Protein AF-A0A2U3DZC8-F1 (afdb_monomer_lite)

InterPro domains:
  IPR001719 AP endonuclease 2 [MF_00152] (712-1001)
  IPR001719 AP endonuclease 2 [PS51432] (711-1002)
  IPR001719 AP endonuclease 2 [PTHR21445] (667-1005)
  IPR001719 AP endonuclease 2 [SM00518] (713-1001)
  IPR001719 AP endonuclease 2 [TIGR00587] (713-998)
  IPR001719 AP endonuclease 2 [cd00019] (714-1000)
  IPR007130 Diacylglycerol acyltransferase [PF03982] (283-578)
  IPR013022 Xylose isomerase-like, TIM barrel domain [PF01261] (730-999)
  IPR018246 AP endonuclease 2, zinc binding site [PS00730] (885-892)
  IPR018246 AP endonuclease 2, zinc binding site [PS00731] (925-941)
  IPR036237 Xylose isomerase-like superfamily [SSF51658] (712-1009)

Radius of gyration: 44.64 Å; chains: 1; bounding box: 153×131×125 Å

Organism: Purpureocillium lilacinum (NCBI:txid33203)

Secondary structure (DSSP, 8-state):
------------------------------------------------------------------------------------------------------------------------------------------------------------------------------------PPPPP---PPPPGGGG------HHHHHHHHHHHHHS----PPPPPPPP-------TT--EETTEEBPPTT--HHHHHHHHHHHHHHHHHHHHHHHHHHHHH-GGGHHHHHHHHHHHHH--TTTSS--TT--HHHHT-HHHHHHHTTTT-EEEE-S---TTSEEEEEEE---SS-HHHIIIIISSTT-HHHHSTT-EEEEEE-GGGGGSTTHHHHHHHTT-EE-SHHHHHHHHHH-STTSSSTTEEEEEESS-TTGGGT--TTEEEETTTT-TTTHHHHHHHT-EEEEEEEETGGGGSEE--TTT-HHHHHHHHHHHHHHS-----EEBB-SSBSSSBSBPP----EEEE---B---S---SS--HHHHHHHHHHHHHHHHHHHHHHHHHHSTT-PPEEEE--TT----------------------PPPPP-----------------------------------------------------------------------PPPPTTTTSSTT-PPPSSPPPPGGGSSS--EEEEE---TT-GGGHHHHHHTTT-SEEE--SS-TT-S--PPPPHHHHHHHHHHHHHTT--TTTSB-PBPPTT--TT--SHHHHHHHHHHHHHHHHHHHHTT--EEEE--EE-TTS-HHHHHHHHHHHHHHHHHT-SS-EEEEEP----TTEESSSHHHHHHHHHH-S-SSSEEEEEEHHHHHHHT---SSHHHHHHHHHHHHHHT-GGGEEEEE--EESSPTT-----EE-TTTSSS-HHHHHHHHH-GGGTT-EEEE----EEEPTTS-EEE-THHHHHHHHHHHHTTT--SSSHHHHHHHHHHHHHHHHHHHHHHHHHHHHHHHHHHHHHHHHHHTT--------------------

Foldseek 3Di:
DDDDDDDDDDDDDDDDDDDDDDDDDDDDDDDDDDDDDDDDDDDDDDDDDDDDDDDDDDDDDDDDDDDDDDDDDDDDDDDDDDDDDDDDDDDDDDDDDDDDDDDDDDDYDDDDDDDDDDDDDYDDDDDDDDDDDDDDDDDDDDDDDDDDDDDDDDDDDDDDDDDDDDDDDDDDDDDDDDDDDDDDDDDDDDDDPPPPPPDDQDPVNVVVVVVVCVVDDPPDAFDDDDDDPDDPDPPPPFDDDPNFGWFPPPDDPLLLLLLVLLVCVVCVLVVQLVVVVVLVVDPVNCVVNVVVLVCLVVPPLQQQLELVLADLCLQEDVSLLSPCQLQVEEEAERDADDLQAAAEEEEFDCAQPNSNCCSQALHCNRPVCVRHPLANEEEEDDPVQCNRPPSVSVSSHSRHHHPDLRSLQQNLQQYGPVGGNGSYYYYDNAPPQLSNQVQAPQAREGQQPAGLPVLQSCLQRQHWYKYKYKACSSQFWHFDHCVPCVVVVVVQVVCCVPVVHGRTRTAAADSGTGGGDRGTHNHHIYMYIFDIHGNPHRCHPGRDPVSSVVVSVVNVVRNVSVLVSCQVPRNPPRRGHYHHAHPDDDDDDDDDDDDDDDDDDDDDDDDDDDDDDDDDDDDDDDDDDDDDDDDDDDDDDDDDDDDDDDDDDDDDDDDDDDDDDDDDDDDDDDDDDDDDDDDDDDDDDDPPVPPVPPLDAALDAADDLVPFPFNAFEFAAAEQVVALLVRLSRGRSLNGRAYEYARADLVDLDGDDHDPCRLVSNLVSCVVVVHDLAARYEYEARPQAALLDPPPVSNVSNLSSVLSVLVSCVSNVHAEYEYENHWNVPPDLLSSLLSSQVSQQVSCVVHPRHAYAYEAALDDDGGARLDLLSVLSSCVSHPDNLRYAYEYEPQSPQSSAQAQQALVSVCVSVVNNCVRRNLSRHAAYEDFAYLAHGNLSDDDGAQAQQHNSGPNSLLNQLAPNSCGSHHYYYPHDQQDADPSRGTDRHSNSRSVRSVSSSVSRPDDCVDPVNVVVSVVSNVVNVVSSVVNVVVSVVVVVVVVVVVVVVVVVVPDPDDDDDDDDDDDDDDDDDD

Sequence (1071 aa):
MGVPLSTSQATPSARKGTMQSSPGSPLTRTRTHPHPPVGTSSGQSQPQPQQQHSFDANPRPTSQQAHSGQLFPLHFSRPENSPVCTPLTHLPTEGPQPYFTSSLTYLAGCDSCAAEPLDKMASADVAQAEPLPLSVDEPDFNEKVTTIPNPVDSSTAALLQEESSDETLLTDSPAGDEPSEPPNPTSGEPKSYAAVVADGETAPQAAARAKKIETEGSDTPYPPLRTERSHGRHEREAWRAGGIRFAPLRVPLTRRMQTGAVLFHCMSIVVIVSMFWFTCANPLSWPILVPYLLHLTMSTASTDGKLSYRSEWLRSLPLWRLFAGYFPMALHKTYDLPPNRKYILGYHPHGIISHGAWCAFATNALGFGDKFPGITNSLLTLDSNFRLPFYRDWILAMGIRSVSKESIRNLLSRGGPNNDGQGRAVTIVIGGARESLEAQPGHLRLILKGRKGFIKMALRTGADLVPVIGFGENDLYDQLSPKTHPMVHKVQMILLKVFKFTIPALHGRGLLNYDVGLMPYRRQVNIVVGKPIEVNESHGMQPAQEEIDRYHALYVAEVERLFAAYKDQFSNGKVPELEIISGRTRTHARTHARTHSRTHALTSPRPPPRPKMARSSPRKKPTVNYNEDDAPKPLAKVVAKAKNLVAKTTHKRKAAAEADHADDDYDEVNGNGKDTPAPAAKKRKTAKAKKEEQGGMPLTERTAVASLKKAMYIGAHVSAAGGVQNSIPNAVHIGANAFALFLKSQRKWDNPPITTEARDLFLHNCKEHGYDVGSHALPHGSYLVNLAQADAAKANQAYASFVDDLRRCEQLGVRLYNFHPGSTLGDARPAAIARIAAQLNKAHRETRNVVTVLENMAGGGNVIGAAWEDLRDIIALVDDKDRVGVCIDTCHAFAAGHDLRTPEAFSETVGAFNDIVGAKYLKAFHLNDSKAPFNSNRDLHANIGTGFLGLRAFHSIMNHDAFRGLPMVLETPIDRKGPDGKSVEDKQVWADEIKLLESLIGMDPEGDEFTATAKRLQAEGAGERNKIQDQVDKKVAKDAKKAAGTMRGKGKGTVKGKRKTKAEASDDESD

Structure (mmCIF, N/CA/C/O backbone):
data_AF-A0A2U3DZC8-F1
#
_entry.id   AF-A0A2U3DZC8-F1
#
loop_
_atom_site.group_PDB
_atom_site.id
_atom_site.type_symbol
_atom_site.label_atom_id
_atom_site.label_alt_id
_atom_site.label_comp_id
_atom_site.label_asym_id
_atom_site.label_entity_id
_atom_site.label_seq_id
_atom_site.pdbx_PDB_ins_code
_atom_site.Cartn_x
_atom_site.Cartn_y
_atom_site.Cartn_z
_atom_site.occupancy
_atom_site.B_iso_or_equiv
_atom_site.auth_seq_id
_atom_site.auth_comp_id
_atom_site.auth_asym_id
_atom_site.auth_atom_id
_atom_site.pdbx_PDB_model_num
ATOM 1 N N . MET A 1 1 ? 55.295 29.000 -18.117 1.00 32.50 1 MET A N 1
ATOM 2 C CA . MET A 1 1 ? 55.452 30.469 -17.971 1.00 32.50 1 MET A CA 1
ATOM 3 C C . MET A 1 1 ? 54.390 30.956 -16.972 1.00 32.50 1 MET A C 1
ATOM 5 O O . MET A 1 1 ? 53.444 30.204 -16.764 1.00 32.50 1 MET A O 1
ATOM 9 N N . GLY A 1 2 ? 54.588 32.092 -16.284 1.00 29.23 2 GLY A N 1
ATOM 10 C CA . GLY A 1 2 ? 53.747 32.552 -15.147 1.00 29.23 2 GLY A CA 1
ATOM 11 C C . GLY A 1 2 ? 52.295 32.929 -15.517 1.00 29.23 2 GLY A C 1
ATOM 12 O O . GLY A 1 2 ? 51.990 32.992 -16.702 1.00 29.23 2 GLY A O 1
ATOM 13 N N . VAL A 1 3 ? 51.323 33.113 -14.600 1.00 33.28 3 VAL A N 1
ATOM 14 C CA . VAL A 1 3 ? 51.336 33.682 -13.217 1.00 33.28 3 VAL A CA 1
ATOM 15 C C . VAL A 1 3 ? 51.711 35.177 -13.211 1.00 33.28 3 VAL A C 1
ATOM 17 O O . VAL A 1 3 ? 52.720 35.483 -13.847 1.00 33.28 3 VAL A O 1
ATOM 20 N N . PRO A 1 4 ? 51.024 36.098 -12.478 1.00 55.94 4 PRO A N 1
ATOM 21 C CA . PRO A 1 4 ? 49.806 36.009 -11.631 1.00 55.94 4 PRO A CA 1
ATOM 22 C C . PRO A 1 4 ? 48.587 36.741 -12.291 1.00 55.94 4 PRO A C 1
ATOM 24 O O . PRO A 1 4 ? 48.679 37.089 -13.462 1.00 55.94 4 PRO A O 1
ATOM 27 N N . LEU A 1 5 ? 47.361 36.930 -11.760 1.00 48.59 5 LEU A N 1
ATOM 28 C CA . LEU A 1 5 ? 46.770 37.145 -10.415 1.00 48.59 5 LEU A CA 1
ATOM 29 C C . LEU A 1 5 ? 47.046 38.529 -9.764 1.00 48.59 5 LEU A C 1
ATOM 31 O O . LEU A 1 5 ? 48.192 38.919 -9.584 1.00 48.59 5 LEU A O 1
ATOM 35 N N . SER A 1 6 ? 45.992 39.269 -9.381 1.00 26.02 6 SER A N 1
ATOM 36 C CA . SER A 1 6 ? 46.076 40.523 -8.599 1.00 26.02 6 SER A CA 1
ATOM 37 C C . SER A 1 6 ? 44.746 40.851 -7.891 1.00 26.02 6 SER A C 1
ATOM 39 O O . SER A 1 6 ? 43.701 40.316 -8.266 1.00 26.02 6 SER A O 1
ATOM 41 N N . THR A 1 7 ? 44.786 41.698 -6.854 1.00 37.84 7 THR A N 1
ATOM 42 C CA . THR A 1 7 ? 43.697 41.933 -5.882 1.00 37.84 7 THR A CA 1
ATOM 43 C C . THR A 1 7 ? 43.650 43.369 -5.339 1.00 37.84 7 THR A C 1
ATOM 45 O O . THR A 1 7 ? 44.665 43.866 -4.857 1.00 37.84 7 THR A O 1
ATOM 48 N N . SER A 1 8 ? 42.456 43.966 -5.266 1.00 25.34 8 SER A N 1
ATOM 49 C CA . SER A 1 8 ? 42.060 45.066 -4.355 1.00 25.34 8 SER A CA 1
ATOM 50 C C . SER A 1 8 ? 40.513 45.143 -4.366 1.00 25.34 8 SER A C 1
ATOM 52 O O . SER A 1 8 ? 39.906 44.759 -5.362 1.00 25.34 8 SER A O 1
ATOM 54 N N . GLN A 1 9 ? 39.734 45.427 -3.313 1.00 32.69 9 GLN A N 1
ATOM 55 C CA . GLN A 1 9 ? 39.820 46.319 -2.140 1.00 32.69 9 GLN A CA 1
ATOM 56 C C . GLN A 1 9 ? 39.848 47.826 -2.444 1.00 32.69 9 GLN A C 1
ATOM 58 O O . GLN A 1 9 ? 40.892 48.380 -2.761 1.00 32.69 9 GLN A O 1
ATOM 63 N N . ALA A 1 10 ? 38.715 48.499 -2.206 1.00 24.34 10 ALA A N 1
ATOM 64 C CA . ALA A 1 10 ? 38.656 49.931 -1.912 1.00 24.34 10 ALA A CA 1
ATOM 65 C C . ALA A 1 10 ? 37.387 50.271 -1.100 1.00 24.34 10 ALA A C 1
ATOM 67 O O . ALA A 1 10 ? 36.271 50.015 -1.548 1.00 24.34 10 ALA A O 1
ATOM 68 N N . THR A 1 11 ? 37.561 50.868 0.080 1.00 35.03 11 THR A N 1
ATOM 69 C CA . THR A 1 11 ? 36.522 51.576 0.853 1.00 35.03 11 THR A CA 1
ATOM 70 C C . THR A 1 11 ? 36.928 53.046 1.011 1.00 35.03 11 THR A C 1
ATOM 72 O O . THR A 1 11 ? 38.114 53.371 0.937 1.00 35.03 11 THR A O 1
ATOM 75 N N . PRO A 1 12 ? 35.960 53.954 1.209 1.00 45.41 12 PRO A N 1
ATOM 76 C CA . PRO A 1 12 ? 36.065 54.942 2.304 1.00 45.41 12 PRO A CA 1
ATOM 77 C C . PRO A 1 12 ? 34.780 54.950 3.180 1.00 45.41 12 PRO A C 1
ATOM 79 O O . PRO A 1 12 ? 33.712 54.630 2.675 1.00 45.41 12 PRO A O 1
ATOM 82 N N . SER A 1 13 ? 34.798 55.135 4.514 1.00 30.14 13 SER A N 1
ATOM 83 C CA . SER A 1 13 ? 35.269 56.280 5.345 1.00 30.14 13 SER A CA 1
ATOM 84 C C . SER A 1 13 ? 34.235 57.435 5.377 1.00 30.14 13 SER A C 1
ATOM 86 O O . SER A 1 13 ? 33.721 57.777 4.321 1.00 30.14 13 SER A O 1
ATOM 88 N N . ALA A 1 14 ? 33.848 58.097 6.487 1.00 32.03 14 ALA A N 1
ATOM 89 C CA . ALA A 1 14 ? 34.286 58.122 7.906 1.00 32.03 14 ALA A CA 1
ATOM 90 C C . ALA A 1 14 ? 33.038 58.304 8.858 1.00 32.03 14 ALA A C 1
ATOM 92 O O . ALA A 1 14 ? 31.971 57.857 8.462 1.00 32.03 14 ALA A O 1
ATOM 93 N N . ARG A 1 15 ? 32.991 58.891 10.085 1.00 30.02 15 ARG A N 1
ATOM 94 C CA . ARG A 1 15 ? 33.950 59.624 10.960 1.00 30.02 15 ARG A CA 1
ATOM 95 C C . ARG A 1 15 ? 33.509 59.658 12.464 1.00 30.02 15 ARG A C 1
ATOM 97 O O . ARG A 1 15 ? 32.569 60.355 12.798 1.00 30.02 15 ARG A O 1
ATOM 104 N N . LYS A 1 16 ? 34.256 58.969 13.347 1.00 36.34 16 LYS A N 1
ATOM 105 C CA . LYS A 1 16 ? 34.573 59.222 14.794 1.00 36.34 16 LYS A CA 1
ATOM 106 C C . LYS A 1 16 ? 33.556 59.796 15.828 1.00 36.34 16 LYS A C 1
ATOM 108 O O . LYS A 1 16 ? 33.022 60.881 15.649 1.00 36.34 16 LYS A O 1
ATOM 113 N N . GLY A 1 17 ? 33.572 59.202 17.039 1.00 27.64 17 GLY A N 1
ATOM 114 C CA . GLY A 1 17 ? 33.152 59.809 18.323 1.00 27.64 17 GLY A CA 1
ATOM 115 C C . GLY A 1 17 ? 33.643 59.017 19.563 1.00 27.64 17 GLY A C 1
ATOM 116 O O . GLY A 1 17 ? 33.439 57.814 19.633 1.00 27.64 17 GLY A O 1
ATOM 117 N N . THR A 1 18 ? 34.343 59.688 20.484 1.00 34.97 18 THR A N 1
ATOM 118 C CA . THR A 1 18 ? 35.023 59.251 21.743 1.00 34.97 18 THR A CA 1
ATOM 119 C C . THR A 1 18 ? 34.075 58.742 22.868 1.00 34.97 18 THR A C 1
ATOM 121 O O . THR A 1 18 ? 32.868 58.840 22.699 1.00 34.97 18 THR A O 1
ATOM 124 N N . MET A 1 19 ? 34.491 58.196 24.036 1.00 29.83 19 MET A N 1
ATOM 125 C CA . MET A 1 19 ? 35.686 58.459 24.883 1.00 29.83 19 MET A CA 1
ATOM 126 C C . MET A 1 19 ? 36.015 57.325 25.906 1.00 29.83 19 MET A C 1
ATOM 128 O O . MET A 1 19 ? 35.273 56.355 26.013 1.00 29.83 19 MET A O 1
ATOM 132 N N . GLN A 1 20 ? 37.110 57.468 26.675 1.00 31.25 20 GLN A N 1
ATOM 133 C CA . GLN A 1 20 ? 37.538 56.621 27.814 1.00 31.25 20 GLN A CA 1
ATOM 134 C C . GLN A 1 20 ? 37.729 57.451 29.102 1.00 31.25 20 GLN A C 1
ATOM 136 O O . GLN A 1 20 ? 38.213 58.579 29.014 1.00 31.25 20 GLN A O 1
ATOM 141 N N . SER A 1 21 ? 37.521 56.840 30.278 1.00 31.80 21 SER A N 1
ATOM 142 C CA . SER A 1 21 ? 38.232 57.171 31.531 1.00 31.80 21 SER A CA 1
ATOM 143 C C . SER A 1 21 ? 38.166 56.025 32.569 1.00 31.80 21 SER A C 1
ATOM 145 O O . SER A 1 21 ? 37.262 55.194 32.543 1.00 31.80 21 SER A O 1
ATOM 147 N N . SER A 1 22 ? 39.166 55.981 33.457 1.00 35.91 22 SER A N 1
ATOM 148 C CA . SER A 1 22 ? 39.356 55.056 34.606 1.00 35.91 22 SER A CA 1
ATOM 149 C C . SER A 1 22 ? 39.046 55.815 35.934 1.00 35.91 22 SER A C 1
ATOM 151 O O . SER A 1 22 ? 38.721 56.999 35.803 1.00 35.91 22 SER A O 1
ATOM 153 N N . PRO A 1 23 ? 39.181 55.286 37.191 1.00 53.69 23 PRO A N 1
ATOM 154 C CA . PRO A 1 23 ? 39.867 54.054 37.653 1.00 53.69 23 PRO A CA 1
ATOM 155 C C . PRO A 1 23 ? 39.242 53.296 38.870 1.00 53.69 23 PRO A C 1
ATOM 157 O O . PRO A 1 23 ? 38.208 53.684 39.400 1.00 53.69 23 PRO A O 1
ATOM 160 N N . GLY A 1 24 ? 39.950 52.278 39.401 1.00 28.19 24 GLY A N 1
ATOM 161 C CA . GLY A 1 24 ? 39.944 51.966 40.850 1.00 28.19 24 GLY A CA 1
ATOM 162 C C . GLY A 1 24 ? 39.690 50.508 41.287 1.00 28.19 24 GLY A C 1
ATOM 163 O O . GLY A 1 24 ? 38.890 49.788 40.701 1.00 28.19 24 GLY A O 1
ATOM 164 N N . SER A 1 25 ? 40.361 50.067 42.361 1.00 35.84 25 SER A N 1
ATOM 165 C CA . SER A 1 25 ? 40.107 48.814 43.112 1.00 35.84 25 SER A CA 1
ATOM 166 C C . SER A 1 25 ? 40.648 48.943 44.547 1.00 35.84 25 SER A C 1
ATOM 168 O O . SER A 1 25 ? 41.657 49.628 44.723 1.00 35.84 25 SER A O 1
ATOM 170 N N . PRO A 1 26 ? 40.048 48.276 45.559 1.00 52.31 26 PRO A N 1
ATOM 171 C CA . PRO A 1 26 ? 40.882 47.640 46.597 1.00 52.31 26 PRO A CA 1
ATOM 172 C C . PRO A 1 26 ? 40.338 46.337 47.255 1.00 52.31 26 PRO A C 1
ATOM 174 O O . PRO A 1 26 ? 39.231 46.286 47.772 1.00 52.31 26 PRO A O 1
ATOM 177 N N . LEU A 1 27 ? 41.211 45.319 47.300 1.00 36.81 27 LEU A N 1
ATOM 178 C CA . LEU A 1 27 ? 41.580 44.420 48.425 1.00 36.81 27 LEU A CA 1
ATOM 179 C C . LEU A 1 27 ? 40.610 44.056 49.585 1.00 36.81 27 LEU A C 1
ATOM 181 O O . LEU A 1 27 ? 40.227 44.917 50.369 1.00 36.81 27 LEU A O 1
ATOM 185 N N . THR A 1 28 ? 40.517 42.746 49.900 1.00 31.77 28 THR A N 1
ATOM 186 C CA . THR A 1 28 ? 40.996 42.091 51.167 1.00 31.77 28 THR A CA 1
ATOM 187 C C . THR A 1 28 ? 40.886 40.539 51.064 1.00 31.77 28 THR A C 1
ATOM 189 O O . THR A 1 28 ? 39.934 40.051 50.473 1.00 31.77 28 THR A O 1
ATOM 192 N N . ARG A 1 29 ? 41.951 39.735 51.304 1.00 35.75 29 ARG A N 1
ATOM 193 C CA . ARG A 1 29 ? 42.418 39.044 52.557 1.00 35.75 29 ARG A CA 1
ATOM 194 C C . ARG A 1 29 ? 41.480 37.930 53.095 1.00 35.75 29 ARG A C 1
ATOM 196 O O . ARG A 1 29 ? 40.285 38.161 53.134 1.00 35.75 29 ARG A O 1
ATOM 203 N N . THR A 1 30 ? 41.904 36.748 53.599 1.00 34.31 30 THR A N 1
ATOM 204 C CA . THR A 1 30 ? 43.209 36.019 53.808 1.00 34.31 30 THR A CA 1
ATOM 205 C C . THR A 1 30 ? 42.900 34.503 54.041 1.00 34.31 30 THR A C 1
ATOM 207 O O . THR A 1 30 ? 41.723 34.181 54.138 1.00 34.31 30 THR A O 1
ATOM 210 N N . ARG A 1 31 ? 43.799 33.501 54.198 1.00 35.81 31 ARG A N 1
ATOM 211 C CA . ARG A 1 31 ? 45.284 33.401 54.325 1.00 35.81 31 ARG A CA 1
ATOM 212 C C . ARG A 1 31 ? 45.831 32.387 53.268 1.00 35.81 31 ARG A C 1
ATOM 214 O O . ARG A 1 31 ? 45.710 32.788 52.120 1.00 35.81 31 ARG A O 1
ATOM 221 N N . THR A 1 32 ? 46.356 31.147 53.386 1.00 32.59 32 THR A N 1
ATOM 222 C CA . THR A 1 32 ? 47.139 30.251 54.312 1.00 32.59 32 THR A CA 1
ATOM 223 C C . THR A 1 32 ? 47.516 28.994 53.472 1.00 32.59 32 THR A C 1
ATOM 225 O O . THR A 1 32 ? 46.712 28.641 52.618 1.00 32.59 32 THR A O 1
ATOM 228 N N . HIS A 1 33 ? 48.575 28.183 53.657 1.00 34.97 33 HIS A N 1
ATOM 229 C CA . HIS A 1 33 ? 49.973 28.327 54.138 1.00 34.97 33 HIS A CA 1
ATOM 230 C C . HIS A 1 33 ? 50.804 27.088 53.637 1.00 34.97 33 HIS A C 1
ATOM 232 O O . HIS A 1 33 ? 50.169 26.101 53.267 1.00 34.97 33 HIS A O 1
ATOM 238 N N . PRO A 1 34 ? 52.163 27.102 53.540 1.00 59.03 34 PRO A N 1
ATOM 239 C CA . PRO A 1 34 ? 52.886 26.300 52.515 1.00 59.03 34 PRO A CA 1
ATOM 240 C C . PRO A 1 34 ? 54.152 25.487 52.943 1.00 59.03 34 PRO A C 1
ATOM 242 O O . PRO A 1 34 ? 54.595 25.599 54.081 1.00 59.03 34 PRO A O 1
ATOM 245 N N . HIS A 1 35 ? 54.762 24.770 51.965 1.00 34.16 35 HIS A N 1
ATOM 246 C CA . HIS A 1 35 ? 56.211 24.463 51.710 1.00 34.16 35 HIS A CA 1
ATOM 247 C C . HIS A 1 35 ? 56.642 22.975 51.451 1.00 34.16 35 HIS A C 1
ATOM 249 O O . HIS A 1 35 ? 55.944 22.070 51.899 1.00 34.16 35 HIS A O 1
ATOM 255 N N . PRO A 1 36 ? 57.745 22.712 50.676 1.00 60.06 36 PRO A N 1
ATOM 256 C CA . PRO A 1 36 ? 58.268 21.379 50.274 1.00 60.06 36 PRO A CA 1
ATOM 257 C C . PRO A 1 36 ? 59.589 21.022 51.049 1.00 60.06 36 PRO A C 1
ATOM 259 O O . PRO A 1 36 ? 59.507 21.284 52.248 1.00 60.06 36 PRO A O 1
ATOM 262 N N . PRO A 1 37 ? 60.758 20.468 50.554 1.00 55.25 37 PRO A N 1
ATOM 263 C CA . PRO A 1 37 ? 61.463 20.653 49.247 1.00 55.25 37 PRO A CA 1
ATOM 264 C C . PRO A 1 37 ? 62.279 19.461 48.604 1.00 55.25 37 PRO A C 1
ATOM 266 O O . PRO A 1 37 ? 62.643 18.501 49.262 1.00 55.25 37 PRO A O 1
ATOM 269 N N . VAL A 1 38 ? 62.634 19.618 47.308 1.00 33.34 38 VAL A N 1
ATOM 270 C CA . VAL A 1 38 ? 63.929 19.326 46.590 1.00 33.34 38 VAL A CA 1
ATOM 271 C C . VAL A 1 38 ? 64.700 17.970 46.686 1.00 33.34 38 VAL A C 1
ATOM 273 O O . VAL A 1 38 ? 65.060 17.513 47.761 1.00 33.34 38 VAL A O 1
ATOM 276 N N . GLY A 1 39 ? 65.151 17.466 45.513 1.00 28.31 39 GLY A N 1
ATOM 277 C CA . GLY A 1 39 ? 66.338 16.590 45.280 1.00 28.31 39 GLY A CA 1
ATOM 278 C C . GLY A 1 39 ? 66.183 15.717 44.004 1.00 28.31 39 GLY A C 1
ATOM 279 O O . GLY A 1 39 ? 65.097 15.188 43.810 1.00 28.31 39 GLY A O 1
ATOM 280 N N . THR A 1 40 ? 67.052 15.595 42.975 1.00 29.53 40 THR A N 1
ATOM 281 C CA . THR A 1 40 ? 68.525 15.388 42.796 1.00 29.53 40 THR A CA 1
ATOM 282 C C . THR A 1 40 ? 69.048 14.031 43.302 1.00 29.53 40 THR A C 1
ATOM 284 O O . THR A 1 40 ? 68.800 13.721 44.457 1.00 29.53 40 THR A O 1
ATOM 287 N N . SER A 1 41 ? 69.811 13.209 42.554 1.00 29.27 41 SER A N 1
ATOM 288 C CA . SER A 1 41 ? 70.310 13.277 41.155 1.00 29.27 41 SER A CA 1
ATOM 289 C C . SER A 1 41 ? 70.881 11.918 40.662 1.00 29.27 41 SER A C 1
ATOM 291 O O . SER A 1 41 ? 71.064 11.011 41.459 1.00 29.27 41 SER A O 1
ATOM 293 N N . SER A 1 42 ? 71.258 11.841 39.369 1.00 29.81 42 SER A N 1
ATOM 294 C CA . SER A 1 42 ? 72.400 11.069 38.796 1.00 29.81 42 SER A CA 1
ATOM 295 C C . SER A 1 42 ? 72.575 9.552 39.058 1.00 29.81 42 SER A C 1
ATOM 297 O O . SER A 1 42 ? 72.825 9.134 40.181 1.00 29.81 42 SER A O 1
ATOM 299 N N . GLY A 1 43 ? 72.674 8.751 37.984 1.00 27.56 43 GLY A N 1
ATOM 300 C CA . GLY A 1 43 ? 73.182 7.366 38.032 1.00 27.56 43 GLY A CA 1
ATOM 301 C C . GLY A 1 43 ? 73.421 6.762 36.639 1.00 27.56 43 GLY A C 1
ATOM 302 O O . GLY A 1 43 ? 72.479 6.578 35.875 1.00 27.56 43 GLY A O 1
ATOM 303 N N . GLN A 1 44 ? 74.682 6.497 36.284 1.00 31.59 44 GLN A N 1
ATOM 304 C CA . GLN A 1 44 ? 75.102 5.951 34.982 1.00 31.59 44 GLN A CA 1
ATOM 305 C C . GLN A 1 44 ? 74.971 4.418 34.929 1.00 31.59 44 GLN A C 1
ATOM 307 O O . GLN A 1 44 ? 75.225 3.758 35.933 1.00 31.59 44 GLN A O 1
ATOM 312 N N . SER A 1 45 ? 74.735 3.836 33.744 1.00 28.17 45 SER A N 1
ATOM 313 C CA . SER A 1 45 ? 75.722 2.969 33.051 1.00 28.17 45 SER A CA 1
ATOM 314 C C . SER A 1 45 ? 75.131 2.172 31.869 1.00 28.17 45 SER A C 1
ATOM 316 O O . SER A 1 45 ? 73.950 1.844 31.817 1.00 28.17 45 SER A O 1
ATOM 318 N N . GLN A 1 46 ? 76.002 1.879 30.903 1.00 34.94 46 GLN A N 1
ATOM 319 C CA . GLN A 1 46 ? 75.886 0.837 29.869 1.00 34.94 46 GLN A CA 1
ATOM 320 C C . GLN A 1 46 ? 76.949 -0.248 30.214 1.00 34.94 46 GLN A C 1
ATOM 322 O O . GLN A 1 46 ? 77.817 0.076 31.033 1.00 34.94 46 GLN A O 1
ATOM 327 N N . PRO A 1 47 ? 76.960 -1.482 29.643 1.00 48.28 47 PRO A N 1
ATOM 328 C CA . PRO A 1 47 ? 77.006 -1.689 28.188 1.00 48.28 47 PRO A CA 1
ATOM 329 C C . PRO A 1 47 ? 76.367 -2.990 27.633 1.00 48.28 47 PRO A C 1
ATOM 331 O O . PRO A 1 47 ? 75.769 -3.799 28.335 1.00 48.28 47 PRO A O 1
ATOM 334 N N . GLN A 1 48 ? 76.529 -3.166 26.319 1.00 34.62 48 GLN A N 1
ATOM 335 C CA . GLN A 1 48 ? 76.438 -4.430 25.565 1.00 34.62 48 GLN A CA 1
ATOM 336 C C . GLN A 1 48 ? 77.791 -5.200 25.672 1.00 34.62 48 GLN A C 1
ATOM 338 O O . GLN A 1 48 ? 78.761 -4.568 26.100 1.00 34.62 48 GLN A O 1
ATOM 343 N N . PRO A 1 49 ? 77.933 -6.499 25.287 1.00 51.19 49 PRO A N 1
ATOM 344 C CA . PRO A 1 49 ? 77.974 -6.854 23.857 1.00 51.19 49 PRO A CA 1
ATOM 345 C C . PRO A 1 49 ? 77.544 -8.296 23.454 1.00 51.19 49 PRO A C 1
ATOM 347 O O . PRO A 1 49 ? 77.038 -9.095 24.232 1.00 51.19 49 PRO A O 1
ATOM 350 N N . GLN A 1 50 ? 77.755 -8.550 22.158 1.00 34.16 50 GLN A N 1
ATOM 351 C CA . GLN A 1 50 ? 77.689 -9.766 21.330 1.00 34.16 50 GLN A CA 1
ATOM 352 C C . GLN A 1 50 ? 78.146 -11.106 21.955 1.00 34.16 50 GLN A C 1
ATOM 354 O O . GLN A 1 50 ? 79.115 -11.125 22.706 1.00 34.16 50 GLN A O 1
ATOM 359 N N . GLN A 1 51 ? 77.628 -12.230 21.422 1.00 30.78 51 GLN A N 1
ATOM 360 C CA . GLN A 1 51 ? 78.452 -13.205 20.665 1.00 30.78 51 GLN A CA 1
ATOM 361 C C . GLN A 1 51 ? 77.621 -14.208 19.825 1.00 30.78 51 GLN A C 1
ATOM 363 O O . GLN A 1 51 ? 76.394 -14.227 19.892 1.00 30.78 51 GLN A O 1
ATOM 368 N N . GLN A 1 52 ? 78.308 -14.987 18.980 1.00 34.03 52 GLN A N 1
ATOM 369 C CA . GLN A 1 52 ? 77.789 -16.060 18.108 1.00 34.03 52 GLN A CA 1
ATOM 370 C C . GLN A 1 52 ? 78.239 -17.431 18.650 1.00 34.03 52 GLN A C 1
ATOM 372 O O . GLN A 1 52 ? 79.242 -17.460 19.351 1.00 34.03 52 GLN A O 1
ATOM 377 N N . HIS A 1 53 ? 77.602 -18.546 18.255 1.00 31.81 53 HIS A N 1
ATOM 378 C CA . HIS A 1 53 ? 78.281 -19.829 17.956 1.00 31.81 53 HIS A CA 1
ATOM 379 C C . HIS A 1 53 ? 77.339 -20.835 17.245 1.00 31.81 53 HIS A C 1
ATOM 381 O O . HIS A 1 53 ? 76.225 -20.463 16.872 1.00 31.81 53 HIS A O 1
ATOM 387 N N . SER A 1 54 ? 77.824 -22.053 16.951 1.00 29.08 54 SER A N 1
ATOM 388 C CA . SER A 1 54 ? 77.436 -22.833 15.757 1.00 29.08 54 SER A CA 1
ATOM 389 C C . SER A 1 54 ? 77.523 -24.366 15.933 1.00 29.08 54 SER A C 1
ATOM 391 O O . SER A 1 54 ? 78.271 -24.823 16.791 1.00 29.08 54 SER A O 1
ATOM 393 N N . PHE A 1 55 ? 76.903 -25.106 14.994 1.00 31.05 55 PHE A N 1
ATOM 394 C CA . PHE A 1 55 ? 77.054 -26.550 14.678 1.00 31.05 55 PHE A CA 1
ATOM 395 C C . PHE A 1 55 ? 76.468 -27.595 15.667 1.00 31.05 55 PHE A C 1
ATOM 397 O O . PHE A 1 55 ? 76.369 -27.329 16.860 1.00 31.05 55 PHE A O 1
ATOM 404 N N . ASP A 1 56 ? 76.054 -28.808 15.244 1.00 29.70 56 ASP A N 1
ATOM 405 C CA . ASP A 1 56 ? 75.879 -29.352 13.865 1.00 29.70 56 ASP A CA 1
ATOM 406 C C . ASP A 1 56 ? 74.401 -29.774 13.572 1.00 29.70 56 ASP A C 1
ATOM 408 O O . ASP A 1 56 ? 73.556 -28.885 13.643 1.00 29.70 56 ASP A O 1
ATOM 412 N N . ALA A 1 57 ? 73.924 -30.997 13.256 1.00 28.61 57 ALA A N 1
ATOM 413 C CA . ALA A 1 57 ? 74.491 -32.352 13.111 1.00 28.61 57 ALA A CA 1
ATOM 414 C C . ALA A 1 57 ? 73.717 -33.205 12.067 1.00 28.61 57 ALA A C 1
ATOM 416 O O . ALA A 1 57 ? 72.546 -32.950 11.783 1.00 28.61 57 ALA A O 1
ATOM 417 N N . ASN A 1 58 ? 74.359 -34.250 11.524 1.00 36.22 58 ASN A N 1
ATOM 418 C CA . ASN A 1 58 ? 73.812 -35.233 10.562 1.00 36.22 58 ASN A CA 1
ATOM 419 C C . ASN A 1 58 ? 74.290 -36.651 10.974 1.00 36.22 58 ASN A C 1
ATOM 421 O O . ASN A 1 58 ? 75.407 -36.755 11.487 1.00 36.22 58 ASN A O 1
ATOM 425 N N . PRO A 1 59 ? 73.514 -37.743 10.778 1.00 48.28 59 PRO A N 1
ATOM 426 C CA . PRO A 1 59 ? 73.732 -38.530 9.554 1.00 48.28 59 PRO A CA 1
ATOM 427 C C . PRO A 1 59 ? 72.501 -39.263 8.950 1.00 48.28 59 PRO A C 1
ATOM 429 O O . PRO A 1 59 ? 71.451 -39.453 9.557 1.00 48.28 59 PRO A O 1
ATOM 432 N N . ARG A 1 60 ? 72.721 -39.736 7.715 1.00 34.56 60 ARG A N 1
ATOM 433 C CA . ARG A 1 60 ? 71.987 -40.758 6.918 1.00 34.56 60 ARG A CA 1
ATOM 434 C C . ARG A 1 60 ? 72.216 -42.197 7.490 1.00 34.56 60 ARG A C 1
ATOM 436 O O . ARG A 1 60 ? 73.066 -42.272 8.378 1.00 34.56 60 ARG A O 1
ATOM 443 N N . PRO A 1 61 ? 71.604 -43.331 7.009 1.00 47.88 61 PRO A N 1
ATOM 444 C CA . PRO A 1 61 ? 71.332 -43.649 5.582 1.00 47.88 61 PRO A CA 1
ATOM 445 C C . PRO A 1 61 ? 70.203 -44.655 5.177 1.00 47.88 61 PRO A C 1
ATOM 447 O O . PRO A 1 61 ? 69.500 -45.203 6.011 1.00 47.88 61 PRO A O 1
ATOM 450 N N . THR A 1 62 ? 70.111 -44.900 3.846 1.00 27.70 62 THR A N 1
ATOM 451 C CA . THR A 1 62 ? 69.675 -46.144 3.121 1.00 27.70 62 THR A CA 1
ATOM 452 C C . THR A 1 62 ? 68.289 -46.760 3.413 1.00 27.70 62 THR A C 1
ATOM 454 O O . THR A 1 62 ? 68.023 -47.177 4.527 1.00 27.70 62 THR A O 1
ATOM 457 N N . SER A 1 63 ? 67.335 -46.766 2.461 1.00 29.03 63 SER A N 1
ATOM 458 C CA . SER A 1 63 ? 67.117 -47.746 1.349 1.00 29.03 63 SER A CA 1
ATOM 459 C C . SER A 1 63 ? 66.444 -49.067 1.804 1.00 29.03 63 SER A C 1
ATOM 461 O O . SER A 1 63 ? 66.497 -49.389 2.978 1.00 29.03 63 SER A O 1
ATOM 463 N N . GLN A 1 64 ? 65.758 -49.873 0.980 1.00 28.47 64 GLN A N 1
ATOM 464 C CA . GLN A 1 64 ? 65.801 -50.058 -0.483 1.00 28.47 64 GLN A CA 1
ATOM 465 C C . GLN A 1 64 ? 64.428 -50.527 -1.041 1.00 28.47 64 GLN A C 1
ATOM 467 O O . GLN A 1 64 ? 63.492 -50.754 -0.280 1.00 28.47 64 GLN A O 1
ATOM 472 N N . GLN A 1 65 ? 64.285 -50.645 -2.368 1.00 32.38 65 GLN A N 1
ATOM 473 C CA . GLN A 1 65 ? 63.054 -51.109 -3.038 1.00 32.38 65 GLN A CA 1
ATOM 474 C C . GLN A 1 65 ? 62.923 -52.645 -3.056 1.00 32.38 65 GLN A C 1
ATOM 476 O O . GLN A 1 65 ? 63.927 -53.350 -3.095 1.00 32.38 65 GLN A O 1
ATOM 481 N N . ALA A 1 66 ? 61.687 -53.139 -3.186 1.00 26.97 66 ALA A N 1
ATOM 482 C CA . ALA A 1 66 ? 61.367 -54.473 -3.707 1.00 26.97 66 ALA A CA 1
ATOM 483 C C . ALA A 1 66 ? 60.468 -54.336 -4.956 1.00 26.97 66 ALA A C 1
ATOM 485 O O . ALA A 1 66 ? 59.770 -53.332 -5.103 1.00 26.97 66 ALA A O 1
ATOM 486 N N . HIS A 1 67 ? 60.512 -55.306 -5.876 1.00 30.20 67 HIS A N 1
ATOM 487 C CA . HIS A 1 67 ? 59.973 -55.181 -7.241 1.00 30.20 67 HIS A CA 1
ATOM 488 C C . HIS A 1 67 ? 59.179 -56.422 -7.690 1.00 30.20 67 HIS A C 1
ATOM 490 O O . HIS A 1 67 ? 59.489 -57.536 -7.276 1.00 30.20 67 HIS A O 1
ATOM 496 N N . SER A 1 68 ? 58.298 -56.220 -8.683 1.00 27.66 68 SER A N 1
ATOM 497 C CA . SER A 1 68 ? 57.680 -57.236 -9.570 1.00 27.66 68 SER A CA 1
ATOM 498 C C . SER A 1 68 ? 56.618 -58.183 -8.975 1.00 27.66 68 SER A C 1
ATOM 500 O O . SER A 1 68 ? 56.494 -58.307 -7.763 1.00 27.66 68 SER A O 1
ATOM 502 N N . GLY A 1 69 ? 55.840 -58.836 -9.859 1.00 24.41 69 GLY A N 1
ATOM 503 C CA . GLY A 1 69 ? 54.916 -59.927 -9.500 1.00 24.41 69 GLY A CA 1
ATOM 504 C C . GLY A 1 69 ? 53.476 -59.822 -10.034 1.00 24.41 69 GLY A C 1
ATOM 505 O O . GLY A 1 69 ? 52.542 -59.777 -9.242 1.00 24.41 69 GLY A O 1
ATOM 506 N N . GLN A 1 70 ? 53.261 -59.821 -11.357 1.00 32.91 70 GLN A N 1
ATOM 507 C CA . GLN A 1 70 ? 51.949 -60.194 -11.923 1.00 32.91 70 GLN A CA 1
ATOM 508 C C . GLN A 1 70 ? 51.839 -61.721 -12.032 1.00 32.91 70 GLN A C 1
ATOM 510 O O . GLN A 1 70 ? 52.792 -6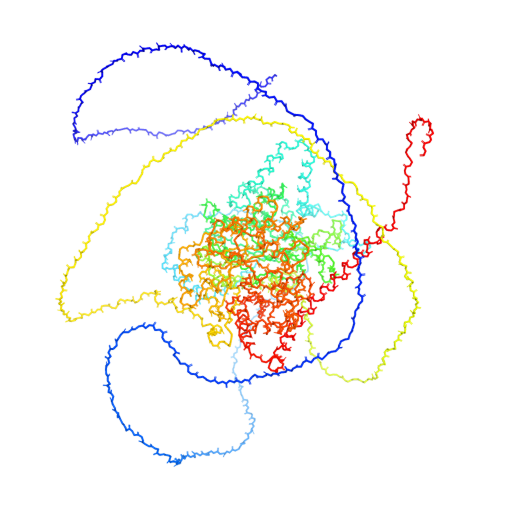2.342 -12.492 1.00 32.91 70 GLN A O 1
ATOM 515 N N . LEU A 1 71 ? 50.667 -62.296 -11.730 1.00 26.36 71 LEU A N 1
ATOM 516 C CA . LEU A 1 71 ? 50.192 -63.583 -12.269 1.00 26.36 71 LEU A CA 1
ATOM 517 C C . LEU A 1 71 ? 48.661 -63.718 -12.076 1.00 26.36 71 LEU A C 1
ATOM 519 O O . LEU A 1 71 ? 48.118 -63.228 -11.090 1.00 26.36 71 LEU A O 1
ATOM 523 N N . PHE A 1 72 ? 47.975 -64.354 -13.034 1.00 31.75 72 PHE A N 1
ATOM 524 C CA . PHE A 1 72 ? 46.521 -64.635 -13.055 1.00 31.75 72 PHE A CA 1
ATOM 525 C C . PHE A 1 72 ? 46.253 -66.128 -12.752 1.00 31.75 72 PHE A C 1
ATOM 527 O O . PHE A 1 72 ? 47.148 -66.945 -12.980 1.00 31.75 72 PHE A O 1
ATOM 534 N N . PRO A 1 73 ? 45.066 -66.502 -12.225 1.00 37.31 73 PRO A N 1
ATOM 535 C CA . PRO A 1 73 ? 43.907 -66.923 -13.056 1.00 37.31 73 PRO A CA 1
ATOM 536 C C . PRO A 1 73 ? 42.637 -66.080 -12.759 1.00 37.31 73 PRO A C 1
ATOM 538 O O . PRO A 1 73 ? 42.590 -65.402 -11.741 1.00 37.31 73 PRO A O 1
ATOM 541 N N . LEU A 1 74 ? 41.595 -65.931 -13.597 1.00 24.70 74 LEU A N 1
ATOM 542 C CA . LEU A 1 74 ? 40.851 -66.822 -14.521 1.00 24.70 74 LEU A CA 1
ATOM 543 C C . LEU A 1 74 ? 39.895 -67.834 -13.850 1.00 24.70 74 LEU A C 1
ATOM 545 O O . LEU A 1 74 ? 40.311 -68.936 -13.523 1.00 24.70 74 LEU A O 1
ATOM 549 N N . HIS A 1 75 ? 38.614 -67.458 -13.699 1.00 27.17 75 HIS A N 1
ATOM 550 C CA . HIS A 1 75 ? 37.385 -68.096 -14.248 1.00 27.17 75 HIS A CA 1
ATOM 551 C C . HIS A 1 75 ? 36.152 -67.322 -13.683 1.00 27.17 75 HIS A C 1
ATOM 553 O O . HIS A 1 75 ? 36.164 -66.974 -12.509 1.00 27.17 75 HIS A O 1
ATOM 559 N N . PHE A 1 76 ? 35.167 -66.789 -14.434 1.00 25.98 76 PHE A N 1
ATOM 560 C CA . PHE A 1 76 ? 34.210 -67.342 -15.427 1.00 25.98 76 PHE A CA 1
ATOM 561 C C . PHE A 1 76 ? 33.109 -68.242 -14.802 1.00 25.98 76 PHE A C 1
ATOM 563 O O . PHE A 1 76 ? 33.451 -69.162 -14.073 1.00 25.98 76 PHE A O 1
ATOM 570 N N . SER A 1 77 ? 31.799 -68.104 -15.106 1.00 27.17 77 SER A N 1
ATOM 571 C CA . SER A 1 77 ? 31.094 -67.072 -15.910 1.00 27.17 77 SER A CA 1
ATOM 572 C C . SER A 1 77 ? 29.551 -67.222 -15.930 1.00 27.17 77 SER A C 1
ATOM 574 O O . SER A 1 77 ? 29.064 -68.331 -15.752 1.00 27.17 77 SER A O 1
ATOM 576 N N . ARG A 1 78 ? 28.855 -66.160 -16.407 1.00 30.75 78 ARG A N 1
ATOM 577 C CA . ARG A 1 78 ? 27.552 -66.164 -17.147 1.00 30.75 78 ARG A CA 1
ATOM 578 C C . ARG A 1 78 ? 26.241 -66.486 -16.356 1.00 30.75 78 ARG A C 1
ATOM 580 O O . ARG A 1 78 ? 26.319 -67.107 -15.306 1.00 30.75 78 ARG A O 1
ATOM 587 N N . PRO A 1 79 ? 25.035 -66.140 -16.881 1.00 48.56 79 PRO A N 1
ATOM 588 C CA . PRO A 1 79 ? 24.643 -64.814 -17.412 1.00 48.56 79 PRO A CA 1
ATOM 589 C C . PRO A 1 79 ? 23.151 -64.425 -17.147 1.00 48.56 79 PRO A C 1
ATOM 591 O O . PRO A 1 79 ? 22.380 -65.263 -16.706 1.00 48.56 79 PRO A O 1
ATOM 594 N N . GLU A 1 80 ? 22.740 -63.213 -17.575 1.00 31.61 80 GLU A N 1
ATOM 595 C CA . GLU A 1 80 ? 21.386 -62.890 -18.122 1.00 31.61 80 GLU A CA 1
ATOM 596 C C . GLU A 1 80 ? 20.126 -63.088 -17.214 1.00 31.61 80 GLU A C 1
ATOM 598 O O . GLU A 1 80 ? 20.166 -63.737 -16.181 1.00 31.61 80 GLU A O 1
ATOM 603 N N . ASN A 1 81 ? 18.944 -62.505 -17.472 1.00 28.64 81 ASN A N 1
ATOM 604 C CA . ASN A 1 81 ? 18.521 -61.484 -18.444 1.00 28.64 81 ASN A CA 1
ATOM 605 C C . ASN A 1 81 ? 17.374 -60.623 -17.856 1.00 28.64 81 ASN A C 1
ATOM 607 O O . ASN A 1 81 ? 16.653 -61.068 -16.967 1.00 28.64 81 ASN A O 1
ATOM 611 N N . SER A 1 82 ? 17.147 -59.420 -18.395 1.00 36.56 82 SER A N 1
ATOM 612 C CA . SER A 1 82 ? 15.850 -58.712 -18.261 1.00 36.56 82 SER A CA 1
ATOM 613 C C . SER A 1 82 ? 14.861 -59.250 -19.318 1.00 36.56 82 SER A C 1
ATOM 615 O O . SER A 1 82 ? 15.332 -59.778 -20.328 1.00 36.56 82 SER A O 1
ATOM 617 N N . PRO A 1 83 ? 13.520 -59.121 -19.163 1.00 47.72 83 PRO A N 1
ATOM 618 C CA . PRO A 1 83 ? 12.878 -57.873 -19.607 1.00 47.72 83 PRO A CA 1
ATOM 619 C C . PRO A 1 83 ? 11.539 -57.479 -18.926 1.00 47.72 83 PRO A C 1
ATOM 621 O O . PRO A 1 83 ? 10.977 -58.162 -18.076 1.00 47.72 83 PRO A O 1
ATOM 624 N N . VAL A 1 84 ? 11.030 -56.332 -19.383 1.00 35.25 84 VAL A N 1
ATOM 625 C CA . VAL A 1 84 ? 9.714 -55.709 -19.144 1.00 35.25 84 VAL A CA 1
ATOM 626 C C . VAL A 1 84 ? 8.537 -56.543 -19.685 1.00 35.25 84 VAL A C 1
ATOM 628 O O . VAL A 1 84 ? 8.638 -57.005 -20.819 1.00 35.25 84 VAL A O 1
ATOM 631 N N . CYS A 1 85 ? 7.392 -56.598 -18.973 1.00 26.33 85 CYS A N 1
ATOM 632 C CA . CYS A 1 85 ? 6.037 -56.447 -19.562 1.00 26.33 85 CYS A CA 1
ATOM 633 C C . CYS A 1 85 ? 4.870 -56.370 -18.544 1.00 26.33 85 CYS A C 1
ATOM 635 O O . CYS A 1 85 ? 4.924 -56.922 -17.451 1.00 26.33 85 CYS A O 1
ATOM 637 N N . THR A 1 86 ? 3.796 -55.691 -18.962 1.00 34.47 86 THR A N 1
ATOM 638 C CA . THR A 1 86 ? 2.396 -55.779 -18.474 1.00 34.47 86 THR A CA 1
ATOM 639 C C . THR A 1 86 ? 1.625 -56.836 -19.311 1.00 34.47 86 THR A C 1
ATOM 641 O O . THR A 1 86 ? 2.246 -57.386 -20.225 1.00 34.47 86 THR A O 1
ATOM 644 N N . PRO A 1 87 ? 0.312 -57.140 -19.122 1.00 51.19 87 PRO A N 1
ATOM 645 C CA . PRO A 1 87 ? -0.701 -56.612 -18.186 1.00 51.19 87 PRO A CA 1
ATOM 646 C C . PRO A 1 87 ? -1.448 -57.709 -17.380 1.00 51.19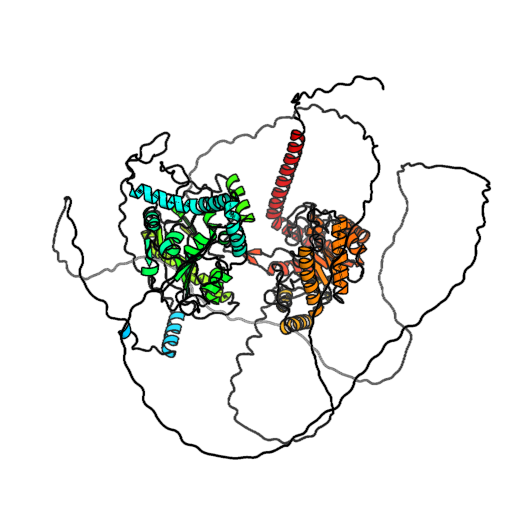 87 PRO A C 1
ATOM 648 O O . PRO A 1 87 ? -1.147 -58.889 -17.519 1.00 51.19 87 PRO A O 1
ATOM 651 N N . LEU A 1 88 ? -2.480 -57.339 -16.600 1.00 28.42 88 LEU A N 1
ATOM 652 C CA . LEU A 1 88 ? -3.552 -58.258 -16.161 1.00 28.42 88 LEU A CA 1
ATOM 653 C C . LEU A 1 88 ? -4.831 -57.507 -15.722 1.00 28.42 88 LEU A C 1
ATOM 655 O O . LEU A 1 88 ? -4.785 -56.309 -15.439 1.00 28.42 88 LEU A O 1
ATOM 659 N N . THR A 1 89 ? -5.971 -58.207 -15.689 1.00 30.81 89 THR A N 1
ATOM 660 C CA . THR A 1 89 ? -7.319 -57.692 -15.362 1.00 30.81 89 THR A CA 1
ATOM 661 C C . THR A 1 89 ? -8.143 -58.717 -14.552 1.00 30.81 89 THR A C 1
ATOM 663 O O . THR A 1 89 ? -7.819 -59.897 -14.559 1.00 30.81 89 THR A O 1
ATOM 666 N N . HIS A 1 90 ? -9.239 -58.249 -13.926 1.00 30.47 90 HIS A N 1
ATOM 667 C CA . HIS A 1 90 ? -10.317 -58.998 -13.231 1.00 30.47 90 HIS A CA 1
ATOM 668 C C . HIS A 1 90 ? -10.053 -59.636 -11.836 1.00 30.47 90 HIS A C 1
ATOM 670 O O . HIS A 1 90 ? -9.401 -60.662 -11.727 1.00 30.47 90 HIS A O 1
ATOM 676 N N . LEU A 1 91 ? -10.651 -59.014 -10.794 1.00 28.41 91 LEU A N 1
ATOM 677 C CA . LEU A 1 91 ? -11.768 -59.495 -9.921 1.00 28.41 91 LEU A CA 1
ATOM 678 C C . LEU A 1 91 ? -11.830 -60.973 -9.425 1.00 28.41 91 LEU A C 1
ATOM 680 O O . LEU A 1 91 ? -11.528 -61.862 -10.214 1.00 28.41 91 LEU A O 1
ATOM 684 N N . PRO A 1 92 ? -12.540 -61.283 -8.300 1.00 60.69 92 PRO A N 1
ATOM 685 C CA . PRO A 1 92 ? -12.807 -60.538 -7.042 1.00 60.69 92 PRO A CA 1
ATOM 686 C C . PRO A 1 92 ? -12.724 -61.474 -5.777 1.00 60.69 92 PRO A C 1
ATOM 688 O O . PRO A 1 92 ? -11.878 -62.358 -5.767 1.00 60.69 92 PRO A O 1
ATOM 691 N N . THR A 1 93 ? -13.630 -61.336 -4.773 1.00 29.06 93 THR A N 1
ATOM 692 C CA . THR A 1 93 ? -13.935 -62.248 -3.608 1.00 29.06 93 THR A CA 1
ATOM 693 C C . THR A 1 93 ? -12.908 -62.288 -2.443 1.00 29.06 93 THR A C 1
ATOM 695 O O . THR A 1 93 ? -11.719 -62.264 -2.725 1.00 29.06 93 THR A O 1
ATOM 698 N N . GLU A 1 94 ? -13.206 -62.327 -1.122 1.00 30.78 94 GLU A N 1
ATOM 699 C CA . GLU A 1 94 ? -14.368 -62.041 -0.210 1.00 30.78 94 GLU A CA 1
ATOM 700 C C . GLU A 1 94 ? -13.795 -61.252 1.025 1.00 30.78 94 GLU A C 1
ATOM 702 O O . GLU A 1 94 ? -12.577 -61.179 1.148 1.00 30.78 94 GLU A O 1
ATOM 707 N N . GLY A 1 95 ? -14.476 -60.506 1.919 1.00 27.72 95 GLY A N 1
ATOM 708 C CA . GLY A 1 95 ? -15.634 -60.790 2.799 1.00 27.72 95 GLY A CA 1
ATOM 709 C C . GLY A 1 95 ? -15.177 -61.238 4.221 1.00 27.72 95 GLY A C 1
ATOM 710 O O . GLY A 1 95 ? -14.246 -62.037 4.268 1.00 27.72 95 GLY A O 1
ATOM 711 N N . PRO A 1 96 ? -15.776 -60.829 5.379 1.00 51.34 96 PRO A N 1
ATOM 712 C CA . PRO A 1 96 ? -16.825 -59.826 5.647 1.00 51.34 96 PRO A CA 1
ATOM 713 C C . PRO A 1 96 ? -16.543 -58.838 6.841 1.00 51.34 96 PRO A C 1
ATOM 715 O O . PRO A 1 96 ? -15.454 -58.771 7.399 1.00 51.34 96 PRO A O 1
ATOM 718 N N . GLN A 1 97 ? -17.581 -58.068 7.212 1.00 34.84 97 GLN A N 1
ATOM 719 C CA . GLN A 1 97 ? -17.809 -57.205 8.410 1.00 34.84 97 GLN A CA 1
ATOM 720 C C . GLN A 1 97 ? -17.759 -57.986 9.767 1.00 34.84 97 GLN A C 1
ATOM 722 O O . GLN A 1 97 ? -17.894 -59.210 9.684 1.00 34.84 97 GLN A O 1
ATOM 727 N N . PRO A 1 98 ? -17.631 -57.376 10.995 1.00 50.44 98 PRO A N 1
ATOM 728 C CA . PRO A 1 98 ? -18.614 -56.403 11.537 1.00 50.44 98 PRO A CA 1
ATOM 729 C C . PRO A 1 98 ? -18.227 -55.337 12.612 1.00 50.44 98 PRO A C 1
ATOM 731 O O . PRO A 1 98 ? -17.324 -55.494 13.426 1.00 50.44 98 PRO A O 1
ATOM 734 N N . TYR A 1 99 ? -19.046 -54.271 12.632 1.00 29.48 99 TYR A N 1
ATOM 735 C CA . TYR A 1 99 ? -19.729 -53.588 13.764 1.00 29.48 99 TYR A CA 1
ATOM 736 C C . TYR A 1 99 ? -19.214 -53.760 15.220 1.00 29.48 99 TYR A C 1
ATOM 738 O O . TYR A 1 99 ? -19.098 -54.866 15.730 1.00 29.48 99 TYR A O 1
ATOM 746 N N . PHE A 1 100 ? -18.904 -52.670 15.943 1.00 31.08 100 PHE A N 1
ATOM 747 C CA . PHE A 1 100 ? -19.834 -51.813 16.731 1.00 31.08 100 PHE A CA 1
ATOM 748 C C . PHE A 1 100 ? -20.519 -52.506 17.933 1.00 31.08 100 PHE A C 1
ATOM 750 O O . PHE A 1 100 ? -21.452 -53.280 17.746 1.00 31.08 100 PHE A O 1
ATOM 757 N N . THR A 1 101 ? -20.181 -52.099 19.166 1.00 25.75 101 THR A N 1
ATOM 758 C CA . THR A 1 101 ? -21.118 -51.501 20.159 1.00 25.75 101 THR A CA 1
ATOM 759 C C . THR A 1 101 ? -20.389 -51.074 21.445 1.00 25.75 101 THR A C 1
ATOM 761 O O . THR A 1 101 ? -19.220 -51.386 21.650 1.00 25.75 101 THR A O 1
ATOM 764 N N . SER A 1 102 ? -21.064 -50.285 22.284 1.00 32.41 102 SER A N 1
ATOM 765 C CA . SER A 1 102 ? -20.553 -49.691 23.527 1.00 32.41 102 SER A CA 1
ATOM 766 C C . SER A 1 102 ? -20.938 -50.473 24.785 1.00 32.41 102 SER A C 1
ATOM 768 O O . SER A 1 102 ? -22.090 -50.901 24.875 1.00 32.41 102 SER A O 1
ATOM 770 N N . SER A 1 103 ? -20.079 -50.476 25.814 1.00 28.00 103 SER A N 1
ATOM 771 C CA . SER A 1 103 ? -20.478 -50.218 27.217 1.00 28.00 103 SER A CA 1
ATOM 772 C C . SER A 1 103 ? -19.282 -50.063 28.174 1.00 28.00 103 SER A C 1
ATOM 774 O O . SER A 1 103 ? -18.129 -50.206 27.776 1.00 28.00 103 SER A O 1
ATOM 776 N N . LEU A 1 104 ? -19.605 -49.715 29.426 1.00 28.91 104 LEU A N 1
ATOM 777 C CA . LEU A 1 104 ? -18.764 -49.628 30.629 1.00 28.91 104 LEU A CA 1
ATOM 778 C C . LEU A 1 104 ? -17.978 -50.957 30.868 1.00 28.91 104 LEU A C 1
ATOM 780 O O . LEU A 1 104 ? -18.321 -51.980 30.284 1.00 28.91 104 LEU A O 1
ATOM 784 N N . THR A 1 105 ? -16.986 -51.098 31.763 1.00 26.14 105 THR A N 1
ATOM 785 C CA . THR A 1 105 ? -17.010 -50.815 33.224 1.00 26.14 105 THR A CA 1
ATOM 786 C C . THR A 1 105 ? -15.639 -51.165 33.877 1.00 26.14 105 THR A C 1
ATOM 788 O O . THR A 1 105 ? -14.838 -51.830 33.232 1.00 26.14 105 THR A O 1
ATOM 791 N N . TYR A 1 106 ? -15.434 -50.827 35.169 1.00 27.38 106 TYR A N 1
ATOM 792 C CA . TYR A 1 106 ? -14.292 -51.163 36.074 1.00 27.38 106 TYR A CA 1
ATOM 793 C C . TYR A 1 106 ? -12.920 -50.533 35.704 1.00 27.38 106 TYR A C 1
ATOM 795 O O . TYR A 1 106 ? -12.622 -50.380 34.528 1.00 27.38 106 TYR A O 1
ATOM 803 N N . LEU A 1 107 ? -12.034 -50.021 36.584 1.00 26.08 107 LEU A N 1
ATOM 804 C CA . LEU A 1 107 ? -11.692 -50.095 38.034 1.00 26.08 107 LEU A CA 1
ATOM 805 C C . LEU A 1 107 ? -10.415 -50.911 38.351 1.00 26.08 107 LEU A C 1
ATOM 807 O O . LEU A 1 107 ? -10.431 -52.129 38.231 1.00 26.08 107 LEU A O 1
ATOM 811 N N . ALA A 1 108 ? -9.418 -50.208 38.923 1.00 30.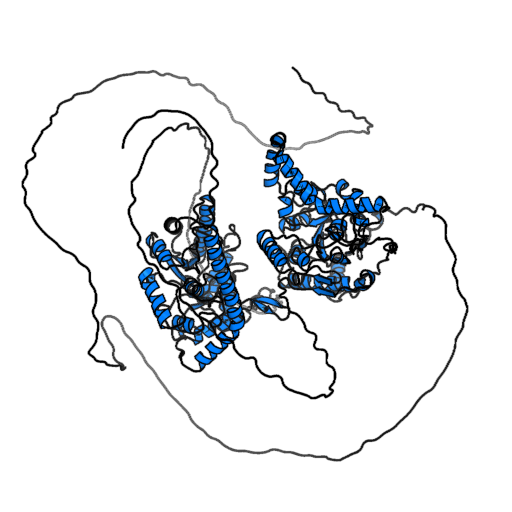36 108 ALA A N 1
ATOM 812 C CA . ALA A 1 108 ? -8.251 -50.690 39.696 1.00 30.36 108 ALA A CA 1
ATOM 813 C C . ALA A 1 108 ? -7.200 -51.588 38.976 1.00 30.36 108 ALA A C 1
ATOM 815 O O . ALA A 1 108 ? -7.503 -52.260 38.000 1.00 30.36 108 ALA A O 1
ATOM 816 N N . GLY A 1 109 ? -5.927 -51.622 39.407 1.00 26.88 109 GLY A N 1
ATOM 817 C CA . GLY A 1 109 ? -5.282 -50.869 40.501 1.00 26.88 109 GLY A CA 1
ATOM 818 C C . GLY A 1 109 ? -3.783 -51.193 40.693 1.00 26.88 109 GLY A C 1
ATOM 819 O O . GLY A 1 109 ? -3.178 -51.803 39.815 1.00 26.88 109 GLY A O 1
ATOM 820 N N . CYS A 1 110 ? -3.253 -50.813 41.870 1.00 27.34 110 CYS A N 1
ATOM 821 C CA . CYS A 1 110 ? -1.875 -50.974 42.391 1.00 27.34 110 CYS A CA 1
ATOM 822 C C . CYS A 1 110 ? -0.788 -50.033 41.816 1.00 27.34 110 CYS A C 1
ATOM 824 O O . CYS A 1 110 ? -0.733 -49.804 40.613 1.00 27.34 110 CYS A O 1
ATOM 826 N N . ASP A 1 111 ? 0.156 -49.484 42.596 1.00 34.06 111 ASP A N 1
ATOM 827 C CA . ASP A 1 111 ? 0.297 -49.311 44.065 1.00 34.06 111 ASP A CA 1
ATOM 828 C C . ASP A 1 111 ? 1.411 -48.266 44.320 1.00 34.06 111 ASP A C 1
ATOM 830 O O . ASP A 1 111 ? 2.291 -48.114 43.476 1.00 34.06 111 ASP A O 1
ATOM 834 N N . SER A 1 112 ? 1.519 -47.523 45.429 1.00 32.78 112 SER A N 1
ATOM 835 C CA . SER A 1 112 ? 0.703 -47.292 46.651 1.00 32.78 112 SER A CA 1
ATOM 836 C C . SER A 1 112 ? 1.124 -45.884 47.201 1.00 32.78 112 SER A C 1
ATOM 838 O O . SER A 1 112 ? 1.690 -45.118 46.423 1.00 32.78 112 SER A O 1
ATOM 840 N N . CYS A 1 113 ? 0.933 -45.373 48.431 1.00 27.92 113 CYS A N 1
ATOM 841 C CA . CYS A 1 113 ? 0.444 -45.857 49.733 1.00 27.92 113 CYS A CA 1
ATOM 842 C C . CYS A 1 113 ? 0.100 -44.650 50.661 1.00 27.92 113 CYS A C 1
ATOM 844 O O . CYS A 1 113 ? 0.476 -43.530 50.337 1.00 27.92 113 CYS A O 1
ATOM 846 N N . ALA A 1 114 ? -0.491 -44.926 51.837 1.00 34.69 114 ALA A N 1
ATOM 847 C CA . ALA A 1 114 ? -0.513 -44.143 53.099 1.00 34.69 114 ALA A CA 1
ATOM 848 C C . ALA A 1 114 ? -1.003 -42.658 53.123 1.00 34.69 114 ALA A C 1
ATOM 850 O O . ALA A 1 114 ? -0.507 -41.818 52.386 1.00 34.69 114 ALA A O 1
ATOM 851 N N . ALA A 1 115 ? -1.875 -42.218 54.052 1.00 29.97 115 ALA A N 1
ATOM 852 C CA . ALA A 1 115 ? -2.726 -42.930 55.028 1.00 29.97 115 ALA A CA 1
ATOM 853 C C . ALA A 1 115 ? -3.831 -42.002 55.626 1.00 29.97 115 ALA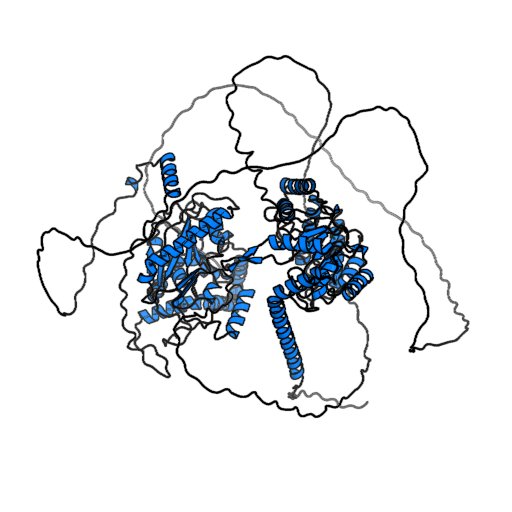 A C 1
ATOM 855 O O . ALA A 1 115 ? -3.533 -40.847 55.895 1.00 29.97 115 ALA A O 1
ATOM 856 N N . GLU A 1 116 ? -5.047 -42.548 55.843 1.00 35.69 116 GLU A N 1
ATOM 857 C CA . GLU A 1 116 ? -5.924 -42.498 57.060 1.00 35.69 116 GLU A CA 1
ATOM 858 C C . GLU A 1 116 ? -6.264 -41.148 57.808 1.00 35.69 116 GLU A C 1
ATOM 860 O O . GLU A 1 116 ? -5.441 -40.241 57.851 1.00 35.69 116 GLU A O 1
ATOM 865 N N . PRO A 1 117 ? -7.405 -41.014 58.551 1.00 62.06 117 PRO A N 1
ATOM 866 C CA . PRO A 1 117 ? -8.810 -40.973 58.069 1.00 62.06 117 PRO A CA 1
ATOM 867 C C . PRO A 1 117 ? -9.752 -39.987 58.873 1.00 62.06 117 PRO A C 1
ATOM 869 O O . PRO A 1 117 ? -9.269 -39.169 59.650 1.00 62.06 117 PRO A O 1
ATOM 872 N N . LEU A 1 118 ? -11.097 -40.157 58.762 1.00 32.94 118 LEU A N 1
ATOM 873 C CA . LEU A 1 118 ? -12.200 -39.717 59.687 1.00 32.94 118 LEU A CA 1
ATOM 874 C C . LEU A 1 118 ? -12.664 -38.221 59.662 1.00 32.94 118 LEU A C 1
ATOM 876 O O . LEU A 1 118 ? -11.863 -37.339 59.386 1.00 32.94 118 LEU A O 1
ATOM 880 N N . ASP A 1 119 ? -13.935 -37.828 59.929 1.00 32.59 119 ASP A N 1
ATOM 881 C CA . ASP A 1 119 ? -15.220 -38.557 60.152 1.00 32.59 119 ASP A CA 1
ATOM 882 C C . ASP A 1 119 ? -16.498 -37.762 59.678 1.00 32.59 119 ASP A C 1
ATOM 884 O O . ASP A 1 119 ? -16.384 -36.739 59.005 1.00 32.59 119 ASP A O 1
ATOM 888 N N . LYS A 1 120 ? -17.720 -38.252 59.990 1.00 36.22 120 LYS A N 1
ATOM 889 C CA . LYS A 1 120 ? -19.069 -37.869 59.466 1.00 36.22 120 LYS A CA 1
ATOM 890 C C . LYS A 1 120 ? -19.866 -36.832 60.305 1.00 36.22 120 LYS A C 1
ATOM 892 O O . LYS A 1 120 ? -19.599 -36.706 61.493 1.00 36.22 120 LYS A O 1
ATOM 897 N N . MET A 1 121 ? -20.960 -36.269 59.733 1.00 30.23 121 MET A N 1
ATOM 898 C CA . MET A 1 121 ? -22.392 -36.275 60.211 1.00 30.23 121 MET A CA 1
ATOM 899 C C . MET A 1 121 ? -23.272 -35.227 59.447 1.00 30.23 121 MET A C 1
ATOM 901 O O . MET A 1 121 ? -22.761 -34.167 59.116 1.00 30.23 121 MET A O 1
ATOM 905 N N . ALA A 1 122 ? -24.459 -35.563 58.886 1.00 32.31 122 ALA A N 1
ATOM 906 C CA . ALA A 1 122 ? -25.857 -35.504 59.427 1.00 32.31 122 ALA A CA 1
ATOM 907 C C . ALA A 1 122 ? -26.481 -34.069 59.519 1.00 32.31 122 ALA A C 1
ATOM 909 O O . ALA A 1 122 ? -25.734 -33.139 59.782 1.00 32.31 122 ALA A O 1
ATOM 910 N N . SER A 1 123 ? -27.794 -33.763 59.366 1.00 31.80 123 SER A N 1
ATOM 911 C CA . SER A 1 123 ? -29.035 -34.457 58.894 1.00 31.80 123 SER A CA 1
ATOM 912 C C . SER A 1 123 ? -30.264 -33.484 58.878 1.00 31.80 123 SER A C 1
ATOM 914 O O . SER A 1 123 ? -30.193 -32.486 59.587 1.00 31.80 123 SER A O 1
ATOM 916 N N . ALA A 1 124 ? -31.397 -33.848 58.223 1.00 33.53 124 ALA A N 1
ATOM 917 C CA . ALA A 1 124 ? -32.793 -33.317 58.395 1.00 33.53 124 ALA A CA 1
ATOM 918 C C . ALA A 1 124 ? -33.136 -31.869 57.900 1.00 33.53 124 ALA A C 1
ATOM 920 O O . ALA A 1 124 ? -32.229 -31.050 57.796 1.00 33.53 124 ALA A O 1
ATOM 921 N N . ASP A 1 125 ? -34.389 -31.421 57.622 1.00 35.06 125 ASP A N 1
ATOM 922 C CA . ASP A 1 125 ? -35.695 -32.024 57.186 1.00 35.06 125 ASP A CA 1
ATOM 923 C C . ASP A 1 125 ? -36.733 -30.904 56.784 1.00 35.06 125 ASP A C 1
ATOM 925 O O . ASP A 1 125 ? -36.442 -29.730 57.001 1.00 35.06 125 ASP A O 1
ATOM 929 N N . VAL A 1 126 ? -37.960 -31.266 56.311 1.00 32.44 126 VAL A N 1
ATOM 930 C CA . VAL A 1 126 ? -39.229 -30.441 56.203 1.00 32.44 126 VAL A CA 1
ATOM 931 C C . VAL A 1 126 ? -39.305 -29.382 55.054 1.00 32.44 126 VAL A C 1
ATOM 933 O O . VAL A 1 126 ? -38.339 -28.659 54.858 1.00 32.44 126 VAL A O 1
ATOM 936 N N . ALA A 1 127 ? -40.385 -29.104 54.275 1.00 30.19 127 ALA A N 1
ATOM 937 C CA . ALA A 1 127 ? -41.676 -29.725 53.833 1.00 30.19 127 ALA A CA 1
ATOM 938 C C . ALA A 1 127 ? -42.199 -28.953 52.557 1.00 30.19 127 ALA A C 1
ATOM 940 O O . ALA A 1 127 ? -41.780 -27.818 52.356 1.00 30.19 127 ALA A O 1
ATOM 941 N N . GLN A 1 128 ? -42.878 -29.532 51.539 1.00 33.09 128 GLN A N 1
ATOM 942 C CA . GLN A 1 128 ? -44.352 -29.694 51.287 1.00 33.09 128 GLN A CA 1
ATOM 943 C C . GLN A 1 128 ? -45.256 -28.439 51.522 1.00 33.09 128 GLN A C 1
ATOM 945 O O . GLN A 1 128 ? -45.021 -27.740 52.499 1.00 33.09 128 GLN A O 1
ATOM 950 N N . ALA A 1 129 ? -46.305 -28.076 50.736 1.00 30.73 129 ALA A N 1
ATOM 951 C CA . ALA A 1 129 ? -47.070 -28.707 49.618 1.00 30.73 129 ALA A CA 1
ATOM 952 C C . ALA A 1 129 ? -47.757 -27.675 48.637 1.00 30.73 129 ALA A C 1
ATOM 954 O O . ALA A 1 129 ? -47.523 -26.475 48.749 1.00 30.73 129 ALA A O 1
ATOM 955 N N . GLU A 1 130 ? -48.590 -28.149 47.682 1.00 39.78 130 GLU A N 1
ATOM 956 C CA . GLU A 1 130 ? -49.412 -27.415 46.658 1.00 39.78 130 GLU A CA 1
ATOM 957 C C . GLU A 1 130 ? -50.850 -27.022 47.171 1.00 39.78 130 GLU A C 1
ATOM 959 O O . GLU A 1 130 ? -51.043 -27.186 48.380 1.00 39.78 130 GLU A O 1
ATOM 964 N N . PRO A 1 131 ? -51.905 -26.593 46.388 1.00 51.78 131 PRO A N 1
ATOM 965 C CA . PRO A 1 131 ? -52.090 -26.306 44.934 1.00 51.78 131 PRO A CA 1
ATOM 966 C C . PRO A 1 131 ? -52.968 -25.042 44.564 1.00 51.78 131 PRO A C 1
ATOM 968 O O . PRO A 1 131 ? -53.109 -24.111 45.350 1.00 51.78 131 PRO A O 1
ATOM 971 N N . LEU A 1 132 ? -53.527 -25.009 43.331 1.00 36.09 132 LEU A N 1
ATOM 972 C CA . LEU A 1 132 ? -54.473 -24.042 42.676 1.00 36.09 132 LEU A CA 1
ATOM 973 C C . LEU A 1 132 ? -55.905 -24.005 43.325 1.00 36.09 132 LEU A C 1
ATOM 975 O O . LEU A 1 132 ? -56.105 -24.846 44.204 1.00 36.09 132 LEU A O 1
ATOM 979 N N . PRO A 1 133 ? -56.946 -23.196 42.908 1.00 54.59 133 PRO A N 1
ATOM 980 C CA . PRO A 1 133 ? -57.168 -22.365 41.681 1.00 54.59 133 PRO A CA 1
ATOM 981 C C . PRO A 1 133 ? -57.974 -21.013 41.859 1.00 54.59 133 PRO A C 1
ATOM 983 O O . PRO A 1 133 ? -58.130 -20.534 42.975 1.00 54.59 133 PRO A O 1
ATOM 986 N N . LEU A 1 134 ? -58.553 -20.484 40.747 1.00 29.52 134 LEU A N 1
ATOM 987 C CA . LEU A 1 134 ? -59.770 -19.620 40.566 1.00 29.52 134 LEU A CA 1
ATOM 988 C C . LEU A 1 134 ? -59.686 -18.113 40.171 1.00 29.52 134 LEU A C 1
ATOM 990 O O . LEU A 1 134 ? -58.722 -17.406 40.438 1.00 29.52 134 LEU A O 1
ATOM 994 N N . SER A 1 135 ? -60.755 -17.686 39.469 1.00 30.61 135 SER A N 1
ATOM 995 C CA . SER A 1 135 ? -61.188 -16.335 39.017 1.00 30.61 135 SER A CA 1
ATOM 996 C C . SER A 1 135 ? -61.945 -15.562 40.128 1.00 30.61 135 SER A C 1
ATOM 998 O O . SER A 1 135 ? -62.154 -16.142 41.189 1.00 30.61 135 SER A O 1
ATOM 1000 N N . VAL A 1 136 ? -62.434 -14.311 40.026 1.00 31.39 136 VAL A N 1
ATOM 1001 C CA . VAL A 1 136 ? -62.812 -13.357 38.933 1.00 31.39 136 VAL A CA 1
ATOM 1002 C C . VAL A 1 136 ? -62.389 -11.909 39.377 1.00 31.39 136 VAL A C 1
ATOM 1004 O O . VAL A 1 136 ? -61.647 -11.827 40.351 1.00 31.39 136 VAL A O 1
ATOM 1007 N N . ASP A 1 137 ? -62.645 -10.723 38.789 1.00 28.94 137 ASP A N 1
ATOM 1008 C CA . ASP A 1 137 ? -63.771 -10.064 38.071 1.00 28.94 137 ASP A CA 1
ATOM 1009 C C . ASP A 1 137 ? -63.265 -8.787 37.320 1.00 28.94 137 ASP A C 1
ATOM 1011 O O . ASP A 1 137 ? -62.148 -8.329 37.571 1.00 28.94 137 ASP A O 1
ATOM 1015 N N . GLU A 1 138 ? -64.094 -8.165 36.462 1.00 32.94 138 GLU A N 1
ATOM 1016 C CA . GLU A 1 138 ? -63.915 -6.778 35.949 1.00 32.94 138 GLU A CA 1
ATOM 1017 C C . GLU A 1 138 ? -64.705 -5.735 36.784 1.00 32.94 138 GLU A C 1
ATOM 1019 O O . GLU A 1 138 ? -65.440 -6.096 37.707 1.00 32.94 138 GLU A O 1
ATOM 1024 N N . PRO A 1 139 ? -64.594 -4.425 36.473 1.00 42.69 139 PRO A N 1
ATOM 1025 C CA . PRO A 1 139 ? -65.789 -3.780 35.903 1.00 42.69 139 PRO A CA 1
ATOM 1026 C C . PRO A 1 139 ? -65.549 -2.829 34.707 1.00 42.69 139 PRO A C 1
ATOM 1028 O O . PRO A 1 139 ? -64.522 -2.161 34.601 1.00 42.69 139 PRO A O 1
ATOM 1031 N N . ASP A 1 140 ? -66.578 -2.750 33.857 1.00 29.73 140 ASP A N 1
ATOM 1032 C CA . ASP A 1 140 ? -66.735 -1.918 32.645 1.00 29.73 140 ASP A CA 1
ATOM 1033 C C . ASP A 1 140 ? -67.476 -0.574 32.955 1.00 29.73 140 ASP A C 1
ATOM 1035 O O . ASP A 1 140 ? -67.581 -0.195 34.123 1.00 29.73 140 ASP A O 1
ATOM 1039 N N . PHE A 1 141 ? -68.057 0.086 31.934 1.00 30.02 141 PHE A N 1
ATOM 1040 C CA . PHE A 1 141 ? -68.948 1.275 31.897 1.00 30.02 141 PHE A CA 1
ATOM 1041 C C . PHE A 1 141 ? -68.263 2.666 31.725 1.00 30.02 141 PHE A C 1
ATOM 1043 O O . PHE A 1 141 ? -67.350 3.020 32.463 1.00 30.02 141 PHE A O 1
ATOM 1050 N N . ASN A 1 142 ? -68.710 3.568 30.821 1.00 29.11 142 ASN A N 1
ATOM 1051 C CA . ASN A 1 142 ? -69.713 3.411 29.747 1.00 29.11 142 ASN A CA 1
ATOM 1052 C C . ASN A 1 142 ? -69.653 4.476 28.610 1.00 29.11 142 ASN A C 1
ATOM 1054 O O . ASN A 1 142 ? -69.154 5.582 28.799 1.00 29.11 142 ASN A O 1
ATOM 1058 N N . GLU A 1 143 ? -70.269 4.128 27.471 1.00 31.73 143 GLU A N 1
ATOM 1059 C CA . GLU A 1 143 ? -70.925 4.937 26.412 1.00 31.73 143 GLU A CA 1
ATOM 1060 C C . GLU A 1 143 ? -70.839 6.488 26.374 1.00 31.73 143 GLU A C 1
ATOM 1062 O O . GLU A 1 143 ? -71.265 7.180 27.302 1.00 31.73 143 GLU A O 1
ATOM 1067 N N . LYS A 1 144 ? -70.669 7.033 25.148 1.00 27.55 144 LYS A N 1
ATOM 1068 C CA . LYS A 1 144 ? -71.843 7.492 24.352 1.00 27.55 144 LYS A CA 1
ATOM 1069 C C . LYS A 1 144 ? -71.608 7.692 22.847 1.00 27.55 144 LYS A C 1
ATOM 1071 O O . LYS A 1 144 ? -70.515 8.009 22.394 1.00 27.55 144 LYS A O 1
ATOM 1076 N N . VAL A 1 145 ? -72.694 7.521 22.087 1.00 26.58 145 VAL A N 1
ATOM 1077 C CA . VAL A 1 145 ? -72.795 7.616 20.617 1.00 26.58 145 VAL A CA 1
ATOM 1078 C C . VAL A 1 145 ? -73.661 8.816 20.224 1.00 26.58 145 VAL A C 1
ATOM 1080 O O . VAL A 1 145 ? -74.730 8.987 20.808 1.00 26.58 145 VAL A O 1
ATOM 1083 N N . THR A 1 146 ? -73.284 9.594 19.196 1.00 25.05 146 THR A N 1
ATOM 1084 C CA . THR A 1 146 ? -74.237 10.192 18.223 1.00 25.05 146 THR A CA 1
ATOM 1085 C C . THR A 1 146 ? -73.551 10.751 16.962 1.00 25.05 146 THR A C 1
ATOM 1087 O O . THR A 1 146 ? -72.329 10.759 16.846 1.00 25.05 146 THR A O 1
ATOM 1090 N N . THR A 1 147 ? -74.362 11.136 15.974 1.00 25.84 147 THR A N 1
ATOM 1091 C CA . THR A 1 147 ? -74.038 11.255 14.540 1.00 25.84 147 THR A CA 1
ATOM 1092 C C . THR A 1 147 ? -74.126 12.684 13.974 1.00 25.84 147 THR A C 1
ATOM 1094 O O . THR A 1 147 ? -75.131 13.326 14.255 1.00 25.84 147 THR A O 1
ATOM 1097 N N . ILE A 1 148 ? -73.252 13.030 12.997 1.00 26.44 148 ILE A N 1
ATOM 1098 C CA . ILE A 1 148 ? -73.552 13.874 11.790 1.00 26.44 148 ILE A CA 1
ATOM 1099 C C . ILE A 1 148 ? -73.860 15.391 12.068 1.00 26.44 148 ILE A C 1
ATOM 1101 O O . ILE A 1 148 ? -74.298 15.694 13.172 1.00 26.44 148 ILE A O 1
ATOM 1105 N N . PRO A 1 149 ? -73.682 16.389 11.148 1.00 38.19 149 PRO A N 1
ATOM 1106 C CA . PRO A 1 149 ? -73.106 16.436 9.785 1.00 38.19 149 PRO A CA 1
ATOM 1107 C C . PRO A 1 149 ? -71.940 17.471 9.599 1.00 38.19 149 PRO A C 1
ATOM 1109 O O . PRO A 1 149 ? -71.519 18.140 10.534 1.00 38.19 149 PRO A O 1
ATOM 1112 N N . ASN A 1 150 ? -71.491 17.670 8.347 1.00 33.16 150 ASN A N 1
ATOM 1113 C CA . ASN A 1 150 ? -70.953 18.950 7.810 1.00 33.16 150 ASN A CA 1
ATOM 1114 C C . ASN A 1 150 ? -72.143 19.895 7.478 1.00 33.16 150 ASN A C 1
ATOM 1116 O O . ASN A 1 150 ? -73.169 19.335 7.076 1.00 33.16 150 ASN A O 1
ATOM 1120 N N . PRO A 1 151 ? -72.065 21.257 7.494 1.00 44.59 151 PRO A N 1
ATOM 1121 C CA . PRO A 1 151 ? -71.373 21.976 6.395 1.00 44.59 151 PRO A CA 1
ATOM 1122 C C . PRO A 1 151 ? -70.971 23.482 6.610 1.00 44.59 151 PRO A C 1
ATOM 1124 O O . PRO A 1 151 ? -71.168 24.031 7.682 1.00 44.59 151 PRO A O 1
ATOM 1127 N N . VAL A 1 152 ? -70.421 24.093 5.535 1.00 28.16 152 VAL A N 1
ATOM 1128 C CA . VAL A 1 152 ? -70.236 25.526 5.113 1.00 28.16 152 VAL A CA 1
ATOM 1129 C C . VAL A 1 152 ? -70.088 26.743 6.073 1.00 28.16 152 VAL A C 1
ATOM 1131 O O . VAL A 1 152 ? -70.710 26.833 7.119 1.00 28.16 152 VAL A O 1
ATOM 1134 N N . ASP A 1 153 ? -69.389 27.759 5.519 1.00 25.94 153 ASP A N 1
ATOM 1135 C CA . ASP A 1 153 ? -69.590 29.226 5.661 1.00 25.94 153 ASP A CA 1
ATOM 1136 C C . ASP A 1 153 ? -69.226 29.963 6.979 1.00 25.94 153 ASP A C 1
ATOM 1138 O O . ASP A 1 153 ? -69.243 29.389 8.060 1.00 25.94 153 ASP A O 1
ATOM 1142 N N . SER A 1 154 ? -68.864 31.264 6.971 1.00 26.27 154 SER A N 1
ATOM 1143 C CA . SER A 1 154 ? -68.319 32.128 5.890 1.00 26.27 154 SER A CA 1
ATOM 1144 C C . SER A 1 154 ? -67.673 33.432 6.430 1.00 26.27 154 SER A C 1
ATOM 1146 O O . SER A 1 154 ? -67.901 33.842 7.560 1.00 26.27 154 SER A O 1
ATOM 1148 N N . SER A 1 155 ? -66.910 34.119 5.564 1.00 25.94 155 SER A N 1
ATOM 1149 C CA . SER A 1 155 ? -66.754 35.594 5.453 1.00 25.94 155 SER A CA 1
ATOM 1150 C C . SER A 1 155 ? -66.659 36.514 6.698 1.00 25.94 155 SER A C 1
ATOM 1152 O O . SER A 1 155 ? -67.671 36.856 7.304 1.00 25.94 155 SER A O 1
ATOM 1154 N N . THR A 1 156 ? -65.489 37.136 6.898 1.00 27.36 156 THR A N 1
ATOM 1155 C CA . THR A 1 156 ? -65.272 38.611 7.021 1.00 27.36 156 THR A CA 1
ATOM 1156 C C . THR A 1 156 ? -63.753 38.863 7.125 1.00 27.36 156 THR A C 1
ATOM 1158 O O . THR A 1 156 ? -63.076 38.137 7.840 1.00 27.36 156 THR A O 1
ATOM 1161 N N . ALA A 1 157 ? -63.057 39.724 6.373 1.00 25.72 157 ALA A N 1
ATOM 1162 C CA . ALA A 1 157 ? -63.344 40.978 5.661 1.00 25.72 157 ALA A CA 1
ATOM 1163 C C . ALA A 1 157 ? -63.338 42.260 6.529 1.00 25.72 157 ALA A C 1
ATOM 1165 O O . ALA A 1 157 ? -64.382 42.650 7.032 1.00 25.72 157 ALA A O 1
ATOM 1166 N N . ALA A 1 158 ? -62.160 42.918 6.538 1.00 28.41 158 ALA A N 1
ATOM 1167 C CA . ALA A 1 158 ? -61.923 44.369 6.342 1.00 28.41 158 ALA A CA 1
ATOM 1168 C C . ALA A 1 158 ? -62.437 45.371 7.416 1.00 28.41 158 ALA A C 1
ATOM 1170 O O . ALA A 1 158 ? -63.267 45.024 8.243 1.00 28.41 158 ALA A O 1
ATOM 1171 N N . LEU A 1 159 ? -61.998 46.642 7.503 1.00 27.70 159 LEU A N 1
ATOM 1172 C CA . LEU A 1 159 ? -61.106 47.502 6.674 1.00 27.70 159 LEU A CA 1
ATOM 1173 C C . LEU A 1 159 ? -59.768 47.782 7.438 1.00 27.70 159 LEU A C 1
ATOM 1175 O O . LEU A 1 159 ? -59.364 46.876 8.160 1.00 27.70 159 LEU A O 1
ATOM 1179 N N . LEU A 1 160 ? -58.940 48.848 7.357 1.00 27.34 160 LEU A N 1
ATOM 1180 C CA . LEU A 1 160 ? -58.861 50.228 6.788 1.00 27.34 160 LEU A CA 1
ATOM 1181 C C . LEU A 1 160 ? -57.415 50.426 6.215 1.00 27.34 160 LEU A C 1
ATOM 1183 O O . LEU A 1 160 ? -56.524 49.682 6.617 1.00 27.34 160 LEU A O 1
ATOM 1187 N N . GLN A 1 161 ? -57.144 51.170 5.127 1.00 26.08 161 GLN A N 1
ATOM 1188 C CA . GLN A 1 161 ? -56.881 52.632 4.972 1.00 26.08 161 GLN A CA 1
ATOM 1189 C C . GLN A 1 161 ? -55.704 53.184 5.835 1.00 26.08 161 GLN A C 1
ATOM 1191 O O . GLN A 1 161 ? -55.587 52.811 6.997 1.00 26.08 161 GLN A O 1
ATOM 1196 N N . GLU A 1 162 ? -54.790 54.044 5.343 1.00 29.19 162 GLU A N 1
ATOM 1197 C CA . GLU A 1 162 ? -54.771 54.837 4.087 1.00 29.19 162 GLU A CA 1
ATOM 1198 C C . GLU A 1 162 ? -53.357 55.333 3.665 1.00 29.19 162 GLU A C 1
ATOM 1200 O O . GLU A 1 162 ? -52.437 55.258 4.470 1.00 29.19 162 GLU A O 1
ATOM 1205 N N . GLU A 1 163 ? -53.251 55.892 2.441 1.00 27.27 163 GLU A N 1
ATOM 1206 C CA . GLU A 1 163 ? -52.225 56.854 1.939 1.00 27.27 163 GLU A CA 1
ATOM 1207 C C . GLU A 1 163 ? -50.710 56.488 1.949 1.00 27.27 163 GLU A C 1
ATOM 1209 O O . GLU A 1 163 ? -50.250 55.624 2.686 1.00 27.27 163 GLU A O 1
ATOM 1214 N N . SER A 1 164 ? -49.834 57.097 1.131 1.00 24.77 164 SER A N 1
ATOM 1215 C CA . SER A 1 164 ? -49.980 57.844 -0.142 1.00 24.77 164 SER A CA 1
ATOM 1216 C C . SER A 1 164 ? -48.652 57.783 -0.935 1.00 24.77 164 SER A C 1
ATOM 1218 O O . SER A 1 164 ? -47.643 57.264 -0.453 1.00 24.77 164 SER A O 1
ATOM 1220 N N . SER A 1 165 ? -48.655 58.250 -2.186 1.00 26.80 165 SER A N 1
ATOM 1221 C CA . SER A 1 165 ? -47.481 58.334 -3.070 1.00 26.80 165 SER A CA 1
ATOM 1222 C C . SER A 1 165 ? -46.863 59.731 -3.082 1.00 26.80 165 SER A C 1
ATOM 1224 O O . SER A 1 165 ? -47.605 60.703 -2.981 1.00 26.80 165 SER A O 1
ATOM 1226 N N . ASP A 1 166 ? -45.573 59.837 -3.413 1.00 26.14 166 ASP A N 1
ATOM 1227 C CA . ASP A 1 166 ? -45.094 61.006 -4.161 1.00 26.14 166 ASP A CA 1
ATOM 1228 C C . ASP A 1 166 ? -44.011 60.624 -5.190 1.00 26.14 166 ASP A C 1
ATOM 1230 O O . ASP A 1 166 ? -43.293 59.632 -5.022 1.00 26.14 166 ASP A O 1
ATOM 1234 N N . GLU A 1 167 ? -43.939 61.379 -6.285 1.00 29.78 167 GLU A N 1
ATOM 1235 C CA . GLU A 1 167 ? -43.057 61.150 -7.441 1.00 29.78 167 GLU A CA 1
ATOM 1236 C C . GLU A 1 167 ? -41.901 62.163 -7.508 1.00 29.78 167 GLU A C 1
ATOM 1238 O O . GLU A 1 167 ? -41.916 63.185 -6.831 1.00 29.78 167 GLU A O 1
ATOM 1243 N N . THR A 1 168 ? -40.904 61.888 -8.367 1.00 27.06 168 THR A N 1
ATOM 1244 C CA . THR A 1 168 ? -40.237 62.823 -9.320 1.00 27.06 168 THR A CA 1
ATOM 1245 C C . THR A 1 168 ? -38.815 62.338 -9.670 1.00 27.06 168 THR A C 1
ATOM 1247 O O . THR A 1 168 ? -38.070 61.907 -8.797 1.00 27.06 168 THR A O 1
ATOM 1250 N N . LEU A 1 169 ? -38.328 62.379 -10.918 1.00 26.27 169 LEU A N 1
ATOM 1251 C CA . LEU A 1 169 ? -38.989 62.490 -12.229 1.00 26.27 169 LEU A CA 1
ATOM 1252 C C . LEU A 1 169 ? -38.042 61.883 -13.313 1.00 26.27 169 LEU A C 1
ATOM 1254 O O . LEU A 1 169 ? -36.828 61.989 -13.169 1.00 26.27 169 LEU A O 1
ATOM 1258 N N . LEU A 1 170 ? -38.612 61.235 -14.345 1.00 27.41 170 LEU A N 1
ATOM 1259 C CA . LEU A 1 170 ? -38.281 61.183 -15.803 1.00 27.41 170 LEU A CA 1
ATOM 1260 C C . LEU A 1 170 ? -36.881 61.687 -16.324 1.00 27.41 170 LEU A C 1
ATOM 1262 O O . LEU A 1 170 ? -36.329 62.636 -15.787 1.00 27.41 170 LEU A O 1
ATOM 1266 N N . THR A 1 171 ? -36.249 61.219 -17.427 1.00 25.58 171 THR A N 1
ATOM 1267 C CA . THR A 1 171 ? -36.608 60.279 -18.531 1.00 25.58 171 THR A CA 1
ATOM 1268 C C . THR A 1 171 ? -35.412 59.933 -19.460 1.00 25.58 171 THR A C 1
ATOM 1270 O O . THR A 1 171 ? -34.481 60.720 -19.588 1.00 25.58 171 THR A O 1
ATOM 1273 N N . ASP A 1 172 ? -35.561 58.830 -20.213 1.00 25.38 172 ASP A N 1
ATOM 1274 C CA . ASP A 1 172 ? -35.112 58.586 -21.610 1.00 25.38 172 ASP A CA 1
ATOM 1275 C C . ASP A 1 172 ? -33.643 58.337 -22.059 1.00 25.38 172 ASP A C 1
ATOM 1277 O O . ASP A 1 172 ? -32.663 58.440 -21.328 1.00 25.38 172 ASP A O 1
ATOM 1281 N N . SER A 1 173 ? -33.571 57.863 -23.315 1.00 29.86 173 SER A N 1
ATOM 1282 C CA . SER A 1 173 ? -32.425 57.403 -24.141 1.00 29.86 173 SER A CA 1
ATOM 1283 C C . SER A 1 173 ? -31.851 58.555 -25.025 1.00 29.86 173 SER A C 1
ATOM 1285 O O . SER A 1 173 ? -32.427 59.640 -24.966 1.00 29.86 173 SER A O 1
ATOM 1287 N N . PRO A 1 174 ? -30.813 58.402 -25.906 1.00 42.62 174 PRO A N 1
ATOM 1288 C CA . PRO A 1 174 ? -30.162 57.186 -26.420 1.00 42.62 174 PRO A CA 1
ATOM 1289 C C . PRO A 1 174 ? -28.604 57.266 -26.510 1.00 42.62 174 PRO A C 1
ATOM 1291 O O . PRO A 1 174 ? -27.939 57.588 -25.534 1.00 42.62 174 PRO A O 1
ATOM 1294 N N . ALA A 1 175 ? -28.011 56.862 -27.645 1.00 28.02 175 ALA A N 1
ATOM 1295 C CA . ALA A 1 175 ? -26.579 56.600 -27.849 1.00 28.02 175 ALA A CA 1
ATOM 1296 C C . ALA A 1 175 ? -25.684 57.848 -28.053 1.00 28.02 175 ALA A C 1
ATOM 1298 O O . ALA A 1 175 ? -26.157 58.896 -28.485 1.00 28.02 175 ALA A O 1
ATOM 1299 N N . GLY A 1 176 ? -24.372 57.675 -27.830 1.00 23.59 176 GLY A N 1
ATOM 1300 C CA . GLY A 1 176 ? -23.294 58.640 -28.102 1.00 23.59 176 GLY A CA 1
ATOM 1301 C C . GLY A 1 176 ? -21.900 57.988 -27.996 1.00 23.59 176 GLY A C 1
ATOM 1302 O O . GLY A 1 176 ? -21.782 56.894 -27.439 1.00 23.59 176 GLY A O 1
ATOM 1303 N N . ASP A 1 1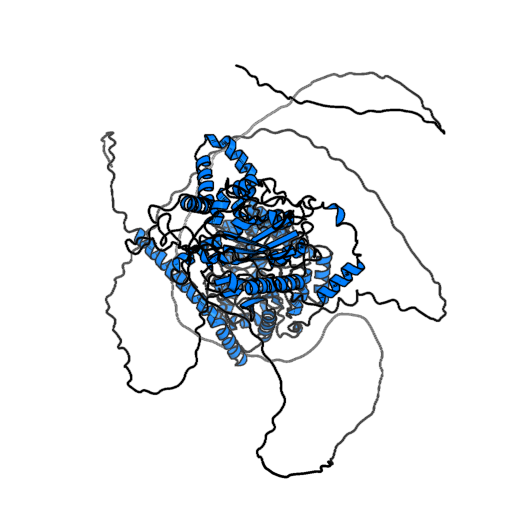77 ? -20.871 58.632 -28.558 1.00 25.83 177 ASP A N 1
ATOM 1304 C CA . ASP A 1 177 ? -19.547 58.045 -28.848 1.00 25.83 177 ASP A CA 1
ATOM 1305 C C . ASP A 1 177 ? -18.405 58.394 -27.848 1.00 25.83 177 ASP A C 1
ATOM 1307 O O . ASP A 1 177 ? -18.580 59.110 -26.864 1.00 25.83 177 ASP A O 1
ATOM 1311 N N . GLU A 1 178 ? -17.225 57.821 -28.123 1.00 25.84 178 GLU A N 1
ATOM 1312 C CA . GLU A 1 178 ? -15.874 58.064 -27.563 1.00 25.84 178 GLU A CA 1
ATOM 1313 C C . GLU A 1 178 ? -15.346 59.524 -27.717 1.00 25.84 178 GLU A C 1
ATOM 1315 O O . GLU A 1 178 ? -15.968 60.310 -28.433 1.00 25.84 178 GLU A O 1
ATOM 1320 N N . PRO A 1 179 ? -14.123 59.893 -27.237 1.00 54.38 179 PRO A N 1
ATOM 1321 C CA . PRO A 1 179 ? -13.269 59.364 -26.143 1.00 54.38 179 PRO A CA 1
ATOM 1322 C C . PRO A 1 179 ? -12.616 60.484 -25.266 1.00 54.38 179 PRO A C 1
ATOM 1324 O O . PRO A 1 179 ? -12.783 61.669 -25.541 1.00 54.38 179 PRO A O 1
ATOM 1327 N N . SER A 1 180 ? -11.789 60.145 -24.254 1.00 25.88 180 SER A N 1
ATOM 1328 C CA . SER A 1 180 ? -10.573 60.921 -23.846 1.00 25.88 180 SER A CA 1
ATOM 1329 C C . SER A 1 180 ? -9.752 60.259 -22.707 1.00 25.88 180 SER A C 1
ATOM 1331 O O . SER A 1 180 ? -10.151 59.237 -22.150 1.00 25.88 180 SER A O 1
ATOM 1333 N N . GLU A 1 181 ? -8.552 60.796 -22.432 1.00 26.20 181 GLU A N 1
ATOM 1334 C CA . GLU A 1 181 ? -7.456 60.199 -21.634 1.00 26.20 181 GLU A CA 1
ATOM 1335 C C . GLU A 1 181 ? -7.414 60.594 -20.128 1.00 26.20 181 GLU A C 1
ATOM 1337 O O . GLU A 1 181 ? -8.073 61.553 -19.722 1.00 26.20 181 GLU A O 1
ATOM 1342 N N . PRO A 1 182 ? -6.644 59.876 -19.271 1.00 37.84 182 PRO A N 1
ATOM 1343 C CA . PRO A 1 182 ? -6.639 60.065 -17.812 1.00 37.84 182 PRO A CA 1
ATOM 1344 C C . PRO A 1 182 ? -5.466 60.912 -17.254 1.00 37.84 182 PRO A C 1
ATOM 1346 O O . PRO A 1 182 ? -4.374 60.911 -17.825 1.00 37.84 182 PRO A O 1
ATOM 1349 N N . PRO A 1 183 ? -5.620 61.526 -16.061 1.00 28.38 183 PRO A N 1
ATOM 1350 C CA . PRO A 1 183 ? -4.514 62.049 -15.254 1.00 28.38 183 PRO A CA 1
ATOM 1351 C C . PRO A 1 183 ? -4.004 61.054 -14.183 1.00 28.38 183 PRO A C 1
ATOM 1353 O O . PRO A 1 183 ? -4.690 60.113 -13.783 1.00 28.38 183 PRO A O 1
ATOM 1356 N N . ASN A 1 184 ? -2.777 61.287 -13.705 1.00 26.77 184 ASN A N 1
ATOM 1357 C CA . ASN A 1 184 ? -2.037 60.458 -12.734 1.00 26.77 184 ASN A CA 1
ATOM 1358 C C . ASN A 1 184 ? -2.310 60.903 -11.264 1.00 26.77 184 ASN A C 1
ATOM 1360 O O . ASN A 1 184 ? -2.746 62.037 -11.064 1.00 26.77 184 ASN A O 1
ATOM 1364 N N . PRO A 1 185 ? -2.053 60.078 -10.222 1.00 37.25 185 PRO A N 1
ATOM 1365 C CA . PRO A 1 185 ? -2.445 60.377 -8.837 1.00 37.25 185 PRO A CA 1
ATOM 1366 C C . PRO A 1 185 ? -1.352 61.071 -8.000 1.00 37.25 185 PRO A C 1
ATOM 1368 O O . PRO A 1 185 ? -0.160 60.940 -8.281 1.00 37.25 185 PRO A O 1
ATOM 1371 N N . THR A 1 186 ? -1.751 61.704 -6.889 1.00 25.34 186 THR A N 1
ATOM 1372 C CA . THR A 1 186 ? -0.842 62.306 -5.894 1.00 25.34 186 THR A CA 1
ATOM 1373 C C . THR A 1 186 ? -1.190 61.951 -4.439 1.00 25.34 186 THR A C 1
ATOM 1375 O O . THR A 1 186 ? -2.298 62.174 -3.968 1.00 25.34 186 THR A O 1
ATOM 1378 N N . SER A 1 187 ? -0.172 61.433 -3.738 1.00 29.44 187 SER A N 1
ATOM 1379 C CA . SER A 1 187 ? 0.133 61.575 -2.298 1.00 29.44 187 SER A CA 1
ATOM 1380 C C . SER A 1 187 ? -0.971 61.472 -1.224 1.00 29.44 187 SER A C 1
ATOM 1382 O O . SER A 1 187 ? -1.729 62.409 -0.990 1.00 29.44 187 SER A O 1
ATOM 1384 N N . GLY A 1 188 ? -0.864 60.423 -0.400 1.00 25.03 188 GLY A N 1
ATOM 1385 C CA . GLY A 1 188 ? -1.294 60.403 1.004 1.00 25.03 188 GLY A CA 1
ATOM 1386 C C . GLY A 1 188 ? -0.489 59.347 1.774 1.00 25.03 188 GLY A C 1
ATOM 1387 O O . GLY A 1 188 ? -0.526 58.175 1.407 1.00 25.03 188 GLY A O 1
ATOM 1388 N N . GLU A 1 189 ? 0.292 59.744 2.784 1.00 26.31 189 GLU A N 1
ATOM 1389 C CA . GLU A 1 189 ? 1.232 58.839 3.473 1.00 26.31 189 GLU A CA 1
ATOM 1390 C C . GLU A 1 189 ? 0.576 57.994 4.590 1.00 26.31 189 GLU A C 1
ATOM 1392 O O . GLU A 1 189 ? -0.285 58.493 5.321 1.00 26.31 189 GLU A O 1
ATOM 1397 N N . PRO A 1 190 ? 0.997 56.727 4.787 1.00 30.02 190 PRO A N 1
ATOM 1398 C CA . PRO A 1 190 ? 0.528 55.890 5.888 1.00 30.02 190 PRO A CA 1
ATOM 1399 C C . PRO A 1 190 ? 1.296 56.154 7.197 1.00 30.02 190 PRO A C 1
ATOM 1401 O O . PRO A 1 190 ? 2.524 56.237 7.218 1.00 30.02 190 PRO A O 1
ATOM 1404 N N . LYS A 1 191 ? 0.576 56.202 8.327 1.00 24.38 191 LYS A N 1
ATOM 1405 C CA . LYS A 1 191 ? 1.177 56.265 9.675 1.00 24.38 191 LYS A CA 1
ATOM 1406 C C . LYS A 1 191 ? 1.906 54.959 10.029 1.00 24.38 191 LYS A C 1
ATOM 1408 O O . LYS A 1 191 ? 1.543 53.885 9.554 1.00 24.38 191 LYS A O 1
ATOM 1413 N N . SER A 1 192 ? 2.934 55.051 10.876 1.00 27.94 192 SER A N 1
ATOM 1414 C CA . SER A 1 192 ? 3.841 53.934 11.165 1.00 27.94 192 SER A CA 1
ATOM 1415 C C . SER A 1 192 ? 3.303 52.922 12.192 1.00 27.94 192 SER A C 1
ATOM 1417 O O . SER A 1 192 ? 2.438 53.206 13.019 1.00 27.94 192 SER A O 1
ATOM 1419 N N . TYR A 1 193 ? 3.878 51.717 12.146 1.00 27.06 193 TYR A N 1
ATOM 1420 C CA . TYR A 1 193 ? 3.451 50.502 12.856 1.00 27.06 193 TYR A CA 1
ATOM 1421 C C . TYR A 1 193 ? 3.516 50.568 14.400 1.00 27.06 193 TYR A C 1
ATOM 1423 O O . TYR A 1 193 ? 3.016 49.675 15.077 1.00 27.06 193 TYR A O 1
ATOM 1431 N N . ALA A 1 194 ? 4.119 51.611 14.980 1.00 25.09 194 ALA A N 1
ATOM 1432 C CA . ALA A 1 194 ? 4.336 51.716 16.427 1.00 25.09 194 ALA A CA 1
ATOM 1433 C C . ALA A 1 194 ? 3.061 52.023 17.240 1.00 25.09 194 ALA A C 1
ATOM 1435 O O . ALA A 1 194 ? 3.007 51.712 18.425 1.00 25.09 194 ALA A O 1
ATOM 1436 N N . ALA A 1 195 ? 2.032 52.615 16.623 1.00 27.38 195 ALA A N 1
ATOM 1437 C CA . ALA A 1 195 ? 0.847 53.120 17.328 1.00 27.38 195 ALA A CA 1
ATOM 1438 C C . ALA A 1 195 ? -0.272 52.081 17.567 1.00 27.38 195 ALA A C 1
ATOM 1440 O O . ALA A 1 195 ? -1.314 52.434 18.107 1.00 27.38 195 ALA A O 1
ATOM 1441 N N . VAL A 1 196 ? -0.086 50.822 17.148 1.00 32.38 196 VAL A N 1
ATOM 1442 C CA . VAL A 1 196 ? -1.118 49.760 17.225 1.00 32.38 196 VAL A CA 1
ATOM 1443 C C . VAL A 1 196 ? -0.828 48.743 18.344 1.00 32.38 196 VAL A C 1
ATOM 1445 O O . VAL A 1 196 ? -1.652 47.885 18.641 1.00 32.38 196 VAL A O 1
ATOM 1448 N N . VAL A 1 197 ? 0.330 48.836 19.008 1.00 31.86 197 VAL A N 1
ATOM 1449 C CA . VAL A 1 197 ? 0.757 47.901 20.069 1.00 31.86 197 VAL A CA 1
ATOM 1450 C C . VAL A 1 197 ? 0.558 48.538 21.449 1.00 31.86 197 VAL A C 1
ATOM 1452 O O . VAL A 1 197 ? 1.508 48.746 22.200 1.00 31.86 197 VAL A O 1
ATOM 1455 N N . ALA A 1 198 ? -0.691 48.901 21.753 1.00 29.84 198 ALA A N 1
ATOM 1456 C CA . ALA A 1 198 ? -1.064 49.583 22.994 1.00 29.84 198 ALA A CA 1
ATOM 1457 C C . ALA A 1 198 ? -2.473 49.204 23.499 1.00 29.84 198 ALA A C 1
ATOM 1459 O O . ALA A 1 198 ? -3.211 50.072 23.940 1.00 29.84 198 ALA A O 1
ATOM 1460 N N . ASP A 1 199 ? -2.830 47.917 23.442 1.00 31.14 199 ASP A N 1
ATOM 1461 C CA . ASP A 1 199 ? -3.862 47.310 24.300 1.00 31.14 199 ASP A CA 1
ATOM 1462 C C . ASP A 1 199 ? -3.650 45.786 24.360 1.00 31.14 199 ASP A C 1
ATOM 1464 O O . ASP A 1 199 ? -3.505 45.123 23.332 1.00 31.14 199 ASP A O 1
ATOM 1468 N N . GLY A 1 200 ? -3.566 45.223 25.569 1.00 32.03 200 GLY A N 1
ATOM 1469 C CA . GLY A 1 200 ? -3.207 43.816 25.789 1.00 32.03 200 GLY A CA 1
ATOM 1470 C C . GLY A 1 200 ? -4.402 42.938 26.160 1.00 32.03 200 GLY A C 1
ATOM 1471 O O . GLY A 1 200 ? -4.764 42.875 27.333 1.00 32.03 200 GLY A O 1
ATOM 1472 N N . GLU A 1 201 ? -4.979 42.213 25.194 1.00 39.78 201 GLU A N 1
ATOM 1473 C CA . GLU A 1 201 ? -6.025 41.209 25.465 1.00 39.78 201 GLU A CA 1
ATOM 1474 C C . GLU A 1 201 ? -5.452 40.078 26.345 1.00 39.78 201 GLU A C 1
ATOM 1476 O O . GLU A 1 201 ? -4.460 39.430 26.002 1.00 39.78 201 GLU A O 1
ATOM 1481 N N . THR A 1 202 ? -6.050 39.854 27.517 1.00 40.97 202 THR A N 1
ATOM 1482 C CA . THR A 1 202 ? -5.513 38.921 28.521 1.00 40.97 202 THR A CA 1
ATOM 1483 C C . THR A 1 202 ? -5.909 37.469 28.235 1.00 40.97 202 THR A C 1
ATOM 1485 O O . THR A 1 202 ? -6.947 37.191 27.633 1.00 40.97 202 THR A O 1
ATOM 1488 N N . ALA A 1 203 ? -5.114 36.505 28.714 1.00 36.69 203 ALA A N 1
ATOM 1489 C CA . ALA A 1 203 ? -5.364 35.077 28.477 1.00 36.69 203 ALA A CA 1
ATOM 1490 C C . ALA A 1 203 ? -6.791 34.589 28.853 1.00 36.69 203 ALA A C 1
ATOM 1492 O O . ALA A 1 203 ? -7.348 33.794 28.093 1.00 36.69 203 ALA A O 1
ATOM 1493 N N . PRO A 1 204 ? -7.444 35.067 29.939 1.00 35.50 204 PRO A N 1
ATOM 1494 C CA . PRO A 1 204 ? -8.845 34.738 30.217 1.00 35.50 204 PRO A CA 1
ATOM 1495 C C . PRO A 1 204 ? -9.836 35.279 29.174 1.00 35.50 204 PRO A C 1
ATOM 1497 O O . PRO A 1 204 ? -10.821 34.609 28.874 1.00 35.50 204 PRO A O 1
ATOM 1500 N N . GLN A 1 205 ? -9.579 36.458 28.595 1.00 35.38 205 GLN A N 1
ATOM 1501 C CA . GLN A 1 205 ? -10.417 37.051 27.543 1.00 35.38 205 GLN A CA 1
ATOM 1502 C C . GLN A 1 205 ? -10.266 36.274 26.230 1.00 35.38 205 GLN A C 1
ATOM 1504 O O . GLN A 1 205 ? -11.270 35.871 25.642 1.00 35.38 205 GLN A O 1
ATOM 1509 N N . ALA A 1 206 ? -9.031 35.931 25.847 1.00 39.31 206 ALA A N 1
ATOM 1510 C CA . ALA A 1 206 ? -8.763 35.050 24.712 1.00 39.31 206 ALA A CA 1
ATOM 1511 C C . ALA A 1 206 ? -9.442 33.671 24.874 1.00 39.31 206 ALA A C 1
ATOM 1513 O O . ALA A 1 206 ? -10.051 33.164 23.932 1.00 39.31 206 ALA A O 1
ATOM 1514 N N . ALA A 1 207 ? -9.421 33.089 26.080 1.00 37.44 207 ALA A N 1
ATOM 1515 C CA . ALA A 1 207 ? -10.104 31.826 26.378 1.00 37.44 207 ALA A CA 1
ATOM 1516 C C . ALA A 1 207 ? -11.644 31.942 26.358 1.00 37.44 207 ALA A C 1
ATOM 1518 O O . ALA A 1 207 ? -12.325 31.022 25.901 1.00 37.44 207 ALA A O 1
ATOM 1519 N N . ALA A 1 208 ? -12.211 33.065 26.811 1.00 35.09 208 ALA A N 1
ATOM 1520 C CA . ALA A 1 208 ? -13.649 33.333 26.719 1.00 35.09 208 ALA A CA 1
ATOM 1521 C C . ALA A 1 208 ? -14.103 33.506 25.258 1.00 35.09 208 ALA A C 1
ATOM 1523 O O . ALA A 1 208 ? -15.122 32.948 24.847 1.00 35.09 208 ALA A O 1
ATOM 1524 N N . ARG A 1 209 ? -13.303 34.211 24.450 1.00 42.56 209 ARG A N 1
ATOM 1525 C CA . ARG A 1 209 ? -13.504 34.385 23.006 1.00 42.56 209 ARG A CA 1
ATOM 1526 C C . ARG A 1 209 ? -13.408 33.057 22.253 1.00 42.56 209 ARG A C 1
ATOM 1528 O O . ARG A 1 209 ? -14.274 32.775 21.429 1.00 42.56 209 ARG A O 1
ATOM 1535 N N . ALA A 1 210 ? -12.430 32.212 22.587 1.00 39.06 210 ALA A N 1
ATOM 1536 C CA . ALA A 1 210 ? -12.315 30.857 22.047 1.00 39.06 210 ALA A CA 1
ATOM 1537 C C . ALA A 1 210 ? -13.550 30.001 22.377 1.00 39.06 210 ALA A C 1
ATOM 1539 O O . ALA A 1 210 ? -14.133 29.405 21.475 1.00 39.06 210 ALA A O 1
ATOM 1540 N N . LYS A 1 211 ? -14.024 30.016 23.633 1.00 34.03 211 LYS A N 1
ATOM 1541 C CA . LYS A 1 211 ? -15.257 29.310 24.021 1.00 34.03 211 LYS A CA 1
ATOM 1542 C C . LYS A 1 211 ? -16.491 29.781 23.256 1.00 34.03 211 LYS A C 1
ATOM 1544 O O . LYS A 1 211 ? -17.292 28.939 22.868 1.00 34.03 211 LYS A O 1
ATOM 1549 N N . LYS A 1 212 ? -16.636 31.087 23.000 1.00 28.81 212 LYS A N 1
ATOM 1550 C CA . LYS A 1 212 ? -17.755 31.600 22.193 1.00 28.81 212 LYS A CA 1
ATOM 1551 C C . LYS A 1 212 ? -17.713 31.069 20.750 1.00 28.81 212 LYS A C 1
ATOM 1553 O O . LYS A 1 212 ? -18.753 30.713 20.204 1.00 28.81 212 LYS A O 1
ATOM 1558 N N . ILE A 1 213 ? -16.516 30.943 20.171 1.00 43.34 213 ILE A N 1
ATOM 1559 C CA . ILE A 1 213 ? -16.294 30.391 18.821 1.00 43.34 213 ILE A CA 1
ATOM 1560 C C . ILE A 1 213 ? -16.549 28.870 18.760 1.00 43.34 213 ILE A C 1
ATOM 1562 O O . ILE A 1 213 ? -16.944 28.366 17.712 1.00 43.34 213 ILE A O 1
ATOM 1566 N N . GLU A 1 214 ? -16.382 28.127 19.860 1.00 38.88 214 GLU A N 1
ATOM 1567 C CA . GLU A 1 214 ? -16.739 26.697 19.911 1.00 38.88 214 GLU A CA 1
ATOM 1568 C C . GLU A 1 214 ? -18.250 26.431 20.062 1.00 38.88 214 GLU A C 1
ATOM 1570 O O . GLU A 1 214 ? -18.691 25.315 19.788 1.00 38.88 214 GLU A O 1
ATOM 1575 N N . THR A 1 215 ? -19.052 27.429 20.458 1.00 33.09 215 THR A N 1
ATOM 1576 C CA . THR A 1 215 ? -20.518 27.299 20.612 1.00 33.09 215 THR A CA 1
ATOM 1577 C C . THR A 1 215 ? -21.347 27.947 19.500 1.00 33.09 215 THR A C 1
ATOM 1579 O O . THR A 1 215 ? -22.494 27.551 19.310 1.00 33.09 215 THR A O 1
ATOM 1582 N N . GLU A 1 216 ? -20.803 28.913 18.755 1.00 34.12 216 GLU A N 1
ATOM 1583 C CA . GLU A 1 216 ? -21.491 29.580 17.639 1.00 34.12 216 GLU A CA 1
ATOM 1584 C C . GLU A 1 216 ? -20.772 29.297 16.310 1.00 34.12 216 GLU A C 1
ATOM 1586 O O . GLU A 1 216 ? -19.680 29.805 16.045 1.00 34.12 216 GLU A O 1
ATOM 1591 N N . GLY A 1 217 ? -21.403 28.509 15.432 1.00 40.97 217 GLY A N 1
ATOM 1592 C CA . GLY A 1 217 ? -20.942 28.354 14.052 1.00 40.97 217 GLY A CA 1
ATOM 1593 C C . GLY A 1 217 ? -21.043 29.691 13.316 1.00 40.97 217 GLY A C 1
ATOM 1594 O O . GLY A 1 217 ? -22.134 30.226 13.155 1.00 40.97 217 GLY A O 1
ATOM 1595 N N . SER A 1 218 ? -19.913 30.262 12.887 1.00 41.97 218 SER A N 1
ATOM 1596 C CA . SER A 1 218 ? -19.903 31.616 12.321 1.00 41.97 218 SER A CA 1
ATOM 1597 C C . SER A 1 218 ? -20.533 31.661 10.916 1.00 41.97 218 SER A C 1
ATOM 1599 O O . SER A 1 218 ? -19.826 31.482 9.919 1.00 41.97 218 SER A O 1
ATOM 1601 N N . ASP A 1 219 ? -21.826 31.976 10.831 1.00 49.84 219 ASP A N 1
ATOM 1602 C CA . ASP A 1 219 ? -22.599 32.121 9.580 1.00 49.84 219 ASP A CA 1
ATOM 1603 C C . ASP A 1 219 ? -22.175 33.309 8.686 1.00 49.84 219 ASP A C 1
ATOM 1605 O O . ASP A 1 219 ? -22.806 33.604 7.674 1.00 49.84 219 ASP A O 1
ATOM 1609 N N . THR A 1 220 ? -21.080 34.001 9.021 1.00 60.28 220 THR A N 1
ATOM 1610 C CA . THR A 1 220 ? -20.560 35.165 8.291 1.00 60.28 220 THR A CA 1
ATOM 1611 C C . THR A 1 220 ? -20.330 34.846 6.802 1.00 60.28 220 THR A C 1
ATOM 1613 O O . THR A 1 220 ? -19.432 34.048 6.490 1.00 60.28 220 THR A O 1
ATOM 1616 N N . PRO A 1 221 ? -21.076 35.471 5.867 1.00 71.75 221 PRO A N 1
ATOM 1617 C CA . PRO A 1 221 ? -20.929 35.210 4.439 1.00 71.75 221 PRO A CA 1
ATOM 1618 C C . PRO A 1 221 ? -19.537 35.559 3.901 1.00 71.75 221 PRO A C 1
ATOM 1620 O O . PRO A 1 221 ? -18.794 36.355 4.479 1.00 71.75 221 PRO A O 1
ATOM 1623 N N . TYR A 1 222 ? -19.192 34.971 2.757 1.00 84.56 222 TYR A N 1
ATOM 1624 C CA . TYR A 1 222 ? -18.005 35.357 1.995 1.00 84.56 222 TYR A CA 1
ATOM 1625 C C . TYR A 1 222 ? -18.163 36.786 1.434 1.00 84.56 222 TYR A C 1
ATOM 1627 O O . TYR A 1 222 ? -19.240 37.116 0.933 1.00 84.56 222 TYR A O 1
ATOM 1635 N N . PRO A 1 223 ? -17.121 37.641 1.474 1.00 84.38 223 PRO A N 1
ATOM 1636 C CA . PRO A 1 223 ? -17.217 39.005 0.962 1.00 84.38 223 PRO A CA 1
ATOM 1637 C C . PRO A 1 223 ? -17.383 39.032 -0.570 1.00 84.38 223 PRO A C 1
ATOM 1639 O O . PRO A 1 223 ? -16.766 38.220 -1.270 1.00 84.38 223 PRO A O 1
ATOM 1642 N N . PRO A 1 224 ? -18.160 39.978 -1.130 1.00 78.25 224 PRO A N 1
ATOM 1643 C CA . PRO A 1 224 ? -18.321 40.108 -2.574 1.00 78.25 224 PRO A CA 1
ATOM 1644 C C . PRO A 1 224 ? -17.002 40.538 -3.230 1.00 78.25 224 PRO A C 1
ATOM 1646 O O . PRO A 1 224 ? -16.413 41.562 -2.880 1.00 78.25 224 PRO A O 1
ATOM 1649 N N . LEU A 1 225 ? -16.538 39.766 -4.214 1.00 83.25 225 LEU A N 1
ATOM 1650 C CA . LEU A 1 225 ? -15.335 40.091 -4.982 1.00 83.25 225 LEU A CA 1
ATOM 1651 C C . LEU A 1 225 ? -15.687 41.039 -6.136 1.00 83.25 225 LEU A C 1
ATOM 1653 O O . LEU A 1 225 ? -16.696 40.851 -6.813 1.00 83.25 225 LEU A O 1
ATOM 1657 N N . ARG A 1 226 ? -14.845 42.042 -6.412 1.00 68.12 226 ARG A N 1
ATOM 1658 C CA . ARG A 1 226 ? -15.018 42.913 -7.589 1.00 68.12 226 ARG A CA 1
ATOM 1659 C C . ARG A 1 226 ? -14.578 42.180 -8.861 1.00 68.12 226 ARG A C 1
ATOM 1661 O O . ARG A 1 226 ? -13.459 41.678 -8.927 1.00 68.12 226 ARG A O 1
ATOM 1668 N N . THR A 1 227 ? -15.433 42.146 -9.884 1.00 57.25 227 THR A N 1
ATOM 1669 C CA . THR A 1 227 ? -15.058 41.666 -11.221 1.00 57.25 227 THR A CA 1
ATOM 1670 C C . THR A 1 227 ? -14.378 42.771 -12.029 1.00 57.25 227 THR A C 1
ATOM 1672 O O . THR A 1 227 ? -14.990 43.781 -12.371 1.00 57.25 227 THR A O 1
ATOM 1675 N N . GLU A 1 228 ? -13.128 42.554 -12.431 1.00 51.25 228 GLU A N 1
ATOM 1676 C CA . GLU A 1 228 ? -12.560 43.297 -13.557 1.00 51.25 228 GLU A CA 1
ATOM 1677 C C . GLU A 1 228 ? -13.205 42.787 -14.859 1.00 51.25 228 GLU A C 1
ATOM 1679 O O . GLU A 1 228 ? -13.101 41.605 -15.205 1.00 51.25 228 GLU A O 1
ATOM 1684 N N . ARG A 1 229 ? -13.912 43.666 -15.585 1.00 41.81 229 ARG A N 1
ATOM 1685 C CA . ARG A 1 229 ? -14.593 43.329 -16.851 1.00 41.81 229 ARG A CA 1
ATOM 1686 C C . ARG A 1 229 ? -13.581 43.102 -17.983 1.00 41.81 229 ARG A C 1
ATOM 1688 O O . ARG A 1 229 ? -13.324 43.993 -18.798 1.00 41.81 229 ARG A O 1
ATOM 1695 N N . SER A 1 230 ? -13.026 41.892 -18.071 1.00 40.75 230 SER A N 1
ATOM 1696 C CA . SER A 1 230 ? -12.164 41.521 -19.201 1.00 40.75 230 SER A CA 1
ATOM 1697 C C . SER A 1 230 ? -12.943 41.594 -20.528 1.00 40.75 230 SER A C 1
ATOM 1699 O O . SER A 1 230 ? -14.074 41.115 -20.639 1.00 40.75 230 SER A O 1
ATOM 1701 N N . HIS A 1 231 ? -12.370 42.260 -21.533 1.00 37.62 231 HIS A N 1
ATOM 1702 C CA . HIS A 1 231 ? -13.083 42.616 -22.762 1.00 37.62 231 HIS A CA 1
ATOM 1703 C C . HIS A 1 231 ? -13.201 41.434 -23.743 1.00 37.62 231 HIS A C 1
ATOM 1705 O O . HIS A 1 231 ? -12.344 41.205 -24.599 1.00 37.62 231 HIS A O 1
ATOM 1711 N N . GLY A 1 232 ? -14.307 40.694 -23.643 1.00 40.44 232 GLY A N 1
ATOM 1712 C CA . GLY A 1 232 ? -14.660 39.594 -24.544 1.00 40.44 232 GLY A CA 1
ATOM 1713 C C . GLY A 1 232 ? -15.141 40.048 -25.930 1.00 40.44 232 GLY A C 1
ATOM 1714 O O . GLY A 1 232 ? -16.340 40.035 -26.211 1.00 40.44 232 GLY A O 1
ATOM 1715 N N . ARG A 1 233 ? -14.220 40.405 -26.833 1.00 43.31 233 ARG A N 1
ATOM 1716 C CA . ARG A 1 233 ? -14.494 40.558 -28.280 1.00 43.31 233 ARG A CA 1
ATOM 1717 C C . ARG A 1 233 ? -13.286 40.105 -29.132 1.00 43.31 233 ARG A C 1
ATOM 1719 O O . ARG A 1 233 ? -12.198 39.882 -28.609 1.00 43.31 233 ARG A O 1
ATOM 1726 N N . HIS A 1 234 ? -13.501 39.929 -30.441 1.00 45.16 234 HIS A N 1
ATOM 1727 C CA . HIS A 1 234 ? -12.546 39.385 -31.436 1.00 45.16 234 HIS A CA 1
ATOM 1728 C C . HIS A 1 234 ? -12.173 37.882 -31.327 1.00 45.16 234 HIS A C 1
ATOM 1730 O O . HIS A 1 234 ? -10.998 37.521 -31.261 1.00 45.16 234 HIS A O 1
ATOM 1736 N N . GLU A 1 235 ? -13.178 36.999 -31.447 1.00 47.50 235 GLU A N 1
ATOM 1737 C CA . GLU A 1 235 ? -13.030 35.678 -32.115 1.00 47.50 235 GLU A CA 1
ATOM 1738 C C . GLU A 1 235 ? -13.626 35.662 -33.549 1.00 47.50 235 GLU A C 1
ATOM 1740 O O . GLU A 1 235 ? -13.653 34.625 -34.209 1.00 47.50 235 GLU A O 1
ATOM 1745 N N . ARG A 1 236 ? -14.112 36.804 -34.066 1.00 45.41 236 ARG A N 1
ATOM 1746 C CA . ARG A 1 236 ? -14.891 36.875 -35.324 1.00 45.41 236 ARG A CA 1
ATOM 1747 C C . ARG A 1 236 ? -14.058 36.761 -36.616 1.00 45.41 236 ARG A C 1
ATOM 1749 O O . ARG A 1 236 ? -14.634 36.640 -37.688 1.00 45.41 236 ARG A O 1
ATOM 1756 N N . GLU A 1 237 ? -12.728 36.778 -36.523 1.00 45.94 237 GLU A N 1
ATOM 1757 C CA . GLU A 1 237 ? -11.794 36.928 -37.660 1.00 45.94 237 GLU A CA 1
ATOM 1758 C C . GLU A 1 237 ? -10.944 35.665 -37.934 1.00 45.94 237 GLU A C 1
ATOM 1760 O O . GLU A 1 237 ? -9.846 35.733 -38.488 1.00 45.94 237 GLU A O 1
ATOM 1765 N N . ALA A 1 238 ? -11.419 34.485 -37.525 1.00 52.47 238 ALA A N 1
ATOM 1766 C CA . ALA A 1 238 ? -10.727 33.222 -37.778 1.00 52.47 238 ALA A CA 1
ATOM 1767 C C . ALA A 1 238 ? -11.183 32.587 -39.105 1.00 52.47 238 ALA A C 1
ATOM 1769 O O . ALA A 1 238 ? -12.267 32.001 -39.188 1.00 52.47 238 ALA A O 1
ATOM 1770 N N . TRP A 1 239 ? -10.346 32.682 -40.143 1.00 47.44 239 TRP A N 1
ATOM 1771 C CA . TRP A 1 239 ? -10.602 32.033 -41.433 1.00 47.44 239 TRP A CA 1
ATOM 1772 C C . TRP A 1 239 ? -10.553 30.500 -41.313 1.00 47.44 239 TRP A C 1
ATOM 1774 O O . TRP A 1 239 ? -9.829 29.944 -40.479 1.00 47.44 239 TRP A O 1
ATOM 1784 N N . ARG A 1 240 ? -11.359 29.810 -42.130 1.00 50.12 240 ARG A N 1
ATOM 1785 C CA . ARG A 1 240 ? -11.534 28.351 -42.083 1.00 50.12 240 ARG A CA 1
ATOM 1786 C C . ARG A 1 240 ? -10.921 27.685 -43.310 1.00 50.12 240 ARG A C 1
ATOM 1788 O O . ARG A 1 240 ? -11.241 28.066 -44.430 1.00 50.12 240 ARG A O 1
ATOM 1795 N N . ALA A 1 241 ? -10.135 26.634 -43.094 1.00 46.31 241 ALA A N 1
ATOM 1796 C CA . ALA A 1 241 ? -9.658 25.736 -44.146 1.00 46.31 241 ALA A CA 1
ATOM 1797 C C . ALA A 1 241 ? -9.775 24.282 -43.671 1.00 46.31 241 ALA A C 1
ATOM 1799 O O . ALA A 1 241 ? -9.377 23.963 -42.552 1.00 46.31 241 ALA A O 1
ATOM 1800 N N . GLY A 1 242 ? -10.371 23.403 -44.485 1.00 50.41 242 GLY A N 1
ATOM 1801 C CA . GLY A 1 242 ? -10.575 21.990 -44.123 1.00 50.41 242 GLY A CA 1
ATOM 1802 C C . GLY A 1 242 ? -11.383 21.765 -42.833 1.00 50.41 242 GLY A C 1
ATOM 1803 O O . GLY A 1 242 ? -11.186 20.763 -42.158 1.00 50.41 242 GLY A O 1
ATOM 1804 N N . GLY A 1 243 ? -12.240 22.720 -42.450 1.00 57.50 243 GLY A N 1
ATOM 1805 C CA . GLY A 1 243 ? -12.987 22.708 -41.185 1.00 57.50 243 GLY A CA 1
ATOM 1806 C C . GLY A 1 243 ? -12.242 23.284 -39.970 1.00 57.50 243 GLY A C 1
ATOM 1807 O O . GLY A 1 243 ? -12.881 23.538 -38.954 1.00 57.50 243 GLY A O 1
ATOM 1808 N N . ILE A 1 244 ? -10.937 23.559 -40.072 1.00 61.66 244 ILE A N 1
ATOM 1809 C CA . ILE A 1 244 ? -10.108 24.101 -38.983 1.00 61.66 244 ILE A CA 1
ATOM 1810 C C . ILE A 1 244 ? -10.081 25.635 -39.051 1.00 61.66 244 ILE A C 1
ATOM 1812 O O . ILE A 1 244 ? -9.814 26.209 -40.111 1.00 61.66 244 ILE A O 1
ATOM 1816 N N . ARG A 1 245 ? -10.306 26.311 -37.917 1.00 68.44 245 ARG A N 1
ATOM 1817 C CA . ARG A 1 245 ? -10.084 27.756 -37.736 1.00 68.44 245 ARG A CA 1
ATOM 1818 C C . ARG A 1 245 ? -8.597 28.039 -37.530 1.00 68.44 245 ARG A C 1
ATOM 1820 O O . ARG A 1 245 ? -8.003 27.631 -36.525 1.00 68.44 245 ARG A O 1
ATOM 1827 N N . PHE A 1 246 ? -7.992 28.780 -38.449 1.00 65.75 246 PHE A N 1
ATOM 1828 C CA . PHE A 1 246 ? -6.599 29.211 -38.336 1.00 65.75 246 PHE A CA 1
ATOM 1829 C C . PHE A 1 246 ? -6.476 30.562 -37.623 1.00 65.75 246 PHE A C 1
ATOM 1831 O O . PHE A 1 246 ? -7.405 31.372 -37.611 1.00 65.75 246 PHE A O 1
ATOM 1838 N N . ALA A 1 247 ? -5.315 30.812 -37.013 1.00 63.81 247 ALA A N 1
ATOM 1839 C CA . ALA A 1 247 ? -5.003 32.129 -36.473 1.00 63.81 247 ALA A CA 1
ATOM 1840 C C . ALA A 1 247 ? -4.859 33.142 -37.627 1.00 63.81 247 ALA A C 1
ATOM 1842 O O . ALA A 1 247 ? -4.196 32.826 -38.622 1.00 63.81 247 ALA A O 1
ATOM 1843 N N . PRO A 1 248 ? -5.441 34.353 -37.530 1.00 63.94 248 PRO A N 1
ATOM 1844 C CA . PRO A 1 248 ? -5.257 35.372 -38.556 1.00 63.94 248 PRO A CA 1
ATOM 1845 C C . PRO A 1 248 ? -3.781 35.787 -38.642 1.00 63.94 248 PRO A C 1
ATOM 1847 O O . PRO A 1 248 ? -3.081 35.888 -37.633 1.00 63.94 248 PRO A O 1
ATOM 1850 N N . LEU A 1 249 ? -3.294 36.073 -39.852 1.00 61.94 249 LEU A N 1
ATOM 1851 C CA . LEU A 1 249 ? -1.873 36.380 -40.094 1.00 61.94 249 LEU A CA 1
ATOM 1852 C C . LEU A 1 249 ? -1.372 37.595 -39.278 1.00 61.94 249 LEU A C 1
ATOM 1854 O O . LEU A 1 249 ? -0.195 37.666 -38.911 1.00 61.94 249 LEU A O 1
ATOM 1858 N N . ARG A 1 250 ? -2.280 38.517 -38.925 1.00 65.56 250 ARG A N 1
ATOM 1859 C CA . ARG A 1 250 ? -2.032 39.738 -38.140 1.00 65.56 250 ARG A CA 1
ATOM 1860 C C . ARG A 1 250 ? -2.347 39.603 -36.633 1.00 65.56 250 ARG A C 1
ATOM 1862 O O . ARG A 1 250 ? -2.813 40.552 -36.016 1.00 65.56 250 ARG A O 1
ATOM 1869 N N . VAL A 1 251 ? -2.062 38.462 -35.989 1.00 74.00 251 VAL A N 1
ATOM 1870 C CA . VAL A 1 251 ? -2.103 38.379 -34.505 1.00 74.00 251 VAL A CA 1
ATOM 1871 C C . VAL A 1 251 ? -1.044 39.314 -33.873 1.00 74.00 251 VAL A C 1
ATOM 1873 O O . VAL A 1 251 ? 0.135 39.164 -34.224 1.00 74.00 251 VAL A O 1
ATOM 1876 N N . PRO A 1 252 ? -1.407 40.202 -32.915 1.00 84.00 252 PRO A N 1
ATOM 1877 C CA . PRO A 1 252 ? -0.482 41.126 -32.243 1.00 84.00 252 PRO A CA 1
ATOM 1878 C C . PRO A 1 252 ? 0.687 40.450 -31.519 1.00 84.00 252 PRO A C 1
ATOM 1880 O O . PRO A 1 252 ? 0.536 39.355 -30.966 1.00 84.00 252 PRO A O 1
ATOM 1883 N N . LEU A 1 253 ? 1.836 41.136 -31.450 1.00 83.31 253 LEU A N 1
ATOM 1884 C CA . LEU A 1 253 ? 3.069 40.614 -30.845 1.00 83.31 253 LEU A CA 1
ATOM 1885 C C . LEU A 1 253 ? 2.855 40.129 -29.403 1.00 83.31 253 LEU A C 1
ATOM 1887 O O . LEU A 1 253 ? 3.254 39.013 -29.083 1.00 83.31 253 LEU A O 1
ATOM 1891 N N . THR A 1 254 ? 2.125 40.875 -28.572 1.00 84.62 254 THR A N 1
ATOM 1892 C CA . THR A 1 254 ? 1.791 40.476 -27.193 1.00 84.62 254 THR A CA 1
ATOM 1893 C C . THR A 1 254 ? 1.092 39.113 -27.140 1.00 84.62 254 THR A C 1
ATOM 1895 O O . THR A 1 254 ? 1.499 38.243 -26.373 1.00 84.62 254 THR A O 1
ATOM 1898 N N . ARG A 1 255 ? 0.109 38.849 -28.018 1.00 84.25 255 ARG A N 1
ATOM 1899 C CA . ARG A 1 255 ? -0.565 37.535 -28.104 1.00 84.25 255 ARG A CA 1
ATOM 1900 C C . ARG A 1 255 ? 0.375 36.427 -28.611 1.00 84.25 255 ARG A C 1
ATOM 1902 O O . ARG A 1 255 ? 0.207 35.268 -28.212 1.00 84.25 255 ARG A O 1
ATOM 1909 N N . ARG A 1 256 ? 1.387 36.744 -29.430 1.00 86.62 256 ARG A N 1
ATOM 1910 C CA . ARG A 1 256 ? 2.459 35.795 -29.806 1.00 86.62 256 ARG A CA 1
ATOM 1911 C C . ARG A 1 256 ? 3.361 35.487 -28.604 1.00 86.62 256 ARG A C 1
ATOM 1913 O O . ARG A 1 256 ? 3.536 34.317 -28.280 1.00 86.62 256 ARG A O 1
ATOM 1920 N N . MET A 1 257 ? 3.830 36.507 -27.884 1.00 89.12 257 MET A N 1
ATOM 1921 C CA . MET A 1 257 ? 4.694 36.373 -26.701 1.00 89.12 257 MET A CA 1
ATOM 1922 C C . MET A 1 257 ? 4.015 35.614 -25.551 1.00 89.12 257 MET A C 1
ATOM 1924 O O . MET A 1 257 ? 4.620 34.706 -24.992 1.00 89.12 257 MET A O 1
ATOM 1928 N N . GLN A 1 258 ? 2.737 35.887 -25.264 1.00 92.31 258 GLN A N 1
ATOM 1929 C CA . GLN A 1 258 ? 1.911 35.080 -24.348 1.00 92.31 258 GLN A CA 1
ATOM 1930 C C . GLN A 1 258 ? 1.892 33.594 -24.747 1.00 92.31 258 GLN A C 1
ATOM 1932 O O . GLN A 1 258 ? 2.028 32.709 -23.906 1.00 92.31 258 GLN A O 1
ATOM 1937 N N . THR A 1 259 ? 1.736 33.305 -26.046 1.00 89.44 259 THR A N 1
ATOM 1938 C CA . THR A 1 259 ? 1.738 31.923 -26.557 1.00 89.44 259 THR A CA 1
ATOM 1939 C C . THR A 1 259 ? 3.109 31.273 -26.363 1.00 89.44 259 THR A C 1
ATOM 1941 O O . THR A 1 259 ? 3.175 30.118 -25.950 1.00 89.44 259 THR A O 1
ATOM 1944 N N . GLY A 1 260 ? 4.193 32.019 -26.600 1.00 90.62 260 GLY A N 1
ATOM 1945 C CA . GLY A 1 260 ? 5.564 31.584 -26.330 1.00 90.62 260 GLY A CA 1
ATOM 1946 C C . GLY A 1 260 ? 5.829 31.310 -24.847 1.00 90.62 260 GLY A C 1
ATOM 1947 O O . GLY A 1 260 ? 6.453 30.305 -24.529 1.00 90.62 260 GLY A O 1
ATOM 1948 N N . ALA A 1 261 ? 5.299 32.134 -23.938 1.00 93.38 261 ALA A N 1
ATOM 1949 C CA . ALA A 1 261 ? 5.445 31.951 -22.492 1.00 93.38 261 ALA A CA 1
ATOM 1950 C C . ALA A 1 261 ? 4.783 30.655 -21.994 1.00 93.38 261 ALA A C 1
ATOM 1952 O O . ALA A 1 261 ? 5.398 29.878 -21.262 1.00 93.38 261 ALA A O 1
ATOM 1953 N N . VAL A 1 262 ? 3.553 30.378 -22.441 1.00 92.44 262 VAL A N 1
ATOM 1954 C CA . VAL A 1 262 ? 2.849 29.129 -22.105 1.00 92.44 262 VAL A CA 1
ATOM 1955 C C . VAL A 1 262 ? 3.502 27.917 -22.776 1.00 92.44 262 VAL A C 1
ATOM 1957 O O . VAL A 1 262 ? 3.634 26.875 -22.135 1.00 92.44 262 VAL A O 1
ATOM 1960 N N . LEU A 1 263 ? 3.980 28.045 -24.021 1.00 89.62 263 LEU A N 1
ATOM 1961 C CA . LEU A 1 263 ? 4.707 26.976 -24.714 1.00 89.62 263 LEU A CA 1
ATOM 1962 C C . LEU A 1 263 ? 6.022 26.639 -23.998 1.00 89.62 263 LEU A C 1
ATOM 1964 O O . LEU A 1 263 ? 6.297 25.466 -23.761 1.00 89.62 263 LEU A O 1
ATOM 1968 N N . PHE A 1 264 ? 6.798 27.653 -23.602 1.00 90.94 264 PHE A N 1
ATOM 1969 C CA . PHE A 1 264 ? 8.016 27.487 -22.808 1.00 90.94 264 PHE A CA 1
ATOM 1970 C C . PHE A 1 264 ? 7.724 26.769 -21.489 1.00 90.94 264 PHE A C 1
ATOM 1972 O O . PHE A 1 264 ? 8.410 25.804 -21.167 1.00 90.94 264 PHE A O 1
ATOM 1979 N N . HIS A 1 265 ? 6.680 27.170 -20.754 1.00 91.44 265 HIS A N 1
ATOM 1980 C CA . HIS A 1 265 ? 6.300 26.481 -19.521 1.00 91.44 265 HIS A CA 1
ATOM 1981 C C . HIS A 1 265 ? 5.948 25.004 -19.778 1.00 91.44 265 HIS A C 1
ATOM 1983 O O . HIS A 1 265 ? 6.537 24.124 -19.147 1.00 91.44 265 HIS A O 1
ATOM 1989 N N . CYS A 1 266 ? 5.075 24.718 -20.752 1.00 87.75 266 CYS A N 1
ATOM 1990 C CA . CYS A 1 266 ? 4.658 23.350 -21.089 1.00 87.75 266 CYS A CA 1
ATOM 1991 C C . CYS A 1 266 ? 5.828 22.464 -21.555 1.00 87.75 266 CYS A C 1
ATOM 1993 O O . CYS A 1 266 ? 5.866 21.278 -21.237 1.00 87.75 266 CYS A O 1
ATOM 1995 N N . MET A 1 267 ? 6.784 23.024 -22.302 1.00 86.88 267 MET A N 1
ATOM 1996 C CA . MET A 1 267 ? 7.948 22.299 -22.828 1.00 86.88 267 MET A CA 1
ATOM 1997 C C . MET A 1 267 ? 9.158 22.306 -21.882 1.00 86.88 267 MET A C 1
ATOM 1999 O O . MET A 1 267 ? 10.114 21.579 -22.142 1.00 86.88 267 MET A O 1
ATOM 2003 N N . SER A 1 268 ? 9.133 23.077 -20.788 1.00 89.19 268 SER A N 1
ATOM 2004 C CA . SER A 1 268 ? 10.289 23.307 -19.903 1.00 89.19 268 SER A CA 1
ATOM 2005 C C . SER A 1 268 ? 10.962 22.016 -19.430 1.00 89.19 268 SER A C 1
ATOM 2007 O O . SER A 1 268 ? 12.177 21.884 -19.544 1.00 89.19 268 SER A O 1
ATOM 2009 N N . ILE A 1 269 ? 10.184 21.029 -18.977 1.00 87.81 269 ILE A N 1
ATOM 2010 C CA . ILE A 1 269 ? 10.709 19.729 -18.538 1.00 87.81 269 ILE A CA 1
ATOM 2011 C C . ILE A 1 269 ? 11.382 18.950 -19.678 1.00 87.81 269 ILE A C 1
ATOM 2013 O O . ILE A 1 269 ? 12.424 18.341 -19.460 1.00 87.81 269 ILE A O 1
ATOM 2017 N N . VAL A 1 270 ? 10.837 19.010 -20.898 1.00 87.69 270 VAL A N 1
ATOM 2018 C CA . VAL A 1 270 ? 11.406 18.334 -22.074 1.00 87.69 270 VAL A CA 1
ATOM 2019 C C . VAL A 1 270 ? 12.709 19.015 -22.479 1.00 87.69 270 VAL A C 1
ATOM 2021 O O . VAL A 1 270 ? 13.735 18.351 -22.574 1.00 87.69 270 VAL A O 1
ATOM 2024 N N . VAL A 1 271 ? 12.693 20.342 -22.638 1.00 91.44 271 VAL A N 1
ATOM 2025 C CA . VAL A 1 271 ? 13.867 21.134 -23.035 1.00 91.44 271 VAL A CA 1
ATOM 2026 C C . VAL A 1 271 ? 15.007 20.969 -22.031 1.00 91.44 271 VAL A C 1
ATOM 2028 O O . VAL A 1 271 ? 16.121 20.641 -22.429 1.00 91.44 271 VAL A O 1
ATOM 2031 N N . ILE A 1 272 ? 14.738 21.128 -20.733 1.00 93.69 272 ILE A N 1
ATOM 2032 C CA . ILE A 1 272 ? 15.779 21.095 -19.698 1.00 93.69 272 ILE A CA 1
ATOM 2033 C C . ILE A 1 272 ? 16.367 19.679 -19.537 1.00 93.69 272 ILE A C 1
ATOM 2035 O O . ILE A 1 272 ? 17.583 19.536 -19.408 1.00 93.69 272 ILE A O 1
ATOM 2039 N N . VAL A 1 273 ? 15.550 18.620 -19.625 1.00 89.69 273 VAL A N 1
ATOM 2040 C CA . VAL A 1 273 ? 16.056 17.233 -19.599 1.00 89.69 273 VAL A CA 1
ATOM 2041 C C . VAL A 1 273 ? 16.812 16.884 -20.889 1.00 89.69 273 VAL A C 1
ATOM 2043 O O . VAL A 1 273 ? 17.840 16.213 -20.822 1.00 89.69 273 VAL A O 1
ATOM 2046 N N . SER A 1 274 ? 16.388 17.377 -22.057 1.00 92.38 274 SER A N 1
ATOM 2047 C CA . SER A 1 274 ? 17.159 17.240 -23.304 1.00 92.38 274 SER A CA 1
ATOM 2048 C C . SER A 1 274 ? 18.504 17.973 -23.245 1.00 92.38 274 SER A C 1
ATOM 2050 O O . SER A 1 274 ? 19.500 17.427 -23.714 1.00 92.38 274 SER A O 1
ATOM 2052 N N . MET A 1 275 ? 18.571 19.156 -22.622 1.00 94.81 275 MET A N 1
ATOM 2053 C CA . MET A 1 275 ? 19.834 19.869 -22.382 1.00 94.81 275 MET A CA 1
ATOM 2054 C C . MET A 1 275 ? 20.780 19.073 -21.473 1.00 94.81 275 MET A C 1
ATOM 2056 O O . MET A 1 275 ? 21.981 19.050 -21.732 1.00 94.81 275 MET A O 1
ATOM 2060 N N . PHE A 1 276 ? 20.262 18.377 -20.456 1.00 95.06 276 PHE A N 1
ATOM 2061 C CA . PHE A 1 276 ? 21.068 17.464 -19.638 1.00 95.06 276 PHE A CA 1
ATOM 2062 C C . PHE A 1 276 ? 21.617 16.280 -20.448 1.00 95.06 276 PHE A C 1
ATOM 2064 O O . PHE A 1 276 ? 22.811 16.002 -20.396 1.00 95.06 276 PHE A O 1
ATOM 2071 N N . TRP A 1 277 ? 20.796 15.608 -21.261 1.00 94.25 277 TRP A N 1
ATOM 2072 C CA . TRP A 1 277 ? 21.304 14.514 -22.100 1.00 94.25 277 TRP A CA 1
ATOM 2073 C C . TRP A 1 277 ? 22.307 14.991 -23.161 1.00 94.25 277 TRP A C 1
ATOM 2075 O O . TRP A 1 277 ? 23.231 14.253 -23.501 1.00 94.25 277 TRP A O 1
ATOM 2085 N N . PHE A 1 278 ? 22.190 16.236 -23.629 1.00 95.06 278 PHE A N 1
ATOM 2086 C CA . PHE A 1 278 ? 23.183 16.861 -24.503 1.00 95.06 278 PHE A CA 1
ATOM 2087 C C . PHE A 1 278 ? 24.521 17.129 -23.784 1.00 95.06 278 PHE A C 1
ATOM 2089 O O . PHE A 1 278 ? 25.576 16.871 -24.361 1.00 95.06 278 PHE A O 1
ATOM 2096 N N . THR A 1 279 ? 24.520 17.561 -22.515 1.00 95.06 279 THR A N 1
ATOM 2097 C CA . THR A 1 279 ? 25.771 17.695 -21.739 1.00 95.06 279 THR A CA 1
ATOM 2098 C C . THR A 1 279 ? 26.357 16.344 -21.322 1.00 95.06 279 THR A C 1
ATOM 2100 O O . THR A 1 279 ? 27.580 16.218 -21.280 1.00 95.06 279 THR A O 1
ATOM 2103 N N . CYS A 1 280 ? 25.542 15.300 -21.119 1.00 94.12 280 CYS A N 1
ATOM 2104 C CA . CYS A 1 280 ? 26.030 13.917 -21.018 1.00 94.12 280 CYS A CA 1
ATOM 2105 C C . CYS A 1 280 ? 26.752 13.466 -22.295 1.00 94.12 280 CYS A C 1
ATOM 2107 O O . CYS A 1 280 ? 27.802 12.831 -22.207 1.00 94.12 280 CYS A O 1
ATOM 2109 N N . ALA A 1 281 ? 26.207 13.795 -23.470 1.00 95.31 281 ALA A N 1
ATOM 2110 C CA . ALA A 1 281 ? 26.760 13.402 -24.766 1.00 95.31 281 ALA A CA 1
ATOM 2111 C C . ALA A 1 281 ? 28.069 14.127 -25.140 1.00 95.31 281 ALA A C 1
ATOM 2113 O O . ALA A 1 281 ? 28.755 13.691 -26.061 1.00 95.31 281 ALA A O 1
ATOM 2114 N N . ASN A 1 282 ? 28.436 15.202 -24.432 1.00 94.62 282 ASN A N 1
ATOM 2115 C CA . ASN A 1 282 ? 29.693 15.924 -24.620 1.00 94.62 282 ASN A CA 1
ATOM 2116 C C . ASN A 1 282 ? 30.697 15.607 -23.484 1.00 94.62 282 ASN A C 1
ATOM 2118 O O . ASN A 1 282 ? 30.524 16.128 -22.374 1.00 94.62 282 ASN A O 1
ATOM 2122 N N . PRO A 1 283 ? 31.780 14.843 -23.749 1.00 95.06 283 PRO A N 1
ATOM 2123 C CA . PRO A 1 283 ? 32.807 14.513 -22.756 1.00 95.06 283 PRO A CA 1
ATOM 2124 C C . PRO A 1 283 ? 33.492 15.723 -22.110 1.00 95.06 283 PRO A C 1
ATOM 2126 O O . PRO A 1 283 ? 33.925 15.635 -20.964 1.00 95.06 283 PRO A O 1
ATOM 2129 N N . LEU A 1 284 ? 33.548 16.876 -22.789 1.00 96.62 284 LEU A N 1
ATOM 2130 C CA . LEU A 1 284 ? 34.149 18.097 -22.234 1.00 96.62 284 LEU A CA 1
ATOM 2131 C C . LEU A 1 284 ? 33.364 18.643 -21.028 1.00 96.62 284 LEU A C 1
ATOM 2133 O O . LEU A 1 284 ? 33.930 19.342 -20.193 1.00 96.62 284 LEU A O 1
ATOM 2137 N N . SER A 1 285 ? 32.080 18.292 -20.898 1.00 96.12 285 SER A N 1
ATOM 2138 C CA . SER A 1 285 ? 31.255 18.657 -19.737 1.00 96.12 285 SER A CA 1
ATOM 2139 C C . SER A 1 285 ? 31.522 17.769 -18.517 1.00 96.12 285 SER A C 1
ATOM 2141 O O . SER A 1 285 ? 31.175 18.152 -17.399 1.00 96.12 285 SER A O 1
ATOM 2143 N N . TRP A 1 286 ? 32.092 16.571 -18.700 1.00 96.19 286 TRP A N 1
ATOM 2144 C CA . TRP A 1 286 ? 32.157 15.536 -17.660 1.00 96.19 286 TRP A CA 1
ATOM 2145 C C . TRP A 1 286 ? 32.895 15.951 -16.371 1.00 96.19 286 TRP A C 1
ATOM 2147 O O . TRP A 1 286 ? 32.386 15.603 -15.302 1.00 96.19 286 TRP A O 1
ATOM 2157 N N . PRO A 1 287 ? 33.994 16.740 -16.401 1.00 97.06 287 PRO A N 1
ATOM 2158 C CA . PRO A 1 287 ? 34.653 17.227 -15.183 1.00 97.06 287 PRO A CA 1
ATOM 2159 C C . PRO A 1 287 ? 33.756 18.073 -14.265 1.00 97.06 287 PRO A C 1
ATOM 2161 O O . PRO A 1 287 ? 33.998 18.126 -13.064 1.00 97.06 287 PRO A O 1
ATOM 2164 N N . ILE A 1 288 ? 32.709 18.706 -14.808 1.00 95.38 288 ILE A N 1
ATOM 2165 C CA . ILE A 1 288 ? 31.697 19.457 -14.043 1.00 95.38 288 ILE A CA 1
ATOM 2166 C C . ILE A 1 288 ? 30.472 18.570 -13.769 1.00 95.38 288 ILE A C 1
ATOM 2168 O O . ILE A 1 288 ? 29.913 18.576 -12.671 1.00 95.38 288 ILE A O 1
ATOM 2172 N N . LEU A 1 289 ? 30.066 17.773 -14.762 1.00 94.50 289 LEU A N 1
ATOM 2173 C CA . LEU A 1 289 ? 28.861 16.948 -14.722 1.00 94.50 289 LEU A CA 1
ATOM 2174 C C . LEU A 1 289 ? 28.940 15.823 -13.680 1.00 94.50 289 LEU A C 1
ATOM 2176 O O . LEU A 1 289 ? 27.945 15.554 -13.014 1.00 94.50 289 LEU A O 1
ATOM 2180 N N . VAL A 1 290 ? 30.099 15.177 -13.511 1.00 94.81 290 VAL A N 1
ATOM 2181 C CA . VAL A 1 290 ? 30.263 14.066 -12.557 1.00 94.81 290 VAL A CA 1
ATOM 2182 C C . VAL A 1 290 ? 30.186 14.549 -11.095 1.00 94.81 290 VAL A C 1
ATOM 2184 O O . VAL A 1 290 ? 29.370 13.994 -10.355 1.00 94.81 290 VAL A O 1
ATOM 2187 N N . PRO A 1 291 ? 30.906 15.610 -10.662 1.00 96.31 291 PRO A N 1
ATOM 2188 C CA . PRO A 1 291 ? 30.695 16.212 -9.342 1.00 96.31 291 PRO A CA 1
ATOM 2189 C C . PRO A 1 291 ? 29.264 16.718 -9.121 1.00 96.31 291 PRO A C 1
ATOM 2191 O O . PRO A 1 291 ? 28.708 16.531 -8.040 1.00 96.31 291 PRO A O 1
ATOM 2194 N N . TYR A 1 292 ? 28.636 17.308 -10.144 1.00 95.06 292 TYR A N 1
ATOM 2195 C CA . TYR A 1 292 ? 27.241 17.746 -10.067 1.00 95.06 292 TYR A CA 1
ATOM 2196 C C . TYR A 1 292 ? 26.276 16.570 -9.837 1.00 95.06 292 TYR A C 1
ATOM 2198 O O . TYR A 1 292 ? 25.438 16.637 -8.939 1.00 95.06 292 TYR A O 1
ATOM 2206 N N . LEU A 1 293 ? 26.423 15.465 -10.575 1.00 93.75 293 LEU A N 1
ATOM 2207 C CA . LEU A 1 293 ? 25.613 14.257 -10.381 1.00 93.75 293 LEU A CA 1
ATOM 2208 C C . LEU A 1 293 ? 25.837 13.613 -9.005 1.00 93.75 293 LEU A C 1
ATOM 2210 O O . LEU A 1 293 ? 24.873 13.144 -8.402 1.00 93.75 293 LEU A O 1
ATOM 2214 N N . LEU A 1 294 ? 27.062 13.640 -8.472 1.00 93.19 294 LEU A N 1
ATOM 2215 C CA . LEU A 1 294 ? 27.343 13.197 -7.102 1.00 93.19 294 LEU A CA 1
ATOM 2216 C C . LEU A 1 294 ? 26.654 14.101 -6.062 1.00 93.19 294 LEU A C 1
ATOM 2218 O O . LEU A 1 294 ? 26.008 13.608 -5.142 1.00 93.19 294 LEU A O 1
ATOM 2222 N N . HIS A 1 295 ? 26.700 15.423 -6.238 1.00 92.19 295 HIS A N 1
ATOM 2223 C CA . HIS A 1 295 ? 25.946 16.363 -5.397 1.00 92.19 295 HIS A CA 1
ATOM 2224 C C . HIS A 1 295 ? 24.433 16.105 -5.456 1.00 92.19 295 HIS A C 1
ATOM 2226 O O . HIS A 1 295 ? 23.767 16.156 -4.420 1.00 92.19 295 HIS A O 1
ATOM 2232 N N . LEU A 1 296 ? 23.875 15.753 -6.621 1.00 90.69 296 LEU A N 1
ATOM 2233 C CA . LEU A 1 296 ? 22.452 15.407 -6.734 1.00 90.69 296 LEU A CA 1
ATOM 2234 C C . LEU A 1 296 ? 22.047 14.195 -5.881 1.00 90.69 296 LEU A C 1
ATOM 2236 O O . LEU A 1 296 ? 20.925 14.191 -5.373 1.00 90.69 296 LEU A O 1
ATOM 2240 N N . THR A 1 297 ? 22.916 13.195 -5.686 1.00 85.12 297 THR A N 1
ATOM 2241 C CA . THR A 1 297 ? 22.589 12.033 -4.832 1.00 85.12 297 THR A CA 1
ATOM 2242 C C . THR A 1 297 ? 22.647 12.356 -3.338 1.00 85.12 297 THR A C 1
ATOM 2244 O O . THR A 1 297 ? 21.959 11.703 -2.555 1.00 85.12 297 THR A O 1
ATOM 2247 N N . MET A 1 298 ? 23.413 13.378 -2.940 1.00 88.19 298 MET A N 1
ATOM 2248 C CA . MET A 1 298 ? 23.606 13.780 -1.538 1.00 88.19 298 MET A CA 1
ATOM 2249 C C . MET A 1 298 ? 22.720 14.961 -1.095 1.00 88.19 298 MET A C 1
ATOM 2251 O O . MET A 1 298 ? 22.531 15.182 0.102 1.00 88.19 298 MET A O 1
ATOM 2255 N N . SER A 1 299 ? 22.193 15.762 -2.027 1.00 89.81 299 SER A N 1
ATOM 2256 C CA . SER A 1 299 ? 21.622 17.078 -1.712 1.00 89.81 299 SER A CA 1
ATOM 2257 C C . SER A 1 299 ? 20.130 17.051 -1.340 1.00 89.81 299 SER A C 1
ATOM 2259 O O . SER A 1 299 ? 19.242 17.018 -2.198 1.00 89.81 299 SER A O 1
ATOM 2261 N N . THR A 1 300 ? 19.857 17.217 -0.042 1.00 91.56 300 THR A N 1
ATOM 2262 C CA . THR A 1 300 ? 18.526 17.287 0.604 1.00 91.56 300 THR A CA 1
ATOM 2263 C C . THR A 1 300 ? 17.722 18.570 0.328 1.00 91.56 300 THR A C 1
ATOM 2265 O O . THR A 1 300 ? 16.699 18.818 0.966 1.00 91.56 300 THR A O 1
ATOM 2268 N N . ALA A 1 301 ? 18.124 19.401 -0.640 1.00 91.88 301 ALA A N 1
ATOM 2269 C CA . ALA A 1 301 ? 17.518 20.716 -0.888 1.00 91.88 301 ALA A CA 1
ATOM 2270 C C . ALA A 1 301 ? 16.016 20.684 -1.260 1.00 91.88 301 ALA A C 1
ATOM 2272 O O . ALA A 1 301 ? 15.359 21.718 -1.225 1.00 91.88 301 ALA A O 1
ATOM 2273 N N . SER A 1 302 ? 15.440 19.527 -1.600 1.00 91.88 302 SER A N 1
ATOM 2274 C CA . SER A 1 302 ? 13.994 19.354 -1.824 1.00 91.88 302 SER A CA 1
ATOM 2275 C C . SER A 1 302 ? 13.181 19.109 -0.540 1.00 91.88 302 SER A C 1
ATOM 2277 O O . SER A 1 302 ? 11.950 19.243 -0.574 1.00 91.88 302 SER A O 1
ATOM 2279 N N . THR A 1 303 ? 13.837 18.787 0.583 1.00 93.56 303 THR A N 1
ATOM 2280 C CA . THR A 1 303 ? 13.215 18.502 1.891 1.00 93.56 303 THR A CA 1
ATOM 2281 C C . THR A 1 303 ? 13.743 19.350 3.052 1.00 93.56 303 THR A C 1
ATOM 2283 O O . THR A 1 303 ? 13.097 19.391 4.092 1.00 93.56 303 THR A O 1
ATOM 2286 N N . ASP A 1 304 ? 14.855 20.072 2.895 1.00 89.88 304 ASP A N 1
ATOM 2287 C CA . ASP A 1 304 ? 15.551 20.809 3.968 1.00 89.88 304 ASP A CA 1
ATOM 2288 C C . ASP A 1 304 ? 14.749 21.906 4.709 1.00 89.88 304 ASP A C 1
ATOM 2290 O O . ASP A 1 304 ? 15.106 22.270 5.828 1.00 89.88 304 ASP A O 1
ATOM 2294 N N . GLY A 1 305 ? 13.695 22.458 4.099 1.00 87.94 305 GLY A N 1
ATOM 2295 C CA . GLY A 1 305 ? 12.916 23.603 4.597 1.00 87.94 305 GLY A CA 1
ATOM 2296 C C . GLY A 1 305 ? 13.559 24.992 4.402 1.00 87.94 305 GLY A C 1
ATOM 2297 O O . GLY A 1 305 ? 12.878 26.013 4.545 1.00 87.94 305 GLY A O 1
ATOM 2298 N N . LYS A 1 306 ? 14.845 25.064 4.028 1.00 86.56 306 LYS A N 1
ATOM 2299 C CA . LYS A 1 306 ? 15.652 26.302 4.089 1.00 86.56 306 LYS A CA 1
ATOM 2300 C C . LYS A 1 306 ? 15.455 27.272 2.917 1.00 86.56 306 LYS A C 1
ATOM 2302 O O . LYS A 1 306 ? 15.894 28.410 3.004 1.00 86.56 306 LYS A O 1
ATOM 2307 N N . LEU A 1 307 ? 14.796 26.849 1.834 1.00 91.56 307 LEU A N 1
ATOM 2308 C CA . LEU A 1 307 ? 14.539 27.634 0.608 1.00 91.56 307 LEU A CA 1
ATOM 2309 C C . LEU A 1 307 ? 15.782 28.265 -0.066 1.00 91.56 307 LEU A C 1
ATOM 2311 O O . LEU A 1 307 ? 15.630 29.096 -0.950 1.00 91.56 307 LEU A O 1
ATOM 2315 N N . SER A 1 308 ? 16.993 27.807 0.254 1.00 91.25 308 SER A N 1
ATOM 2316 C CA . SER A 1 308 ? 18.291 28.379 -0.163 1.00 91.25 308 SER A CA 1
ATOM 2317 C C . SER A 1 308 ? 18.516 28.582 -1.671 1.00 91.25 308 SER A C 1
ATOM 2319 O O . SER A 1 308 ? 19.305 29.435 -2.054 1.00 91.25 308 SER A O 1
ATOM 2321 N N . TYR A 1 309 ? 17.833 27.820 -2.527 1.00 94.00 309 TYR A N 1
ATOM 2322 C CA . TYR A 1 309 ? 17.918 27.937 -3.991 1.00 94.00 309 TYR A CA 1
ATOM 2323 C C . TYR A 1 309 ? 16.985 29.019 -4.570 1.00 94.00 309 TYR A C 1
ATOM 2325 O O . TYR A 1 309 ? 17.128 29.392 -5.732 1.00 94.00 309 TYR A O 1
ATOM 2333 N N . ARG A 1 310 ? 15.983 29.473 -3.805 1.00 96.38 310 ARG A N 1
ATOM 2334 C CA . ARG A 1 310 ? 14.848 30.268 -4.293 1.00 96.38 310 ARG A CA 1
ATOM 2335 C C . ARG A 1 310 ? 15.288 31.656 -4.763 1.00 96.38 310 ARG A C 1
ATOM 2337 O O . ARG A 1 310 ? 15.851 32.426 -3.994 1.00 96.38 310 ARG A O 1
ATOM 2344 N N . SER A 1 311 ? 14.943 31.999 -6.001 1.00 97.38 311 SER A N 1
ATOM 2345 C CA . SER A 1 311 ? 15.256 33.281 -6.629 1.00 97.38 311 SER A CA 1
ATOM 2346 C C . SER A 1 311 ? 13.978 34.064 -6.918 1.00 97.38 311 SER A C 1
ATOM 2348 O O . SER A 1 311 ? 13.206 33.717 -7.814 1.00 97.38 311 SER A O 1
ATOM 2350 N N . GLU A 1 312 ? 13.757 35.159 -6.185 1.00 95.31 312 GLU A N 1
ATOM 2351 C CA . GLU A 1 312 ? 12.626 36.053 -6.470 1.00 95.31 312 GLU A CA 1
ATOM 2352 C C . GLU A 1 312 ? 12.782 36.784 -7.810 1.00 95.31 312 GLU A C 1
ATOM 2354 O O . GLU A 1 312 ? 11.779 37.152 -8.417 1.00 95.31 312 GLU A O 1
ATOM 2359 N N . TRP A 1 313 ? 14.006 36.912 -8.340 1.00 96.44 313 TRP A N 1
ATOM 2360 C CA . TRP A 1 313 ? 14.233 37.397 -9.704 1.00 96.44 313 TRP A CA 1
ATOM 2361 C C . TRP A 1 313 ? 13.636 36.436 -10.743 1.00 96.44 313 TRP A C 1
ATOM 2363 O O . TRP A 1 313 ? 12.823 36.862 -11.563 1.00 96.44 313 TRP A O 1
ATOM 2373 N N . LEU A 1 314 ? 13.932 35.129 -10.652 1.00 95.69 314 LEU A N 1
ATOM 2374 C CA . LEU A 1 314 ? 13.333 34.118 -11.539 1.00 95.69 314 LEU A CA 1
ATOM 2375 C C . LEU A 1 314 ? 11.806 34.069 -11.407 1.00 95.69 314 LEU A C 1
ATOM 2377 O O . LEU A 1 314 ? 11.106 33.974 -12.415 1.00 95.69 314 LEU A O 1
ATOM 2381 N N . ARG A 1 315 ? 11.274 34.181 -10.183 1.00 97.00 315 ARG A N 1
ATOM 2382 C CA . ARG A 1 315 ? 9.823 34.206 -9.918 1.00 97.00 315 ARG A CA 1
ATOM 2383 C C . ARG A 1 315 ? 9.120 35.473 -10.423 1.00 97.00 315 ARG A C 1
ATOM 2385 O O . ARG A 1 315 ? 7.910 35.426 -10.646 1.00 97.00 315 ARG A O 1
ATOM 2392 N N . SER A 1 316 ? 9.852 36.569 -10.630 1.00 96.69 316 SER A N 1
ATOM 2393 C CA . SER A 1 316 ? 9.316 37.880 -11.042 1.00 96.69 316 SER A CA 1
ATOM 2394 C C . SER A 1 316 ? 9.559 38.231 -12.517 1.00 96.69 316 SER A C 1
ATOM 2396 O O . SER A 1 316 ? 9.202 39.330 -12.943 1.00 96.69 316 SER A O 1
ATOM 2398 N N . LEU A 1 317 ? 10.141 37.325 -13.315 1.00 96.62 317 LEU A N 1
ATOM 2399 C CA . LEU A 1 317 ? 10.401 37.562 -14.741 1.00 96.62 317 LEU A CA 1
ATOM 2400 C C . LEU A 1 317 ? 9.129 38.011 -15.502 1.00 96.62 317 LEU A C 1
ATOM 2402 O O . LEU A 1 317 ? 8.069 37.403 -15.318 1.00 96.62 317 LEU A O 1
ATOM 2406 N N . PRO A 1 318 ? 9.222 38.977 -16.446 1.00 95.81 318 PRO A N 1
ATOM 2407 C CA . PRO A 1 318 ? 8.089 39.417 -17.276 1.00 95.81 318 PRO A CA 1
ATOM 2408 C C . PRO A 1 318 ? 7.381 38.285 -18.039 1.00 95.81 318 PRO A C 1
ATOM 2410 O O . PRO A 1 318 ? 6.189 38.377 -18.334 1.00 95.81 318 PRO A O 1
ATOM 2413 N N . LEU A 1 319 ? 8.100 37.186 -18.294 1.00 95.38 319 LEU A N 1
ATOM 2414 C CA . LEU A 1 319 ? 7.580 35.917 -18.806 1.00 95.38 319 LEU A CA 1
ATOM 2415 C C . LEU A 1 319 ? 6.318 35.442 -18.066 1.00 95.38 319 LEU A C 1
ATOM 2417 O O . LEU A 1 319 ? 5.378 34.967 -18.700 1.00 95.38 319 LEU A O 1
ATOM 2421 N N . TRP A 1 320 ? 6.259 35.598 -16.741 1.00 96.38 320 TRP A N 1
ATOM 2422 C CA . TRP A 1 320 ? 5.126 35.127 -15.943 1.00 96.38 320 TRP A CA 1
ATOM 2423 C C . TRP A 1 320 ? 3.909 36.057 -16.029 1.00 96.38 320 TRP A C 1
ATOM 2425 O O . TRP A 1 320 ? 2.779 35.580 -15.974 1.00 96.38 320 TRP A O 1
ATOM 2435 N N . ARG A 1 321 ? 4.107 37.359 -16.282 1.00 95.06 321 ARG A N 1
ATOM 2436 C CA . ARG A 1 321 ? 3.009 38.286 -16.629 1.00 95.06 321 ARG A CA 1
ATOM 2437 C C . ARG A 1 321 ? 2.417 37.945 -18.004 1.00 95.06 321 ARG A C 1
ATOM 2439 O O . ARG A 1 321 ? 1.200 37.943 -18.175 1.00 95.06 321 ARG A O 1
ATOM 2446 N N . LEU A 1 322 ? 3.265 37.568 -18.967 1.00 94.62 322 LEU A N 1
ATOM 2447 C CA . LEU A 1 322 ? 2.834 37.050 -20.275 1.00 94.62 322 LEU A CA 1
ATOM 2448 C C . LEU A 1 322 ? 2.117 35.693 -20.163 1.00 94.62 322 LEU A C 1
ATOM 2450 O O . LEU A 1 322 ? 1.169 35.445 -20.905 1.00 94.62 322 LEU A O 1
ATOM 2454 N N . PHE A 1 323 ? 2.531 34.832 -19.231 1.00 95.38 323 PHE A N 1
ATOM 2455 C CA . PHE A 1 323 ? 1.840 33.581 -18.915 1.00 95.38 323 PHE A CA 1
ATOM 2456 C C . PHE A 1 323 ? 0.441 33.847 -18.331 1.00 95.38 323 PHE A C 1
ATOM 2458 O O . PHE A 1 323 ? -0.548 33.368 -18.883 1.00 95.38 323 PHE A O 1
ATOM 2465 N N . ALA A 1 324 ? 0.336 34.682 -17.289 1.00 94.44 324 ALA A N 1
ATOM 2466 C CA . ALA A 1 324 ? -0.937 35.075 -16.674 1.00 94.44 324 ALA A CA 1
ATOM 2467 C C . ALA A 1 324 ? -1.927 35.662 -17.698 1.00 94.44 324 ALA A C 1
ATOM 2469 O O . ALA A 1 324 ? -3.091 35.261 -17.753 1.00 94.44 324 ALA A O 1
ATOM 2470 N N . GLY A 1 325 ? -1.444 36.559 -18.566 1.00 90.62 325 GLY A N 1
ATOM 2471 C CA . GLY A 1 325 ? -2.241 37.208 -19.610 1.00 90.62 325 GLY A CA 1
ATOM 2472 C C . GLY A 1 325 ? -2.675 36.304 -20.774 1.00 90.62 325 GLY A C 1
ATOM 2473 O O . GLY A 1 325 ? -3.474 36.742 -21.601 1.00 90.62 325 GLY A O 1
ATOM 2474 N N . TYR A 1 326 ? -2.183 35.063 -20.875 1.00 92.00 326 TYR A N 1
ATOM 2475 C CA . TYR A 1 326 ? -2.720 34.072 -21.821 1.00 92.00 326 TYR A CA 1
ATOM 2476 C C . TYR A 1 326 ? -4.081 33.520 -21.362 1.00 92.00 326 TYR A C 1
ATOM 2478 O O . TYR A 1 326 ? -4.928 33.203 -22.197 1.00 92.00 326 TYR A O 1
ATOM 2486 N N . PHE A 1 327 ? -4.278 33.425 -20.045 1.00 89.94 327 PHE A N 1
ATOM 2487 C CA . PHE A 1 327 ? -5.419 32.795 -19.372 1.00 89.94 327 PHE A CA 1
ATOM 2488 C C . PHE A 1 327 ? -6.252 33.791 -18.531 1.00 89.94 327 PHE A C 1
ATOM 2490 O O . PHE A 1 327 ? -6.847 33.384 -17.533 1.00 89.94 327 PHE A O 1
ATOM 2497 N N . PRO A 1 328 ? -6.225 35.099 -18.867 1.00 88.25 328 PRO A N 1
ATOM 2498 C CA . PRO A 1 328 ? -6.558 36.233 -17.996 1.00 88.25 328 PRO A CA 1
ATOM 2499 C C . PRO A 1 328 ? -6.615 35.934 -16.484 1.00 88.25 328 PRO A C 1
ATOM 2501 O O . PRO A 1 328 ? -7.667 36.051 -15.859 1.00 88.25 328 PRO A O 1
ATOM 2504 N N . MET A 1 329 ? -5.498 35.467 -15.912 1.00 93.88 329 MET A N 1
ATOM 2505 C CA . MET A 1 329 ? -5.506 34.931 -14.546 1.00 93.88 329 MET A CA 1
ATOM 2506 C C . MET A 1 329 ? -5.641 36.018 -13.480 1.00 93.88 329 MET A C 1
ATOM 2508 O O . MET A 1 329 ? -4.945 37.030 -13.539 1.00 93.88 329 MET A O 1
ATOM 2512 N N . ALA A 1 330 ? -6.442 35.747 -12.449 1.00 94.50 330 ALA A N 1
ATOM 2513 C CA . ALA A 1 330 ? -6.577 36.596 -11.266 1.00 94.50 330 ALA A CA 1
ATOM 2514 C C . ALA A 1 330 ? -6.424 35.787 -9.967 1.00 94.50 330 ALA A C 1
ATOM 2516 O O . ALA A 1 330 ? -6.862 34.638 -9.884 1.00 94.50 330 ALA A O 1
ATOM 2517 N N . LEU A 1 331 ? -5.814 36.404 -8.947 1.00 96.56 331 LEU A N 1
ATOM 2518 C CA . LEU A 1 331 ? -5.702 35.864 -7.589 1.00 96.56 331 LEU A CA 1
ATOM 2519 C C . LEU A 1 331 ? -6.517 36.729 -6.620 1.00 96.56 331 LEU A C 1
ATOM 2521 O O . LEU A 1 331 ? -6.177 37.887 -6.357 1.00 96.56 331 LEU A O 1
ATOM 2525 N N . HIS A 1 332 ? -7.578 36.145 -6.078 1.00 96.25 332 HIS A N 1
ATOM 2526 C CA . HIS A 1 332 ? -8.533 36.771 -5.175 1.00 96.25 332 HIS A CA 1
ATOM 2527 C C . HIS A 1 332 ? -8.247 36.368 -3.727 1.00 96.25 332 HIS A C 1
ATOM 2529 O O . HIS A 1 332 ? -8.080 35.188 -3.411 1.00 96.25 332 HIS A O 1
ATOM 2535 N N . LYS A 1 333 ? -8.201 37.370 -2.850 1.00 94.56 333 LYS A N 1
ATOM 2536 C CA . LYS A 1 333 ? -8.044 37.238 -1.399 1.00 94.56 333 LYS A CA 1
ATOM 2537 C C . LYS A 1 333 ? -9.398 37.525 -0.757 1.00 94.56 333 LYS A C 1
ATOM 2539 O O . LYS A 1 333 ? -9.972 38.569 -1.044 1.00 94.56 333 LYS A O 1
ATOM 2544 N N . THR A 1 334 ? -9.883 36.623 0.094 1.00 94.94 334 THR A N 1
ATOM 2545 C CA . THR A 1 334 ? -11.163 36.800 0.811 1.00 94.94 334 THR A CA 1
ATOM 2546 C C . THR A 1 334 ? -10.979 37.109 2.297 1.00 94.94 334 THR A C 1
ATOM 2548 O O . THR A 1 334 ? -11.794 37.824 2.867 1.00 94.94 334 THR A O 1
ATOM 2551 N N . TYR A 1 335 ? -9.883 36.640 2.903 1.00 93.19 335 TYR A N 1
ATOM 2552 C CA . TYR A 1 335 ? -9.506 36.906 4.292 1.00 93.19 335 TYR A CA 1
ATOM 2553 C C . TYR A 1 335 ? -8.016 37.252 4.397 1.00 93.19 335 TYR A C 1
ATOM 2555 O O . TYR A 1 335 ? -7.211 36.894 3.531 1.00 93.19 335 TYR A O 1
ATOM 2563 N N . ASP A 1 336 ? -7.643 37.938 5.474 1.00 93.19 336 ASP A N 1
ATOM 2564 C CA . ASP A 1 336 ? -6.250 38.089 5.880 1.00 93.19 336 ASP A CA 1
ATOM 2565 C C . ASP A 1 336 ? -5.673 36.785 6.436 1.00 93.19 336 ASP A C 1
ATOM 2567 O O . ASP A 1 336 ? -6.363 35.995 7.078 1.00 93.19 336 ASP A O 1
ATOM 2571 N N . LEU A 1 337 ? -4.378 36.580 6.189 1.00 95.75 337 LEU A N 1
ATOM 2572 C CA . LEU A 1 337 ? -3.589 35.490 6.753 1.00 95.75 337 LEU A CA 1
ATOM 2573 C C . LEU A 1 337 ? -2.440 36.129 7.554 1.00 95.75 337 LEU A C 1
ATOM 2575 O O . LEU A 1 337 ? -1.486 36.616 6.943 1.00 95.75 337 LEU A O 1
ATOM 2579 N N . PRO A 1 338 ? -2.522 36.188 8.896 1.00 94.62 338 PRO A N 1
ATOM 2580 C CA . PRO A 1 338 ? -1.464 36.740 9.738 1.00 94.62 338 PRO A CA 1
ATOM 2581 C C . PRO A 1 338 ? -0.094 36.056 9.530 1.00 94.62 338 PRO A C 1
ATOM 2583 O O . PRO A 1 338 ? -0.021 34.820 9.534 1.00 94.62 338 PRO A O 1
ATOM 2586 N N . PRO A 1 339 ? 1.013 36.812 9.381 1.00 94.25 339 PRO A N 1
ATOM 2587 C CA . PRO A 1 339 ? 2.340 36.247 9.113 1.00 94.25 339 PRO A CA 1
ATOM 2588 C C . PRO A 1 339 ? 2.991 35.573 10.333 1.00 94.25 339 PRO A C 1
ATOM 2590 O O . PRO A 1 339 ? 3.986 34.875 10.174 1.00 94.25 339 PRO A O 1
ATOM 2593 N N . ASN A 1 340 ? 2.426 35.717 11.536 1.00 93.69 340 ASN A N 1
ATOM 2594 C CA . ASN A 1 340 ? 2.824 34.987 12.750 1.00 93.69 340 ASN A CA 1
ATOM 2595 C C . ASN A 1 340 ? 2.223 33.566 12.841 1.00 93.69 340 ASN A C 1
ATOM 2597 O O . ASN A 1 340 ? 2.314 32.905 13.873 1.00 93.69 340 ASN A O 1
ATOM 2601 N N . ARG A 1 341 ? 1.586 33.076 11.773 1.00 94.31 341 ARG A N 1
ATOM 2602 C CA . ARG A 1 341 ? 1.045 31.712 11.685 1.00 94.31 341 ARG A CA 1
ATOM 2603 C C . ARG A 1 341 ? 1.639 30.971 10.485 1.00 94.31 341 ARG A C 1
ATOM 2605 O O . ARG A 1 341 ? 2.519 31.483 9.784 1.00 94.31 341 ARG A O 1
ATOM 2612 N N . LYS A 1 342 ? 1.217 29.723 10.298 1.00 95.25 342 LYS A N 1
ATOM 2613 C CA . LYS A 1 342 ? 1.762 28.774 9.315 1.00 95.25 342 LYS A CA 1
ATOM 2614 C C . LYS A 1 342 ? 0.600 28.157 8.556 1.00 95.25 342 LYS A C 1
ATOM 2616 O O . LYS A 1 342 ? -0.420 27.876 9.173 1.00 95.25 342 LYS A O 1
ATOM 2621 N N . TYR A 1 343 ? 0.745 27.903 7.258 1.00 97.94 343 TYR A N 1
ATOM 2622 C CA . TYR A 1 343 ? -0.417 27.575 6.422 1.00 97.94 343 TYR A CA 1
ATOM 2623 C C . TYR A 1 343 ? -0.213 26.382 5.491 1.00 97.94 343 TYR A C 1
ATOM 2625 O O . TYR A 1 343 ? 0.822 26.251 4.831 1.00 97.94 343 TYR A O 1
ATOM 2633 N N . ILE A 1 344 ? -1.254 25.561 5.361 1.00 98.44 344 ILE A N 1
ATOM 2634 C CA . ILE A 1 344 ? -1.410 24.583 4.281 1.00 98.44 344 ILE A CA 1
ATOM 2635 C C . ILE A 1 344 ? -2.542 25.057 3.366 1.00 98.44 344 ILE A C 1
ATOM 2637 O O . ILE A 1 344 ? -3.723 24.893 3.673 1.00 98.44 344 ILE A O 1
ATOM 2641 N N . LEU A 1 345 ? -2.167 25.627 2.220 1.00 98.56 345 LEU A N 1
ATOM 2642 C CA . LEU A 1 345 ? -3.087 26.012 1.151 1.00 98.56 345 LEU A CA 1
ATOM 2643 C C . LEU A 1 345 ? -3.407 24.768 0.319 1.00 98.56 345 LEU A C 1
ATOM 2645 O O . LEU A 1 345 ? -2.546 24.252 -0.395 1.00 98.56 345 LEU A O 1
ATOM 2649 N N . GLY A 1 346 ? -4.635 24.271 0.405 1.00 97.69 346 GLY A N 1
ATOM 2650 C CA . GLY A 1 346 ? -5.110 23.164 -0.420 1.00 97.69 346 GLY A CA 1
ATOM 2651 C C . GLY A 1 346 ? -5.805 23.682 -1.677 1.00 97.69 346 GLY A C 1
ATOM 2652 O O . GLY A 1 346 ? -6.888 24.254 -1.576 1.00 97.69 346 GLY A O 1
ATOM 2653 N N . TYR A 1 347 ? -5.177 23.490 -2.838 1.00 97.62 347 TYR A N 1
ATOM 2654 C CA . TYR A 1 347 ? -5.657 23.959 -4.140 1.00 97.62 347 TYR A CA 1
ATOM 2655 C C . TYR A 1 347 ? -6.486 22.896 -4.866 1.00 97.62 347 TYR A C 1
ATOM 2657 O O . TYR A 1 347 ? -6.064 21.738 -4.952 1.00 97.62 347 TYR A O 1
ATOM 2665 N N . HIS A 1 348 ? -7.619 23.326 -5.426 1.00 95.12 348 HIS A N 1
ATOM 2666 C CA . HIS A 1 348 ? -8.580 22.521 -6.186 1.00 95.12 348 HIS A CA 1
ATOM 2667 C C . HIS A 1 348 ? -9.097 23.288 -7.419 1.00 95.12 348 HIS A C 1
ATOM 2669 O O . HIS A 1 348 ? -9.207 24.510 -7.353 1.00 95.12 348 HIS A O 1
ATOM 2675 N N . PRO A 1 349 ? -9.507 22.614 -8.506 1.00 92.31 349 PRO A N 1
ATOM 2676 C CA . PRO A 1 349 ? -9.143 21.244 -8.842 1.00 92.31 349 PRO A CA 1
ATOM 2677 C C . PRO A 1 349 ? -7.653 21.180 -9.212 1.00 92.31 349 PRO A C 1
ATOM 2679 O O . PRO A 1 349 ? -7.003 22.199 -9.436 1.00 92.31 349 PRO A O 1
ATOM 2682 N N . HIS A 1 350 ? -7.101 19.981 -9.344 1.00 88.38 350 HIS A N 1
ATOM 2683 C CA . HIS A 1 350 ? -5.767 19.811 -9.916 1.00 88.38 350 HIS A CA 1
ATOM 2684 C C . HIS A 1 350 ? -5.701 20.304 -11.369 1.00 88.38 350 HIS A C 1
ATOM 2686 O O . HIS A 1 350 ? -4.653 20.768 -11.823 1.00 88.38 350 HIS A O 1
ATOM 2692 N N . GLY A 1 351 ? -6.791 20.158 -12.128 1.00 84.06 351 GLY A N 1
ATOM 2693 C CA . GLY A 1 351 ? -6.739 20.277 -13.578 1.00 84.06 351 GLY A CA 1
ATOM 2694 C C . GLY A 1 351 ? -5.688 19.347 -14.173 1.00 84.06 351 GLY A C 1
ATOM 2695 O O . GLY A 1 351 ? -5.284 18.345 -13.580 1.00 84.06 351 GLY A O 1
ATOM 2696 N N . ILE A 1 352 ? -5.213 19.685 -15.363 1.00 81.25 352 ILE A N 1
ATOM 2697 C CA . ILE A 1 352 ? -4.326 18.802 -16.127 1.00 81.25 352 ILE A CA 1
ATOM 2698 C C . ILE A 1 352 ? -2.844 19.072 -15.825 1.00 81.25 352 ILE A C 1
ATOM 2700 O O . ILE A 1 352 ? -2.079 18.119 -15.681 1.00 81.25 352 ILE A O 1
ATOM 2704 N N . ILE A 1 353 ? -2.457 20.346 -15.681 1.00 82.62 353 ILE A N 1
ATOM 2705 C CA . ILE A 1 353 ? -1.087 20.788 -15.333 1.00 82.62 353 ILE A CA 1
ATOM 2706 C C . ILE A 1 353 ? -1.073 21.703 -14.085 1.00 82.62 353 ILE A C 1
ATOM 2708 O O . ILE A 1 353 ? -0.007 21.956 -13.532 1.00 82.62 353 ILE A O 1
ATOM 2712 N N . SER A 1 354 ? -2.238 22.154 -13.597 1.00 91.12 354 SER A N 1
ATOM 2713 C CA . SER A 1 354 ? -2.360 23.130 -12.500 1.00 91.12 354 SER A CA 1
ATOM 2714 C C . SER A 1 354 ? -1.729 24.488 -12.853 1.00 91.12 354 SER A C 1
ATOM 2716 O O . SER A 1 354 ? -0.917 25.033 -12.100 1.00 91.12 354 SER A O 1
ATOM 2718 N N . HIS A 1 355 ? -2.083 25.040 -14.020 1.00 93.88 355 HIS A N 1
ATOM 2719 C CA . HIS A 1 355 ? -1.503 26.286 -14.550 1.00 93.88 355 HIS A CA 1
ATOM 2720 C C . HIS A 1 355 ? -1.782 27.478 -13.624 1.00 93.88 355 HIS A C 1
ATOM 2722 O O . HIS A 1 355 ? -0.894 28.304 -13.399 1.00 93.88 355 HIS A O 1
ATOM 2728 N N . GLY A 1 356 ? -2.980 27.553 -13.042 1.00 94.25 356 GLY A N 1
ATOM 2729 C CA . GLY A 1 356 ? -3.364 28.557 -12.053 1.00 94.25 356 GLY A CA 1
ATOM 2730 C C . GLY A 1 356 ? -2.591 28.410 -10.747 1.00 94.25 356 GLY A C 1
ATOM 2731 O O . GLY A 1 356 ? -2.126 29.409 -10.198 1.00 94.25 356 GLY A O 1
ATOM 2732 N N . ALA A 1 357 ? -2.356 27.175 -10.288 1.00 95.38 357 ALA A N 1
ATOM 2733 C CA . ALA A 1 357 ? -1.519 26.921 -9.116 1.00 95.38 357 ALA A CA 1
ATOM 2734 C C . ALA A 1 357 ? -0.055 27.332 -9.357 1.00 95.38 357 ALA A C 1
ATOM 2736 O O . ALA A 1 357 ? 0.557 27.970 -8.498 1.00 95.38 357 ALA A O 1
ATOM 2737 N N . TRP A 1 358 ? 0.505 27.033 -10.535 1.00 95.81 358 TRP A N 1
ATOM 2738 C CA . TRP A 1 358 ? 1.832 27.523 -10.918 1.00 95.81 358 TRP A CA 1
ATOM 2739 C C . TRP A 1 358 ? 1.871 29.055 -10.906 1.00 95.81 358 TRP A C 1
ATOM 2741 O O . TRP A 1 358 ? 2.710 29.647 -10.226 1.00 95.81 358 TRP A O 1
ATOM 2751 N N . CYS A 1 359 ? 0.940 29.710 -11.602 1.00 96.62 359 CYS A N 1
ATOM 2752 C CA . CYS A 1 359 ? 0.937 31.163 -11.738 1.00 96.62 359 CYS A CA 1
ATOM 2753 C C . CYS A 1 359 ? 0.787 31.884 -10.389 1.00 96.62 359 CYS A C 1
ATOM 2755 O O . CYS A 1 359 ? 1.546 32.813 -10.113 1.00 96.62 359 CYS A O 1
ATOM 2757 N N . ALA A 1 360 ? -0.145 31.439 -9.541 1.00 96.94 360 ALA A N 1
ATOM 2758 C CA . ALA A 1 360 ? -0.429 32.057 -8.247 1.00 96.94 360 ALA A CA 1
ATOM 2759 C C . ALA A 1 360 ? 0.638 31.778 -7.174 1.00 96.94 360 ALA A C 1
ATOM 2761 O O . ALA A 1 360 ? 0.863 32.630 -6.318 1.00 96.94 360 ALA A O 1
ATOM 2762 N N . PHE A 1 361 ? 1.286 30.604 -7.192 1.00 97.62 361 PHE A N 1
ATOM 2763 C CA . PHE A 1 361 ? 2.083 30.129 -6.049 1.00 97.62 361 PHE A CA 1
ATOM 2764 C C . PHE A 1 361 ? 3.558 29.832 -6.378 1.00 97.62 361 PHE A C 1
ATOM 2766 O O . PHE A 1 361 ? 4.434 30.060 -5.535 1.00 97.62 361 PHE A O 1
ATOM 2773 N N . ALA A 1 362 ? 3.879 29.392 -7.600 1.00 96.62 362 ALA A N 1
ATOM 2774 C CA . ALA A 1 362 ? 5.265 29.230 -8.058 1.00 96.62 362 ALA A CA 1
ATOM 2775 C C . ALA A 1 362 ? 5.870 30.510 -8.662 1.00 96.62 362 ALA A C 1
ATOM 2777 O O . ALA A 1 362 ? 7.090 30.616 -8.720 1.00 96.62 362 ALA A O 1
ATOM 2778 N N . THR A 1 363 ? 5.061 31.494 -9.065 1.00 97.06 363 THR A N 1
ATOM 2779 C CA . THR A 1 363 ? 5.537 32.789 -9.593 1.00 97.06 363 THR A CA 1
ATOM 2780 C C . THR A 1 363 ? 5.050 33.959 -8.736 1.00 97.06 363 THR A C 1
ATOM 2782 O O . THR A 1 363 ? 4.260 33.768 -7.813 1.00 97.06 363 THR A O 1
ATOM 2785 N N . ASN A 1 364 ? 5.502 35.172 -9.056 1.00 96.38 364 ASN A N 1
ATOM 2786 C CA . ASN A 1 364 ? 5.010 36.415 -8.454 1.00 96.38 364 ASN A CA 1
ATOM 2787 C C . ASN A 1 364 ? 4.017 37.166 -9.372 1.00 96.38 364 ASN A C 1
ATOM 2789 O O . ASN A 1 364 ? 3.614 38.281 -9.056 1.00 96.38 364 ASN A O 1
ATOM 2793 N N . ALA A 1 365 ? 3.595 36.580 -10.502 1.00 96.06 365 ALA A N 1
ATOM 2794 C CA . ALA A 1 365 ? 2.807 37.274 -11.529 1.00 96.06 365 ALA A CA 1
ATOM 2795 C C . ALA A 1 365 ? 1.423 37.764 -11.075 1.00 96.06 365 ALA A C 1
ATOM 2797 O O . ALA A 1 365 ? 0.926 38.734 -11.638 1.00 96.06 365 ALA A O 1
ATOM 2798 N N . LEU A 1 366 ? 0.815 37.104 -10.081 1.00 96.38 366 LEU A N 1
ATOM 2799 C CA . LEU A 1 366 ? -0.506 37.457 -9.537 1.00 96.38 366 LEU A CA 1
ATOM 2800 C C . LEU A 1 366 ? -0.434 38.151 -8.165 1.00 96.38 366 LEU A C 1
ATOM 2802 O O . LEU A 1 366 ? -1.444 38.245 -7.469 1.00 96.38 366 LEU A O 1
ATOM 2806 N N . GLY A 1 367 ? 0.757 38.600 -7.758 1.00 95.31 367 GLY A N 1
ATOM 2807 C CA . GLY A 1 367 ? 0.960 39.380 -6.537 1.00 95.31 367 GLY A CA 1
ATOM 2808 C C . GLY A 1 367 ? 0.613 38.653 -5.237 1.00 95.31 367 GLY A C 1
ATOM 2809 O O . GLY A 1 367 ? -0.025 39.223 -4.355 1.00 95.31 367 GLY A O 1
ATOM 2810 N N . PHE A 1 368 ? 0.995 37.374 -5.100 1.00 96.75 368 PHE A N 1
ATOM 2811 C CA . PHE A 1 368 ? 0.753 36.620 -3.860 1.00 96.75 368 PHE A CA 1
ATOM 2812 C C . PHE A 1 368 ? 1.390 37.307 -2.641 1.00 96.75 368 PHE A C 1
ATOM 2814 O O . PHE A 1 368 ? 0.728 37.445 -1.618 1.00 96.75 368 PHE A O 1
ATOM 2821 N N . GLY A 1 369 ? 2.644 37.761 -2.758 1.00 93.81 369 GLY A N 1
ATOM 2822 C CA . GLY A 1 369 ? 3.346 38.451 -1.669 1.00 93.81 369 GLY A CA 1
ATOM 2823 C C . GLY A 1 369 ? 2.724 39.803 -1.309 1.00 93.81 369 GLY A C 1
ATOM 2824 O O . GLY A 1 369 ? 2.708 40.164 -0.139 1.00 93.81 369 GLY A O 1
ATOM 2825 N N . ASP A 1 370 ? 2.145 40.501 -2.287 1.00 94.62 370 ASP A N 1
ATOM 2826 C CA . ASP A 1 370 ? 1.477 41.793 -2.082 1.00 94.62 370 ASP A CA 1
ATOM 2827 C C . ASP A 1 370 ? 0.121 41.612 -1.377 1.00 94.62 370 ASP A C 1
ATOM 2829 O O . ASP A 1 370 ? -0.287 42.424 -0.550 1.00 94.62 370 ASP A O 1
ATOM 2833 N N . LYS A 1 371 ? -0.579 40.508 -1.675 1.00 95.62 371 LYS A N 1
ATOM 2834 C CA . LYS A 1 371 ? -1.861 40.135 -1.051 1.00 95.62 371 LYS A CA 1
ATOM 2835 C C . LYS A 1 371 ? -1.671 39.522 0.343 1.00 95.62 371 LYS A C 1
ATOM 2837 O O . LYS A 1 371 ? -2.512 39.738 1.217 1.00 95.62 371 LYS A O 1
ATOM 2842 N N . PHE A 1 372 ? -0.584 38.781 0.553 1.00 97.00 372 PHE A N 1
ATOM 2843 C CA . PHE A 1 372 ? -0.258 38.064 1.791 1.00 97.00 372 PHE A CA 1
ATOM 2844 C C . PHE A 1 372 ? 1.157 38.436 2.287 1.00 97.00 372 PHE A C 1
ATOM 2846 O O . PHE A 1 372 ? 2.068 37.598 2.261 1.00 97.00 372 PHE A O 1
ATOM 2853 N N . PRO A 1 373 ? 1.368 39.698 2.716 1.00 95.44 373 PRO A N 1
ATOM 2854 C CA . PRO A 1 373 ? 2.679 40.190 3.128 1.00 95.44 373 PRO A CA 1
ATOM 2855 C C . PRO A 1 373 ? 3.245 39.394 4.310 1.00 95.44 373 PRO A C 1
ATOM 2857 O O . PRO A 1 373 ? 2.527 38.958 5.206 1.00 95.44 373 PRO A O 1
ATOM 2860 N N . GLY A 1 374 ? 4.561 39.174 4.290 1.00 93.88 374 GLY A N 1
ATOM 2861 C CA . GLY A 1 374 ? 5.272 38.352 5.276 1.00 93.88 374 GLY A CA 1
ATOM 2862 C C . GLY A 1 374 ? 5.156 36.832 5.073 1.00 93.88 374 GLY A C 1
ATOM 2863 O O . GLY A 1 374 ? 5.955 36.095 5.650 1.00 93.88 374 GLY A O 1
ATOM 2864 N N . ILE A 1 375 ? 4.244 36.332 4.227 1.00 96.50 375 ILE A N 1
ATOM 2865 C CA . ILE A 1 375 ? 4.074 34.887 3.999 1.00 96.50 375 ILE A CA 1
ATOM 2866 C C . ILE A 1 375 ? 4.902 34.406 2.801 1.00 96.50 375 ILE A C 1
ATOM 2868 O O . ILE A 1 375 ? 4.596 34.656 1.636 1.00 96.50 375 ILE A O 1
ATOM 2872 N N . THR A 1 376 ? 5.933 33.606 3.078 1.00 96.62 376 THR A N 1
ATOM 2873 C CA . THR A 1 376 ? 6.684 32.879 2.046 1.00 96.62 376 THR A CA 1
ATOM 2874 C C . THR A 1 376 ? 5.984 31.562 1.713 1.00 96.62 376 THR A C 1
ATOM 2876 O O . THR A 1 376 ? 6.171 30.553 2.400 1.00 96.62 376 THR A O 1
ATOM 2879 N N . ASN A 1 377 ? 5.198 31.547 0.637 1.00 97.00 377 ASN A N 1
ATOM 2880 C CA . ASN A 1 377 ? 4.547 30.329 0.156 1.00 97.00 377 ASN A CA 1
ATOM 2881 C C . ASN A 1 377 ? 5.437 29.476 -0.767 1.00 97.00 377 ASN A C 1
ATOM 2883 O O . ASN A 1 377 ? 6.100 30.014 -1.655 1.00 97.00 377 ASN A O 1
ATOM 2887 N N . SER A 1 378 ? 5.400 28.149 -0.606 1.00 97.75 378 SER A N 1
ATOM 2888 C CA . SER A 1 378 ? 6.081 27.168 -1.471 1.00 97.75 378 SER A CA 1
ATOM 2889 C C . SER A 1 378 ? 5.070 26.222 -2.130 1.00 97.75 378 SER A C 1
ATOM 2891 O O . SER A 1 378 ? 4.405 25.455 -1.435 1.00 97.75 378 SER A O 1
ATOM 2893 N N . LEU A 1 379 ? 4.968 26.223 -3.465 1.00 97.81 379 LEU A N 1
ATOM 2894 C CA . LEU A 1 379 ? 4.191 25.206 -4.187 1.00 97.81 379 LEU A CA 1
ATOM 2895 C C . LEU A 1 379 ? 4.885 23.840 -4.072 1.00 97.81 379 LEU A C 1
ATOM 2897 O O . LEU A 1 379 ? 6.110 23.752 -4.203 1.00 97.81 379 LEU A O 1
ATOM 2901 N N . LEU A 1 380 ? 4.120 22.775 -3.826 1.00 97.06 380 LEU A N 1
ATOM 2902 C CA . LEU A 1 380 ? 4.654 21.423 -3.651 1.00 97.06 380 LEU A CA 1
ATOM 2903 C C . LEU A 1 380 ? 4.358 20.518 -4.853 1.00 97.06 380 LEU A C 1
ATOM 2905 O O . LEU A 1 380 ? 3.257 20.524 -5.399 1.00 97.06 380 LEU A O 1
ATOM 2909 N N . THR A 1 381 ? 5.343 19.710 -5.252 1.00 93.44 381 THR A N 1
ATOM 2910 C CA . THR A 1 381 ? 5.255 18.803 -6.411 1.00 93.44 381 THR A CA 1
ATOM 2911 C C . THR A 1 381 ? 5.835 17.412 -6.117 1.00 93.44 381 THR A C 1
ATOM 2913 O O . THR A 1 381 ? 6.346 17.150 -5.027 1.00 93.44 381 THR A O 1
ATOM 2916 N N . LEU A 1 382 ? 5.737 16.491 -7.079 1.00 90.69 382 LEU A N 1
ATOM 2917 C CA . LEU A 1 382 ? 6.200 15.107 -6.944 1.00 90.69 382 LEU A CA 1
ATOM 2918 C C . LEU A 1 382 ? 7.710 15.023 -6.671 1.00 90.69 382 LEU A C 1
ATOM 2920 O O . LEU A 1 382 ? 8.516 15.668 -7.338 1.00 90.69 382 LEU A O 1
ATOM 2924 N N . ASP A 1 383 ? 8.093 14.153 -5.734 1.00 89.38 383 ASP A N 1
ATOM 2925 C CA . ASP A 1 383 ? 9.489 13.942 -5.320 1.00 89.38 383 ASP A CA 1
ATOM 2926 C C . ASP A 1 383 ? 10.420 13.541 -6.481 1.00 89.38 383 ASP A C 1
ATOM 2928 O O . ASP A 1 383 ? 11.582 13.941 -6.534 1.00 89.38 383 ASP A O 1
ATOM 2932 N N . SER A 1 384 ? 9.880 12.813 -7.464 1.00 86.38 384 SER A N 1
ATOM 2933 C CA . SER A 1 384 ? 10.563 12.425 -8.703 1.00 86.38 384 SER A CA 1
ATOM 2934 C C . SER A 1 384 ? 11.134 13.609 -9.482 1.00 86.38 384 SER A C 1
ATOM 2936 O O . SER A 1 384 ? 12.180 13.472 -10.112 1.00 86.38 384 SER A O 1
ATOM 2938 N N . ASN A 1 385 ? 10.492 14.777 -9.420 1.00 90.50 385 ASN A N 1
ATOM 2939 C CA . ASN A 1 385 ? 10.902 15.956 -10.184 1.00 90.50 385 ASN A CA 1
ATOM 2940 C C . ASN A 1 385 ? 12.248 16.511 -9.690 1.00 90.50 385 ASN A C 1
ATOM 2942 O O . ASN A 1 385 ? 13.007 17.072 -10.473 1.00 90.50 385 ASN A O 1
ATOM 2946 N N . PHE A 1 386 ? 12.589 16.274 -8.419 1.00 92.75 386 PHE A N 1
ATOM 2947 C CA . PHE A 1 386 ? 13.870 16.661 -7.822 1.00 92.75 386 PHE A CA 1
ATOM 2948 C C . PHE A 1 386 ? 15.006 15.665 -8.110 1.00 92.75 386 PHE A C 1
ATOM 2950 O O . PHE A 1 386 ? 16.133 15.883 -7.672 1.00 92.75 386 PHE A O 1
ATOM 2957 N N . ARG A 1 387 ? 14.719 14.590 -8.857 1.00 89.31 387 ARG A N 1
ATOM 2958 C CA . ARG A 1 387 ? 15.694 13.596 -9.342 1.00 89.31 387 ARG A CA 1
ATOM 2959 C C . ARG A 1 387 ? 16.045 13.786 -10.820 1.00 89.31 387 ARG A C 1
ATOM 2961 O O . ARG A 1 387 ? 16.895 13.067 -11.330 1.00 89.31 387 ARG A O 1
ATOM 2968 N N . LEU A 1 388 ? 15.386 14.725 -11.505 1.00 90.56 388 LEU A N 1
ATOM 2969 C CA . LEU A 1 388 ? 15.675 15.095 -12.889 1.00 90.56 388 LEU A CA 1
ATOM 2970 C C . LEU A 1 388 ? 16.769 16.177 -12.901 1.00 90.56 388 LEU A C 1
ATOM 2972 O O . LEU A 1 388 ? 16.505 17.287 -12.429 1.00 90.56 388 LEU A O 1
ATOM 2976 N N . PRO A 1 389 ? 17.979 15.896 -13.418 1.00 92.94 389 PRO A N 1
ATOM 2977 C CA . PRO A 1 389 ? 19.056 16.881 -13.463 1.00 92.94 389 PRO A CA 1
ATOM 2978 C C . PRO A 1 389 ? 18.670 18.120 -14.282 1.00 92.94 389 PRO A C 1
ATOM 2980 O O . PRO A 1 389 ? 17.857 18.041 -15.204 1.00 92.94 389 PRO A O 1
ATOM 2983 N N . PHE A 1 390 ? 19.232 19.268 -13.901 1.00 95.06 390 PHE A N 1
ATOM 2984 C CA . PHE A 1 390 ? 18.892 20.641 -14.306 1.00 95.06 390 PHE A CA 1
ATOM 2985 C C . PHE A 1 390 ? 17.439 21.068 -14.002 1.00 95.06 390 PHE A C 1
ATOM 2987 O O . PHE A 1 390 ? 17.219 22.156 -13.467 1.00 95.06 390 PHE A O 1
ATOM 2994 N N . TYR A 1 391 ? 16.436 20.222 -14.259 1.00 95.12 391 TYR A N 1
ATOM 2995 C CA . TYR A 1 391 ? 15.025 20.523 -13.988 1.00 95.12 391 TYR A CA 1
ATOM 2996 C C . TYR A 1 391 ? 14.746 20.664 -12.487 1.00 95.12 391 TYR A C 1
ATOM 2998 O O . TYR A 1 391 ? 14.029 21.579 -12.085 1.00 95.12 391 TYR A O 1
ATOM 3006 N N . ARG A 1 392 ? 15.383 19.826 -11.656 1.00 94.88 392 ARG A N 1
ATOM 3007 C CA . ARG A 1 392 ? 15.447 19.961 -10.192 1.00 94.88 392 ARG A CA 1
ATOM 3008 C C . ARG A 1 392 ? 15.815 21.380 -9.772 1.00 94.88 392 ARG A C 1
ATOM 3010 O O . ARG A 1 392 ? 15.136 21.968 -8.936 1.00 94.88 392 ARG A O 1
ATOM 3017 N N . ASP A 1 393 ? 16.907 21.906 -10.311 1.00 95.12 393 ASP A N 1
ATOM 3018 C CA . ASP A 1 393 ? 17.484 23.163 -9.842 1.00 95.12 393 ASP A CA 1
ATOM 3019 C C . ASP A 1 393 ? 16.658 24.355 -10.339 1.00 95.12 393 ASP A C 1
ATOM 3021 O O . ASP A 1 393 ? 16.419 25.288 -9.576 1.00 95.12 393 ASP A O 1
ATOM 3025 N N . TRP A 1 394 ? 16.084 24.254 -11.545 1.00 95.56 394 TRP A N 1
ATOM 3026 C CA . TRP A 1 394 ? 15.046 25.165 -12.037 1.00 95.56 394 TRP A CA 1
ATOM 3027 C C . TRP A 1 394 ? 13.832 25.238 -11.093 1.00 95.56 394 TRP A C 1
ATOM 3029 O O . TRP A 1 394 ? 13.470 26.326 -10.645 1.00 95.56 394 TRP A O 1
ATOM 3039 N N . ILE A 1 395 ? 13.217 24.105 -10.723 1.00 95.94 395 ILE A N 1
ATOM 3040 C CA . ILE A 1 395 ? 12.034 24.127 -9.841 1.00 95.94 395 ILE A CA 1
ATOM 3041 C C . ILE A 1 395 ? 12.380 24.544 -8.402 1.00 95.94 395 ILE A C 1
ATOM 3043 O O . ILE A 1 395 ? 11.614 25.287 -7.787 1.00 95.94 395 ILE A O 1
ATOM 3047 N N . LEU A 1 396 ? 13.552 24.159 -7.880 1.00 97.00 396 LEU A N 1
ATOM 3048 C CA . LEU A 1 396 ? 14.050 24.649 -6.588 1.00 97.00 396 LEU A CA 1
ATOM 3049 C C . LEU A 1 396 ? 14.247 26.171 -6.598 1.00 97.00 396 LEU A C 1
ATOM 3051 O O . LEU A 1 396 ? 13.927 26.825 -5.601 1.00 97.00 396 LEU A O 1
ATOM 3055 N N . ALA A 1 397 ? 14.714 26.739 -7.713 1.00 96.94 397 ALA A N 1
ATOM 3056 C CA . ALA A 1 397 ? 14.913 28.176 -7.864 1.00 96.94 397 ALA A CA 1
ATOM 3057 C C . ALA A 1 397 ? 13.600 28.961 -8.028 1.00 96.94 397 ALA A C 1
ATOM 3059 O O . ALA A 1 397 ? 13.483 30.066 -7.500 1.00 96.94 397 ALA A O 1
ATOM 3060 N N . MET A 1 398 ? 12.557 28.356 -8.606 1.00 96.62 398 MET A N 1
ATOM 3061 C CA . MET A 1 398 ? 11.176 28.873 -8.529 1.00 96.62 398 MET A CA 1
ATOM 3062 C C . MET A 1 398 ? 10.572 28.793 -7.104 1.00 96.62 398 MET A C 1
ATOM 3064 O O . MET A 1 398 ? 9.461 29.270 -6.860 1.00 96.62 398 MET A O 1
ATOM 3068 N N . GLY A 1 399 ? 11.290 28.209 -6.136 1.00 95.81 399 GLY A N 1
ATOM 3069 C CA . GLY A 1 399 ? 10.844 28.042 -4.750 1.00 95.81 399 GLY A CA 1
ATOM 3070 C C . GLY A 1 399 ? 9.918 26.843 -4.527 1.00 95.81 399 GLY A C 1
ATOM 3071 O O . GLY A 1 399 ? 9.251 26.780 -3.495 1.00 95.81 399 GLY A O 1
ATOM 3072 N N . ILE A 1 400 ? 9.864 25.905 -5.476 1.00 97.38 400 ILE A N 1
ATOM 3073 C CA . ILE A 1 400 ? 9.041 24.691 -5.408 1.00 97.38 400 ILE A CA 1
ATOM 3074 C C . ILE A 1 400 ? 9.761 23.645 -4.543 1.00 97.38 400 ILE A C 1
ATOM 3076 O O . ILE A 1 400 ? 10.994 23.563 -4.526 1.00 97.38 400 ILE A O 1
ATOM 3080 N N . ARG A 1 401 ? 9.001 22.839 -3.795 1.00 97.00 401 ARG A N 1
ATOM 3081 C CA . ARG A 1 401 ? 9.530 21.807 -2.882 1.00 97.00 401 ARG A CA 1
ATOM 3082 C C . ARG A 1 401 ? 8.816 20.457 -3.047 1.00 97.00 401 ARG A C 1
ATOM 3084 O O . ARG A 1 401 ? 7.810 20.352 -3.748 1.00 97.00 401 ARG A O 1
ATOM 3091 N N . SER A 1 402 ? 9.376 19.395 -2.461 1.00 96.25 402 SER A N 1
ATOM 3092 C CA . SER A 1 402 ? 8.781 18.051 -2.522 1.00 96.25 402 SER A CA 1
ATOM 3093 C C . SER A 1 402 ? 7.483 17.998 -1.711 1.00 96.25 402 SER A C 1
ATOM 3095 O O . SER A 1 402 ? 7.410 18.538 -0.613 1.00 96.25 402 SER A O 1
ATOM 3097 N N . VAL A 1 403 ? 6.458 17.301 -2.203 1.00 94.31 403 VAL A N 1
ATOM 3098 C CA . VAL A 1 403 ? 5.208 17.029 -1.462 1.00 94.31 403 VAL A CA 1
ATOM 3099 C C . VAL A 1 403 ? 5.379 15.926 -0.397 1.00 94.31 403 VAL A C 1
ATOM 3101 O O . VAL A 1 403 ? 4.411 15.386 0.143 1.00 94.31 403 VAL A O 1
ATOM 3104 N N . SER A 1 404 ? 6.623 15.551 -0.080 1.00 94.19 404 SER A N 1
ATOM 3105 C CA . SER A 1 404 ? 6.931 14.585 0.971 1.00 94.19 404 SER A CA 1
ATOM 3106 C C . SER A 1 404 ? 6.549 15.116 2.360 1.00 94.19 404 SER A C 1
ATOM 3108 O O . SER A 1 404 ? 6.674 16.303 2.669 1.00 94.19 404 SER A O 1
ATOM 3110 N N . LYS A 1 405 ? 6.128 14.205 3.250 1.00 92.75 405 LYS A N 1
ATOM 3111 C CA . LYS A 1 405 ? 5.801 14.523 4.656 1.00 92.75 405 LYS A CA 1
ATOM 3112 C C . LYS A 1 405 ? 6.975 15.163 5.405 1.00 92.75 405 LYS A C 1
ATOM 3114 O O . LYS A 1 405 ? 6.762 15.867 6.385 1.00 92.75 405 LYS A O 1
ATOM 3119 N N . GLU A 1 406 ? 8.200 14.886 4.965 1.00 93.94 406 GLU A N 1
ATOM 3120 C CA . GLU A 1 406 ? 9.419 15.467 5.515 1.00 93.94 406 GLU A CA 1
ATOM 3121 C C . GLU A 1 406 ? 9.583 16.930 5.103 1.00 93.94 406 GLU A C 1
ATOM 3123 O O . GLU A 1 406 ? 9.737 17.776 5.979 1.00 93.94 406 GLU A O 1
ATOM 3128 N N . SER A 1 407 ? 9.465 17.236 3.806 1.00 96.00 407 SER A N 1
ATOM 3129 C CA . SER A 1 407 ? 9.571 18.607 3.294 1.00 96.00 407 SER A CA 1
ATOM 3130 C C . SER A 1 407 ? 8.482 19.509 3.877 1.00 96.00 407 SER A C 1
ATOM 3132 O O . SER A 1 407 ? 8.787 20.579 4.395 1.00 96.00 407 SER A O 1
ATOM 3134 N N . ILE A 1 408 ? 7.229 19.031 3.913 1.00 96.50 408 ILE A N 1
ATOM 3135 C CA . ILE A 1 408 ? 6.101 19.739 4.546 1.00 96.50 408 ILE A CA 1
ATOM 3136 C C . ILE A 1 408 ? 6.413 20.061 6.015 1.00 96.50 408 ILE A C 1
ATOM 3138 O O . ILE A 1 408 ? 6.254 21.204 6.437 1.00 96.50 408 ILE A O 1
ATOM 3142 N N . ARG A 1 409 ? 6.903 19.081 6.791 1.00 94.50 409 ARG A N 1
ATOM 3143 C CA . ARG A 1 409 ? 7.276 19.298 8.198 1.00 94.50 409 ARG A CA 1
ATOM 3144 C C . ARG A 1 409 ? 8.419 20.305 8.326 1.00 94.50 409 ARG A C 1
ATOM 3146 O O . ARG A 1 409 ? 8.336 21.219 9.130 1.00 94.50 409 ARG A O 1
ATOM 3153 N N . ASN A 1 410 ? 9.483 20.156 7.545 1.00 95.06 410 ASN A N 1
ATOM 3154 C CA . ASN A 1 410 ? 10.657 21.017 7.664 1.00 95.06 410 ASN A CA 1
ATOM 3155 C C . ASN A 1 410 ? 10.340 22.463 7.237 1.00 95.06 410 ASN A C 1
ATOM 3157 O O . ASN A 1 410 ? 10.816 23.396 7.871 1.00 95.06 410 ASN A O 1
ATOM 3161 N N . LEU A 1 411 ? 9.468 22.674 6.246 1.00 95.56 411 LEU A N 1
ATOM 3162 C CA . LEU A 1 411 ? 8.966 24.007 5.889 1.00 95.56 411 LEU A CA 1
ATOM 3163 C C . LEU A 1 411 ? 8.130 24.635 7.020 1.00 95.56 411 LEU A C 1
ATOM 3165 O O . LEU A 1 411 ? 8.352 25.796 7.351 1.00 95.56 411 LEU A O 1
ATOM 3169 N N . LEU A 1 412 ? 7.222 23.872 7.639 1.00 95.25 412 LEU A N 1
ATOM 3170 C CA . LEU A 1 412 ? 6.273 24.349 8.664 1.00 95.25 412 LEU A CA 1
ATOM 3171 C C . LEU A 1 412 ? 6.773 24.208 10.120 1.00 95.25 412 LEU A C 1
ATOM 3173 O O . LEU A 1 412 ? 6.024 24.445 11.067 1.00 95.25 412 LEU A O 1
ATOM 3177 N N . SER A 1 413 ? 8.020 23.785 10.331 1.00 91.38 413 SER A N 1
ATOM 3178 C CA . SER A 1 413 ? 8.615 23.633 11.674 1.00 91.38 413 SER A CA 1
ATOM 3179 C C . SER A 1 413 ? 10.091 24.030 11.762 1.00 91.38 413 SER A C 1
ATOM 3181 O O . SER A 1 413 ? 10.648 24.003 12.853 1.00 91.38 413 SER A O 1
ATOM 3183 N N . ARG A 1 414 ? 10.745 24.334 10.630 1.00 88.88 414 ARG A N 1
ATOM 3184 C CA . ARG A 1 414 ? 12.145 24.803 10.545 1.00 88.88 414 ARG A CA 1
ATOM 3185 C C . ARG A 1 414 ? 12.350 25.925 9.516 1.00 88.88 414 ARG A C 1
ATOM 3187 O O . ARG A 1 414 ? 13.482 26.311 9.244 1.00 88.88 414 ARG A O 1
ATOM 3194 N N . GLY A 1 415 ? 11.271 26.408 8.897 1.00 85.56 415 GLY A N 1
ATOM 3195 C CA . GLY A 1 415 ? 11.284 27.558 7.996 1.00 85.56 415 GLY A CA 1
ATOM 3196 C C . GLY A 1 415 ? 10.919 28.858 8.716 1.00 85.56 415 GLY A C 1
ATOM 3197 O O . GLY A 1 415 ? 10.834 28.903 9.938 1.00 85.56 415 GLY A O 1
ATOM 3198 N N . GLY A 1 416 ? 10.658 29.910 7.942 1.00 86.19 416 GLY A N 1
ATOM 3199 C CA . GLY A 1 416 ? 10.333 31.236 8.472 1.00 86.19 416 GLY A CA 1
ATOM 3200 C C . GLY A 1 416 ? 11.577 32.032 8.884 1.00 86.19 416 GLY A C 1
ATOM 3201 O O . GLY A 1 416 ? 12.680 31.484 8.845 1.00 86.19 416 GLY A O 1
ATOM 3202 N N . PRO A 1 417 ? 11.428 33.312 9.269 1.00 84.50 417 PRO A N 1
ATOM 3203 C CA . PRO A 1 417 ? 12.541 34.123 9.771 1.00 84.50 417 PRO A CA 1
ATOM 3204 C C . PRO A 1 417 ? 13.161 33.540 11.050 1.00 84.50 417 PRO A C 1
ATOM 3206 O O . PRO A 1 417 ? 14.379 33.537 11.207 1.00 84.50 417 PRO A O 1
ATOM 3209 N N . ASN A 1 418 ? 12.320 32.975 11.923 1.00 88.75 418 ASN A N 1
ATOM 3210 C CA . ASN A 1 418 ? 12.698 32.501 13.257 1.00 88.75 418 ASN A CA 1
ATOM 3211 C C . ASN A 1 418 ? 13.062 31.001 13.302 1.00 88.75 418 ASN A C 1
ATOM 3213 O O . ASN A 1 418 ? 13.373 30.479 14.367 1.00 88.75 418 ASN A O 1
ATOM 3217 N N . ASN A 1 419 ? 13.049 30.300 12.160 1.00 89.06 419 ASN A N 1
ATOM 3218 C CA . ASN A 1 419 ? 13.232 28.840 12.048 1.00 89.06 419 ASN A CA 1
ATOM 3219 C C . ASN A 1 419 ? 12.192 27.993 12.824 1.00 89.06 419 ASN A C 1
ATOM 3221 O O . ASN A 1 419 ? 12.465 26.846 13.168 1.00 89.06 419 ASN A O 1
ATOM 3225 N N . ASP A 1 420 ? 10.990 28.520 13.064 1.00 89.38 420 ASP A N 1
ATOM 3226 C CA . ASP A 1 420 ? 9.869 27.872 13.770 1.00 89.38 420 ASP A CA 1
ATOM 3227 C C . ASP A 1 420 ? 8.689 27.483 12.846 1.00 89.38 420 ASP A C 1
ATOM 3229 O O . ASP A 1 420 ? 7.758 26.768 13.242 1.00 89.38 420 ASP A O 1
ATOM 3233 N N . GLY A 1 421 ? 8.734 27.931 11.590 1.00 91.44 421 GLY A N 1
ATOM 3234 C CA . GLY A 1 421 ? 7.692 27.778 10.579 1.00 91.44 421 GLY A CA 1
ATOM 3235 C C . GLY A 1 421 ? 6.690 28.935 10.478 1.00 91.44 421 GLY A C 1
ATOM 3236 O O . GLY A 1 421 ? 5.832 28.867 9.600 1.00 91.44 421 GLY A O 1
ATOM 3237 N N . GLN A 1 422 ? 6.770 29.984 11.306 1.00 93.75 422 GLN A N 1
ATOM 3238 C CA . GLN A 1 422 ? 5.935 31.184 11.133 1.00 93.75 422 GLN A CA 1
ATOM 3239 C C . GLN A 1 422 ? 6.287 31.906 9.823 1.00 93.75 422 GLN A C 1
ATOM 3241 O O . GLN A 1 422 ? 7.422 31.856 9.340 1.00 93.75 422 GLN A O 1
ATOM 3246 N N . GLY A 1 423 ? 5.298 32.529 9.183 1.00 94.31 423 GLY A N 1
ATOM 3247 C CA . GLY A 1 423 ? 5.476 33.179 7.881 1.00 94.31 423 GLY A CA 1
ATOM 3248 C C . GLY A 1 423 ? 5.768 32.192 6.745 1.00 94.31 423 GLY A C 1
ATOM 3249 O O . GLY A 1 423 ? 6.241 32.592 5.678 1.00 94.31 423 GLY A O 1
ATOM 3250 N N . ARG A 1 424 ? 5.514 30.889 6.938 1.00 96.50 424 ARG A N 1
ATOM 3251 C CA . ARG A 1 424 ? 5.580 29.877 5.875 1.00 96.50 424 ARG A CA 1
ATOM 3252 C C . ARG A 1 424 ? 4.195 29.379 5.504 1.00 96.50 424 ARG A C 1
ATOM 3254 O O . ARG A 1 424 ? 3.396 28.982 6.349 1.00 96.50 424 ARG A O 1
ATOM 3261 N N . ALA A 1 425 ? 3.973 29.316 4.201 1.00 97.62 425 ALA A N 1
ATOM 3262 C CA . ALA A 1 425 ? 2.863 28.596 3.610 1.00 97.62 425 ALA A CA 1
ATOM 3263 C C . ALA A 1 425 ? 3.395 27.485 2.696 1.00 97.62 425 ALA A C 1
ATOM 3265 O O . ALA A 1 425 ? 4.468 27.606 2.092 1.00 97.62 425 ALA A O 1
ATOM 3266 N N . VAL A 1 426 ? 2.635 26.402 2.580 1.00 98.25 426 VAL A N 1
ATOM 3267 C CA . VAL A 1 426 ? 2.826 25.395 1.535 1.00 98.25 426 VAL A CA 1
ATOM 3268 C C . VAL A 1 426 ? 1.541 25.238 0.738 1.00 98.25 426 VAL A C 1
ATOM 3270 O O . VAL A 1 426 ? 0.472 25.055 1.316 1.00 98.25 426 VAL A O 1
ATOM 3273 N N . THR A 1 427 ? 1.634 25.279 -0.591 1.00 98.38 427 THR A N 1
ATOM 3274 C CA . THR A 1 427 ? 0.499 24.970 -1.467 1.00 98.38 427 THR A CA 1
ATOM 3275 C C . THR A 1 427 ? 0.574 23.519 -1.909 1.00 98.38 427 THR A C 1
ATOM 3277 O O . THR A 1 427 ? 1.525 23.108 -2.576 1.00 98.38 427 THR A O 1
ATOM 3280 N N . ILE A 1 428 ? -0.451 22.746 -1.566 1.00 96.75 428 ILE A N 1
ATOM 3281 C CA . ILE A 1 428 ? -0.652 21.372 -2.019 1.00 96.75 428 ILE A CA 1
ATOM 3282 C C . ILE A 1 428 ? -1.791 21.392 -3.031 1.00 96.75 428 ILE A C 1
ATOM 3284 O O . ILE A 1 428 ? -2.919 21.732 -2.684 1.00 96.75 428 ILE A O 1
ATOM 3288 N N . VAL A 1 429 ? -1.517 20.974 -4.264 1.00 94.75 429 VAL A N 1
ATOM 3289 C CA . VAL A 1 429 ? -2.586 20.637 -5.208 1.00 94.75 429 VAL A CA 1
ATOM 3290 C C . VAL A 1 429 ? -3.183 19.302 -4.768 1.00 94.75 429 VAL A C 1
ATOM 3292 O O . VAL A 1 429 ? -2.517 18.261 -4.815 1.00 94.75 429 VAL A O 1
ATOM 3295 N N . ILE A 1 430 ? -4.411 19.337 -4.254 1.00 90.62 430 ILE A N 1
ATOM 3296 C CA . ILE A 1 430 ? -5.101 18.149 -3.741 1.00 90.62 430 ILE A CA 1
ATOM 3297 C C . ILE A 1 430 ? -5.666 17.358 -4.940 1.00 90.62 430 ILE A C 1
ATOM 3299 O O . ILE A 1 430 ? -5.536 17.759 -6.094 1.00 90.62 430 ILE A O 1
ATOM 3303 N N . GLY A 1 431 ? -6.125 16.126 -4.708 1.00 76.56 431 GLY A N 1
ATOM 3304 C CA . GLY A 1 431 ? -6.548 15.210 -5.770 1.00 76.56 431 GLY A CA 1
ATOM 3305 C C . GLY A 1 431 ? -5.386 14.517 -6.490 1.00 76.56 431 GLY A C 1
ATOM 3306 O O . GLY A 1 431 ? -5.325 13.281 -6.505 1.00 76.56 431 GLY A O 1
ATOM 3307 N N . GLY A 1 432 ? -4.408 15.281 -6.982 1.00 77.88 432 GLY A N 1
ATOM 3308 C CA . GLY A 1 432 ? -3.180 14.784 -7.617 1.00 77.88 432 GLY A CA 1
ATOM 3309 C C . GLY A 1 432 ? -3.394 14.189 -9.016 1.00 77.88 432 GLY A C 1
ATOM 3310 O O . GLY A 1 432 ? -4.471 14.290 -9.596 1.00 77.88 432 GLY A O 1
ATOM 3311 N N . ALA A 1 433 ? -2.393 13.455 -9.518 1.00 69.56 433 ALA A N 1
ATOM 3312 C CA . ALA A 1 433 ? -2.355 12.861 -10.867 1.00 69.56 433 ALA A CA 1
ATOM 3313 C C . ALA A 1 433 ? -3.435 11.793 -11.199 1.00 69.56 433 ALA A C 1
ATOM 3315 O O . ALA A 1 433 ? -3.337 11.105 -12.214 1.00 69.56 433 ALA A O 1
ATOM 3316 N N . ARG A 1 434 ? -4.445 11.614 -10.336 1.00 73.75 434 ARG A N 1
ATOM 3317 C CA . ARG A 1 434 ? -5.689 10.896 -10.657 1.00 73.75 434 ARG A CA 1
ATOM 3318 C C . ARG A 1 434 ? -6.806 11.867 -11.046 1.00 73.75 434 ARG A C 1
ATOM 3320 O O . ARG A 1 434 ? -7.570 11.570 -11.950 1.00 73.75 434 ARG A O 1
ATOM 3327 N N . GLU A 1 435 ? -6.887 13.019 -10.390 1.00 82.50 435 GLU A N 1
ATOM 3328 C CA . GLU A 1 435 ? -7.875 14.052 -10.704 1.00 82.50 435 GLU A CA 1
ATOM 3329 C C . GLU A 1 435 ? -7.593 14.669 -12.080 1.00 82.50 435 GLU A C 1
ATOM 3331 O O . GLU A 1 435 ? -8.510 14.845 -12.873 1.00 82.50 435 GLU A O 1
ATOM 3336 N N . SER A 1 436 ? -6.315 14.822 -12.444 1.00 80.88 436 SER A N 1
ATOM 3337 C CA . SER A 1 436 ? -5.901 15.222 -13.797 1.00 80.88 436 SER A CA 1
ATOM 3338 C C . SER A 1 436 ? -6.279 14.239 -14.917 1.00 80.88 436 SER A C 1
ATOM 3340 O O . SER A 1 436 ? -6.210 14.613 -16.086 1.00 80.88 436 SER A O 1
ATOM 3342 N N . LEU A 1 437 ? -6.681 13.002 -14.591 1.00 74.69 437 LEU A N 1
ATOM 3343 C CA . LEU A 1 437 ? -7.210 11.986 -15.521 1.00 74.69 437 LEU A CA 1
ATOM 3344 C C . LEU A 1 437 ? -8.744 11.886 -15.516 1.00 74.69 437 LEU A C 1
ATOM 3346 O O . LEU A 1 437 ? -9.312 11.108 -16.282 1.00 74.69 437 LEU A O 1
ATOM 3350 N N . GLU A 1 438 ? -9.403 12.614 -14.616 1.00 74.56 438 GLU A N 1
ATOM 3351 C CA . GLU A 1 438 ? -10.862 12.728 -14.531 1.00 74.56 438 GLU A CA 1
ATOM 3352 C C . GLU A 1 438 ? -11.313 14.188 -14.804 1.00 74.56 438 GLU A C 1
ATOM 3354 O O . GLU A 1 438 ? -12.500 14.497 -14.722 1.00 74.56 438 GLU A O 1
ATOM 3359 N N . ALA A 1 439 ? -10.374 15.075 -15.170 1.00 81.56 439 ALA A N 1
ATOM 3360 C CA . ALA A 1 439 ? -10.592 16.485 -15.479 1.00 81.56 439 ALA A CA 1
ATOM 3361 C C . ALA A 1 439 ? -11.343 16.658 -16.809 1.00 81.56 439 ALA A C 1
ATOM 3363 O O . ALA A 1 439 ? -10.888 16.221 -17.870 1.00 81.56 439 ALA A O 1
ATOM 3364 N N . GLN A 1 440 ? -12.503 17.309 -16.751 1.00 81.31 440 GLN A N 1
ATOM 3365 C CA . GLN A 1 440 ? -13.369 17.595 -17.894 1.00 81.31 440 GLN A CA 1
ATOM 3366 C C . GLN A 1 440 ? -13.877 19.045 -17.788 1.00 81.31 440 GLN A C 1
ATOM 3368 O O . GLN A 1 440 ? -14.198 19.473 -16.675 1.00 81.31 440 GLN A O 1
ATOM 3373 N N . PRO A 1 441 ? -13.995 19.786 -18.907 1.00 82.88 441 PRO A N 1
ATOM 3374 C CA . PRO A 1 441 ? -14.594 21.118 -18.915 1.00 82.88 441 PRO A CA 1
ATOM 3375 C C . PRO A 1 441 ? -15.989 21.151 -18.274 1.00 82.88 441 PRO A C 1
ATOM 3377 O O . PRO A 1 441 ? -16.759 20.191 -18.386 1.00 82.88 441 PRO A O 1
ATOM 3380 N N . GLY A 1 442 ? -16.322 22.250 -17.599 1.00 79.06 442 GLY A N 1
ATOM 3381 C CA . GLY A 1 442 ? -17.619 22.455 -16.944 1.00 79.06 442 GLY A CA 1
ATOM 3382 C C . GLY A 1 442 ? -17.942 21.521 -15.766 1.00 79.06 442 GLY A C 1
ATOM 3383 O O . GLY A 1 442 ? -19.101 21.444 -15.378 1.00 79.06 442 GLY A O 1
ATOM 3384 N N . HIS A 1 443 ? -16.966 20.807 -15.193 1.00 79.94 443 HIS A N 1
ATOM 3385 C CA . HIS A 1 443 ? -17.164 19.943 -14.018 1.00 79.94 443 HIS A CA 1
ATOM 3386 C C . HIS A 1 443 ? -16.043 20.165 -12.994 1.00 79.94 443 HIS A C 1
ATOM 3388 O O . HIS A 1 443 ? -14.869 20.228 -13.366 1.00 79.94 443 HIS A O 1
ATOM 3394 N N . LEU A 1 444 ? -16.370 20.235 -11.701 1.00 85.50 444 LEU A N 1
ATOM 3395 C CA . LEU A 1 444 ? -15.414 20.452 -10.606 1.00 85.50 444 LEU A CA 1
ATOM 3396 C C . LEU A 1 444 ? -15.391 19.227 -9.674 1.00 85.50 444 LEU A C 1
ATOM 3398 O O . LEU A 1 444 ? -15.794 19.260 -8.515 1.00 85.50 444 LEU A O 1
ATOM 3402 N N . ARG A 1 445 ? -14.953 18.097 -10.233 1.00 85.31 445 ARG A N 1
ATOM 3403 C CA . ARG A 1 445 ? -14.941 16.774 -9.592 1.00 85.31 445 ARG A CA 1
ATOM 3404 C C . ARG A 1 445 ? -13.686 16.588 -8.731 1.00 85.31 445 ARG A C 1
ATOM 3406 O O . ARG A 1 445 ? -12.606 16.338 -9.264 1.00 85.31 445 ARG A O 1
ATOM 3413 N N . LEU A 1 446 ? -13.825 16.717 -7.410 1.00 89.81 446 LEU A N 1
ATOM 3414 C CA . LEU A 1 446 ? -12.707 16.785 -6.460 1.00 89.81 446 LEU A CA 1
ATOM 3415 C C . LEU A 1 446 ? -12.479 15.460 -5.727 1.00 89.81 446 LEU A C 1
ATOM 3417 O O . LEU A 1 446 ? -13.327 14.990 -4.964 1.00 89.81 446 LEU A O 1
ATOM 3421 N N . ILE A 1 447 ? -11.288 14.882 -5.857 1.00 88.00 447 ILE A N 1
ATOM 3422 C CA . ILE A 1 447 ? -10.859 13.675 -5.141 1.00 88.00 447 ILE A CA 1
ATOM 3423 C C . ILE A 1 447 ? -10.372 14.061 -3.738 1.00 88.00 447 ILE A C 1
ATOM 3425 O O . ILE A 1 447 ? -9.207 13.859 -3.394 1.00 88.00 447 ILE A O 1
ATOM 3429 N N . LEU A 1 448 ? -11.274 14.614 -2.920 1.00 89.94 448 LEU A N 1
ATOM 3430 C CA . LEU A 1 448 ? -11.001 15.108 -1.563 1.00 89.94 448 LEU A CA 1
ATOM 3431 C C . LEU A 1 448 ? -11.523 14.168 -0.458 1.00 89.94 448 LEU A C 1
ATOM 3433 O O . LEU A 1 448 ? -10.806 13.966 0.518 1.00 89.94 448 LEU A O 1
ATOM 3437 N N . LYS A 1 449 ? -12.667 13.475 -0.622 1.00 84.94 449 LYS A N 1
ATOM 3438 C CA . LYS A 1 449 ? -13.325 12.661 0.444 1.00 84.94 449 LYS A CA 1
ATOM 3439 C C . LYS A 1 449 ? -12.432 11.613 1.136 1.00 84.94 449 LYS A C 1
ATOM 3441 O O . LYS A 1 449 ? -12.756 11.173 2.236 1.00 84.94 449 LYS A O 1
ATOM 3446 N N . GLY A 1 450 ? -11.331 11.192 0.506 1.00 82.38 450 GLY A N 1
ATOM 3447 C CA . GLY A 1 450 ? -10.343 10.253 1.057 1.00 82.38 450 GLY A CA 1
ATOM 3448 C C . GLY A 1 450 ? -8.937 10.828 1.294 1.00 82.38 450 GLY A C 1
ATOM 3449 O O . GLY A 1 450 ? -7.992 10.052 1.424 1.00 82.38 450 GLY A O 1
ATOM 3450 N N . ARG A 1 451 ? -8.738 12.155 1.290 1.00 88.38 451 ARG A N 1
ATOM 3451 C CA . ARG A 1 451 ? -7.404 12.800 1.282 1.00 88.38 451 ARG A CA 1
ATOM 3452 C C . ARG A 1 451 ? -6.976 13.420 2.616 1.00 88.38 451 ARG A C 1
ATOM 3454 O O . ARG A 1 451 ? -6.217 14.378 2.629 1.00 88.38 451 ARG A O 1
ATOM 3461 N N . LYS A 1 452 ? -7.309 12.794 3.745 1.00 93.06 452 LYS A N 1
ATOM 3462 C CA . LYS A 1 452 ? -6.964 13.225 5.125 1.00 93.06 452 LYS A CA 1
ATOM 3463 C C . LYS A 1 452 ? -5.458 13.429 5.440 1.00 93.06 452 LYS A C 1
ATOM 3465 O O . LYS A 1 452 ? -5.090 13.806 6.550 1.00 93.06 452 LYS A O 1
ATOM 3470 N N . GLY A 1 453 ? -4.556 13.184 4.486 1.00 91.62 453 GLY A N 1
ATOM 3471 C CA . GLY A 1 453 ? -3.103 13.253 4.671 1.00 91.62 453 GLY A CA 1
ATOM 3472 C C . GLY A 1 453 ? -2.533 14.657 4.906 1.00 91.62 453 GLY A C 1
ATOM 3473 O O . GLY A 1 453 ? -1.542 14.764 5.625 1.00 91.62 453 GLY A O 1
ATOM 3474 N N . PHE A 1 454 ? -3.137 15.712 4.343 1.00 94.94 454 PHE A N 1
ATOM 3475 C CA . PHE A 1 454 ? -2.710 17.099 4.597 1.00 94.94 454 PHE A CA 1
ATOM 3476 C C . PHE A 1 454 ? -3.254 17.616 5.939 1.00 94.94 454 PHE A C 1
ATOM 3478 O O . PHE A 1 454 ? -2.501 18.221 6.694 1.00 94.94 454 PHE A O 1
ATOM 3485 N N . ILE A 1 455 ? -4.486 17.238 6.308 1.00 95.94 455 ILE A N 1
ATOM 3486 C CA . ILE A 1 455 ? -5.066 17.463 7.645 1.00 95.94 455 ILE A CA 1
ATOM 3487 C C . ILE A 1 455 ? -4.156 16.890 8.747 1.00 95.94 455 ILE A C 1
ATOM 3489 O O . ILE A 1 455 ? -3.765 17.601 9.670 1.00 95.94 455 ILE A O 1
ATOM 3493 N N . LYS A 1 456 ? -3.702 15.631 8.610 1.00 93.69 456 LYS A N 1
ATOM 3494 C CA . LYS A 1 456 ? -2.749 15.026 9.566 1.00 93.69 456 LYS A CA 1
ATOM 3495 C C . LYS A 1 456 ? -1.360 15.694 9.550 1.00 93.69 456 LYS A C 1
ATOM 3497 O O . LYS A 1 456 ? -0.578 15.430 10.454 1.00 93.69 456 LYS A O 1
ATOM 3502 N N . MET A 1 457 ? -1.019 16.537 8.568 1.00 94.31 457 MET A N 1
ATOM 3503 C CA . MET A 1 457 ? 0.195 17.374 8.616 1.00 94.31 457 MET A CA 1
ATOM 3504 C C . MET A 1 457 ? -0.056 18.726 9.295 1.00 94.31 457 MET A C 1
ATOM 3506 O O . MET A 1 457 ? 0.769 19.126 10.113 1.00 94.31 457 MET A O 1
ATOM 3510 N N . ALA A 1 458 ? -1.190 19.380 9.027 1.00 95.56 458 ALA A N 1
ATOM 3511 C CA . ALA A 1 458 ? -1.631 20.598 9.715 1.00 95.56 458 ALA A CA 1
ATOM 3512 C C . ALA A 1 458 ? -1.644 20.406 11.242 1.00 95.56 458 ALA A C 1
ATOM 3514 O O . ALA A 1 458 ? -0.895 21.067 11.963 1.00 95.56 458 ALA A O 1
ATOM 3515 N N . LEU A 1 459 ? -2.358 19.375 11.709 1.00 94.19 459 LEU A N 1
ATOM 3516 C CA . LEU A 1 459 ? -2.445 18.991 13.125 1.00 94.19 459 LEU A CA 1
ATOM 3517 C C . LEU A 1 459 ? -1.088 18.672 13.770 1.00 94.19 459 LEU A C 1
ATOM 3519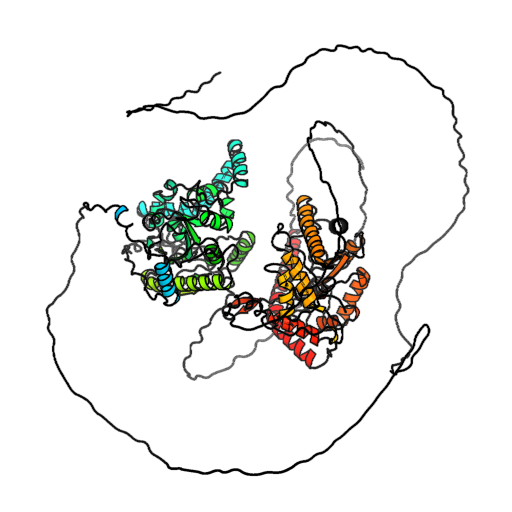 O O . LEU A 1 459 ? -0.914 18.876 14.965 1.00 94.19 459 LEU A O 1
ATOM 3523 N N . ARG A 1 460 ? -0.107 18.196 12.993 1.00 91.94 460 ARG A N 1
ATOM 3524 C CA . ARG A 1 460 ? 1.256 17.897 13.474 1.00 91.94 460 ARG A CA 1
ATOM 3525 C C . ARG A 1 460 ? 2.174 19.113 13.565 1.00 91.94 460 ARG A C 1
ATOM 3527 O O . ARG A 1 460 ? 3.210 19.021 14.213 1.00 91.94 460 ARG A O 1
ATOM 3534 N N . THR A 1 461 ? 1.871 20.190 12.844 1.00 92.25 461 THR A N 1
ATOM 3535 C CA . THR A 1 461 ? 2.782 21.339 12.673 1.00 92.25 461 THR A CA 1
ATOM 3536 C C . THR A 1 461 ? 2.259 22.630 13.301 1.00 92.25 461 THR A C 1
ATOM 3538 O O . THR A 1 461 ? 3.026 23.592 13.404 1.00 92.25 461 THR A O 1
ATOM 3541 N N . GLY A 1 462 ? 0.993 22.639 13.743 1.00 93.44 462 GLY A N 1
ATOM 3542 C CA . GLY A 1 462 ? 0.293 23.858 14.151 1.00 93.44 462 GLY A CA 1
ATOM 3543 C C . GLY A 1 462 ? 0.153 24.798 12.955 1.00 93.44 462 GLY A C 1
ATOM 3544 O O . GLY A 1 462 ? 0.622 25.932 13.008 1.00 93.44 462 GLY A O 1
ATOM 3545 N N . ALA A 1 463 ? -0.352 24.270 11.835 1.00 96.19 463 ALA A N 1
ATOM 3546 C CA . ALA A 1 463 ? -0.520 25.017 10.595 1.00 96.19 463 ALA A CA 1
ATOM 3547 C C . ALA A 1 463 ? -1.989 25.017 10.170 1.00 96.19 463 ALA A C 1
ATOM 3549 O O . ALA A 1 463 ? -2.595 23.952 10.045 1.00 96.19 463 ALA A O 1
ATOM 3550 N N . ASP A 1 464 ? -2.532 26.201 9.919 1.00 98.00 464 ASP A N 1
ATOM 3551 C CA . ASP A 1 464 ? -3.931 26.409 9.570 1.00 98.00 464 ASP A CA 1
ATOM 3552 C C . ASP A 1 464 ? -4.230 25.900 8.156 1.00 98.00 464 ASP A C 1
ATOM 3554 O O . ASP A 1 464 ? -3.379 25.904 7.254 1.00 98.00 464 ASP A O 1
ATOM 3558 N N . LEU A 1 465 ? -5.464 25.451 7.952 1.00 98.31 465 LEU A N 1
ATOM 3559 C CA . LEU A 1 465 ? -5.917 24.853 6.700 1.00 98.31 465 LEU A CA 1
ATOM 3560 C C . LEU A 1 465 ? -6.669 25.897 5.874 1.00 98.31 465 LEU A C 1
ATOM 3562 O O . LEU A 1 465 ? -7.711 26.383 6.300 1.00 98.31 465 LEU A O 1
ATOM 3566 N N . VAL A 1 466 ? -6.166 26.221 4.682 1.00 98.31 466 VAL A N 1
ATOM 3567 C CA . VAL A 1 466 ? -6.763 27.241 3.803 1.00 98.31 466 VAL A CA 1
ATOM 3568 C C . VAL A 1 466 ? -7.236 26.576 2.504 1.00 98.31 466 VAL A C 1
ATOM 3570 O O . VAL A 1 466 ? -6.406 26.034 1.766 1.00 98.31 466 VAL A O 1
ATOM 3573 N N . PRO A 1 467 ? -8.541 26.559 2.188 1.00 98.00 467 PRO A N 1
ATOM 3574 C CA . PRO A 1 467 ? -9.026 26.075 0.904 1.00 98.00 467 PRO A CA 1
ATOM 3575 C C . PRO A 1 467 ? -8.798 27.119 -0.193 1.00 98.00 467 PRO A C 1
ATOM 3577 O O . PRO A 1 467 ? -8.908 28.322 0.035 1.00 98.00 467 PRO A O 1
ATOM 3580 N N . VAL A 1 468 ? -8.463 26.656 -1.397 1.00 98.00 468 VAL A N 1
ATOM 3581 C CA . VAL A 1 468 ? -8.240 27.505 -2.572 1.00 98.00 468 VAL A CA 1
ATOM 3582 C C . VAL A 1 468 ? -8.904 26.860 -3.788 1.00 98.00 468 VAL A C 1
ATOM 3584 O O . VAL A 1 468 ? -8.655 25.686 -4.062 1.00 98.00 468 VAL A O 1
ATOM 3587 N N . ILE A 1 469 ? -9.719 27.617 -4.530 1.00 96.12 469 ILE A N 1
ATOM 3588 C CA . ILE A 1 469 ? -10.415 27.133 -5.735 1.00 96.12 469 ILE A CA 1
ATOM 3589 C C . ILE A 1 469 ? -9.972 27.922 -6.971 1.00 96.12 469 ILE A C 1
ATOM 3591 O O . ILE A 1 469 ? -10.063 29.147 -6.999 1.00 96.12 469 ILE A O 1
ATOM 3595 N N . GLY A 1 470 ? -9.505 27.216 -8.002 1.00 94.69 470 GLY A N 1
ATOM 3596 C CA . GLY A 1 470 ? -9.215 27.732 -9.340 1.00 94.69 470 GLY A CA 1
ATOM 3597 C C . GLY A 1 470 ? -10.386 27.514 -10.298 1.00 94.69 470 GLY A C 1
ATOM 3598 O O . GLY A 1 470 ? -10.422 26.520 -11.026 1.00 94.69 470 GLY A O 1
ATOM 3599 N N . PHE A 1 471 ? -11.336 28.449 -10.332 1.00 92.06 471 PHE A N 1
ATOM 3600 C CA . PHE A 1 471 ? -12.416 28.437 -11.324 1.00 92.06 471 PHE A CA 1
ATOM 3601 C C . PHE A 1 471 ? -11.819 28.593 -12.733 1.00 92.06 471 PHE A C 1
ATOM 3603 O O . PHE A 1 471 ? -11.013 29.496 -12.954 1.00 92.06 471 PHE A O 1
ATOM 3610 N N . GLY A 1 472 ? -12.197 27.716 -13.670 1.00 88.94 472 GLY A N 1
ATOM 3611 C CA . GLY A 1 472 ? -11.682 27.684 -15.048 1.00 88.94 472 GLY A CA 1
ATOM 3612 C C . GLY A 1 472 ? -10.485 26.751 -15.304 1.00 88.94 472 GLY A C 1
ATOM 3613 O O . GLY A 1 472 ? -10.158 26.486 -16.460 1.00 88.94 472 GLY A O 1
ATOM 3614 N N . GLU A 1 473 ? -9.840 26.194 -14.269 1.00 90.00 473 GLU A N 1
ATOM 3615 C CA . GLU A 1 473 ? -8.636 25.346 -14.420 1.00 90.00 473 GLU A CA 1
ATOM 3616 C C . GLU A 1 473 ? -8.906 24.042 -15.210 1.00 90.00 473 GLU A C 1
ATOM 3618 O O . GLU A 1 473 ? -8.078 23.612 -16.016 1.00 90.00 473 GLU A O 1
ATOM 3623 N N . ASN A 1 474 ? -10.087 23.433 -15.042 1.00 88.81 474 ASN A N 1
ATOM 3624 C CA . ASN A 1 474 ? -10.491 22.241 -15.805 1.00 88.81 474 ASN A CA 1
ATOM 3625 C C . ASN A 1 474 ? -10.874 22.549 -17.263 1.00 88.81 474 ASN A C 1
ATOM 3627 O O . ASN A 1 474 ? -10.895 21.638 -18.089 1.00 88.81 474 ASN A O 1
ATOM 3631 N N . ASP A 1 475 ? -11.141 23.812 -17.605 1.00 86.06 475 ASP A N 1
ATOM 3632 C CA . ASP A 1 475 ? -11.538 24.215 -18.954 1.00 86.06 475 ASP A CA 1
ATOM 3633 C C . ASP A 1 475 ? -10.330 24.487 -19.868 1.00 86.06 475 ASP A C 1
ATOM 3635 O O . ASP A 1 475 ? -10.500 24.764 -21.053 1.00 86.06 475 ASP A O 1
ATOM 3639 N N . LEU A 1 476 ? -9.094 24.413 -19.369 1.00 86.81 476 LEU A N 1
ATOM 3640 C CA . LEU A 1 476 ? -7.902 24.781 -20.145 1.00 86.81 476 LEU A CA 1
ATOM 3641 C C . LEU A 1 476 ? -7.554 23.811 -21.287 1.00 86.81 476 LEU A C 1
ATOM 3643 O O . LEU A 1 476 ? -6.808 24.187 -22.191 1.00 86.81 476 LEU A O 1
ATOM 3647 N N . TYR A 1 477 ? -8.102 22.596 -21.284 1.00 84.44 477 TYR A N 1
ATOM 3648 C CA . TYR A 1 477 ? -7.951 21.597 -22.346 1.00 84.44 477 TYR A CA 1
ATOM 3649 C C . TYR A 1 477 ? -9.230 20.769 -22.465 1.00 84.44 477 TYR A C 1
ATOM 3651 O O . TYR A 1 477 ? -9.930 20.562 -21.475 1.00 84.44 477 TYR A O 1
ATOM 3659 N N . ASP A 1 478 ? -9.457 20.184 -23.636 1.00 76.88 478 ASP A N 1
ATOM 3660 C CA . ASP A 1 478 ? -10.466 19.149 -23.811 1.00 76.88 478 ASP A CA 1
ATOM 3661 C C . ASP A 1 478 ? -9.752 17.788 -23.689 1.00 76.88 478 ASP A C 1
ATOM 3663 O O . ASP A 1 478 ? -8.866 17.436 -24.472 1.00 76.88 478 ASP A O 1
ATOM 3667 N N . GLN A 1 479 ? -10.072 17.015 -22.652 1.00 68.75 479 GLN A N 1
ATOM 3668 C CA . GLN A 1 479 ? -9.429 15.724 -22.398 1.00 68.75 479 GLN A CA 1
ATOM 3669 C C . GLN A 1 479 ? -10.197 14.589 -23.083 1.00 68.75 479 GLN A C 1
ATOM 3671 O O . GLN A 1 479 ? -11.377 14.373 -22.798 1.00 68.75 479 GLN A O 1
ATOM 3676 N N . LEU A 1 480 ? -9.511 13.822 -23.940 1.00 64.31 480 LEU A N 1
ATOM 3677 C CA . LEU A 1 480 ? -10.080 12.664 -24.632 1.00 64.31 480 LEU A CA 1
ATOM 3678 C C . LEU A 1 480 ? -10.589 11.637 -23.615 1.00 64.31 480 LEU A C 1
ATOM 3680 O O . LEU A 1 480 ? -9.809 11.025 -22.883 1.00 64.31 480 LEU A O 1
ATOM 3684 N N . SER A 1 481 ? -11.909 11.453 -23.583 1.00 56.31 481 SER A N 1
ATOM 3685 C CA . SER A 1 481 ? -12.569 10.670 -22.542 1.00 56.31 481 SER A CA 1
ATOM 3686 C C . SER A 1 481 ? -12.065 9.216 -22.495 1.00 56.31 481 SER A C 1
ATOM 3688 O O . SER A 1 481 ? -12.028 8.538 -23.530 1.00 56.31 481 SER A O 1
ATOM 3690 N N . PRO A 1 482 ? -11.805 8.656 -21.296 1.00 52.22 482 PRO A N 1
ATOM 3691 C CA . PRO A 1 482 ? -11.559 7.223 -21.113 1.00 52.22 482 PRO A CA 1
ATOM 3692 C C . PRO A 1 482 ? -12.626 6.307 -21.735 1.00 52.22 482 PRO A C 1
ATOM 3694 O O . PRO A 1 482 ? -12.340 5.146 -22.032 1.00 52.22 482 PRO A O 1
ATOM 3697 N N . LYS A 1 483 ? -13.848 6.828 -21.938 1.00 51.19 483 LYS A N 1
ATOM 3698 C CA . LYS A 1 483 ? -14.979 6.129 -22.564 1.00 51.19 483 LYS A CA 1
ATOM 3699 C C . LYS A 1 483 ? -14.832 5.971 -24.085 1.00 51.19 483 LYS A C 1
ATOM 3701 O O . LYS A 1 483 ? -15.282 4.959 -24.611 1.00 51.19 483 LYS A O 1
ATOM 3706 N N . THR A 1 484 ? -14.210 6.923 -24.789 1.00 52.94 484 THR A N 1
ATOM 3707 C CA . THR A 1 484 ? -14.071 6.886 -26.261 1.00 52.94 484 THR A CA 1
ATOM 3708 C C . THR A 1 484 ? -12.783 6.205 -26.721 1.00 52.94 484 THR A C 1
ATOM 3710 O O . THR A 1 484 ? -12.793 5.514 -27.739 1.00 52.94 484 THR A O 1
ATOM 3713 N N . HIS A 1 485 ? -11.685 6.314 -25.961 1.00 60.88 485 HIS A N 1
ATOM 3714 C CA . HIS A 1 485 ? -10.386 5.726 -26.332 1.00 60.88 485 HIS A CA 1
ATOM 3715 C C . HIS A 1 485 ? -9.802 4.797 -25.245 1.00 60.88 485 HIS A C 1
ATOM 3717 O O . HIS A 1 485 ? -8.732 5.064 -24.686 1.00 60.88 485 HIS A O 1
ATOM 3723 N N . PRO A 1 486 ? -10.442 3.641 -24.965 1.00 62.72 486 PRO A N 1
ATOM 3724 C CA . PRO A 1 486 ? -10.070 2.753 -23.856 1.00 62.72 486 PRO A CA 1
ATOM 3725 C C . PRO A 1 486 ? -8.675 2.113 -23.980 1.00 62.72 486 PRO A C 1
ATOM 3727 O O . PRO A 1 486 ? -8.148 1.605 -22.991 1.00 62.72 486 PRO A O 1
ATOM 3730 N N . MET A 1 487 ? -8.054 2.122 -25.166 1.00 60.34 487 MET A N 1
ATOM 3731 C CA . MET A 1 487 ? -6.655 1.703 -25.352 1.00 60.34 487 MET A CA 1
ATOM 3732 C C . MET A 1 487 ? -5.666 2.728 -24.779 1.00 60.34 487 MET A C 1
ATOM 3734 O O . MET A 1 487 ? -4.724 2.343 -24.090 1.00 60.34 487 MET A O 1
ATOM 3738 N N . VAL A 1 488 ? -5.910 4.024 -25.001 1.00 61.69 488 VAL A N 1
ATOM 3739 C CA . VAL A 1 488 ? -5.056 5.116 -24.505 1.00 61.69 488 VAL A CA 1
ATOM 3740 C C . VAL A 1 488 ? -5.131 5.178 -22.979 1.00 61.69 488 VAL A C 1
ATOM 3742 O O . VAL A 1 488 ? -4.101 5.142 -22.307 1.00 61.69 488 VAL A O 1
ATOM 3745 N N . HIS A 1 489 ? -6.347 5.104 -22.428 1.00 64.56 489 HIS A N 1
ATOM 3746 C CA . HIS A 1 489 ? -6.568 5.037 -20.983 1.00 64.56 489 HIS A CA 1
ATOM 3747 C C . HIS A 1 489 ? -5.882 3.822 -20.324 1.00 64.56 489 HIS A C 1
ATOM 3749 O O . HIS A 1 489 ? -5.316 3.944 -19.239 1.00 64.56 489 HIS A O 1
ATOM 3755 N N . LYS A 1 490 ? -5.841 2.652 -20.983 1.00 65.25 490 LYS A N 1
ATOM 3756 C CA . LYS A 1 490 ? -5.086 1.487 -20.477 1.00 65.25 490 LYS A CA 1
ATOM 3757 C C . LYS A 1 490 ? -3.581 1.755 -20.390 1.00 65.25 490 LYS A C 1
ATOM 3759 O O . LYS A 1 490 ? -2.975 1.375 -19.392 1.00 65.25 490 LYS A O 1
ATOM 3764 N N . VAL A 1 491 ? -2.984 2.419 -21.383 1.00 65.06 491 VAL A N 1
ATOM 3765 C CA . VAL A 1 491 ? -1.560 2.808 -21.337 1.00 65.06 491 VAL A CA 1
ATOM 3766 C C . VAL A 1 491 ? -1.315 3.818 -20.214 1.00 65.06 491 VAL A C 1
ATOM 3768 O O . VAL A 1 491 ? -0.392 3.637 -19.423 1.00 65.06 491 VAL A O 1
ATOM 3771 N N . GLN A 1 492 ? -2.183 4.819 -20.066 1.00 62.78 492 GLN A N 1
ATOM 3772 C CA . GLN A 1 492 ? -2.079 5.829 -19.006 1.00 62.78 492 GLN A CA 1
ATOM 3773 C C . GLN A 1 492 ? -2.183 5.224 -17.604 1.00 62.78 492 GLN A C 1
ATOM 3775 O O . GLN A 1 492 ? -1.388 5.550 -16.728 1.00 62.78 492 GLN A O 1
ATOM 3780 N N . MET A 1 493 ? -3.097 4.275 -17.394 1.00 64.62 493 MET A N 1
ATOM 3781 C CA . MET A 1 493 ? -3.227 3.576 -16.113 1.00 64.62 493 MET A CA 1
ATOM 3782 C C . MET A 1 493 ? -2.051 2.627 -15.825 1.00 64.62 493 MET A C 1
ATOM 3784 O O . MET A 1 493 ? -1.731 2.401 -14.657 1.00 64.62 493 MET A O 1
ATOM 3788 N N . ILE A 1 494 ? -1.358 2.114 -16.850 1.00 64.44 494 ILE A N 1
ATOM 3789 C CA . ILE A 1 494 ? -0.080 1.400 -16.680 1.00 64.44 494 ILE A CA 1
ATOM 3790 C C . ILE A 1 494 ? 1.021 2.379 -16.252 1.00 64.44 494 ILE A C 1
ATOM 3792 O O . ILE A 1 494 ? 1.695 2.121 -15.254 1.00 64.44 494 ILE A O 1
ATOM 3796 N N . LEU A 1 495 ? 1.167 3.518 -16.939 1.00 56.19 495 LEU A N 1
ATOM 3797 C CA . LEU A 1 495 ? 2.151 4.552 -16.589 1.00 56.19 495 LEU A CA 1
ATOM 3798 C C . LEU A 1 495 ? 1.923 5.087 -15.167 1.00 56.19 495 LEU A C 1
ATOM 3800 O O . LEU A 1 495 ? 2.852 5.088 -14.364 1.00 56.19 495 LEU A O 1
ATOM 3804 N N . LEU A 1 496 ? 0.677 5.401 -14.800 1.00 60.94 496 LEU A N 1
ATOM 3805 C CA . LEU A 1 496 ? 0.298 5.807 -13.443 1.00 60.94 496 LEU A CA 1
ATOM 3806 C C . LEU A 1 496 ? 0.614 4.718 -12.402 1.00 60.94 496 LEU A C 1
ATOM 3808 O O . LEU A 1 496 ? 1.081 5.029 -11.304 1.00 60.94 496 LEU A O 1
ATOM 3812 N N . LYS A 1 497 ? 0.396 3.432 -12.720 1.00 59.44 497 LYS A N 1
ATOM 3813 C CA . LYS A 1 497 ? 0.712 2.326 -11.799 1.00 59.44 497 LYS A CA 1
ATOM 3814 C C . LYS A 1 497 ? 2.220 2.204 -11.557 1.00 59.44 497 LYS A C 1
ATOM 3816 O O . LYS A 1 497 ? 2.612 2.027 -10.400 1.00 59.44 497 LYS A O 1
ATOM 3821 N N . VAL A 1 498 ? 3.033 2.317 -12.610 1.00 48.00 498 VAL A N 1
ATOM 3822 C CA . VAL A 1 498 ? 4.497 2.143 -12.576 1.00 48.00 498 VAL A CA 1
ATOM 3823 C C . VAL A 1 498 ? 5.211 3.397 -12.058 1.00 48.00 498 VAL A C 1
ATOM 3825 O O . VAL A 1 498 ? 5.901 3.327 -11.046 1.00 48.00 498 VAL A O 1
ATOM 3828 N N . PHE A 1 499 ? 5.003 4.549 -12.695 1.00 47.16 499 PHE A N 1
ATOM 3829 C CA . PHE A 1 499 ? 5.767 5.785 -12.474 1.00 47.16 499 PHE A CA 1
ATOM 3830 C C . PHE A 1 499 ? 5.083 6.801 -11.543 1.00 47.16 499 PHE A C 1
ATOM 3832 O O . PHE A 1 499 ? 5.665 7.838 -11.242 1.00 47.16 499 PHE A O 1
ATOM 3839 N N . LYS A 1 500 ? 3.847 6.535 -11.087 1.00 49.81 500 LYS A N 1
ATOM 3840 C CA . LYS A 1 500 ? 3.000 7.444 -10.270 1.00 49.81 500 LYS A CA 1
ATOM 3841 C C . LYS A 1 500 ? 2.634 8.780 -10.935 1.00 49.81 500 LYS A C 1
ATOM 3843 O O . LYS A 1 500 ? 1.970 9.608 -10.319 1.00 49.81 500 LYS A O 1
ATOM 3848 N N . PHE A 1 501 ? 2.982 8.931 -12.206 1.00 49.31 501 PHE A N 1
ATOM 3849 C CA . PHE A 1 501 ? 2.614 10.021 -13.096 1.00 49.31 501 PHE A CA 1
ATOM 3850 C C . PHE A 1 501 ? 2.231 9.432 -14.460 1.00 49.31 501 PHE A C 1
ATOM 3852 O O . PHE A 1 501 ? 2.665 8.336 -14.818 1.00 49.31 501 PHE A O 1
ATOM 3859 N N . THR A 1 502 ? 1.416 10.148 -15.227 1.00 56.66 502 THR A N 1
ATOM 3860 C CA . THR A 1 502 ? 1.105 9.818 -16.620 1.00 56.66 502 THR A CA 1
ATOM 3861 C C . THR A 1 502 ? 0.735 11.090 -17.371 1.00 56.66 502 THR A C 1
ATOM 3863 O O . THR A 1 502 ? 0.229 12.037 -16.776 1.00 56.66 502 THR A O 1
ATOM 3866 N N . ILE A 1 503 ? 0.953 11.092 -18.684 1.00 58.03 503 ILE A N 1
ATOM 3867 C CA . ILE A 1 503 ? 0.561 12.182 -19.576 1.00 58.03 503 ILE A CA 1
ATOM 3868 C C . ILE A 1 503 ? -0.911 11.958 -19.980 1.00 58.03 503 ILE A C 1
ATOM 3870 O O . ILE A 1 503 ? -1.216 10.900 -20.550 1.00 58.03 503 ILE A O 1
ATOM 3874 N N . PRO A 1 504 ? -1.846 12.881 -19.677 1.00 60.47 504 PRO A N 1
ATOM 3875 C CA . PRO A 1 504 ? -3.232 12.768 -20.126 1.00 60.47 504 PRO A CA 1
ATOM 3876 C C . PRO A 1 504 ? -3.353 12.882 -21.655 1.00 60.47 504 PRO A C 1
ATOM 3878 O O . PRO A 1 504 ? -2.433 13.324 -22.341 1.00 60.47 504 PRO A O 1
ATOM 3881 N N . ALA A 1 505 ? -4.489 12.458 -22.212 1.00 58.62 505 ALA A N 1
ATOM 3882 C CA . ALA A 1 505 ? -4.710 12.449 -23.658 1.00 58.62 505 ALA A CA 1
ATOM 3883 C C . ALA A 1 505 ? -5.377 13.769 -24.049 1.00 58.62 505 ALA A C 1
ATOM 3885 O O . ALA A 1 505 ? -6.595 13.913 -23.950 1.00 58.62 505 ALA A O 1
ATOM 3886 N N . LEU A 1 506 ? -4.550 14.757 -24.382 1.00 69.62 506 LEU A N 1
ATOM 3887 C CA . LEU A 1 506 ? -4.959 16.156 -24.441 1.00 69.62 506 LEU A CA 1
ATOM 3888 C C . LEU A 1 506 ? -5.264 16.615 -25.856 1.00 69.62 506 LEU A C 1
ATOM 3890 O O . LEU A 1 506 ? -4.454 16.448 -26.766 1.00 69.62 506 LEU A O 1
ATOM 3894 N N . HIS A 1 507 ? -6.417 17.257 -25.989 1.00 68.19 507 HIS A N 1
ATOM 3895 C CA . HIS A 1 507 ? -6.769 18.091 -27.113 1.00 68.19 507 HIS A CA 1
ATOM 3896 C C . HIS A 1 507 ? -6.828 19.550 -26.642 1.00 68.19 507 HIS A C 1
ATOM 3898 O O . HIS A 1 507 ? -7.297 19.878 -25.551 1.00 68.19 507 HIS A O 1
ATOM 3904 N N . GLY A 1 508 ? -6.276 20.426 -27.462 1.00 70.31 508 GLY A N 1
ATOM 3905 C CA . GLY A 1 508 ? -6.227 21.861 -27.256 1.00 70.31 508 GLY A CA 1
ATOM 3906 C C . GLY A 1 508 ? -6.068 22.551 -28.604 1.00 70.31 508 GLY A C 1
ATOM 3907 O O . GLY A 1 508 ? -6.264 21.945 -29.660 1.00 70.31 508 GLY A O 1
ATOM 3908 N N . ARG A 1 509 ? -5.648 23.812 -28.590 1.00 76.75 509 ARG A N 1
ATOM 3909 C CA . ARG A 1 509 ? -5.351 24.548 -29.822 1.00 76.75 509 ARG A CA 1
ATOM 3910 C C . ARG A 1 509 ? -3.970 24.196 -30.386 1.00 76.75 509 ARG A C 1
ATOM 3912 O O . ARG A 1 509 ? -3.061 23.768 -29.667 1.00 76.75 509 ARG A O 1
ATOM 3919 N N . GLY A 1 510 ? -3.778 24.429 -31.679 1.00 63.38 510 GLY A N 1
ATOM 3920 C CA . GLY A 1 510 ? -2.460 24.406 -32.311 1.00 63.38 510 GLY A CA 1
ATOM 3921 C C . GLY A 1 510 ? -1.629 25.639 -31.966 1.00 63.38 510 GLY A C 1
ATOM 3922 O O . GLY A 1 510 ? -2.102 26.588 -31.344 1.00 63.38 510 GLY A O 1
ATOM 3923 N N . LEU A 1 511 ? -0.377 25.676 -32.426 1.00 57.84 511 LEU A N 1
ATOM 3924 C CA . LEU A 1 511 ? 0.425 26.901 -32.339 1.00 57.84 511 LEU A CA 1
ATOM 3925 C C . LEU A 1 511 ? -0.196 28.009 -33.217 1.00 57.84 511 LEU A C 1
ATOM 3927 O O . LEU A 1 511 ? -0.424 29.125 -32.741 1.00 57.84 511 LEU A O 1
ATOM 3931 N N . LEU A 1 512 ? -0.555 27.643 -34.456 1.00 63.19 512 LEU A N 1
ATOM 3932 C CA . LEU A 1 512 ? -1.056 28.515 -35.532 1.00 63.19 512 LEU A CA 1
ATOM 3933 C C . LEU A 1 512 ? -2.558 28.338 -35.859 1.00 63.19 512 LEU A C 1
ATOM 3935 O O . LEU A 1 512 ? -3.065 28.973 -36.779 1.00 63.19 512 LEU A O 1
ATOM 3939 N N . ASN A 1 513 ? -3.282 27.489 -35.125 1.00 71.31 513 ASN A N 1
ATOM 3940 C CA . ASN A 1 513 ? -4.727 27.269 -35.285 1.00 71.31 513 ASN A CA 1
ATOM 3941 C C . ASN A 1 513 ? -5.443 27.326 -33.922 1.00 71.31 513 ASN A C 1
ATOM 3943 O O . ASN A 1 513 ? -4.779 27.351 -32.881 1.00 71.31 513 ASN A O 1
ATOM 3947 N N . TYR A 1 514 ? -6.775 27.343 -33.914 1.00 59.94 514 TYR A N 1
ATOM 3948 C CA . TYR A 1 514 ? -7.574 27.348 -32.681 1.00 59.94 514 TYR A CA 1
ATOM 3949 C C . TYR A 1 514 ? -8.124 25.975 -32.271 1.00 59.94 514 TYR A C 1
ATOM 3951 O O . TYR A 1 514 ? -8.430 25.796 -31.095 1.00 59.94 514 TYR A O 1
ATOM 3959 N N . ASP A 1 515 ? -8.189 25.012 -33.195 1.00 46.16 515 ASP A N 1
ATOM 3960 C CA . ASP A 1 515 ? -9.021 23.810 -33.032 1.00 46.16 515 ASP A CA 1
ATOM 3961 C C . ASP A 1 515 ? -8.252 22.474 -32.987 1.00 46.16 515 ASP A C 1
ATOM 3963 O O . ASP A 1 515 ? -8.877 21.448 -32.763 1.00 46.16 515 ASP A O 1
ATOM 3967 N N . VAL A 1 516 ? -6.931 22.427 -33.233 1.00 56.22 516 VAL A N 1
ATOM 3968 C CA . VAL A 1 516 ? -6.153 21.166 -33.198 1.00 56.22 516 VAL A CA 1
ATOM 3969 C C . VAL A 1 516 ? -4.704 21.367 -32.731 1.00 56.22 516 VAL A C 1
ATOM 3971 O O . VAL A 1 516 ? -3.853 21.847 -33.488 1.00 56.22 516 VAL A O 1
ATOM 3974 N N . GLY A 1 517 ? -4.384 20.912 -31.518 1.00 67.69 517 GLY A N 1
ATOM 3975 C CA . GLY A 1 517 ? -3.013 20.772 -31.020 1.00 67.69 517 GLY A CA 1
ATOM 3976 C C . GLY A 1 517 ? -2.904 20.426 -29.532 1.00 67.69 517 GLY A C 1
ATOM 3977 O O . GLY A 1 517 ? -3.827 19.872 -28.943 1.00 67.69 517 GLY A O 1
ATOM 3978 N N . LEU A 1 518 ? -1.744 20.743 -28.942 1.00 75.56 518 LEU A N 1
ATOM 3979 C CA . LEU A 1 518 ? -1.387 20.461 -27.540 1.00 75.56 518 LEU A CA 1
ATOM 3980 C C . LEU A 1 518 ? -1.280 21.725 -26.661 1.00 75.56 518 LEU A C 1
ATOM 3982 O O . LEU A 1 518 ? -0.949 21.622 -25.480 1.00 75.56 518 LEU A O 1
ATOM 3986 N N . MET A 1 519 ? -1.522 22.920 -27.211 1.00 83.56 519 MET A N 1
ATOM 3987 C CA . MET A 1 519 ? -1.523 24.158 -26.424 1.00 83.56 519 MET A CA 1
ATOM 3988 C C . MET A 1 519 ? -2.881 24.340 -25.737 1.00 83.56 519 MET A C 1
ATOM 3990 O O . MET A 1 519 ? -3.910 24.117 -26.377 1.00 83.56 519 MET A O 1
ATOM 3994 N N . PRO A 1 520 ? -2.924 24.793 -24.474 1.00 87.25 520 PRO A N 1
ATOM 3995 C CA . PRO A 1 520 ? -4.188 25.015 -23.785 1.00 87.25 520 PRO A CA 1
ATOM 3996 C C . PRO A 1 520 ? -5.006 26.144 -24.423 1.00 87.25 520 PRO A C 1
ATOM 3998 O O . PRO A 1 520 ? -4.469 27.042 -25.088 1.00 87.25 520 PRO A O 1
ATOM 4001 N N . TYR A 1 521 ? -6.313 26.124 -24.190 1.00 85.81 521 TYR A N 1
ATOM 4002 C CA . TYR A 1 521 ? -7.221 27.194 -24.588 1.00 85.81 521 TYR A CA 1
ATOM 4003 C C . TYR A 1 521 ? -6.991 28.470 -23.769 1.00 85.81 521 TYR A C 1
ATOM 4005 O O . TYR A 1 521 ? -6.582 28.437 -22.610 1.00 85.81 521 TYR A O 1
ATOM 4013 N N . ARG A 1 522 ? -7.296 29.617 -24.382 1.00 87.69 522 ARG A N 1
ATOM 4014 C CA . ARG A 1 522 ? -7.277 30.937 -23.735 1.00 87.69 522 ARG A CA 1
ATOM 4015 C C . ARG A 1 522 ? -8.587 31.178 -22.978 1.00 87.69 522 ARG A C 1
ATOM 4017 O O . ARG A 1 522 ? -9.385 32.020 -23.378 1.00 87.69 522 ARG A O 1
ATOM 4024 N N . ARG A 1 523 ? -8.843 30.385 -21.936 1.00 86.56 523 ARG A N 1
ATOM 4025 C CA . ARG A 1 523 ? -10.000 30.547 -21.035 1.00 86.56 523 ARG A CA 1
ATOM 4026 C C . ARG A 1 523 ? -9.528 31.201 -19.724 1.00 86.56 523 ARG A C 1
ATOM 4028 O O . ARG A 1 523 ? -8.350 31.097 -19.382 1.00 86.56 523 ARG A O 1
ATOM 4035 N N . GLN A 1 524 ? -10.412 31.945 -19.058 1.00 88.88 524 GLN A N 1
ATOM 4036 C CA . GLN A 1 524 ? -10.086 32.708 -17.846 1.00 88.88 524 GLN A CA 1
ATOM 4037 C C . GLN A 1 524 ? -9.895 31.777 -16.639 1.00 88.88 524 GLN A C 1
ATOM 4039 O O . GLN A 1 524 ? -10.678 30.842 -16.484 1.00 88.88 524 GLN A O 1
ATOM 4044 N N . VAL A 1 525 ? -8.920 32.061 -15.764 1.00 92.06 525 VAL A N 1
ATOM 4045 C CA . VAL A 1 525 ? -8.751 31.346 -14.483 1.00 92.06 525 VAL A CA 1
ATOM 4046 C C . VAL A 1 525 ? -8.810 32.304 -13.292 1.00 92.06 525 VAL A C 1
ATOM 4048 O O . VAL A 1 525 ? -7.968 33.189 -13.150 1.00 92.06 525 VAL A O 1
ATOM 4051 N N . ASN A 1 526 ? -9.783 32.104 -12.403 1.00 94.38 526 ASN A N 1
ATOM 4052 C CA . ASN A 1 526 ? -9.932 32.867 -11.161 1.00 94.38 526 ASN A CA 1
ATOM 4053 C C . ASN A 1 526 ? -9.549 31.982 -9.969 1.00 94.38 526 ASN A C 1
ATOM 4055 O O . ASN A 1 526 ? -10.278 31.055 -9.622 1.00 94.38 526 ASN A O 1
ATOM 4059 N N . ILE A 1 527 ? -8.403 32.266 -9.347 1.00 96.62 527 ILE A N 1
ATOM 4060 C CA . ILE A 1 527 ? -7.929 31.582 -8.141 1.00 96.62 527 ILE A CA 1
ATOM 4061 C C . ILE A 1 527 ? -8.453 32.342 -6.923 1.00 96.62 527 ILE A C 1
ATOM 4063 O O . ILE A 1 527 ? -8.042 33.477 -6.699 1.00 96.62 527 ILE A O 1
ATOM 4067 N N . VAL A 1 528 ? -9.321 31.731 -6.120 1.00 97.19 528 VAL A N 1
ATOM 4068 C CA . VAL A 1 528 ? -9.863 32.326 -4.889 1.00 97.19 528 VAL A CA 1
ATOM 4069 C C . VAL A 1 528 ? -9.299 31.607 -3.669 1.00 97.19 528 VAL A C 1
ATOM 4071 O O . VAL A 1 528 ? -9.467 30.396 -3.534 1.00 97.19 528 VAL A O 1
ATOM 4074 N N . VAL A 1 529 ? -8.632 32.348 -2.783 1.00 97.75 529 VAL A N 1
ATOM 4075 C CA . VAL A 1 529 ? -8.151 31.867 -1.476 1.00 97.75 529 VAL A CA 1
ATOM 4076 C C . VAL A 1 529 ? -9.242 32.108 -0.435 1.00 97.75 529 VAL A C 1
ATOM 4078 O O . VAL A 1 529 ? -9.671 33.251 -0.277 1.00 97.75 529 VAL A O 1
ATOM 4081 N N . GLY A 1 530 ? -9.692 31.047 0.239 1.00 96.00 530 GLY A N 1
ATOM 4082 C CA . GLY A 1 530 ? -10.781 31.061 1.220 1.00 96.00 530 GLY A CA 1
ATOM 4083 C C . GLY A 1 530 ? -10.367 31.373 2.662 1.00 96.00 530 GLY A C 1
ATOM 4084 O O . GLY A 1 530 ? -9.236 31.779 2.934 1.00 96.00 530 GLY A O 1
ATOM 4085 N N . LYS A 1 531 ? -11.305 31.160 3.592 1.00 94.56 531 LYS A N 1
ATOM 4086 C CA . LYS A 1 531 ? -11.132 31.358 5.039 1.00 94.56 531 LYS A CA 1
ATOM 4087 C C . LYS A 1 531 ? -10.107 30.373 5.625 1.00 94.56 531 LYS A C 1
ATOM 4089 O O . LYS A 1 531 ? -10.181 29.183 5.312 1.00 94.56 531 LYS A O 1
ATOM 4094 N N . PRO A 1 532 ? -9.181 30.809 6.499 1.00 96.62 532 PRO A N 1
ATOM 4095 C CA . PRO A 1 532 ? -8.368 29.883 7.278 1.00 96.62 532 PRO A CA 1
ATOM 4096 C C . PRO A 1 532 ? -9.232 29.123 8.295 1.00 96.62 532 PRO A C 1
ATOM 4098 O O . PRO A 1 532 ? -10.040 29.712 9.013 1.00 96.62 532 PRO A O 1
ATOM 4101 N N . ILE A 1 533 ? -9.032 27.810 8.378 1.00 97.25 533 ILE A N 1
ATOM 4102 C CA . ILE A 1 533 ? -9.525 26.965 9.468 1.00 97.25 533 ILE A CA 1
ATOM 4103 C C . ILE A 1 533 ? -8.376 26.821 10.462 1.00 97.25 533 ILE A C 1
ATOM 4105 O O . ILE A 1 533 ? -7.359 26.188 10.158 1.00 97.25 533 ILE A O 1
ATOM 4109 N N . GLU A 1 534 ? -8.540 27.447 11.622 1.00 95.31 534 GLU A N 1
ATOM 4110 C CA . GLU A 1 534 ? -7.492 27.562 12.631 1.00 95.31 534 GLU A CA 1
ATOM 4111 C C . GLU A 1 534 ? -7.194 26.235 13.334 1.00 95.31 534 GLU A C 1
ATOM 4113 O O . GLU A 1 534 ? -8.105 25.517 13.742 1.00 95.31 534 GLU A O 1
ATOM 4118 N N . VAL A 1 535 ? -5.907 25.916 13.493 1.00 93.19 535 VAL A N 1
ATOM 4119 C CA . VAL A 1 535 ? -5.432 24.728 14.216 1.00 93.19 535 VAL A CA 1
ATOM 4120 C C . VAL A 1 535 ? -4.766 25.175 15.515 1.00 93.19 535 VAL A C 1
ATOM 4122 O O . VAL A 1 535 ? -3.565 25.432 15.551 1.00 93.19 535 VAL A O 1
ATOM 4125 N N . ASN A 1 536 ? -5.571 25.273 16.576 1.00 74.94 536 ASN A N 1
ATOM 4126 C CA . ASN A 1 536 ? -5.206 25.942 17.835 1.00 74.94 536 ASN A CA 1
ATOM 4127 C C . ASN A 1 536 ? -3.944 25.381 18.522 1.00 74.94 536 ASN A C 1
ATOM 4129 O O . ASN A 1 536 ? -3.197 26.143 19.128 1.00 74.94 536 ASN A O 1
ATOM 4133 N N . GLU A 1 537 ? -3.681 24.073 18.414 1.00 68.75 537 GLU A N 1
ATOM 4134 C CA . GLU A 1 537 ? -2.511 23.415 19.015 1.00 68.75 537 GLU A CA 1
ATOM 4135 C C . GLU A 1 537 ? -1.891 22.359 18.081 1.00 68.75 537 GLU A C 1
ATOM 4137 O O . GLU A 1 537 ? -2.536 21.839 17.164 1.00 68.75 537 GLU A O 1
ATOM 4142 N N . SER A 1 538 ? -0.625 21.990 18.313 1.00 67.19 538 SER A N 1
ATOM 4143 C CA . SER A 1 538 ? 0.012 20.863 17.620 1.00 67.19 538 SER A CA 1
ATOM 4144 C C . SER A 1 538 ? -0.255 19.547 18.357 1.00 67.19 538 SER A C 1
ATOM 4146 O O . SER A 1 538 ? 0.313 19.298 19.419 1.00 67.19 538 SER A O 1
ATOM 4148 N N . HIS A 1 539 ? -1.048 18.665 17.753 1.00 70.38 539 HIS A N 1
ATOM 4149 C CA . HIS A 1 539 ? -1.566 17.417 18.328 1.00 70.38 539 HIS A CA 1
ATOM 4150 C C . HIS A 1 539 ? -0.522 16.272 18.275 1.00 70.38 539 HIS A C 1
ATOM 4152 O O . HIS A 1 539 ? -0.796 15.132 17.890 1.00 70.38 539 HIS A O 1
ATOM 4158 N N . GLY A 1 540 ? 0.729 16.600 18.609 1.00 65.06 540 GLY A N 1
ATOM 4159 C CA . GLY A 1 540 ? 1.863 15.682 18.690 1.00 65.06 540 GLY A CA 1
ATOM 4160 C C . GLY A 1 540 ? 2.219 14.946 17.390 1.00 65.06 540 GLY A C 1
ATOM 4161 O O . GLY A 1 540 ? 1.830 15.297 16.276 1.00 65.06 540 GLY A O 1
ATOM 4162 N N . MET A 1 541 ? 3.004 13.874 17.529 1.00 64.75 541 MET A N 1
ATOM 4163 C CA . MET A 1 541 ? 3.434 13.038 16.399 1.00 64.75 541 MET A CA 1
ATOM 4164 C C . MET A 1 541 ? 2.304 12.179 15.814 1.00 64.75 541 MET A C 1
ATOM 4166 O O . MET A 1 541 ? 2.400 11.775 14.650 1.00 64.75 541 MET A O 1
ATOM 4170 N N . GLN A 1 542 ? 1.229 11.905 16.554 1.00 74.50 542 GLN A N 1
ATOM 4171 C CA . GLN A 1 542 ? 0.081 11.127 16.078 1.00 74.50 542 GLN A CA 1
ATOM 4172 C C . GLN A 1 542 ? -1.244 11.765 16.535 1.00 74.50 542 GLN A C 1
ATOM 4174 O O . GLN A 1 542 ? -1.794 11.317 17.533 1.00 74.50 542 GLN A O 1
ATOM 4179 N N . PRO A 1 543 ? -1.777 12.749 15.779 1.00 85.31 543 PRO A N 1
ATOM 4180 C CA . PRO A 1 543 ? -3.117 13.287 16.024 1.00 85.31 543 PRO A CA 1
ATOM 4181 C C . PRO A 1 543 ? -4.173 12.184 15.938 1.00 85.31 543 PRO A C 1
ATOM 4183 O O . PRO A 1 543 ? -4.016 11.269 15.103 1.00 85.31 543 PRO A O 1
ATOM 4186 N N . ALA A 1 544 ? -5.216 12.294 16.760 1.00 84.81 544 ALA A N 1
ATOM 4187 C CA . ALA A 1 544 ? -6.294 11.318 16.875 1.00 84.81 544 ALA A CA 1
ATOM 4188 C C . ALA A 1 544 ? -7.111 11.240 15.575 1.00 84.81 544 ALA A C 1
ATOM 4190 O O . ALA A 1 544 ? -7.076 12.152 14.738 1.00 84.81 544 ALA A O 1
ATOM 4191 N N . GLN A 1 545 ? -7.799 10.123 15.337 1.00 84.75 545 GLN A N 1
ATOM 4192 C CA . GLN A 1 545 ? -8.475 9.928 14.049 1.00 84.75 545 GLN A CA 1
ATOM 4193 C C . GLN A 1 545 ? -9.761 10.758 13.961 1.00 84.75 545 GLN A C 1
ATOM 4195 O O . GLN A 1 545 ? -10.099 11.260 12.893 1.00 84.75 545 GLN A O 1
ATOM 4200 N N . GLU A 1 546 ? -10.388 10.986 15.105 1.00 86.50 546 GLU A N 1
ATOM 4201 C CA . GLU A 1 546 ? -11.556 11.820 15.363 1.00 86.50 546 GLU A CA 1
ATOM 4202 C C . GLU A 1 546 ? -11.247 13.291 15.044 1.00 86.50 546 GLU A C 1
ATOM 4204 O O . GLU A 1 546 ? -12.007 13.957 14.348 1.00 86.50 546 GLU A O 1
ATOM 4209 N N . GLU A 1 547 ? -10.080 13.784 15.469 1.00 87.62 547 GLU A N 1
ATOM 4210 C CA . GLU A 1 547 ? -9.592 15.140 15.181 1.00 87.62 547 GLU A CA 1
ATOM 4211 C C . GLU A 1 547 ? -9.303 15.323 13.689 1.00 87.62 547 GLU A C 1
ATOM 4213 O O . GLU A 1 547 ? -9.725 16.303 13.073 1.00 87.62 547 GLU A O 1
ATOM 4218 N N . ILE A 1 548 ? -8.613 14.353 13.083 1.00 91.50 548 ILE A N 1
ATOM 4219 C CA . ILE A 1 548 ? -8.338 14.340 11.641 1.00 91.50 548 ILE A CA 1
ATOM 4220 C C . ILE A 1 548 ? -9.642 14.339 10.845 1.00 91.50 548 ILE A C 1
ATOM 4222 O O . ILE A 1 548 ? -9.712 14.977 9.796 1.00 91.50 548 ILE A O 1
ATOM 4226 N N . ASP A 1 549 ? -10.668 13.647 11.328 1.00 91.56 549 ASP A N 1
ATOM 4227 C CA . ASP A 1 549 ? -11.977 13.588 10.692 1.00 91.56 549 ASP A CA 1
ATOM 4228 C C . ASP A 1 549 ? -12.771 14.884 10.893 1.00 91.56 549 ASP A C 1
ATOM 4230 O O . ASP A 1 549 ? -13.296 15.403 9.907 1.00 91.56 549 ASP A O 1
ATOM 4234 N N . ARG A 1 550 ? -12.759 15.476 12.097 1.00 93.56 550 ARG A N 1
ATOM 4235 C CA . ARG A 1 550 ? -13.355 16.793 12.399 1.00 93.56 550 ARG A CA 1
ATOM 4236 C C . ARG A 1 550 ? -12.779 17.879 11.494 1.00 93.56 550 ARG A C 1
ATOM 4238 O O . ARG A 1 550 ? -13.520 18.548 10.779 1.00 93.56 550 ARG A O 1
ATOM 4245 N N . TYR A 1 551 ? -11.455 18.025 11.463 1.00 95.50 551 TYR A N 1
ATOM 4246 C CA . TYR A 1 551 ? -10.798 19.035 10.628 1.00 95.50 551 TYR A CA 1
ATOM 4247 C C . TYR A 1 551 ? -10.903 18.731 9.126 1.00 95.50 551 TYR A C 1
ATOM 4249 O O . TYR A 1 551 ? -10.931 19.658 8.319 1.00 95.50 551 TYR A O 1
ATOM 4257 N N . HIS A 1 552 ? -11.021 17.461 8.723 1.00 96.50 552 HIS A N 1
ATOM 4258 C CA . HIS A 1 552 ? -11.324 17.119 7.332 1.00 96.50 552 HIS A CA 1
ATOM 4259 C C . HIS A 1 552 ? -12.761 17.490 6.941 1.00 96.50 552 HIS A C 1
ATOM 4261 O O . HIS A 1 552 ? -12.967 17.970 5.830 1.00 96.50 552 HIS A O 1
ATOM 4267 N N . ALA A 1 553 ? -13.739 17.297 7.830 1.00 94.31 553 ALA A N 1
ATOM 4268 C CA . ALA A 1 553 ? -15.127 17.696 7.605 1.00 94.31 553 ALA A CA 1
ATOM 4269 C C . ALA A 1 553 ? -15.265 19.223 7.509 1.00 94.31 553 ALA A C 1
ATOM 4271 O O . ALA A 1 553 ? -15.823 19.709 6.529 1.00 94.31 553 ALA A O 1
ATOM 4272 N N . LEU A 1 554 ? -14.661 19.972 8.443 1.00 95.69 554 LEU A N 1
ATOM 4273 C CA . LEU A 1 554 ? -14.584 21.440 8.385 1.00 95.69 554 LEU A CA 1
ATOM 4274 C C . LEU A 1 554 ? -13.958 21.923 7.068 1.00 95.69 554 LEU A C 1
ATOM 4276 O O . LEU A 1 554 ? -14.480 22.827 6.424 1.00 95.69 554 LEU A O 1
ATOM 4280 N N . TYR A 1 555 ? -12.871 21.284 6.624 1.00 97.50 555 TYR A N 1
ATOM 4281 C CA . TYR A 1 555 ? -12.217 21.631 5.363 1.00 97.50 555 TYR A CA 1
ATOM 4282 C C . TYR A 1 555 ? -13.073 21.319 4.125 1.00 97.50 555 TYR A C 1
ATOM 4284 O O . TYR A 1 555 ? -13.067 22.093 3.171 1.00 97.50 555 TYR A O 1
ATOM 4292 N N . VAL A 1 556 ? -13.817 20.207 4.119 1.00 95.94 556 VAL A N 1
ATOM 4293 C CA . VAL A 1 556 ? -14.763 19.884 3.036 1.00 95.94 556 VAL A CA 1
ATOM 4294 C C . VAL A 1 556 ? -15.897 20.910 2.988 1.00 95.94 556 VAL A C 1
ATOM 4296 O O . VAL A 1 556 ? -16.142 21.468 1.920 1.00 95.94 556 VAL A O 1
ATOM 4299 N N . ALA A 1 557 ? -16.507 21.224 4.133 1.00 95.06 557 ALA A N 1
ATOM 4300 C CA . ALA A 1 557 ? -17.576 22.214 4.226 1.00 95.06 557 ALA A CA 1
ATOM 4301 C C . ALA A 1 557 ? -17.113 23.608 3.769 1.00 95.06 557 ALA A C 1
ATOM 4303 O O . ALA A 1 557 ? -17.829 24.284 3.038 1.00 95.06 557 ALA A O 1
ATOM 4304 N N . GLU A 1 558 ? -15.894 24.030 4.119 1.00 96.06 558 GLU A N 1
ATOM 4305 C CA . GLU A 1 558 ? -15.366 25.330 3.687 1.00 96.06 558 GLU A CA 1
ATOM 4306 C C . GLU A 1 558 ? -15.011 25.363 2.187 1.00 96.06 558 GLU A C 1
ATOM 4308 O O . GLU A 1 558 ? -15.157 26.408 1.556 1.00 96.06 558 GLU A O 1
ATOM 4313 N N . VAL A 1 559 ? -14.623 24.232 1.575 1.00 95.94 559 VAL A N 1
ATOM 4314 C CA . VAL A 1 559 ? -14.509 24.106 0.105 1.00 95.94 559 VAL A CA 1
ATOM 4315 C C . VAL A 1 559 ? -15.884 24.225 -0.562 1.00 95.94 559 VAL A C 1
ATOM 4317 O O . VAL A 1 559 ? -16.017 24.938 -1.555 1.00 95.94 559 VAL A O 1
ATOM 4320 N N . GLU A 1 560 ? -16.913 23.574 -0.017 1.00 94.88 560 GLU A N 1
ATOM 4321 C CA . GLU A 1 560 ? -18.292 23.655 -0.522 1.00 94.88 560 GLU A CA 1
ATOM 4322 C C . GLU A 1 560 ? -18.860 25.082 -0.372 1.00 94.88 560 GLU A C 1
ATOM 4324 O O . GLU A 1 560 ? -19.450 25.610 -1.317 1.00 94.88 560 GLU A O 1
ATOM 4329 N N . ARG A 1 561 ? -18.586 25.757 0.754 1.00 94.06 561 ARG A N 1
ATOM 4330 C CA . ARG A 1 561 ? -18.972 27.153 1.040 1.00 94.06 561 ARG A CA 1
ATOM 4331 C C . ARG A 1 561 ? -18.269 28.156 0.119 1.00 94.06 561 ARG A C 1
ATOM 4333 O O . ARG A 1 561 ? -18.928 29.014 -0.467 1.00 94.06 561 ARG A O 1
ATOM 4340 N N . LEU A 1 562 ? -16.953 28.014 -0.062 1.00 94.50 562 LEU A N 1
ATOM 4341 C CA . LEU A 1 562 ? -16.144 28.825 -0.983 1.00 94.50 562 LEU A CA 1
ATOM 4342 C C . LEU A 1 562 ? -16.581 28.637 -2.443 1.00 94.50 562 LEU A C 1
ATOM 4344 O O . LEU A 1 562 ? -16.594 29.596 -3.216 1.00 94.50 562 LEU A O 1
ATOM 4348 N N . PHE A 1 563 ? -16.960 27.416 -2.829 1.00 93.69 563 PHE A N 1
ATOM 4349 C CA . PHE A 1 563 ? -17.519 27.154 -4.150 1.00 93.69 563 PHE A CA 1
ATOM 4350 C C . PHE A 1 563 ? -18.886 27.827 -4.319 1.00 93.69 563 PHE A C 1
ATOM 4352 O O . PHE A 1 563 ? -19.082 28.577 -5.275 1.00 93.69 563 PHE A O 1
ATOM 4359 N N . ALA A 1 564 ? -19.813 27.604 -3.384 1.00 92.19 564 ALA A N 1
ATOM 4360 C CA . ALA A 1 564 ? -21.171 28.140 -3.444 1.00 92.19 564 ALA A CA 1
ATOM 4361 C C . ALA A 1 564 ? -21.205 29.674 -3.540 1.00 92.19 564 ALA A C 1
ATOM 4363 O O . ALA A 1 564 ? -22.004 30.203 -4.308 1.00 92.19 564 ALA A O 1
ATOM 4364 N N . ALA A 1 565 ? -20.309 30.370 -2.831 1.00 92.12 565 ALA A N 1
ATOM 4365 C CA . ALA A 1 565 ? -20.224 31.831 -2.828 1.00 92.12 565 ALA A CA 1
ATOM 4366 C C . ALA A 1 565 ? -19.830 32.452 -4.183 1.00 92.12 565 ALA A C 1
ATOM 4368 O O . ALA A 1 565 ? -20.256 33.564 -4.488 1.00 92.12 565 ALA A O 1
ATOM 4369 N N . TYR A 1 566 ? -19.017 31.761 -4.993 1.00 91.50 566 TYR A N 1
ATOM 4370 C CA . TYR A 1 566 ? -18.387 32.356 -6.184 1.00 91.50 566 TYR A CA 1
ATOM 4371 C C . TYR A 1 566 ? -18.628 31.597 -7.497 1.00 91.50 566 TYR A C 1
ATOM 4373 O O . TYR A 1 566 ? -18.228 32.074 -8.566 1.00 91.50 566 TYR A O 1
ATOM 4381 N N . LYS A 1 567 ? -19.318 30.448 -7.460 1.00 88.06 567 LYS A N 1
ATOM 4382 C CA . LYS A 1 567 ? -19.636 29.649 -8.655 1.00 88.06 567 LYS A CA 1
ATOM 4383 C C . LYS A 1 567 ? -20.358 30.465 -9.729 1.00 88.06 567 LYS A C 1
ATOM 4385 O O . LYS A 1 567 ? -19.963 30.403 -10.889 1.00 88.06 567 LYS A O 1
ATOM 4390 N N . ASP A 1 568 ? -21.349 31.276 -9.372 1.00 86.31 568 ASP A N 1
ATOM 4391 C CA . ASP A 1 568 ? -22.145 32.013 -10.363 1.00 86.31 568 ASP A CA 1
ATOM 4392 C C . ASP A 1 568 ? -21.381 33.232 -10.909 1.00 86.31 568 ASP A C 1
ATOM 4394 O O . ASP A 1 568 ? -21.584 33.634 -12.052 1.00 86.31 568 ASP A O 1
ATOM 4398 N N . GLN A 1 569 ? -20.427 33.758 -10.130 1.00 85.62 569 GLN A N 1
ATOM 4399 C CA . GLN A 1 569 ? -19.575 34.886 -10.504 1.00 85.62 569 GLN A CA 1
ATOM 4400 C C . GLN A 1 569 ? -18.482 34.507 -11.518 1.00 85.62 569 GLN A C 1
ATOM 4402 O O . GLN A 1 569 ? -18.230 35.268 -12.453 1.00 85.62 569 GLN A O 1
ATOM 4407 N N . PHE A 1 570 ? -17.812 33.360 -11.346 1.00 86.44 570 PHE A N 1
ATOM 4408 C CA . PHE A 1 570 ? -16.612 33.016 -12.130 1.00 86.44 570 PHE A CA 1
ATOM 4409 C C . PHE A 1 570 ? -16.795 31.899 -13.168 1.00 86.44 570 PHE A C 1
ATOM 4411 O O . PHE A 1 570 ? -15.864 31.631 -13.928 1.00 86.44 570 PHE A O 1
ATOM 4418 N N . SER A 1 571 ? -17.971 31.271 -13.259 1.00 69.44 571 SER A N 1
ATOM 4419 C CA . SER A 1 571 ? -18.191 30.124 -14.162 1.00 69.44 571 SER A CA 1
ATOM 4420 C C . SER A 1 571 ? -18.677 30.480 -15.574 1.00 69.44 571 SER A C 1
ATOM 4422 O O . SER A 1 571 ? -19.150 29.607 -16.296 1.00 69.44 571 SER A O 1
ATOM 4424 N N . ASN A 1 572 ? -18.576 31.747 -15.996 1.00 62.75 572 ASN A N 1
ATOM 4425 C CA . ASN A 1 572 ? -18.778 32.182 -17.390 1.00 62.75 572 ASN A CA 1
ATOM 4426 C C . ASN A 1 572 ? -20.067 31.646 -18.065 1.00 62.75 572 ASN A C 1
ATOM 4428 O O . ASN A 1 572 ? -20.052 31.216 -19.219 1.00 62.75 572 ASN A O 1
ATOM 4432 N N . GLY A 1 573 ? -21.187 31.639 -17.332 1.00 60.81 573 GLY A N 1
ATOM 4433 C CA . GLY A 1 573 ? -22.491 31.164 -17.820 1.00 60.81 573 GLY A CA 1
ATOM 4434 C C . GLY A 1 573 ? -22.688 29.639 -17.834 1.00 60.81 573 GLY A C 1
ATOM 4435 O O . GLY A 1 573 ? -23.739 29.172 -18.265 1.00 60.81 573 GLY A O 1
ATOM 4436 N N . LYS A 1 574 ? -21.716 28.850 -17.357 1.00 65.12 574 LYS A N 1
ATOM 4437 C CA . LYS A 1 574 ? -21.818 27.392 -17.175 1.00 65.12 574 LYS A CA 1
ATOM 4438 C C . LYS A 1 574 ? -21.313 26.991 -15.791 1.00 65.12 574 LYS A C 1
ATOM 4440 O O . LYS A 1 574 ? -20.181 26.542 -15.644 1.00 65.12 574 LYS A O 1
ATOM 4445 N N . VAL A 1 575 ? -22.166 27.169 -14.781 1.00 69.94 575 VAL A N 1
ATOM 4446 C CA . VAL A 1 575 ? -21.905 26.735 -13.397 1.00 69.94 575 VAL A CA 1
ATOM 4447 C C . VAL A 1 575 ? -21.533 25.243 -13.394 1.00 69.94 575 VAL A C 1
ATOM 4449 O O . VAL A 1 575 ? -22.357 24.434 -13.825 1.00 69.94 575 VAL A O 1
ATOM 4452 N N . PRO A 1 576 ? -20.316 24.857 -12.964 1.00 73.06 576 PRO A N 1
ATOM 4453 C CA . PRO A 1 576 ? -19.886 23.471 -13.010 1.00 73.06 576 PRO A CA 1
ATOM 4454 C C . PRO A 1 576 ? -20.500 22.672 -11.862 1.00 73.06 576 PRO A C 1
ATOM 4456 O O . PRO A 1 576 ? -20.744 23.201 -10.778 1.00 73.06 576 PRO A O 1
ATOM 4459 N N . GLU A 1 577 ? -20.693 21.373 -12.064 1.00 77.38 577 GLU A N 1
ATOM 4460 C CA . GLU A 1 577 ? -21.107 20.483 -10.977 1.00 77.38 577 GLU A CA 1
ATOM 4461 C C . GLU A 1 577 ? -19.915 20.216 -10.038 1.00 77.38 577 GLU A C 1
ATOM 4463 O O . GLU A 1 577 ? -18.881 19.690 -10.467 1.00 77.38 577 GLU A O 1
ATOM 4468 N N . LEU A 1 578 ? -20.043 20.596 -8.760 1.00 87.00 578 LEU A N 1
ATOM 4469 C CA . LEU A 1 578 ? -19.096 20.237 -7.700 1.00 87.00 578 LEU A CA 1
ATOM 4470 C C . LEU A 1 578 ? -19.389 18.807 -7.234 1.00 87.00 578 LEU A C 1
ATOM 4472 O O . LEU A 1 578 ? -20.345 18.565 -6.501 1.00 87.00 578 LEU A O 1
ATOM 4476 N N . GLU A 1 579 ? -18.540 17.858 -7.621 1.00 88.12 579 GLU A N 1
ATOM 4477 C CA . GLU A 1 579 ? -18.681 16.453 -7.226 1.00 88.12 579 GLU A CA 1
ATOM 4478 C C . GLU A 1 579 ? -17.499 16.038 -6.342 1.00 88.12 579 GLU A C 1
ATOM 4480 O O . GLU A 1 579 ? -16.437 15.643 -6.829 1.00 88.12 579 GLU A O 1
ATOM 4485 N N . ILE A 1 580 ? -17.660 16.115 -5.019 1.00 87.19 580 ILE A N 1
ATOM 4486 C CA . ILE A 1 580 ? -16.619 15.647 -4.096 1.00 87.19 580 ILE A CA 1
ATOM 4487 C C . ILE A 1 580 ? -16.674 14.115 -3.999 1.00 87.19 580 ILE A C 1
ATOM 4489 O O . ILE A 1 580 ? -17.615 13.546 -3.436 1.00 87.19 580 ILE A O 1
ATOM 4493 N N . ILE A 1 581 ? -15.640 13.438 -4.508 1.00 83.44 581 ILE A N 1
ATOM 4494 C CA . ILE A 1 581 ? -15.570 11.976 -4.666 1.00 83.44 581 ILE A CA 1
ATOM 4495 C C . ILE A 1 581 ? -14.470 11.307 -3.835 1.00 83.44 581 ILE A C 1
ATOM 4497 O O . ILE A 1 581 ? -13.465 11.907 -3.442 1.00 83.44 581 ILE A O 1
ATOM 4501 N N . SER A 1 582 ? -14.644 10.006 -3.585 1.00 73.88 582 SER A N 1
ATOM 4502 C CA . SER A 1 582 ? -13.572 9.143 -3.082 1.00 73.88 582 SER A CA 1
ATOM 4503 C C . SER A 1 582 ? -12.649 8.704 -4.230 1.00 73.88 582 SER A C 1
ATOM 4505 O O . SER A 1 582 ? -13.074 8.528 -5.370 1.00 73.88 582 SER A O 1
ATOM 4507 N N . GLY A 1 583 ? -11.369 8.455 -3.937 1.00 49.41 583 GLY A N 1
ATOM 4508 C CA . GLY A 1 583 ? -10.366 8.037 -4.931 1.00 49.41 583 GLY A CA 1
ATOM 4509 C C . GLY A 1 583 ? -10.505 6.600 -5.466 1.00 49.41 583 GLY A C 1
ATOM 4510 O O . GLY A 1 583 ? -9.499 6.019 -5.879 1.00 49.41 583 GLY A O 1
ATOM 4511 N N . ARG A 1 584 ? -11.710 6.009 -5.430 1.00 44.38 584 ARG A N 1
ATOM 4512 C CA . ARG A 1 584 ? -12.052 4.647 -5.896 1.00 44.38 584 ARG A CA 1
ATOM 4513 C C . ARG A 1 584 ? -13.342 4.630 -6.753 1.00 44.38 584 ARG A C 1
ATOM 4515 O O . ARG A 1 584 ? -14.132 3.689 -6.679 1.00 44.38 584 ARG A O 1
ATOM 4522 N N . THR A 1 585 ? -13.567 5.637 -7.596 1.00 34.38 585 THR A N 1
ATOM 4523 C CA . THR A 1 585 ? -14.710 5.681 -8.528 1.00 34.38 585 THR A CA 1
ATOM 4524 C C . THR A 1 585 ? -14.665 4.542 -9.563 1.00 34.38 585 THR A C 1
ATOM 4526 O O . THR A 1 585 ? -13.853 4.535 -10.489 1.00 34.38 585 THR A O 1
ATOM 4529 N N . ARG A 1 586 ? -15.561 3.555 -9.389 1.00 32.25 586 ARG A N 1
ATOM 4530 C CA . ARG A 1 586 ? -16.022 2.603 -10.422 1.00 32.25 586 ARG A CA 1
ATOM 4531 C C . ARG A 1 586 ? -16.983 3.384 -11.334 1.00 32.25 586 ARG A C 1
ATOM 4533 O O . ARG A 1 586 ? -17.816 4.129 -10.826 1.00 32.25 586 ARG A O 1
ATOM 4540 N N . THR A 1 587 ? -16.903 3.224 -12.653 1.00 27.12 587 THR A N 1
ATOM 4541 C CA . THR A 1 587 ? -17.844 3.874 -13.583 1.00 27.12 587 THR A CA 1
ATOM 4542 C C . THR A 1 587 ? -19.227 3.229 -13.492 1.00 27.12 587 THR A C 1
ATOM 4544 O O . THR A 1 587 ? -19.429 2.148 -14.041 1.00 27.12 587 THR A O 1
ATOM 4547 N N . HIS A 1 588 ? -20.180 3.904 -12.850 1.00 31.14 588 HIS A N 1
ATOM 4548 C CA . HIS A 1 588 ? -21.607 3.612 -12.991 1.00 31.14 588 HIS A CA 1
ATOM 4549 C C . HIS A 1 588 ? -22.254 4.684 -13.868 1.00 31.14 588 HIS A C 1
ATOM 4551 O O . HIS A 1 588 ? -21.998 5.873 -13.690 1.00 31.14 588 HIS A O 1
ATOM 4557 N N . ALA A 1 589 ? -23.084 4.263 -14.819 1.00 26.94 589 ALA A N 1
ATOM 4558 C CA . ALA A 1 589 ? -24.002 5.160 -15.503 1.00 26.94 589 ALA A CA 1
ATOM 4559 C C . ALA A 1 589 ? -25.289 5.256 -14.673 1.00 26.94 589 ALA A C 1
ATOM 4561 O O . ALA A 1 589 ? -25.871 4.227 -14.335 1.00 26.94 589 ALA A O 1
ATOM 4562 N N . ARG A 1 590 ? -25.736 6.476 -14.359 1.00 30.94 590 ARG A N 1
ATOM 4563 C CA . ARG A 1 590 ? -27.108 6.729 -13.909 1.00 30.94 590 ARG A CA 1
ATOM 4564 C C . ARG A 1 590 ? -27.965 7.009 -15.139 1.00 30.94 590 ARG A C 1
ATOM 4566 O O . ARG A 1 590 ? -27.870 8.082 -15.727 1.00 30.94 590 ARG A O 1
ATOM 4573 N N . THR A 1 591 ? -28.802 6.056 -15.526 1.00 29.19 591 THR A N 1
ATOM 4574 C CA . THR A 1 591 ? -29.984 6.342 -16.343 1.00 29.19 591 THR A CA 1
ATOM 4575 C C . THR A 1 591 ? -31.007 7.044 -15.457 1.00 29.19 591 THR A C 1
ATOM 4577 O O . THR A 1 591 ? -31.469 6.474 -14.471 1.00 29.19 591 THR A O 1
ATOM 4580 N N . HIS A 1 592 ? -31.365 8.286 -15.787 1.00 31.69 592 HIS A N 1
ATOM 4581 C CA . HIS A 1 592 ? -32.497 8.945 -15.143 1.00 31.69 592 HIS A CA 1
ATOM 4582 C C . HIS A 1 592 ? -33.796 8.296 -15.623 1.00 31.69 592 HIS A C 1
ATOM 4584 O O . HIS A 1 592 ? -34.169 8.438 -16.787 1.00 31.69 592 HIS A O 1
ATOM 4590 N N . ALA A 1 593 ? -34.501 7.616 -14.721 1.00 26.09 593 ALA A N 1
ATOM 4591 C CA . ALA A 1 593 ? -35.917 7.347 -14.916 1.00 26.09 593 ALA A CA 1
ATOM 4592 C C . ALA A 1 593 ? -36.673 8.680 -14.814 1.00 26.09 593 ALA A C 1
ATOM 4594 O O . ALA A 1 593 ? -36.541 9.393 -13.819 1.00 26.09 593 ALA A O 1
ATOM 4595 N N . ARG A 1 594 ? -37.448 9.026 -15.845 1.00 27.59 594 ARG A N 1
ATOM 4596 C CA . ARG A 1 594 ? -38.350 10.182 -15.841 1.00 27.59 594 ARG A CA 1
ATOM 4597 C C . ARG A 1 594 ? -39.756 9.676 -16.132 1.00 27.59 594 ARG A C 1
ATOM 4599 O O . ARG A 1 594 ? -40.002 9.104 -17.189 1.00 27.59 594 ARG A O 1
ATOM 4606 N N . THR A 1 595 ? -40.647 9.839 -15.165 1.00 29.81 595 THR A N 1
ATOM 4607 C CA . THR A 1 595 ? -42.054 9.444 -15.245 1.00 29.81 595 THR A CA 1
ATOM 4608 C C . THR A 1 595 ? -42.806 10.311 -16.253 1.00 29.81 595 THR A C 1
ATOM 4610 O O . THR A 1 595 ? -42.710 11.530 -16.183 1.00 29.81 595 THR A O 1
ATOM 4613 N N . HIS A 1 596 ? -43.584 9.698 -17.153 1.00 29.08 596 HIS A N 1
ATOM 4614 C CA . HIS A 1 596 ? -44.750 10.324 -17.790 1.00 29.08 596 HIS A CA 1
ATOM 4615 C C . HIS A 1 596 ? -45.736 9.280 -18.352 1.00 29.08 596 HIS A C 1
ATOM 4617 O O . HIS A 1 596 ? -45.418 8.103 -18.481 1.00 29.08 596 HIS A O 1
ATOM 4623 N N . SER A 1 597 ? -46.950 9.772 -18.603 1.00 26.23 597 SER A N 1
ATOM 4624 C CA . SER A 1 597 ? -48.250 9.104 -18.773 1.00 26.23 597 SER A CA 1
ATOM 4625 C C . SER A 1 597 ? -48.408 7.996 -19.838 1.00 26.23 597 SER A C 1
ATOM 4627 O O . SER A 1 597 ? -47.589 7.812 -20.734 1.00 26.23 597 SER A O 1
ATOM 4629 N N . ARG A 1 598 ? -49.562 7.313 -19.749 1.00 29.42 598 ARG A N 1
ATOM 4630 C CA . ARG A 1 598 ? -50.156 6.379 -20.726 1.00 29.42 598 ARG A CA 1
ATOM 4631 C C . ARG A 1 598 ? -50.431 7.026 -22.094 1.00 29.42 598 ARG A C 1
ATOM 4633 O O . ARG A 1 598 ? -50.933 8.143 -22.128 1.00 29.42 598 ARG A O 1
ATOM 4640 N N . THR A 1 599 ? -50.357 6.216 -23.158 1.00 27.67 599 THR A N 1
ATOM 4641 C CA . THR A 1 599 ? -51.392 6.133 -24.224 1.00 27.67 599 THR A CA 1
ATOM 4642 C C . THR A 1 599 ? -51.309 4.781 -24.959 1.00 27.67 599 THR A C 1
ATOM 4644 O O . THR A 1 599 ? -50.288 4.103 -24.873 1.00 27.67 599 THR A O 1
ATOM 4647 N N . HIS A 1 600 ? -52.385 4.360 -25.641 1.00 30.98 600 HIS A N 1
ATOM 4648 C CA . HIS A 1 600 ? -52.495 3.061 -26.335 1.00 30.98 600 HIS A CA 1
ATOM 4649 C C . HIS A 1 600 ? -52.067 3.109 -27.815 1.00 30.98 600 HIS A C 1
ATOM 4651 O O . HIS A 1 600 ? -52.378 4.073 -28.507 1.00 30.98 600 HIS A O 1
ATOM 4657 N N . ALA A 1 601 ? -51.506 2.001 -28.319 1.00 26.47 601 ALA A N 1
ATOM 4658 C CA . ALA A 1 601 ? -51.620 1.544 -29.714 1.00 26.47 601 ALA A CA 1
ATOM 4659 C C . ALA A 1 601 ? -51.312 0.029 -29.806 1.00 26.47 601 ALA A C 1
ATOM 4661 O O . ALA A 1 601 ? -50.542 -0.489 -28.999 1.00 26.47 601 ALA A O 1
ATOM 4662 N N . LEU A 1 602 ? -51.902 -0.686 -30.774 1.00 30.39 602 LEU A N 1
ATOM 4663 C CA . LEU A 1 602 ? -51.651 -2.116 -31.037 1.00 30.39 602 LEU A CA 1
ATOM 4664 C C . LEU A 1 602 ? -50.738 -2.300 -32.265 1.00 30.39 602 LEU A C 1
ATOM 4666 O O . LEU A 1 602 ? -50.827 -1.505 -33.197 1.00 30.39 602 LEU A O 1
ATOM 4670 N N . THR A 1 603 ? -49.958 -3.393 -32.327 1.00 29.77 603 THR A N 1
ATOM 4671 C CA . THR A 1 603 ? -50.086 -4.498 -33.327 1.00 29.77 603 THR A CA 1
ATOM 4672 C C . THR A 1 603 ? -48.814 -5.362 -33.491 1.00 29.77 603 THR A C 1
ATOM 4674 O O . THR A 1 603 ? -47.694 -4.874 -33.400 1.00 29.77 603 THR A O 1
ATOM 4677 N N . SER A 1 604 ? -49.038 -6.643 -33.827 1.00 29.36 604 SER A N 1
ATOM 4678 C CA . SER A 1 604 ? -48.166 -7.573 -34.586 1.00 29.36 604 SER A CA 1
ATOM 4679 C C . SER A 1 604 ? -46.827 -8.097 -33.992 1.00 29.36 604 SER A C 1
ATOM 4681 O O . SER A 1 604 ? -45.912 -7.322 -33.722 1.00 29.36 604 SER A O 1
ATOM 4683 N N . PRO A 1 605 ? -46.634 -9.436 -33.892 1.00 32.28 605 PRO A N 1
ATOM 4684 C CA . PRO A 1 605 ? -45.371 -10.068 -33.478 1.00 32.28 605 PRO A CA 1
ATOM 4685 C C . PRO A 1 605 ? -44.391 -10.339 -34.645 1.00 32.28 605 PRO A C 1
ATOM 4687 O O . PRO A 1 605 ? -44.771 -10.336 -35.816 1.00 32.28 605 PRO A O 1
ATOM 4690 N N . ARG A 1 606 ? -43.121 -10.648 -34.326 1.00 30.75 606 ARG A N 1
ATOM 4691 C CA . ARG A 1 606 ? -42.069 -11.071 -35.283 1.00 30.75 606 ARG A CA 1
ATOM 4692 C C . ARG A 1 606 ? -41.530 -12.485 -34.959 1.00 30.75 606 ARG A C 1
ATOM 4694 O O . ARG A 1 606 ? -41.483 -12.835 -33.782 1.00 30.75 606 ARG A O 1
ATOM 4701 N N . PRO A 1 607 ? -41.107 -13.290 -35.959 1.00 35.56 607 PRO A N 1
ATOM 4702 C CA . PRO A 1 607 ? -40.766 -14.709 -35.778 1.00 35.56 607 PRO A CA 1
ATOM 4703 C C . PRO A 1 607 ? -39.287 -14.974 -35.397 1.00 35.56 607 PRO A C 1
ATOM 4705 O O . PRO A 1 607 ? -38.436 -14.100 -35.591 1.00 35.56 607 PRO A O 1
ATOM 4708 N N . PRO A 1 608 ? -38.955 -16.186 -34.900 1.00 35.72 608 PRO A N 1
ATOM 4709 C CA . PRO A 1 608 ? -37.600 -16.566 -34.480 1.00 35.72 608 PRO A CA 1
ATOM 4710 C C . PRO A 1 608 ? -36.633 -16.882 -35.649 1.00 35.72 608 PRO A C 1
ATOM 4712 O O . PRO A 1 608 ? -37.070 -17.219 -36.754 1.00 35.72 608 PRO A O 1
ATOM 4715 N N . PRO A 1 609 ? -35.304 -16.813 -35.423 1.00 37.53 609 PRO A N 1
ATOM 4716 C CA . PRO A 1 609 ? -34.286 -17.066 -36.446 1.00 37.53 609 PRO A CA 1
ATOM 4717 C C . PRO A 1 609 ? -34.046 -18.563 -36.722 1.00 37.53 609 PRO A C 1
ATOM 4719 O O . PRO A 1 609 ? -34.089 -19.396 -35.819 1.00 37.53 609 PRO A O 1
ATOM 4722 N N . ARG A 1 610 ? -33.714 -18.903 -37.978 1.00 29.53 610 ARG A N 1
ATOM 4723 C CA . ARG A 1 610 ? -33.322 -20.265 -38.398 1.00 29.53 610 ARG A CA 1
ATOM 4724 C C . ARG A 1 610 ? -31.815 -20.534 -38.192 1.00 29.53 610 ARG A C 1
ATOM 4726 O O . ARG A 1 610 ? -31.018 -19.610 -38.368 1.00 29.53 610 ARG A O 1
ATOM 4733 N N . PRO A 1 611 ? -31.402 -21.786 -37.910 1.00 35.88 611 PRO A N 1
ATOM 4734 C CA . PRO A 1 611 ? -29.991 -22.174 -37.825 1.00 35.88 611 PRO A CA 1
ATOM 4735 C C . PRO A 1 611 ? -29.330 -22.308 -39.211 1.00 35.88 611 PRO A C 1
ATOM 4737 O O . PRO A 1 611 ? -30.008 -22.390 -40.238 1.00 35.88 611 PRO A O 1
ATOM 4740 N N . LYS A 1 612 ? -27.993 -22.408 -39.241 1.00 31.16 612 LYS A N 1
ATOM 4741 C CA . LYS A 1 612 ? -27.223 -22.889 -40.403 1.00 31.16 612 LYS A CA 1
ATOM 4742 C C . LYS A 1 612 ? -26.240 -23.983 -39.985 1.00 31.16 612 LYS A C 1
ATOM 4744 O O . LYS A 1 612 ? -25.601 -23.882 -38.944 1.00 31.16 612 LYS A O 1
ATOM 4749 N N . MET A 1 613 ? -26.157 -25.027 -40.808 1.00 28.92 613 MET A N 1
ATOM 4750 C CA . MET A 1 613 ? -25.369 -26.239 -40.557 1.00 28.92 613 MET A CA 1
ATOM 4751 C C . MET A 1 613 ? -23.870 -26.054 -40.830 1.00 28.92 613 MET A C 1
ATOM 4753 O O . MET A 1 613 ? -23.453 -25.156 -41.562 1.00 28.92 613 MET A O 1
ATOM 4757 N N . ALA A 1 614 ? -23.071 -26.961 -40.265 1.00 29.11 614 ALA A N 1
ATOM 4758 C CA . ALA A 1 614 ? -21.645 -27.096 -40.536 1.00 29.11 614 ALA A CA 1
ATOM 4759 C C . ALA A 1 614 ? -21.352 -27.673 -41.938 1.00 29.11 614 ALA A C 1
ATOM 4761 O O . ALA A 1 614 ? -22.225 -28.239 -42.598 1.00 29.11 614 ALA A O 1
ATOM 4762 N N . ARG A 1 615 ? -20.082 -27.602 -42.359 1.00 29.67 615 ARG A N 1
ATOM 4763 C CA . ARG A 1 615 ? -19.532 -28.422 -43.449 1.00 29.67 615 ARG A CA 1
ATOM 4764 C C . ARG A 1 615 ? -18.127 -28.898 -43.069 1.00 29.67 615 ARG A C 1
ATOM 4766 O O . ARG A 1 615 ? -17.364 -28.145 -42.471 1.00 29.67 615 ARG A O 1
ATOM 4773 N N . SER A 1 616 ? -17.819 -30.155 -43.367 1.00 29.66 616 SER A N 1
ATOM 4774 C CA . SER A 1 616 ? -16.652 -30.890 -42.867 1.00 29.66 616 SER A CA 1
ATOM 4775 C C . SER A 1 616 ? -15.605 -31.160 -43.953 1.00 29.66 616 SER A C 1
ATOM 4777 O O . SER A 1 616 ? -15.937 -31.225 -45.135 1.00 29.66 616 SER A O 1
ATOM 4779 N N . SER A 1 617 ? -14.348 -31.374 -43.544 1.00 28.58 617 SER A N 1
ATOM 4780 C CA . SER A 1 617 ? -13.407 -32.329 -44.165 1.00 28.58 617 SER A CA 1
ATOM 4781 C C . SER A 1 617 ? -12.138 -32.506 -43.304 1.00 28.58 617 SER A C 1
ATOM 4783 O O . SER A 1 617 ? -11.816 -31.612 -42.517 1.00 28.58 617 SER A O 1
ATOM 4785 N N . PRO A 1 618 ? -11.445 -33.660 -43.380 1.00 32.56 618 PRO A N 1
ATOM 4786 C CA . PRO A 1 618 ? -10.493 -34.093 -42.353 1.00 32.56 618 PRO A CA 1
ATOM 4787 C C . PRO A 1 618 ? -9.043 -33.647 -42.601 1.00 32.56 618 PRO A C 1
ATOM 4789 O O . PRO A 1 618 ? -8.631 -33.390 -43.732 1.00 32.56 618 PRO A O 1
ATOM 4792 N N . ARG A 1 619 ? -8.225 -33.649 -41.538 1.00 27.44 619 ARG A N 1
ATOM 4793 C CA . ARG A 1 619 ? -6.770 -33.435 -41.615 1.00 27.44 619 ARG A CA 1
ATOM 4794 C C . ARG A 1 619 ? -6.015 -34.686 -41.159 1.00 27.44 619 ARG A C 1
ATOM 4796 O O . ARG A 1 619 ? -6.225 -35.161 -40.047 1.00 27.44 619 ARG A O 1
ATOM 4803 N N . LYS A 1 620 ? -5.133 -35.207 -42.020 1.00 27.09 620 LYS A N 1
ATOM 4804 C CA . LYS A 1 620 ? -4.287 -36.381 -41.739 1.00 27.09 620 LYS A CA 1
ATOM 4805 C C . LYS A 1 620 ? -3.289 -36.100 -40.602 1.00 27.09 620 LYS A C 1
ATOM 4807 O O . LYS A 1 620 ? -2.750 -34.995 -40.525 1.00 27.09 620 LYS A O 1
ATOM 4812 N N . LYS A 1 621 ? -2.990 -37.120 -39.787 1.00 29.31 621 LYS A N 1
ATOM 4813 C CA . LYS A 1 621 ? -1.749 -37.186 -38.991 1.00 29.31 621 LYS A CA 1
ATOM 4814 C C . LYS A 1 621 ? -0.548 -37.401 -39.927 1.00 29.31 621 LYS A C 1
ATOM 4816 O O . LYS A 1 621 ? -0.705 -38.049 -40.962 1.00 29.31 621 LYS A O 1
ATOM 4821 N N . PRO A 1 622 ? 0.637 -36.929 -39.530 1.00 30.00 622 PRO A N 1
ATOM 4822 C CA . PRO A 1 622 ? 1.832 -37.763 -39.630 1.00 30.00 622 PRO A CA 1
ATOM 4823 C C . PRO A 1 622 ? 2.512 -37.931 -38.262 1.00 30.00 622 PRO A C 1
ATOM 4825 O O . PRO A 1 622 ? 2.560 -37.006 -37.453 1.00 30.00 622 PRO A O 1
ATOM 4828 N N . THR A 1 623 ? 3.033 -39.128 -38.019 1.00 24.45 623 THR A N 1
ATOM 4829 C CA . THR A 1 623 ? 4.067 -39.424 -37.017 1.00 24.45 623 THR A CA 1
ATOM 4830 C C . THR A 1 623 ? 5.455 -39.134 -37.598 1.00 24.45 623 THR A C 1
ATOM 4832 O O . THR A 1 623 ? 5.587 -39.075 -38.819 1.00 24.45 623 THR A O 1
ATOM 4835 N N . VAL A 1 624 ? 6.478 -38.993 -36.743 1.00 26.31 624 VAL A N 1
ATOM 4836 C CA . VAL A 1 624 ? 7.768 -39.727 -36.798 1.00 26.31 624 VAL A CA 1
ATOM 4837 C C . VAL A 1 624 ? 8.726 -39.213 -35.706 1.00 26.31 624 VAL A C 1
ATOM 4839 O O . VAL A 1 624 ? 8.778 -38.020 -35.431 1.00 26.31 624 VAL A O 1
ATOM 4842 N N . ASN A 1 625 ? 9.402 -40.186 -35.094 1.00 24.44 625 ASN A N 1
ATOM 4843 C CA . ASN A 1 625 ? 10.599 -40.250 -34.243 1.00 24.44 625 ASN A CA 1
ATOM 4844 C C . ASN A 1 625 ? 11.283 -38.987 -33.678 1.00 24.44 625 ASN A C 1
ATOM 4846 O O . ASN A 1 625 ? 11.535 -37.997 -34.359 1.00 24.44 625 ASN A O 1
ATOM 4850 N N . TYR A 1 626 ? 11.751 -39.160 -32.437 1.00 24.38 626 TYR A N 1
ATOM 4851 C CA . TYR A 1 626 ? 12.997 -38.576 -31.939 1.00 24.38 626 TYR A CA 1
ATOM 4852 C C . TYR A 1 626 ? 14.186 -39.414 -32.436 1.00 24.38 626 TYR A C 1
ATOM 4854 O O . TYR A 1 626 ? 14.071 -40.637 -32.495 1.00 24.38 626 TYR A O 1
ATOM 4862 N N . ASN A 1 627 ? 15.325 -38.768 -32.684 1.00 26.92 627 ASN A N 1
ATOM 4863 C CA . ASN A 1 627 ? 16.637 -39.407 -32.578 1.00 26.92 627 ASN A CA 1
ATOM 4864 C C . ASN A 1 627 ? 17.339 -38.833 -31.339 1.00 26.92 627 ASN A C 1
ATOM 4866 O O . ASN A 1 627 ? 17.129 -37.663 -31.004 1.00 26.92 627 ASN A O 1
ATOM 4870 N N . GLU A 1 628 ? 18.150 -39.656 -30.680 1.00 27.59 628 GLU A N 1
ATOM 4871 C CA . GLU A 1 628 ? 19.096 -39.227 -29.646 1.00 27.59 628 GLU A CA 1
ATOM 4872 C C . GLU A 1 628 ? 20.467 -38.916 -30.289 1.00 27.59 628 GLU A C 1
ATOM 4874 O O . GLU A 1 628 ? 20.519 -38.590 -31.475 1.00 27.59 628 GLU A O 1
ATOM 4879 N N . ASP A 1 629 ? 21.543 -39.002 -29.502 1.00 27.58 629 ASP A N 1
ATOM 4880 C CA . ASP A 1 629 ? 22.949 -38.769 -29.864 1.00 27.58 629 ASP A CA 1
ATOM 4881 C C . ASP A 1 629 ? 23.346 -37.329 -30.241 1.00 27.58 629 ASP A C 1
ATOM 4883 O O . ASP A 1 629 ? 23.303 -36.924 -31.399 1.00 27.58 629 ASP A O 1
ATOM 4887 N N . ASP A 1 630 ? 23.866 -36.590 -29.248 1.00 28.80 630 ASP A N 1
ATOM 4888 C CA . ASP A 1 630 ? 25.230 -36.041 -29.364 1.00 28.80 630 ASP A CA 1
ATOM 4889 C C . ASP A 1 630 ? 25.820 -35.637 -27.991 1.00 28.80 630 ASP A C 1
ATOM 4891 O O . ASP A 1 630 ? 25.187 -34.899 -27.229 1.00 28.80 630 ASP A O 1
ATOM 4895 N N . ALA A 1 631 ? 27.033 -36.104 -27.653 1.00 25.45 631 ALA A N 1
ATOM 4896 C CA . ALA A 1 631 ? 27.721 -35.735 -26.402 1.00 25.45 631 ALA A CA 1
ATOM 4897 C C . ALA A 1 631 ? 29.249 -35.994 -26.391 1.00 25.45 631 ALA A C 1
ATOM 4899 O O . ALA A 1 631 ? 29.703 -37.129 -26.221 1.00 25.45 631 ALA A O 1
ATOM 4900 N N . PRO A 1 632 ? 30.062 -34.923 -26.396 1.00 30.08 632 PRO A N 1
ATOM 4901 C CA . PRO A 1 632 ? 31.293 -34.867 -25.585 1.00 30.08 632 PRO A CA 1
ATOM 4902 C C . PRO A 1 632 ? 31.327 -33.581 -24.724 1.00 30.08 632 PRO A C 1
ATOM 4904 O O . PRO A 1 632 ? 31.061 -32.490 -25.213 1.00 30.08 632 PRO A O 1
ATOM 4907 N N . LYS A 1 633 ? 31.483 -33.651 -23.393 1.00 26.86 633 LYS A N 1
ATOM 4908 C CA . LYS A 1 633 ? 32.719 -33.856 -22.587 1.00 26.86 633 LYS A CA 1
ATOM 4909 C C . LYS A 1 633 ? 33.602 -32.588 -22.406 1.00 26.86 633 LYS A C 1
ATOM 4911 O O . LYS A 1 633 ? 33.491 -31.653 -23.190 1.00 26.86 633 LYS A O 1
ATOM 4916 N N . PRO A 1 634 ? 34.378 -32.477 -21.300 1.00 33.12 634 PRO A N 1
ATOM 4917 C CA . PRO A 1 634 ? 34.677 -31.176 -20.679 1.00 33.12 634 PRO A CA 1
ATOM 4918 C C . PRO A 1 634 ? 36.124 -30.674 -20.844 1.00 33.12 634 PRO A C 1
ATOM 4920 O O . PRO A 1 634 ? 37.033 -31.435 -21.165 1.00 33.12 634 PRO A O 1
ATOM 4923 N N . LEU A 1 635 ? 36.353 -29.405 -20.479 1.00 25.81 635 LEU A N 1
ATOM 4924 C CA . LEU A 1 635 ? 37.680 -28.807 -20.266 1.00 25.81 635 LEU A CA 1
ATOM 4925 C C . LEU A 1 635 ? 37.766 -28.104 -18.902 1.00 25.81 635 LEU A C 1
ATOM 4927 O O . LEU A 1 635 ? 36.774 -27.576 -18.401 1.00 25.81 635 LEU A O 1
ATOM 4931 N N . ALA A 1 636 ? 38.960 -28.091 -18.299 1.00 24.75 636 ALA A N 1
ATOM 4932 C CA . ALA A 1 636 ? 39.196 -27.541 -16.964 1.00 24.75 636 ALA A CA 1
ATOM 4933 C C . ALA A 1 636 ? 40.613 -26.954 -16.794 1.00 24.75 636 ALA A C 1
ATOM 4935 O O . ALA A 1 636 ? 41.562 -27.444 -17.393 1.00 24.75 636 ALA A O 1
ATOM 4936 N N . LYS A 1 637 ? 40.731 -25.989 -15.864 1.00 25.34 637 LYS A N 1
ATOM 4937 C CA . LYS A 1 637 ? 41.960 -25.413 -15.263 1.00 25.34 637 LYS A CA 1
ATOM 4938 C C . LYS A 1 637 ? 42.936 -24.631 -16.169 1.00 25.34 637 LYS A C 1
ATOM 4940 O O . LYS A 1 637 ? 43.692 -25.201 -16.942 1.00 25.34 637 LYS A O 1
ATOM 4945 N N . VAL A 1 638 ? 43.094 -23.346 -15.835 1.00 24.70 638 VAL A N 1
ATOM 4946 C CA . VAL A 1 638 ? 44.394 -22.638 -15.766 1.00 24.70 638 VAL A CA 1
ATOM 4947 C C . VAL A 1 638 ? 44.454 -21.935 -14.392 1.00 24.70 638 VAL A C 1
ATOM 4949 O O . VAL A 1 638 ? 43.405 -21.705 -13.786 1.00 24.70 638 VAL A O 1
ATOM 4952 N N . VAL A 1 639 ? 45.647 -21.692 -13.827 1.00 24.84 639 VAL A N 1
ATOM 4953 C CA . VAL A 1 639 ? 45.849 -21.433 -12.380 1.00 24.84 639 VAL A CA 1
ATOM 4954 C C . VAL A 1 639 ? 46.861 -20.305 -12.098 1.00 24.84 639 VAL A C 1
ATOM 4956 O O . VAL A 1 639 ? 47.912 -20.263 -12.727 1.00 24.84 639 VAL A O 1
ATOM 4959 N N . ALA A 1 640 ? 46.590 -19.501 -11.050 1.00 24.78 640 ALA A N 1
ATOM 4960 C CA . ALA A 1 640 ? 47.464 -18.468 -10.446 1.00 24.78 640 ALA A CA 1
ATOM 4961 C C . ALA A 1 640 ? 47.807 -17.265 -11.366 1.00 24.78 640 ALA A C 1
ATOM 4963 O O . ALA A 1 640 ? 47.491 -17.283 -12.547 1.00 24.78 640 ALA A O 1
ATOM 4964 N N . LYS A 1 641 ? 48.380 -16.134 -10.913 1.00 25.56 641 LYS A N 1
ATOM 4965 C CA . LYS A 1 641 ? 48.944 -15.643 -9.620 1.00 25.56 641 LYS A CA 1
ATOM 4966 C C . LYS A 1 641 ? 48.584 -14.122 -9.540 1.00 25.56 641 LYS A C 1
ATOM 4968 O O . LYS A 1 641 ? 48.147 -13.577 -10.542 1.00 25.56 641 LYS A O 1
ATOM 4973 N N . ALA A 1 642 ? 48.703 -13.342 -8.460 1.00 23.88 642 ALA A N 1
ATOM 4974 C CA . ALA A 1 642 ? 49.457 -13.458 -7.210 1.00 23.88 642 ALA A CA 1
ATOM 4975 C C . ALA A 1 642 ? 48.801 -12.652 -6.055 1.00 23.88 642 ALA A C 1
ATOM 4977 O O . ALA A 1 642 ? 47.816 -11.946 -6.256 1.00 23.88 642 ALA A O 1
ATOM 4978 N N . LYS A 1 643 ? 49.384 -12.724 -4.847 1.00 23.25 643 LYS A N 1
ATOM 4979 C CA . LYS A 1 643 ? 49.094 -11.840 -3.698 1.00 23.25 643 LYS A CA 1
ATOM 4980 C C . LYS A 1 643 ? 50.298 -10.932 -3.418 1.00 23.25 643 LYS A C 1
ATOM 4982 O O . LYS A 1 643 ? 51.419 -11.415 -3.556 1.00 23.25 643 LYS A O 1
ATOM 4987 N N . ASN A 1 644 ? 50.054 -9.706 -2.936 1.00 25.28 644 ASN A N 1
ATOM 4988 C CA . ASN A 1 644 ? 50.640 -9.108 -1.713 1.00 25.28 644 ASN A CA 1
ATOM 4989 C C . ASN A 1 644 ? 50.755 -7.574 -1.794 1.00 25.28 644 ASN A C 1
ATOM 4991 O O . ASN A 1 644 ? 51.539 -7.058 -2.580 1.00 25.28 644 ASN A O 1
ATOM 4995 N N . LEU A 1 645 ? 50.126 -6.874 -0.846 1.00 24.08 645 LEU A N 1
ATOM 4996 C CA . LEU A 1 645 ? 50.882 -6.142 0.178 1.00 24.08 645 LEU A CA 1
ATOM 4997 C C . LEU A 1 645 ? 50.029 -6.003 1.451 1.00 24.08 645 LEU A C 1
ATOM 4999 O O . LEU A 1 645 ? 48.802 -6.049 1.387 1.00 24.08 645 LEU A O 1
ATOM 5003 N N . VAL A 1 646 ? 50.678 -5.895 2.610 1.00 24.06 646 VAL A N 1
ATOM 5004 C CA . VAL A 1 646 ? 50.048 -5.821 3.941 1.00 24.06 646 VAL A CA 1
ATOM 5005 C C . VAL A 1 646 ? 50.772 -4.755 4.769 1.00 24.06 646 VAL A C 1
ATOM 5007 O O . VAL A 1 646 ? 51.962 -4.536 4.554 1.00 24.06 646 VAL A O 1
ATOM 5010 N N . ALA A 1 647 ? 50.059 -4.210 5.768 1.00 25.56 647 ALA A N 1
ATOM 5011 C CA . ALA A 1 647 ? 50.528 -3.385 6.897 1.00 25.56 647 ALA A CA 1
ATOM 5012 C C . ALA A 1 647 ? 50.367 -1.848 6.715 1.00 25.56 647 ALA A C 1
ATOM 5014 O O . ALA A 1 647 ? 50.375 -1.356 5.595 1.00 25.56 647 ALA A O 1
ATOM 5015 N N . LYS A 1 648 ? 50.186 -1.042 7.782 1.00 25.25 648 LYS A N 1
ATOM 5016 C CA . LYS A 1 648 ? 50.322 -1.342 9.230 1.00 25.25 648 LYS A CA 1
ATOM 5017 C C . LYS A 1 648 ? 49.534 -0.349 10.126 1.00 25.25 648 LYS A C 1
ATOM 5019 O O . LYS A 1 648 ? 49.751 0.844 9.982 1.00 25.25 648 LYS A O 1
ATOM 5024 N N . THR A 1 649 ? 48.756 -0.869 11.097 1.00 24.77 649 THR A N 1
ATOM 5025 C CA . THR A 1 649 ? 48.455 -0.302 12.456 1.00 24.77 649 THR A CA 1
ATOM 5026 C C . THR A 1 649 ? 47.847 1.129 12.585 1.00 24.77 649 THR A C 1
ATOM 5028 O O . THR A 1 649 ? 47.787 1.873 11.622 1.00 24.77 649 THR A O 1
ATOM 5031 N N . THR A 1 650 ? 47.279 1.583 13.720 1.00 23.11 650 THR A N 1
ATOM 5032 C CA . THR A 1 650 ? 47.417 1.154 15.137 1.00 23.11 650 THR A CA 1
ATOM 5033 C C . THR A 1 650 ? 46.142 1.409 15.971 1.00 23.11 650 THR A C 1
ATOM 5035 O O . THR A 1 650 ? 45.394 2.343 15.702 1.00 23.11 650 THR A O 1
ATOM 5038 N N . HIS A 1 651 ? 45.925 0.623 17.035 1.00 26.78 651 HIS A N 1
ATOM 5039 C CA . HIS A 1 651 ? 44.888 0.844 18.061 1.00 26.78 651 HIS A CA 1
ATOM 5040 C C . HIS A 1 651 ? 45.292 1.862 19.146 1.00 26.78 651 HIS A C 1
ATOM 5042 O O . HIS A 1 651 ? 46.476 2.003 19.454 1.00 26.78 651 HIS A O 1
ATOM 5048 N N . LYS A 1 652 ? 44.298 2.368 19.899 1.00 21.92 652 LYS A N 1
ATOM 5049 C CA . LYS A 1 652 ? 44.376 2.393 21.377 1.00 21.92 652 LYS A CA 1
ATOM 5050 C C . LYS A 1 652 ? 42.987 2.288 22.036 1.00 21.92 652 LYS A C 1
ATOM 5052 O O . LYS A 1 652 ? 42.009 2.777 21.483 1.00 21.92 652 LYS A O 1
ATOM 5057 N N . ARG A 1 653 ? 42.906 1.620 23.198 1.00 24.70 653 ARG A N 1
ATOM 5058 C CA . ARG A 1 653 ? 41.692 1.402 24.020 1.00 24.70 653 ARG A CA 1
ATOM 5059 C C . ARG A 1 653 ? 42.103 1.132 25.482 1.00 24.70 653 ARG A C 1
ATOM 5061 O O . ARG A 1 653 ? 43.106 0.457 25.692 1.00 24.70 653 ARG A O 1
ATOM 5068 N N . LYS A 1 654 ? 41.334 1.634 26.456 1.00 23.67 654 LYS A N 1
ATOM 5069 C CA . LYS A 1 654 ? 41.302 1.298 27.905 1.00 23.67 654 LYS A CA 1
ATOM 5070 C C . LYS A 1 654 ? 39.927 1.785 28.444 1.00 23.67 654 LYS A C 1
ATOM 5072 O O . LYS A 1 654 ? 39.448 2.767 27.886 1.00 23.67 654 LYS A O 1
ATOM 5077 N N . ALA A 1 655 ? 39.154 1.153 29.344 1.00 24.44 655 ALA A N 1
ATOM 5078 C CA . ALA A 1 655 ? 39.372 0.174 30.438 1.00 24.44 655 ALA A CA 1
ATOM 5079 C C . ALA A 1 655 ? 40.016 0.790 31.706 1.00 24.44 655 ALA A C 1
ATOM 5081 O O . ALA A 1 655 ? 41.003 1.505 31.556 1.00 24.44 655 ALA A O 1
ATOM 5082 N N . ALA A 1 656 ? 39.578 0.549 32.953 1.00 26.20 656 ALA A N 1
ATOM 5083 C CA . ALA A 1 656 ? 38.435 -0.194 33.551 1.00 26.20 656 ALA A CA 1
ATOM 5084 C C . ALA A 1 656 ? 38.080 0.495 34.921 1.00 26.20 656 ALA A C 1
ATOM 5086 O O . ALA A 1 656 ? 38.575 1.604 35.114 1.00 26.20 656 ALA A O 1
ATOM 5087 N N . ALA A 1 657 ? 37.289 0.011 35.897 1.00 24.14 657 ALA A N 1
ATOM 5088 C CA . ALA A 1 657 ? 36.625 -1.279 36.193 1.00 24.14 657 ALA A CA 1
ATOM 5089 C C . ALA A 1 657 ? 35.399 -1.067 37.144 1.00 24.14 657 ALA A C 1
ATOM 5091 O O . ALA A 1 657 ? 34.972 0.072 37.322 1.00 24.14 657 ALA A O 1
ATOM 5092 N N . GLU A 1 658 ? 34.882 -2.139 37.761 1.00 27.64 658 GLU A N 1
ATOM 5093 C CA . GLU A 1 658 ? 33.853 -2.184 38.831 1.00 27.64 658 GLU A CA 1
ATOM 5094 C C . GLU A 1 658 ? 34.434 -2.815 40.124 1.00 27.64 658 GLU A C 1
ATOM 5096 O O . GLU A 1 658 ? 35.503 -3.423 40.037 1.00 27.64 658 GLU A O 1
ATOM 5101 N N . ALA A 1 659 ? 33.747 -2.653 41.275 1.00 27.20 659 ALA A N 1
ATOM 5102 C CA . ALA A 1 659 ? 33.725 -3.522 42.483 1.00 27.20 659 ALA A CA 1
ATOM 5103 C C . ALA A 1 659 ? 33.025 -2.799 43.674 1.00 27.20 659 ALA A C 1
ATOM 5105 O O . ALA A 1 659 ? 33.142 -1.576 43.754 1.00 27.20 659 ALA A O 1
ATOM 5106 N N . ASP A 1 660 ? 32.381 -3.421 44.679 1.00 26.72 660 ASP A N 1
ATOM 5107 C CA . ASP A 1 660 ? 31.690 -4.730 44.820 1.00 26.72 660 ASP A CA 1
ATOM 5108 C C . ASP A 1 660 ? 30.963 -4.807 46.200 1.00 26.72 660 ASP A C 1
ATOM 5110 O O . ASP A 1 660 ? 31.430 -4.154 47.127 1.00 26.72 660 ASP A O 1
ATOM 5114 N N . HIS A 1 661 ? 29.906 -5.644 46.322 1.00 29.61 661 HIS A N 1
ATOM 5115 C CA . HIS A 1 661 ? 29.388 -6.374 47.527 1.00 29.61 661 HIS A CA 1
ATOM 5116 C C . HIS A 1 661 ? 29.074 -5.638 48.880 1.00 29.61 661 HIS A C 1
ATOM 5118 O O . HIS A 1 661 ? 29.642 -4.597 49.180 1.00 29.61 661 HIS A O 1
ATOM 5124 N N . ALA A 1 662 ? 28.218 -6.126 49.806 1.00 27.16 662 ALA A N 1
ATOM 5125 C CA . ALA A 1 662 ? 27.126 -7.133 49.798 1.00 27.16 662 ALA A CA 1
ATOM 5126 C C . ALA A 1 662 ? 26.243 -7.049 51.088 1.00 27.16 662 ALA A C 1
ATOM 5128 O O . ALA A 1 662 ? 26.779 -6.727 52.143 1.00 27.16 662 ALA A O 1
ATOM 5129 N N . ASP A 1 663 ? 24.944 -7.367 50.944 1.00 27.38 663 ASP A N 1
ATOM 5130 C CA . ASP A 1 663 ? 24.006 -8.175 51.783 1.00 27.38 663 ASP A CA 1
ATOM 5131 C C . ASP A 1 663 ? 23.761 -7.975 53.322 1.00 27.38 663 ASP A C 1
ATOM 5133 O O . ASP A 1 663 ? 24.469 -7.250 54.016 1.00 27.38 663 ASP A O 1
ATOM 5137 N N . ASP A 1 664 ? 22.693 -8.660 53.793 1.00 26.73 664 ASP A N 1
ATOM 5138 C CA . ASP A 1 664 ? 22.147 -8.934 55.157 1.00 26.73 664 ASP A CA 1
ATOM 5139 C C . ASP A 1 664 ? 21.460 -7.813 56.013 1.00 26.73 664 ASP A C 1
ATOM 5141 O O . ASP A 1 664 ? 21.812 -6.640 55.905 1.00 26.73 664 ASP A O 1
ATOM 5145 N N . ASP A 1 665 ? 20.563 -8.084 56.998 1.00 27.98 665 ASP A N 1
ATOM 5146 C CA . ASP A 1 665 ? 19.244 -8.798 57.010 1.00 27.98 665 ASP A CA 1
ATOM 5147 C C . ASP A 1 665 ? 18.406 -8.447 58.310 1.00 27.98 665 ASP A C 1
ATOM 5149 O O . ASP A 1 665 ? 18.950 -7.839 59.232 1.00 27.98 665 ASP A O 1
ATOM 5153 N N . TYR A 1 666 ? 17.125 -8.871 58.392 1.00 27.33 666 TYR A N 1
ATOM 5154 C CA . TYR A 1 666 ? 16.171 -9.022 59.544 1.00 27.33 666 TYR A CA 1
ATOM 5155 C C . TYR A 1 666 ? 15.494 -7.849 60.334 1.00 27.33 666 TYR A C 1
ATOM 5157 O O . TYR A 1 666 ? 16.128 -6.919 60.823 1.00 27.33 666 TYR A O 1
ATOM 5165 N N . ASP A 1 667 ? 14.167 -8.043 60.523 1.00 26.47 667 ASP A N 1
ATOM 5166 C CA . ASP A 1 667 ? 13.214 -7.805 61.654 1.00 26.47 667 ASP A CA 1
ATOM 5167 C C . ASP A 1 667 ? 12.997 -6.408 62.314 1.00 26.47 667 ASP A C 1
ATOM 5169 O O . ASP A 1 667 ? 13.933 -5.663 62.577 1.00 26.47 667 ASP A O 1
ATOM 5173 N N . GLU A 1 668 ? 11.768 -5.866 62.486 1.00 25.83 668 GLU A N 1
ATOM 5174 C CA . GLU A 1 668 ? 10.525 -6.238 63.250 1.00 25.83 668 GLU A CA 1
ATOM 5175 C C . GLU A 1 668 ? 10.514 -5.601 64.683 1.00 25.83 668 GLU A C 1
ATOM 5177 O O . GLU A 1 668 ? 11.534 -5.601 65.360 1.00 25.83 668 GLU A O 1
ATOM 5182 N N . VAL A 1 669 ? 9.494 -4.864 65.187 1.00 28.00 669 VAL A N 1
ATOM 5183 C CA . VAL A 1 669 ? 8.239 -5.334 65.845 1.00 28.00 669 VAL A CA 1
ATOM 5184 C C . VAL A 1 669 ? 7.316 -4.152 66.285 1.00 28.00 669 VAL A C 1
ATOM 5186 O O . VAL A 1 669 ? 7.795 -3.149 66.799 1.00 28.00 669 VAL A O 1
ATOM 5189 N N . ASN A 1 670 ? 5.987 -4.334 66.139 1.00 27.00 670 ASN A N 1
ATOM 5190 C CA . ASN A 1 670 ? 4.789 -3.728 66.798 1.00 27.00 670 ASN A CA 1
ATOM 5191 C C . ASN A 1 670 ? 4.689 -2.266 67.332 1.00 27.00 670 ASN A C 1
ATOM 5193 O O . ASN A 1 670 ? 5.509 -1.763 68.091 1.00 27.00 670 ASN A O 1
ATOM 5197 N N . GLY A 1 671 ? 3.480 -1.697 67.154 1.00 25.44 671 GLY A N 1
ATOM 5198 C CA . GLY A 1 671 ? 2.887 -0.619 67.973 1.00 25.44 671 GLY A CA 1
ATOM 5199 C C . GLY A 1 671 ? 1.389 -0.417 67.651 1.00 25.44 671 GLY A C 1
ATOM 5200 O O . GLY A 1 671 ? 1.035 -0.320 66.480 1.00 25.44 671 GLY A O 1
ATOM 5201 N N . ASN A 1 672 ? 0.490 -0.399 68.649 1.00 26.16 672 ASN A N 1
ATOM 5202 C CA . ASN A 1 672 ? -0.972 -0.527 68.450 1.00 26.16 672 ASN A CA 1
ATOM 5203 C C . ASN A 1 672 ? -1.785 0.397 69.394 1.00 26.16 672 ASN A C 1
ATOM 5205 O O . ASN A 1 672 ? -1.418 0.536 70.558 1.00 26.16 672 ASN A O 1
ATOM 5209 N N . GLY A 1 673 ? -2.894 0.999 68.932 1.00 27.25 673 GLY A N 1
ATOM 5210 C CA . GLY A 1 673 ? -3.774 1.856 69.755 1.00 27.25 673 GLY A CA 1
ATOM 5211 C C . GLY A 1 673 ? -4.752 2.739 68.954 1.00 27.25 673 GLY A C 1
ATOM 5212 O O . GLY A 1 673 ? -4.373 3.327 67.946 1.00 27.25 673 GLY A O 1
ATOM 5213 N N . LYS A 1 674 ? -6.021 2.815 69.385 1.00 26.22 674 LYS A N 1
ATOM 5214 C CA . LYS A 1 674 ? -7.146 3.496 68.696 1.00 26.22 674 LYS A CA 1
ATOM 5215 C C . LYS A 1 674 ? -7.406 4.910 69.245 1.00 26.22 674 LYS A C 1
ATOM 5217 O O . LYS A 1 674 ? -7.108 5.150 70.407 1.00 26.22 674 LYS A O 1
ATOM 5222 N N . ASP A 1 675 ? -8.030 5.789 68.445 1.00 26.34 675 ASP A N 1
ATOM 5223 C CA . ASP A 1 675 ? -9.387 6.334 68.708 1.00 26.34 675 ASP A CA 1
ATOM 5224 C C . ASP A 1 675 ? -9.869 7.319 67.609 1.00 26.34 675 ASP A C 1
ATOM 5226 O O . ASP A 1 675 ? -9.143 7.620 66.662 1.00 26.34 675 ASP A O 1
ATOM 5230 N N . THR A 1 676 ? -11.149 7.728 67.649 1.00 23.98 676 THR A N 1
ATOM 5231 C CA . THR A 1 676 ? -11.890 8.455 66.577 1.00 23.98 676 THR A CA 1
ATOM 5232 C C . THR A 1 676 ? -13.002 9.356 67.183 1.00 23.98 676 THR A C 1
ATOM 5234 O O . THR A 1 676 ? -13.242 9.193 68.380 1.00 23.98 676 THR A O 1
ATOM 5237 N N . PRO A 1 677 ? -13.740 10.246 66.452 1.00 38.22 677 PRO A N 1
ATOM 5238 C CA . PRO A 1 677 ? -13.736 10.532 65.002 1.00 38.22 677 PRO A CA 1
ATOM 5239 C C . PRO A 1 677 ? -13.797 12.032 64.554 1.00 38.22 677 PRO A C 1
ATOM 5241 O O . PRO A 1 677 ? -14.052 12.939 65.337 1.00 38.22 677 PRO A O 1
ATOM 5244 N N . ALA A 1 678 ? -13.750 12.218 63.219 1.00 23.23 678 ALA A N 1
ATOM 5245 C CA . ALA A 1 678 ? -14.347 13.306 62.404 1.00 23.23 678 ALA A CA 1
ATOM 5246 C C . ALA A 1 678 ? -13.670 14.708 62.318 1.00 23.23 678 ALA A C 1
ATOM 5248 O O . ALA A 1 678 ? -12.948 15.106 63.224 1.00 23.23 678 ALA A O 1
ATOM 5249 N N . PRO A 1 679 ? -13.934 15.504 61.244 1.00 30.56 679 PRO A N 1
ATOM 5250 C CA . PRO A 1 679 ? -14.571 15.178 59.955 1.00 30.56 679 PRO A CA 1
ATOM 5251 C C . PRO A 1 679 ? -13.607 15.292 58.745 1.00 30.56 679 PRO A C 1
ATOM 5253 O O . PRO A 1 679 ? -12.865 16.261 58.595 1.00 30.56 679 PRO A O 1
ATOM 5256 N N . ALA A 1 680 ? -13.647 14.332 57.813 1.00 26.67 680 ALA A N 1
ATOM 5257 C CA . ALA A 1 680 ? -12.748 14.319 56.652 1.00 26.67 680 ALA A CA 1
ATOM 5258 C C . ALA A 1 680 ? -13.261 15.160 55.462 1.00 26.67 680 ALA A C 1
ATOM 5260 O O . ALA A 1 680 ? -14.348 14.923 54.930 1.00 26.67 680 ALA A O 1
ATOM 5261 N N . ALA A 1 681 ? -12.438 16.093 54.970 1.00 28.95 681 ALA A N 1
ATOM 5262 C CA . ALA A 1 681 ? -12.726 16.851 53.751 1.00 28.95 681 ALA A CA 1
ATOM 5263 C C . ALA A 1 681 ? -12.669 15.960 52.489 1.00 28.95 681 ALA A C 1
ATOM 5265 O O . ALA A 1 681 ? -11.726 15.192 52.283 1.00 28.95 681 ALA A O 1
ATOM 5266 N N . LYS A 1 682 ? -13.669 16.087 51.605 1.00 29.72 682 LYS A N 1
ATOM 5267 C CA . LYS A 1 682 ? -13.824 15.258 50.393 1.00 29.72 682 LYS A CA 1
ATOM 5268 C C . LYS A 1 682 ? -12.707 15.509 49.363 1.00 29.72 682 LYS A C 1
ATOM 5270 O O . LYS A 1 682 ? -12.844 16.364 48.488 1.00 29.72 682 LYS A O 1
ATOM 5275 N N . LYS A 1 683 ? -11.631 14.711 49.390 1.00 27.72 683 LYS A N 1
ATOM 5276 C CA . LYS A 1 683 ? -10.673 14.632 48.269 1.00 27.72 683 LYS A CA 1
ATOM 5277 C C . LYS A 1 683 ? -11.398 14.134 47.009 1.00 27.72 683 LYS A C 1
ATOM 5279 O O . LYS A 1 683 ? -11.926 13.024 46.983 1.00 27.72 683 LYS A O 1
ATOM 5284 N N . ARG A 1 684 ? -11.419 14.956 45.952 1.00 28.27 684 ARG A N 1
ATOM 5285 C CA . ARG A 1 684 ? -11.955 14.588 44.627 1.00 28.27 684 ARG A CA 1
ATOM 5286 C C . ARG A 1 684 ? -11.222 13.353 44.092 1.00 28.27 684 ARG A C 1
ATOM 5288 O O . ARG A 1 684 ? -9.998 13.385 43.979 1.00 28.27 684 ARG A O 1
ATOM 5295 N N . LYS A 1 685 ? -11.965 12.307 43.699 1.00 26.91 685 LYS A N 1
ATOM 5296 C CA . LYS A 1 685 ? -11.412 11.200 42.898 1.00 26.91 685 LYS A CA 1
ATOM 5297 C C . LYS A 1 685 ? -10.776 11.787 41.630 1.00 26.91 685 LYS A C 1
ATOM 5299 O O . LYS A 1 685 ? -11.402 12.589 40.936 1.00 26.91 685 LYS A O 1
ATOM 5304 N N . THR A 1 686 ? -9.528 11.425 41.352 1.00 29.19 686 THR A N 1
ATOM 5305 C CA . THR A 1 686 ? -8.803 11.878 40.160 1.00 29.19 686 THR A CA 1
ATOM 5306 C C . THR A 1 686 ? -9.332 11.179 38.908 1.00 29.19 686 THR A C 1
ATOM 5308 O O . THR A 1 686 ? -9.753 10.024 38.954 1.00 29.19 686 THR A O 1
ATOM 5311 N N . ALA A 1 687 ? -9.271 11.859 37.760 1.00 33.38 687 ALA A N 1
ATOM 5312 C CA . ALA A 1 687 ? -9.780 11.368 36.474 1.00 33.38 687 ALA A CA 1
ATOM 5313 C C . ALA A 1 687 ? -8.915 10.254 35.830 1.00 33.38 687 ALA A C 1
ATOM 5315 O O . ALA A 1 687 ? -8.831 10.157 34.609 1.00 33.38 687 ALA A O 1
ATOM 5316 N N . LYS A 1 688 ? -8.257 9.421 36.649 1.00 30.66 688 LYS A N 1
ATOM 5317 C CA . LYS A 1 688 ? -7.538 8.215 36.213 1.00 30.66 688 LYS A CA 1
ATOM 5318 C C . LYS A 1 688 ? -8.478 7.000 36.177 1.00 30.66 688 LYS A C 1
ATOM 5320 O O . LYS A 1 688 ? -8.476 6.270 35.196 1.00 30.66 688 LYS A O 1
ATOM 5325 N N . ALA A 1 689 ? -9.372 6.877 37.162 1.00 25.94 689 ALA A N 1
ATOM 5326 C CA . ALA A 1 689 ? -10.378 5.809 37.276 1.00 25.94 689 ALA A CA 1
ATOM 5327 C C . ALA A 1 689 ? -11.643 6.056 36.416 1.00 25.94 689 ALA A C 1
ATOM 5329 O O . ALA A 1 689 ? -12.769 5.888 36.879 1.00 25.94 689 ALA A O 1
ATOM 5330 N N . LYS A 1 690 ? -11.464 6.556 35.186 1.00 26.89 690 LYS A N 1
ATOM 5331 C CA . LYS A 1 690 ? -12.537 6.711 34.183 1.00 26.89 690 LYS A CA 1
ATOM 5332 C C . LYS A 1 690 ? -12.045 6.488 32.744 1.00 26.89 690 LYS A C 1
ATOM 5334 O O . LYS A 1 690 ? -12.582 7.060 31.800 1.00 26.89 690 LYS A O 1
ATOM 5339 N N . LYS A 1 691 ? -10.982 5.688 32.590 1.00 28.44 691 LYS A N 1
ATOM 5340 C CA . LYS A 1 691 ? -10.364 5.370 31.290 1.00 28.44 691 LYS A CA 1
ATOM 5341 C C . LYS A 1 691 ? -10.171 3.872 31.019 1.00 28.44 691 LYS A C 1
ATOM 5343 O O . LYS A 1 691 ? -9.666 3.520 29.962 1.00 28.44 691 LYS A O 1
ATOM 5348 N N . GLU A 1 692 ? -10.595 3.017 31.947 1.00 30.11 692 GLU A N 1
ATOM 5349 C CA . GLU A 1 692 ? -10.609 1.551 31.801 1.00 30.11 692 GLU A CA 1
ATOM 5350 C C . GLU A 1 692 ? -11.936 1.046 31.189 1.00 30.11 692 GLU A C 1
ATOM 5352 O O . GLU A 1 692 ? -12.019 -0.068 30.689 1.00 30.11 692 GLU A O 1
ATOM 5357 N N . GLU A 1 693 ? -12.958 1.905 31.117 1.00 30.20 693 GLU A N 1
ATOM 5358 C CA . GLU A 1 693 ? -14.310 1.587 30.632 1.00 30.20 693 GLU A CA 1
ATOM 5359 C C . GLU A 1 693 ? -14.502 1.965 29.143 1.00 30.20 693 GLU A C 1
ATOM 5361 O O . GLU A 1 693 ? -15.460 2.629 28.751 1.00 30.20 693 GLU A O 1
ATOM 5366 N N . GLN A 1 694 ? -13.539 1.581 28.295 1.00 33.47 694 GLN A N 1
ATOM 5367 C CA . GLN A 1 694 ? -13.654 1.625 26.823 1.00 33.47 694 GLN A CA 1
ATOM 5368 C C . GLN A 1 694 ? -13.345 0.272 26.158 1.00 33.47 694 GLN A C 1
ATOM 5370 O O . GLN A 1 694 ? -13.039 0.202 24.966 1.00 33.47 694 GLN A O 1
ATOM 5375 N N . GLY A 1 695 ? -13.505 -0.822 26.908 1.00 34.06 695 GLY A N 1
ATOM 5376 C CA . GLY A 1 695 ? -13.750 -2.141 26.329 1.00 34.06 695 GLY A CA 1
ATOM 5377 C C . GLY A 1 695 ? -15.127 -2.168 25.664 1.00 34.06 695 GLY A C 1
ATOM 5378 O O . GLY A 1 695 ? -16.110 -2.558 26.286 1.00 34.06 695 GLY A O 1
ATOM 5379 N N . GLY A 1 696 ? -15.215 -1.712 24.412 1.00 45.75 696 GLY A N 1
ATOM 5380 C CA . GLY A 1 696 ? -16.424 -1.889 23.608 1.00 45.75 696 GLY A CA 1
ATOM 5381 C C . GLY A 1 696 ? -16.731 -3.380 23.465 1.00 45.75 696 GLY A C 1
ATOM 5382 O O . GLY A 1 696 ? -15.820 -4.150 23.153 1.00 45.75 696 GLY A O 1
ATOM 5383 N N . MET A 1 697 ? -17.988 -3.770 23.710 1.00 66.94 697 MET A N 1
ATOM 5384 C CA . MET A 1 697 ? -18.411 -5.177 23.717 1.00 66.94 697 MET A CA 1
ATOM 5385 C C . MET A 1 697 ? -17.911 -5.917 22.461 1.00 66.94 697 MET A C 1
ATOM 5387 O O . MET A 1 697 ? -17.884 -5.324 21.373 1.00 66.94 697 MET A O 1
ATOM 5391 N N . PRO A 1 698 ? -17.470 -7.182 22.586 1.00 82.50 698 PRO A N 1
ATOM 5392 C CA . PRO A 1 698 ? -16.996 -7.943 21.439 1.00 82.50 698 PRO A CA 1
ATOM 5393 C C . PRO A 1 698 ? -18.138 -8.138 20.433 1.00 82.50 698 PRO A C 1
ATOM 5395 O O . PRO A 1 698 ? -19.292 -8.314 20.817 1.00 82.50 698 PRO A O 1
ATOM 5398 N N . LEU A 1 699 ? -17.816 -8.114 19.137 1.00 90.38 699 LEU A N 1
ATOM 5399 C CA . LEU A 1 699 ? -18.790 -8.285 18.047 1.00 90.38 699 LEU A CA 1
ATOM 5400 C C . LEU A 1 699 ? -19.451 -9.668 18.063 1.00 90.38 699 LEU A C 1
ATOM 5402 O O . LEU A 1 699 ? -20.553 -9.855 17.552 1.00 90.38 699 LEU A O 1
ATOM 5406 N N . THR A 1 700 ? -18.763 -10.643 18.650 1.00 91.25 700 THR A N 1
ATOM 5407 C CA . THR A 1 700 ? -19.309 -11.941 19.021 1.00 91.25 700 THR A CA 1
ATOM 5408 C C . THR A 1 700 ? -18.526 -12.471 20.219 1.00 91.25 700 THR A C 1
ATOM 5410 O O . THR A 1 700 ? -17.320 -12.232 20.328 1.00 91.25 700 THR A O 1
ATOM 5413 N N . GLU A 1 701 ? -19.184 -13.179 21.133 1.00 89.81 701 GLU A N 1
ATOM 5414 C CA . GLU A 1 701 ? -18.491 -13.823 22.247 1.00 89.81 701 GLU A CA 1
ATOM 5415 C C . GLU A 1 701 ? -17.574 -14.938 21.729 1.00 89.81 701 GLU A C 1
ATOM 5417 O O . GLU A 1 701 ? -17.919 -15.688 20.813 1.00 89.81 701 GLU A O 1
ATOM 5422 N N . ARG A 1 702 ? -16.379 -15.063 22.307 1.00 93.31 702 ARG A N 1
ATOM 5423 C CA . ARG A 1 702 ? -15.427 -16.116 21.939 1.00 93.31 702 ARG A CA 1
ATOM 5424 C C . ARG A 1 702 ? -15.925 -17.466 22.448 1.00 93.31 702 ARG A C 1
ATOM 5426 O O . ARG A 1 702 ? -16.074 -17.638 23.655 1.00 93.31 702 ARG A O 1
ATOM 5433 N N . THR A 1 703 ? -16.119 -18.437 21.555 1.00 92.00 703 THR A N 1
ATOM 5434 C CA . THR A 1 703 ? -16.505 -19.792 21.974 1.00 92.00 703 THR A CA 1
ATOM 5435 C C . THR A 1 703 ? -15.346 -20.429 22.728 1.00 92.00 703 THR A C 1
ATOM 5437 O O . THR A 1 703 ? -14.207 -20.402 22.259 1.00 92.00 703 THR A O 1
ATOM 5440 N N . ALA A 1 704 ? -15.616 -21.007 23.898 1.00 91.38 704 ALA A N 1
ATOM 5441 C CA . ALA A 1 704 ? -14.616 -21.777 24.621 1.00 91.38 704 ALA A CA 1
ATOM 5442 C C . ALA A 1 704 ? -14.229 -23.010 23.790 1.00 91.38 704 ALA A C 1
ATOM 5444 O O . ALA A 1 704 ? -15.083 -23.825 23.462 1.00 91.38 704 ALA A O 1
ATOM 5445 N N . VAL A 1 705 ? -12.944 -23.190 23.472 1.00 91.38 705 VAL A N 1
ATOM 5446 C CA . VAL A 1 705 ? -12.494 -24.301 22.603 1.00 91.38 705 VAL A CA 1
ATOM 5447 C C . VAL A 1 705 ? -12.885 -25.684 23.160 1.00 91.38 705 VAL A C 1
ATOM 5449 O O . VAL A 1 705 ? -13.094 -26.619 22.396 1.00 91.38 705 VAL A O 1
ATOM 5452 N N . ALA A 1 706 ? -13.070 -25.795 24.481 1.00 90.94 706 ALA A N 1
ATOM 5453 C CA . ALA A 1 706 ? -13.551 -26.996 25.163 1.00 90.94 706 ALA A CA 1
ATOM 5454 C C . ALA A 1 706 ? -15.047 -27.330 24.947 1.00 90.94 706 ALA A C 1
ATOM 5456 O O . ALA A 1 706 ? -15.441 -28.455 25.240 1.00 90.94 706 ALA A O 1
ATOM 5457 N N . SER A 1 707 ? -15.883 -26.405 24.448 1.00 92.00 707 SER A N 1
ATOM 5458 C CA . SER A 1 707 ? -17.279 -26.700 24.070 1.00 92.00 707 SER A CA 1
ATOM 5459 C C . SER A 1 707 ? -17.455 -27.028 22.582 1.00 92.00 707 SER A C 1
ATOM 5461 O O . SER A 1 707 ? -18.526 -27.480 22.174 1.00 92.00 707 SER A O 1
ATOM 5463 N N . LEU A 1 708 ? -16.411 -26.856 21.763 1.00 92.69 708 LEU A N 1
ATOM 5464 C CA . LEU A 1 708 ? -16.396 -27.333 20.382 1.00 92.69 708 LEU A CA 1
ATOM 5465 C C . LEU A 1 708 ? -16.211 -28.858 20.361 1.00 92.69 708 LEU A C 1
ATOM 5467 O O . LEU A 1 708 ? -15.344 -29.393 21.049 1.00 92.69 708 LEU A O 1
ATOM 5471 N N . LYS A 1 709 ? -16.946 -29.573 19.493 1.00 92.38 709 LYS A N 1
ATOM 5472 C CA . LYS A 1 709 ? -16.806 -31.041 19.325 1.00 92.38 709 LYS A CA 1
ATOM 5473 C C . LYS A 1 709 ? -15.376 -31.476 18.940 1.00 92.38 709 LYS A C 1
ATOM 5475 O O . LYS A 1 709 ? -15.031 -32.647 19.079 1.00 92.38 709 LYS A O 1
ATOM 5480 N N . LYS A 1 710 ? -14.566 -30.551 18.407 1.00 93.69 710 LYS A N 1
ATOM 5481 C CA . LYS A 1 710 ? -13.145 -30.706 18.061 1.00 93.69 710 LYS A CA 1
ATOM 5482 C C . LYS A 1 710 ? -12.421 -29.414 18.440 1.00 93.69 710 LYS A C 1
ATOM 5484 O O . LYS A 1 710 ? -12.898 -28.332 18.106 1.00 93.69 710 LYS A O 1
ATOM 5489 N N . ALA A 1 711 ? -11.278 -29.527 19.116 1.00 94.31 711 ALA A N 1
ATOM 5490 C CA . ALA A 1 711 ? -10.514 -28.386 19.617 1.00 94.31 711 ALA A CA 1
ATOM 5491 C C . ALA A 1 711 ? -9.783 -27.635 18.484 1.00 94.31 711 ALA A C 1
ATOM 5493 O O . ALA A 1 711 ? -8.604 -27.882 18.222 1.00 94.31 711 ALA A O 1
ATOM 5494 N N . MET A 1 712 ? -10.499 -26.743 17.795 1.00 96.81 712 MET A N 1
ATOM 5495 C CA . MET A 1 712 ? -9.977 -25.920 16.699 1.00 96.81 712 MET A CA 1
ATOM 5496 C C . MET A 1 712 ? -9.754 -24.475 17.162 1.00 96.81 712 MET A C 1
ATOM 5498 O O . MET A 1 712 ? -10.643 -23.860 17.751 1.00 96.81 712 MET A O 1
ATOM 5502 N N . TYR A 1 713 ? -8.577 -23.916 16.875 1.00 97.94 713 TYR A N 1
ATOM 5503 C CA . TYR A 1 713 ? -8.181 -22.580 17.328 1.00 97.94 713 TYR A CA 1
ATOM 5504 C C . TYR A 1 713 ? -8.288 -21.587 16.169 1.00 97.94 713 TYR A C 1
ATOM 5506 O O . TYR A 1 713 ? -7.330 -21.342 15.441 1.00 97.94 713 TYR A O 1
ATOM 5514 N N . ILE A 1 714 ? -9.493 -21.052 15.976 1.00 98.56 714 ILE A N 1
ATOM 5515 C CA . ILE A 1 714 ? -9.861 -20.216 14.825 1.00 98.56 714 ILE A CA 1
ATOM 5516 C C . ILE A 1 714 ? -9.646 -18.731 15.155 1.00 98.56 714 ILE A C 1
ATOM 5518 O O . ILE A 1 714 ? -9.870 -18.299 16.289 1.00 98.56 714 ILE A O 1
ATOM 5522 N N . GLY A 1 715 ? -9.237 -17.929 14.177 1.00 98.31 715 GLY A N 1
ATOM 5523 C CA . GLY A 1 715 ? -9.105 -16.481 14.312 1.00 98.31 715 GLY A CA 1
ATOM 5524 C C . GLY A 1 715 ? -8.785 -15.775 13.002 1.00 98.31 715 GLY A C 1
ATOM 5525 O O . GLY A 1 715 ? -9.115 -16.278 11.935 1.00 98.31 715 GLY A O 1
ATOM 5526 N N . ALA A 1 716 ? -8.133 -14.612 13.070 1.00 98.69 716 ALA A N 1
ATOM 5527 C CA . ALA A 1 716 ? -7.800 -13.799 11.896 1.00 98.69 716 ALA A CA 1
ATOM 5528 C C . ALA A 1 716 ? -6.441 -13.088 12.016 1.00 98.69 716 ALA A C 1
ATOM 5530 O O . ALA A 1 716 ? -5.875 -12.975 13.110 1.00 98.69 716 ALA A O 1
ATOM 5531 N N . HIS A 1 717 ? -5.927 -12.567 10.898 1.00 98.38 717 HIS A N 1
ATOM 5532 C CA . HIS A 1 717 ? -4.757 -11.687 10.893 1.00 98.38 717 HIS A CA 1
ATOM 5533 C C . HIS A 1 717 ? -5.135 -10.270 11.365 1.00 98.38 717 HIS A C 1
ATOM 5535 O O . HIS A 1 717 ? -5.349 -9.339 10.583 1.00 98.38 717 HIS A O 1
ATOM 5541 N N . VAL A 1 718 ? -5.168 -10.077 12.681 1.00 97.88 718 VAL A N 1
ATOM 5542 C CA . VAL A 1 718 ? -5.576 -8.821 13.320 1.00 97.88 718 VAL A CA 1
ATOM 5543 C C . VAL A 1 718 ? -4.529 -7.701 13.217 1.00 97.88 718 VAL A C 1
ATOM 5545 O O . VAL A 1 718 ? -3.357 -7.889 12.882 1.00 97.88 718 VAL A O 1
ATOM 5548 N N . SER A 1 719 ? -4.970 -6.476 13.510 1.00 95.62 719 SER A N 1
ATOM 5549 C CA . SER A 1 719 ? -4.132 -5.278 13.442 1.00 95.62 719 SER A CA 1
ATOM 5550 C C . SER A 1 719 ? -3.331 -5.050 14.729 1.00 95.62 719 SER A C 1
ATOM 5552 O O . SER A 1 719 ? -3.895 -4.813 15.794 1.00 95.62 719 SER A O 1
ATOM 5554 N N . ALA A 1 720 ? -2.002 -5.008 14.604 1.00 95.19 720 ALA A N 1
ATOM 5555 C CA . ALA A 1 720 ? -1.072 -4.519 15.630 1.00 95.19 720 ALA A CA 1
ATOM 5556 C C . ALA A 1 720 ? -0.757 -3.009 15.475 1.00 95.19 720 ALA A C 1
ATOM 5558 O O . ALA A 1 720 ? 0.328 -2.528 15.818 1.00 95.19 720 ALA A O 1
ATOM 5559 N N . ALA A 1 721 ? -1.672 -2.226 14.889 1.00 90.62 721 ALA A N 1
ATOM 5560 C CA . ALA A 1 721 ? -1.474 -0.788 14.714 1.00 90.62 721 ALA A CA 1
ATOM 5561 C C . ALA A 1 721 ? -1.394 -0.073 16.076 1.00 90.62 721 ALA A C 1
ATOM 5563 O O . ALA A 1 721 ? -2.307 -0.160 16.892 1.00 90.62 721 ALA A O 1
ATOM 5564 N N . GLY A 1 722 ? -0.294 0.649 16.311 1.00 89.06 722 GLY A N 1
ATOM 5565 C CA . GLY A 1 722 ? 0.023 1.267 17.607 1.00 89.06 722 GLY A CA 1
ATOM 5566 C C . GLY A 1 722 ? 0.898 0.403 18.527 1.00 89.06 722 GLY A C 1
ATOM 5567 O O . GLY A 1 722 ? 1.417 0.924 19.508 1.00 89.06 722 GLY A O 1
ATOM 5568 N N . GLY A 1 723 ? 1.125 -0.867 18.184 1.00 92.62 723 GLY A N 1
ATOM 5569 C CA . GLY A 1 723 ? 2.013 -1.786 18.898 1.00 92.62 723 GLY A CA 1
ATOM 5570 C C . GLY A 1 723 ? 1.420 -3.192 19.007 1.00 92.62 723 GLY A C 1
ATOM 5571 O O . GLY A 1 723 ? 0.217 -3.390 18.825 1.00 92.62 723 GLY A O 1
ATOM 5572 N N . VAL A 1 724 ? 2.276 -4.177 19.291 1.00 97.06 724 VAL A N 1
ATOM 5573 C CA . VAL A 1 724 ? 1.898 -5.600 19.350 1.00 97.06 724 VAL A CA 1
ATOM 5574 C C . VAL A 1 724 ? 0.815 -5.879 20.391 1.00 97.06 724 VAL A C 1
ATOM 5576 O O . VAL A 1 724 ? -0.100 -6.647 20.106 1.00 97.06 724 VAL A O 1
ATOM 5579 N N . GLN A 1 725 ? 0.822 -5.172 21.524 1.00 96.88 725 GLN A N 1
ATOM 5580 C CA . GLN A 1 725 ? -0.179 -5.275 22.591 1.00 96.88 725 GLN A CA 1
ATOM 5581 C C . GLN A 1 725 ? -1.622 -4.999 22.133 1.00 96.88 725 GLN A C 1
ATOM 5583 O O . GLN A 1 725 ? -2.565 -5.505 22.734 1.00 96.88 725 GLN A O 1
ATOM 5588 N N . ASN A 1 726 ? -1.802 -4.252 21.036 1.00 96.94 726 ASN A N 1
ATOM 5589 C CA . ASN A 1 726 ? -3.119 -3.945 20.476 1.00 96.94 726 ASN A CA 1
ATOM 5590 C C . ASN A 1 726 ? -3.710 -5.109 19.655 1.00 96.94 726 ASN A C 1
ATOM 5592 O O . ASN A 1 726 ? -4.883 -5.055 19.292 1.00 96.94 726 ASN A O 1
ATOM 5596 N N . SER A 1 727 ? -2.935 -6.154 19.340 1.00 97.75 727 SER A N 1
ATOM 5597 C CA . SER A 1 727 ? -3.445 -7.330 18.616 1.00 97.75 727 SER A CA 1
ATOM 5598 C C . SER A 1 727 ? -4.459 -8.122 19.446 1.00 97.75 727 SER A C 1
ATOM 5600 O O . SER A 1 727 ? -5.521 -8.461 18.934 1.00 97.75 727 SER A O 1
ATOM 5602 N N . ILE A 1 728 ? -4.189 -8.329 20.738 1.00 97.50 728 ILE A N 1
ATOM 5603 C CA . ILE A 1 728 ? -5.023 -9.155 21.622 1.00 97.50 728 ILE A CA 1
ATOM 5604 C C . ILE A 1 728 ? -6.455 -8.615 21.776 1.00 97.50 728 ILE A C 1
ATOM 5606 O O . ILE A 1 728 ? -7.380 -9.355 21.446 1.00 97.50 728 ILE A O 1
ATOM 5610 N N . PRO A 1 729 ? -6.700 -7.343 22.162 1.00 96.31 729 PRO A N 1
ATOM 5611 C CA . PRO A 1 729 ? -8.067 -6.824 22.219 1.00 96.31 729 PRO A CA 1
ATOM 5612 C C . PRO A 1 729 ? -8.742 -6.799 20.838 1.00 96.31 729 PRO A C 1
ATOM 5614 O O . PRO A 1 729 ? -9.957 -6.947 20.756 1.00 96.31 729 PRO A O 1
ATOM 5617 N N . ASN A 1 730 ? -7.986 -6.681 19.735 1.00 97.50 730 ASN A N 1
ATOM 5618 C CA . ASN A 1 730 ? -8.553 -6.825 18.390 1.00 97.50 730 ASN A CA 1
ATOM 5619 C C . ASN A 1 730 ? -8.981 -8.271 18.067 1.00 97.50 730 ASN A C 1
ATOM 5621 O O . ASN A 1 730 ? -9.956 -8.431 17.339 1.00 97.50 730 ASN A O 1
ATOM 5625 N N . ALA A 1 731 ? -8.291 -9.291 18.590 1.00 97.88 731 ALA A N 1
ATOM 5626 C CA . ALA A 1 731 ? -8.656 -10.705 18.449 1.00 97.88 731 ALA A CA 1
ATOM 5627 C C . ALA A 1 731 ? -9.855 -11.080 19.338 1.00 97.88 731 ALA A C 1
ATOM 5629 O O . ALA A 1 731 ? -10.813 -11.688 18.860 1.00 97.88 731 ALA A O 1
ATOM 5630 N N . VAL A 1 732 ? -9.863 -10.633 20.598 1.00 97.12 732 VAL A N 1
ATOM 5631 C CA . VAL A 1 732 ? -10.995 -10.817 21.526 1.00 97.12 732 VAL A CA 1
ATOM 5632 C C . VAL A 1 732 ? -12.267 -10.163 20.981 1.00 97.12 732 VAL A C 1
ATOM 5634 O O . VAL A 1 732 ? -13.331 -10.774 21.003 1.00 97.12 732 VAL A O 1
ATOM 5637 N N . HIS A 1 733 ? -12.163 -8.958 20.414 1.00 96.88 733 HIS A N 1
ATOM 5638 C CA . HIS A 1 733 ? -13.302 -8.220 19.857 1.00 96.88 733 HIS A CA 1
ATOM 5639 C C . HIS A 1 733 ? -13.969 -8.894 18.640 1.00 96.88 733 HIS A C 1
ATOM 5641 O O . HIS A 1 733 ? -15.115 -8.572 18.341 1.00 96.88 733 HIS A O 1
ATOM 5647 N N . ILE A 1 734 ? -13.300 -9.835 17.959 1.00 97.56 734 ILE A N 1
ATOM 5648 C CA . ILE A 1 734 ? -13.893 -10.671 16.893 1.00 97.56 734 ILE A CA 1
ATOM 5649 C C . ILE A 1 734 ? -14.190 -12.111 17.351 1.00 97.56 734 ILE A C 1
ATOM 5651 O O . ILE A 1 734 ? -14.507 -12.957 16.522 1.00 97.56 734 ILE A O 1
ATOM 5655 N N . GLY A 1 735 ? -14.074 -12.410 18.649 1.00 97.06 735 GLY A N 1
ATOM 5656 C CA . GLY A 1 735 ? -14.343 -13.739 19.203 1.00 97.06 735 GLY A CA 1
ATOM 5657 C C . GLY A 1 735 ? -13.288 -14.805 18.880 1.00 97.06 735 GLY A C 1
ATOM 5658 O O . GLY A 1 735 ? -13.599 -15.990 18.933 1.00 97.06 735 GLY A O 1
ATOM 5659 N N . ALA A 1 736 ? -12.055 -14.419 18.534 1.00 97.94 736 ALA A N 1
ATOM 5660 C CA . ALA A 1 736 ? -11.021 -15.342 18.057 1.00 97.94 736 ALA A CA 1
ATOM 5661 C C . ALA A 1 736 ? -10.280 -16.103 19.177 1.00 97.94 736 ALA A C 1
ATOM 5663 O O . ALA A 1 736 ? -9.940 -15.537 20.219 1.00 97.94 736 ALA A O 1
ATOM 5664 N N . ASN A 1 737 ? -9.940 -17.367 18.911 1.00 96.94 737 ASN A N 1
ATOM 5665 C CA . ASN A 1 737 ? -9.139 -18.256 19.764 1.00 96.94 737 ASN A CA 1
ATOM 5666 C C . ASN A 1 737 ? -7.659 -18.364 19.330 1.00 96.94 737 ASN A C 1
ATOM 5668 O O . ASN A 1 737 ? -6.803 -18.631 20.172 1.00 96.94 737 ASN A O 1
ATOM 5672 N N . ALA A 1 738 ? -7.345 -18.091 18.059 1.00 98.00 738 ALA A N 1
ATOM 5673 C CA . ALA A 1 738 ? -5.986 -17.864 17.542 1.00 98.00 738 ALA A CA 1
ATOM 5674 C C . ALA A 1 738 ? -5.863 -16.470 16.903 1.00 98.00 738 ALA A C 1
ATOM 5676 O O . ALA A 1 738 ? -6.865 -15.780 16.725 1.00 98.00 738 ALA A O 1
ATOM 5677 N N . PHE A 1 739 ? -4.657 -16.032 16.539 1.00 98.56 739 PHE A N 1
ATOM 5678 C CA . PHE A 1 739 ? -4.473 -14.798 15.763 1.00 98.56 739 PHE A CA 1
ATOM 5679 C C . PHE A 1 739 ? -3.121 -14.736 15.041 1.00 98.56 739 PHE A C 1
ATOM 5681 O O . PHE A 1 739 ? -2.111 -15.242 15.530 1.00 98.56 739 PHE A O 1
ATOM 5688 N N . ALA A 1 740 ? -3.090 -14.028 13.911 1.00 98.56 740 ALA A N 1
ATOM 5689 C CA . ALA A 1 740 ? -1.853 -13.564 13.281 1.00 98.56 740 ALA A CA 1
ATOM 5690 C C . ALA A 1 740 ? -1.690 -12.045 13.431 1.00 98.56 740 ALA A C 1
ATOM 5692 O O . ALA A 1 740 ? -2.655 -11.315 13.666 1.00 98.56 740 ALA A O 1
ATOM 5693 N N . LEU A 1 741 ? -0.451 -11.565 13.315 1.00 98.12 741 LEU A N 1
ATOM 5694 C CA . LEU A 1 741 ? -0.098 -10.147 13.395 1.00 98.12 741 LEU A CA 1
ATOM 5695 C C . LEU A 1 741 ? 1.218 -9.846 12.665 1.00 98.12 741 LEU A C 1
ATOM 5697 O O . LEU A 1 741 ? 2.117 -10.679 12.611 1.00 98.12 741 LEU A O 1
ATOM 5701 N N . PHE A 1 742 ? 1.399 -8.602 12.219 1.00 97.88 742 PHE A N 1
ATOM 5702 C CA . PHE A 1 742 ? 2.724 -8.106 11.841 1.00 97.88 742 PHE A CA 1
ATOM 5703 C C . PHE A 1 742 ? 3.430 -7.530 13.078 1.00 97.88 742 PHE A C 1
ATOM 5705 O O . PHE A 1 742 ? 2.955 -6.556 13.663 1.00 97.88 742 PHE A O 1
ATOM 5712 N N . LEU A 1 743 ? 4.594 -8.080 13.442 1.00 96.44 743 LEU A N 1
ATOM 5713 C CA . LEU A 1 743 ? 5.411 -7.640 14.593 1.00 96.44 743 LEU A CA 1
ATOM 5714 C C . LEU A 1 743 ? 5.968 -6.211 14.444 1.00 96.44 743 LEU A C 1
ATOM 5716 O O . LEU A 1 743 ? 6.332 -5.557 15.423 1.00 96.44 743 LEU A O 1
ATOM 5720 N N . LYS A 1 744 ? 6.073 -5.739 13.198 1.00 93.50 744 LYS A N 1
ATOM 5721 C CA . LYS A 1 744 ? 6.570 -4.417 12.795 1.00 93.50 744 LYS A CA 1
ATOM 5722 C C . LYS A 1 744 ? 5.969 -4.019 11.444 1.00 93.50 744 LYS A C 1
ATOM 5724 O O . LYS A 1 744 ? 5.190 -4.768 10.860 1.00 93.50 744 LYS A O 1
ATOM 5729 N N . SER A 1 745 ? 6.292 -2.842 10.902 1.00 90.69 745 SER A N 1
ATOM 5730 C CA . SER A 1 745 ? 5.698 -2.437 9.622 1.00 90.69 745 SER A CA 1
ATOM 5731 C C . SER A 1 745 ? 6.294 -3.211 8.444 1.00 90.69 745 SER A C 1
ATOM 5733 O O . SER A 1 745 ? 7.397 -2.912 7.990 1.00 90.69 745 SER A O 1
ATOM 5735 N N . GLN A 1 746 ? 5.483 -4.093 7.855 1.00 86.50 746 GLN A N 1
ATOM 5736 C CA . GLN A 1 746 ? 5.736 -4.805 6.592 1.00 86.50 746 GLN A CA 1
ATOM 5737 C C . GLN A 1 746 ? 6.049 -3.900 5.375 1.00 86.50 746 GLN A C 1
ATOM 5739 O O . GLN A 1 746 ? 6.358 -4.378 4.289 1.00 86.50 746 GLN A O 1
ATOM 5744 N N . ARG A 1 747 ? 5.943 -2.572 5.524 1.00 87.06 747 ARG A N 1
ATOM 5745 C CA . ARG A 1 747 ? 6.227 -1.566 4.483 1.00 87.06 747 ARG A CA 1
ATOM 5746 C C . ARG A 1 747 ? 7.599 -0.902 4.641 1.00 87.06 747 ARG A C 1
ATOM 5748 O O . ARG A 1 747 ? 7.889 0.051 3.917 1.00 87.06 747 ARG A O 1
ATOM 5755 N N . LYS A 1 748 ? 8.420 -1.360 5.590 1.00 88.19 748 LYS A N 1
ATOM 5756 C CA . LYS A 1 748 ? 9.757 -0.832 5.886 1.00 88.19 748 LYS A CA 1
ATOM 5757 C C . LYS A 1 748 ? 10.735 -1.953 6.220 1.00 88.19 748 LYS A C 1
ATOM 5759 O O . LYS A 1 748 ? 10.344 -2.963 6.790 1.00 88.19 748 LYS A O 1
ATOM 5764 N N . TRP A 1 749 ? 12.012 -1.695 5.957 1.00 88.44 749 TRP A N 1
ATOM 5765 C CA . TRP A 1 749 ? 13.118 -2.471 6.517 1.00 88.44 749 TRP A CA 1
ATOM 5766 C C . TRP A 1 749 ? 13.370 -2.085 7.979 1.00 88.44 749 TRP A C 1
ATOM 5768 O O . TRP A 1 749 ? 13.255 -2.913 8.875 1.00 88.44 749 TRP A O 1
ATOM 5778 N N . ASP A 1 750 ? 13.636 -0.799 8.217 1.00 85.38 750 ASP A N 1
ATOM 5779 C CA . ASP A 1 750 ? 13.905 -0.254 9.547 1.00 85.38 750 ASP A CA 1
ATOM 5780 C C . ASP A 1 750 ? 12.614 0.044 10.332 1.00 85.38 750 ASP A C 1
ATOM 5782 O O . ASP A 1 750 ? 11.669 0.670 9.827 1.00 85.38 750 ASP A O 1
ATOM 5786 N N . ASN A 1 751 ? 12.582 -0.423 11.578 1.00 90.69 751 ASN A N 1
ATOM 5787 C CA . ASN A 1 751 ? 11.473 -0.325 12.518 1.00 90.69 751 ASN A CA 1
ATOM 5788 C C . ASN A 1 751 ? 12.037 -0.252 13.951 1.00 90.69 751 ASN A C 1
ATOM 5790 O O . ASN A 1 751 ? 12.964 -1.001 14.263 1.00 90.69 751 ASN A O 1
ATOM 5794 N N . PRO A 1 752 ? 11.464 0.576 14.848 1.00 91.88 752 PRO A N 1
ATOM 5795 C CA . PRO A 1 752 ? 11.948 0.680 16.225 1.00 91.88 752 PRO A CA 1
ATOM 5796 C C . PRO A 1 752 ? 11.890 -0.678 16.954 1.00 91.88 752 PRO A C 1
ATOM 5798 O O . PRO A 1 752 ? 11.073 -1.531 16.581 1.00 91.88 752 PRO A O 1
ATOM 5801 N N . PRO A 1 753 ? 12.720 -0.894 17.992 1.00 94.12 753 PRO A N 1
ATOM 5802 C CA . PRO A 1 753 ? 12.578 -2.032 18.900 1.00 94.12 753 PRO A CA 1
ATOM 5803 C C . PRO A 1 753 ? 11.171 -2.115 19.509 1.00 94.12 753 PRO A C 1
ATOM 5805 O O . PRO A 1 753 ? 10.448 -1.117 19.562 1.00 94.12 753 PRO A O 1
ATOM 5808 N N . ILE A 1 754 ? 10.788 -3.301 19.983 1.00 94.50 754 ILE A N 1
ATOM 5809 C CA . ILE A 1 754 ? 9.632 -3.430 20.879 1.00 94.50 754 ILE A CA 1
ATOM 5810 C C . ILE A 1 754 ? 10.030 -2.795 22.218 1.00 94.50 754 ILE A C 1
ATOM 5812 O O . ILE A 1 754 ? 11.145 -3.012 22.691 1.00 94.50 754 ILE A O 1
ATOM 5816 N N . THR A 1 755 ? 9.157 -1.973 22.802 1.00 96.00 755 THR A N 1
ATOM 5817 C CA . THR A 1 755 ? 9.411 -1.386 24.125 1.00 96.00 755 THR A CA 1
ATOM 5818 C C . THR A 1 755 ? 8.986 -2.360 25.222 1.00 96.00 755 THR A C 1
ATOM 5820 O O . THR A 1 755 ? 8.107 -3.198 25.008 1.00 96.00 755 THR A O 1
ATOM 5823 N N . THR A 1 756 ? 9.599 -2.253 26.398 1.00 95.75 756 THR A N 1
ATOM 5824 C CA . THR A 1 756 ? 9.323 -3.111 27.560 1.00 95.75 756 THR A CA 1
ATOM 5825 C C . THR A 1 756 ? 7.829 -3.142 27.891 1.00 95.75 756 THR A C 1
ATOM 5827 O O . THR A 1 756 ? 7.248 -4.205 28.067 1.00 95.75 756 THR A O 1
ATOM 5830 N N . GLU A 1 757 ? 7.171 -1.985 27.845 1.00 95.94 757 GLU A N 1
ATOM 5831 C CA . GLU A 1 757 ? 5.750 -1.815 28.159 1.00 95.94 757 GLU A CA 1
ATOM 5832 C C . GLU A 1 757 ? 4.850 -2.451 27.088 1.00 95.94 757 GLU A C 1
ATOM 5834 O O . GLU A 1 757 ? 3.823 -3.043 27.409 1.00 95.94 757 GLU A O 1
ATOM 5839 N N . ALA A 1 758 ? 5.240 -2.369 25.810 1.00 96.62 758 ALA A N 1
ATOM 5840 C CA . ALA A 1 758 ? 4.517 -2.999 24.704 1.00 96.62 758 ALA A CA 1
ATOM 5841 C C . ALA A 1 758 ? 4.646 -4.533 24.720 1.00 96.62 758 ALA A C 1
ATOM 5843 O O . ALA A 1 758 ? 3.700 -5.233 24.357 1.00 96.62 758 ALA A O 1
ATOM 5844 N N . ARG A 1 759 ? 5.799 -5.056 25.157 1.00 97.81 759 ARG A N 1
ATOM 5845 C CA . ARG A 1 759 ? 6.020 -6.487 25.412 1.00 97.81 759 ARG A CA 1
ATOM 5846 C C . ARG A 1 759 ? 5.176 -6.964 26.593 1.00 97.81 759 ARG A C 1
ATOM 5848 O O . ARG A 1 759 ? 4.437 -7.935 26.464 1.00 97.81 759 ARG A O 1
ATOM 5855 N N . ASP A 1 760 ? 5.264 -6.269 27.721 1.00 97.94 760 ASP A N 1
ATOM 5856 C CA . ASP A 1 760 ? 4.651 -6.714 28.974 1.00 97.94 760 ASP A CA 1
ATOM 5857 C C . ASP A 1 760 ? 3.127 -6.605 28.932 1.00 97.94 760 ASP A C 1
ATOM 5859 O O . ASP A 1 760 ? 2.447 -7.520 29.387 1.00 97.94 760 ASP A O 1
ATOM 5863 N N . LEU A 1 761 ? 2.575 -5.569 28.292 1.00 97.88 761 LEU A N 1
ATOM 5864 C CA . LEU A 1 761 ? 1.131 -5.465 28.079 1.00 97.88 761 LEU A CA 1
ATOM 5865 C C . LEU A 1 761 ? 0.616 -6.488 27.051 1.00 97.88 761 LEU A C 1
ATOM 5867 O O . LEU A 1 761 ? -0.492 -6.989 27.197 1.00 97.88 761 LEU A O 1
ATOM 5871 N N . PHE A 1 762 ? 1.413 -6.870 26.045 1.00 98.44 762 PHE A N 1
ATOM 5872 C CA . PHE A 1 762 ? 1.058 -7.987 25.159 1.00 98.44 762 PHE A CA 1
ATOM 5873 C C . PHE A 1 762 ? 0.983 -9.310 25.935 1.00 98.44 762 PHE A C 1
ATOM 5875 O O . PHE A 1 762 ? -0.030 -10.003 25.855 1.00 98.44 762 PHE A O 1
ATOM 5882 N N . LEU A 1 763 ? 2.012 -9.630 26.728 1.00 97.94 763 LEU A N 1
ATOM 5883 C CA . LEU A 1 763 ? 2.060 -10.838 27.561 1.00 97.94 763 LEU A CA 1
ATOM 5884 C C . LEU A 1 763 ? 0.945 -10.862 28.620 1.00 97.94 763 LEU A C 1
ATOM 5886 O O . LEU A 1 763 ? 0.325 -11.905 28.833 1.00 97.94 763 LEU A O 1
ATOM 5890 N N . HIS A 1 764 ? 0.657 -9.717 29.245 1.00 97.56 764 HIS A N 1
ATOM 5891 C CA . HIS A 1 764 ? -0.433 -9.560 30.207 1.00 97.56 764 HIS A CA 1
ATOM 5892 C C . HIS A 1 764 ? -1.788 -9.864 29.566 1.00 97.56 764 HIS A C 1
ATOM 5894 O O . HIS A 1 764 ? -2.472 -10.777 30.022 1.00 97.56 764 HIS A O 1
ATOM 5900 N N . ASN A 1 765 ? -2.125 -9.188 28.462 1.00 97.62 765 ASN A N 1
ATOM 5901 C CA . ASN A 1 765 ? -3.395 -9.380 27.758 1.00 97.62 765 ASN A CA 1
ATOM 5902 C C . ASN A 1 765 ? -3.543 -10.822 27.235 1.00 97.62 765 ASN A C 1
ATOM 5904 O O . ASN A 1 765 ? -4.644 -11.371 27.228 1.00 97.62 765 ASN A O 1
ATOM 5908 N N . CYS A 1 766 ? -2.446 -11.466 26.810 1.00 97.50 766 CYS A N 1
ATOM 5909 C CA . CYS A 1 766 ? -2.466 -12.884 26.437 1.00 97.50 766 CYS A CA 1
ATOM 5910 C C . CYS A 1 766 ? -2.863 -13.773 27.621 1.00 97.50 766 CYS A C 1
ATOM 5912 O O . CYS A 1 766 ? -3.738 -14.621 27.469 1.00 97.50 766 CYS A O 1
ATOM 5914 N N . LYS A 1 767 ? -2.263 -13.558 28.800 1.00 96.94 767 LYS A N 1
ATOM 5915 C CA . LYS A 1 767 ? -2.574 -14.316 30.021 1.00 96.94 767 LYS A CA 1
ATOM 5916 C C . LYS A 1 767 ? -3.996 -14.044 30.519 1.00 96.94 767 LYS A C 1
ATOM 5918 O O . LYS A 1 767 ? -4.710 -14.994 30.823 1.00 96.94 767 LYS A O 1
ATOM 5923 N N . GLU A 1 768 ? -4.403 -12.778 30.576 1.00 96.56 768 GLU A N 1
ATOM 5924 C CA . GLU A 1 768 ? -5.748 -12.330 30.969 1.00 96.56 768 GLU A CA 1
ATOM 5925 C C . GLU A 1 768 ? -6.830 -13.001 30.117 1.00 96.56 768 GLU A C 1
ATOM 5927 O O . GLU A 1 768 ? -7.789 -13.566 30.638 1.00 96.56 768 GLU A O 1
ATOM 5932 N N . HIS A 1 769 ? -6.642 -13.005 28.797 1.00 95.25 769 HIS A N 1
ATOM 5933 C CA . HIS A 1 769 ? -7.585 -13.602 27.861 1.00 95.25 769 HIS A CA 1
ATOM 5934 C C . HIS A 1 769 ? -7.269 -15.067 27.512 1.00 95.25 769 HIS A C 1
ATOM 5936 O O . HIS A 1 769 ? -7.868 -15.597 26.578 1.00 95.25 769 HIS A O 1
ATOM 5942 N N . GLY A 1 770 ? -6.381 -15.759 28.231 1.00 95.25 770 GLY A N 1
ATOM 5943 C CA . GLY A 1 770 ? -6.149 -17.203 28.068 1.00 95.25 770 GLY A CA 1
ATOM 5944 C C . GLY A 1 770 ? -5.591 -17.653 26.707 1.00 95.25 770 GLY A C 1
ATOM 5945 O O . GLY A 1 770 ? -5.876 -18.768 26.271 1.00 95.25 770 GLY A O 1
ATOM 5946 N N . TYR A 1 771 ? -4.816 -16.813 26.018 1.00 96.62 771 TYR A N 1
ATOM 5947 C CA . TYR A 1 771 ? -4.063 -17.221 24.829 1.00 96.62 771 TYR A CA 1
ATOM 5948 C C . TYR A 1 771 ? -2.712 -17.828 25.234 1.00 96.62 771 TYR A C 1
ATOM 5950 O O . TYR A 1 771 ? -1.879 -17.134 25.820 1.00 96.62 771 TYR A O 1
ATOM 5958 N N . ASP A 1 772 ? -2.447 -19.081 24.849 1.00 96.25 772 ASP A N 1
ATOM 5959 C CA . ASP A 1 772 ? -1.070 -19.580 24.804 1.00 96.25 772 ASP A CA 1
ATOM 5960 C C . ASP A 1 772 ? -0.347 -18.927 23.621 1.00 96.25 772 ASP A C 1
ATOM 5962 O O . ASP A 1 772 ? -0.620 -19.208 22.454 1.00 96.25 772 ASP A O 1
ATOM 5966 N N . VAL A 1 773 ? 0.601 -18.052 23.934 1.00 93.12 773 VAL A N 1
ATOM 5967 C CA . VAL A 1 773 ? 1.411 -17.324 22.952 1.00 93.12 773 VAL A CA 1
ATOM 5968 C C . VAL A 1 773 ? 2.343 -18.256 22.165 1.00 93.12 773 VAL A C 1
ATOM 5970 O O . VAL A 1 773 ? 2.723 -17.946 21.035 1.00 93.12 773 VAL A O 1
ATOM 5973 N N . GLY A 1 774 ? 2.683 -19.419 22.725 1.00 94.56 774 GLY A N 1
ATOM 5974 C CA . GLY A 1 774 ? 3.455 -20.449 22.040 1.00 94.56 774 GLY A CA 1
ATOM 5975 C C . GLY A 1 774 ? 2.688 -21.106 20.891 1.00 94.56 774 GLY A C 1
ATOM 5976 O O . GLY A 1 774 ? 3.292 -21.387 19.857 1.00 94.56 774 GLY A O 1
ATOM 5977 N N . SER A 1 775 ? 1.379 -21.319 21.050 1.00 94.81 775 SER A N 1
ATOM 5978 C CA . SER A 1 775 ? 0.588 -22.158 20.134 1.00 94.81 775 SER A CA 1
ATOM 5979 C C . SER A 1 775 ? -0.493 -21.401 19.355 1.00 94.81 775 SER A C 1
ATOM 5981 O O . SER A 1 775 ? -0.794 -21.766 18.223 1.00 94.81 775 SER A O 1
ATOM 5983 N N . HIS A 1 776 ? -1.082 -20.344 19.923 1.00 96.50 776 HIS A N 1
ATOM 5984 C CA . HIS A 1 776 ? -2.235 -19.639 19.338 1.00 96.50 776 HIS A CA 1
ATOM 5985 C C . HIS A 1 776 ? -1.842 -18.389 18.525 1.00 96.50 776 HIS A C 1
ATOM 5987 O O . HIS A 1 776 ? -2.674 -17.852 17.791 1.00 96.50 776 HIS A O 1
ATOM 5993 N N . ALA A 1 777 ? -0.603 -17.902 18.666 1.00 97.94 777 ALA A N 1
ATOM 5994 C CA . ALA A 1 777 ? -0.104 -16.711 17.980 1.00 97.94 777 ALA A CA 1
ATOM 5995 C C . ALA A 1 777 ? 0.783 -17.086 16.780 1.00 97.94 777 ALA A C 1
ATOM 5997 O O . ALA A 1 777 ? 1.809 -17.748 16.936 1.00 97.94 777 ALA A O 1
ATOM 5998 N N . LEU A 1 778 ? 0.413 -16.612 15.588 1.00 98.50 778 LEU A N 1
ATOM 5999 C CA . LEU A 1 778 ? 1.103 -16.884 14.322 1.00 98.50 778 LEU A CA 1
ATOM 6000 C C . LEU A 1 778 ? 1.503 -15.573 13.613 1.00 98.50 778 LEU A C 1
ATOM 6002 O O . LEU A 1 778 ? 0.898 -15.199 12.610 1.00 98.50 778 LEU A O 1
ATOM 6006 N N . PRO A 1 779 ? 2.478 -14.799 14.123 1.00 98.00 779 PRO A N 1
ATOM 6007 C CA . PRO A 1 779 ? 2.939 -13.597 13.444 1.00 98.00 779 PRO A CA 1
ATOM 6008 C C . PRO A 1 779 ? 3.475 -13.867 12.038 1.00 98.00 779 PRO A C 1
ATOM 6010 O O . PRO A 1 779 ? 4.201 -14.834 11.799 1.00 98.00 779 PRO A O 1
ATOM 6013 N N . HIS A 1 780 ? 3.147 -12.946 11.134 1.00 97.56 780 HIS A N 1
ATOM 6014 C CA . HIS A 1 780 ? 3.477 -13.017 9.721 1.00 97.56 780 HIS A CA 1
ATOM 6015 C C . HIS A 1 780 ? 4.696 -12.151 9.384 1.00 97.56 780 HIS A C 1
ATOM 6017 O O . HIS A 1 780 ? 4.803 -10.985 9.782 1.00 97.56 780 HIS A O 1
ATOM 6023 N N . GLY A 1 781 ? 5.610 -12.705 8.592 1.00 92.94 781 GLY A N 1
ATOM 6024 C CA . GLY A 1 781 ? 6.780 -12.009 8.080 1.00 92.94 781 GLY A CA 1
ATOM 6025 C C . GLY A 1 781 ? 6.463 -10.960 7.016 1.00 92.94 781 GLY A C 1
ATOM 6026 O O . GLY A 1 781 ? 5.458 -11.016 6.308 1.00 92.94 781 GLY A O 1
ATOM 6027 N N . SER A 1 782 ? 7.351 -9.975 6.884 1.00 91.00 782 SER A N 1
ATOM 6028 C CA . SER A 1 782 ? 7.220 -8.905 5.890 1.00 91.00 782 SER A CA 1
ATOM 6029 C C . SER A 1 782 ? 7.388 -9.426 4.458 1.00 91.00 782 SER A C 1
ATOM 6031 O O . SER A 1 782 ? 8.435 -9.976 4.125 1.00 91.00 782 SER A O 1
ATOM 6033 N N . TYR A 1 783 ? 6.430 -9.132 3.568 1.00 87.69 783 TYR A N 1
ATOM 6034 C CA . TYR A 1 783 ? 6.484 -9.478 2.134 1.00 87.69 783 TYR A CA 1
ATOM 6035 C C . TYR A 1 783 ? 7.676 -8.862 1.366 1.00 87.69 783 TYR A C 1
ATOM 6037 O O . TYR A 1 783 ? 7.871 -9.141 0.183 1.00 87.69 783 TYR A O 1
ATOM 6045 N N . LEU A 1 784 ? 8.454 -7.975 1.999 1.00 91.00 784 LEU A N 1
ATOM 6046 C CA . LEU A 1 784 ? 9.716 -7.463 1.457 1.00 91.00 784 LEU A CA 1
ATOM 6047 C C . LEU A 1 784 ? 10.856 -8.492 1.563 1.00 91.00 784 LEU A C 1
ATOM 6049 O O . LEU A 1 784 ? 11.803 -8.430 0.778 1.00 91.00 784 LEU A O 1
ATOM 6053 N N . VAL A 1 785 ? 10.785 -9.418 2.524 1.00 95.31 785 VAL A N 1
ATOM 6054 C CA . VAL A 1 785 ? 11.805 -10.444 2.767 1.00 95.31 785 VAL A CA 1
ATOM 6055 C C . VAL A 1 785 ? 11.765 -11.487 1.650 1.00 95.31 785 VAL A C 1
ATOM 6057 O O . VAL A 1 785 ? 10.721 -12.035 1.318 1.00 95.31 785 VAL A O 1
ATOM 6060 N N . ASN A 1 786 ? 12.933 -11.786 1.082 1.00 97.00 786 ASN A N 1
ATOM 6061 C CA . ASN A 1 786 ? 13.132 -12.913 0.176 1.00 97.00 786 ASN A CA 1
ATOM 6062 C C . ASN A 1 786 ? 14.465 -13.585 0.527 1.00 97.00 786 ASN A C 1
ATOM 6064 O O . ASN A 1 786 ? 15.526 -13.089 0.137 1.00 97.00 786 ASN A O 1
ATOM 6068 N N . LEU A 1 787 ? 14.420 -14.693 1.273 1.00 97.38 787 LEU A N 1
ATOM 6069 C CA . LEU A 1 787 ? 15.628 -15.407 1.708 1.00 97.38 787 LEU A CA 1
ATOM 6070 C C . LEU A 1 787 ? 16.355 -16.112 0.551 1.00 97.38 787 LEU A C 1
ATOM 6072 O O . LEU A 1 787 ? 17.551 -16.370 0.651 1.00 97.38 787 LEU A O 1
ATOM 6076 N N . ALA A 1 788 ? 15.682 -16.325 -0.583 1.00 96.94 788 ALA A N 1
ATOM 6077 C CA . ALA A 1 788 ? 16.276 -16.883 -1.795 1.00 96.94 788 ALA A CA 1
ATOM 6078 C C . ALA A 1 788 ? 17.168 -15.902 -2.588 1.00 96.94 788 ALA A C 1
ATOM 6080 O O . ALA A 1 788 ? 17.644 -16.265 -3.667 1.00 96.94 788 ALA A O 1
ATOM 6081 N N . GLN A 1 789 ? 17.405 -14.672 -2.115 1.00 96.12 789 GLN A N 1
ATOM 6082 C CA . GLN A 1 789 ? 18.222 -13.681 -2.832 1.00 96.12 789 GLN A CA 1
ATOM 6083 C C . GLN A 1 789 ? 19.665 -14.147 -3.097 1.00 96.12 789 GLN A C 1
ATOM 6085 O O . GLN A 1 789 ? 20.343 -14.647 -2.204 1.00 96.12 789 GLN A O 1
ATOM 6090 N N . ALA A 1 790 ? 20.139 -13.923 -4.325 1.00 95.12 790 ALA A N 1
ATOM 6091 C CA . ALA A 1 790 ? 21.522 -14.153 -4.751 1.00 95.12 790 ALA A CA 1
ATOM 6092 C C . ALA A 1 790 ? 22.413 -12.910 -4.584 1.00 95.12 790 ALA A C 1
ATOM 6094 O O . ALA A 1 790 ? 23.622 -13.020 -4.388 1.00 95.12 790 ALA A O 1
ATOM 6095 N N . ASP A 1 791 ? 21.824 -11.714 -4.664 1.00 96.38 791 ASP A N 1
ATOM 6096 C CA . ASP A 1 791 ? 22.525 -10.454 -4.433 1.00 96.38 791 ASP A CA 1
ATOM 6097 C C . ASP A 1 791 ? 22.864 -10.332 -2.944 1.00 96.38 791 ASP A C 1
ATOM 6099 O O . ASP A 1 791 ? 21.967 -10.222 -2.110 1.00 96.38 791 ASP A O 1
ATOM 6103 N N . ALA A 1 792 ? 24.156 -10.338 -2.608 1.00 95.06 792 ALA A N 1
ATOM 6104 C CA . ALA A 1 792 ? 24.618 -10.368 -1.222 1.00 95.06 792 ALA A CA 1
ATOM 6105 C C . ALA A 1 792 ? 24.126 -9.177 -0.375 1.00 95.06 792 ALA A C 1
ATOM 6107 O O . ALA A 1 792 ? 23.861 -9.342 0.815 1.00 95.06 792 ALA A O 1
ATOM 6108 N N . ALA A 1 793 ? 23.955 -7.985 -0.959 1.00 95.12 793 ALA A N 1
ATOM 6109 C CA . ALA A 1 793 ? 23.457 -6.822 -0.224 1.00 95.12 793 ALA A CA 1
ATOM 6110 C C . ALA A 1 793 ? 21.960 -6.967 0.094 1.00 95.12 793 ALA A C 1
ATOM 6112 O O . ALA A 1 793 ? 21.537 -6.725 1.227 1.00 95.12 793 ALA A O 1
ATOM 6113 N N . LYS A 1 794 ? 21.164 -7.429 -0.877 1.00 95.69 794 LYS A N 1
ATOM 6114 C CA . LYS A 1 794 ? 19.726 -7.695 -0.696 1.00 95.69 794 LYS A CA 1
ATOM 6115 C C . LYS A 1 794 ? 19.478 -8.911 0.203 1.00 95.69 794 LYS A C 1
ATOM 6117 O O . LYS A 1 794 ? 18.568 -8.869 1.024 1.00 95.69 794 LYS A O 1
ATOM 6122 N N . ALA A 1 795 ? 20.302 -9.954 0.100 1.00 96.12 795 ALA A N 1
ATOM 6123 C CA . ALA A 1 795 ? 20.266 -11.128 0.970 1.00 96.12 795 ALA A CA 1
ATOM 6124 C C . ALA A 1 795 ? 20.571 -10.756 2.429 1.00 96.12 795 ALA A C 1
ATOM 6126 O O . ALA A 1 795 ? 19.843 -11.174 3.326 1.00 96.12 795 ALA A O 1
ATOM 6127 N N . ASN A 1 796 ? 21.579 -9.909 2.671 1.00 96.88 796 ASN A N 1
ATOM 6128 C CA . ASN A 1 796 ? 21.879 -9.388 4.008 1.00 96.88 796 ASN A CA 1
ATOM 6129 C C . ASN A 1 796 ? 20.747 -8.503 4.555 1.00 96.88 796 ASN A C 1
ATOM 6131 O O . ASN A 1 796 ? 20.403 -8.623 5.727 1.00 96.88 796 ASN A O 1
ATOM 6135 N N . GLN A 1 797 ? 20.126 -7.656 3.725 1.00 96.88 797 GLN A N 1
ATOM 6136 C CA . GLN A 1 797 ? 18.979 -6.831 4.131 1.00 96.88 797 GLN A CA 1
ATOM 6137 C C . GLN A 1 797 ? 17.740 -7.677 4.480 1.00 96.88 797 GLN A C 1
ATOM 6139 O O . GLN A 1 797 ? 17.106 -7.440 5.509 1.00 96.88 797 GLN A O 1
ATOM 6144 N N . ALA A 1 798 ? 17.422 -8.687 3.664 1.00 96.75 798 ALA A N 1
ATOM 6145 C CA . ALA A 1 798 ? 16.339 -9.630 3.934 1.00 96.75 798 ALA A CA 1
ATOM 6146 C C . ALA A 1 798 ? 16.606 -10.443 5.213 1.00 96.75 798 ALA A C 1
ATOM 6148 O O . ALA A 1 798 ? 15.730 -10.529 6.072 1.00 96.75 798 ALA A O 1
ATOM 6149 N N . TYR A 1 799 ? 17.828 -10.963 5.377 1.00 97.75 799 TYR A N 1
ATOM 6150 C CA . TYR A 1 799 ? 18.244 -11.710 6.565 1.00 97.75 799 TYR A CA 1
ATOM 6151 C C . TYR A 1 799 ? 18.174 -10.871 7.845 1.00 97.75 799 TYR A C 1
ATOM 6153 O O . TYR A 1 799 ? 17.614 -11.321 8.839 1.00 97.75 799 TYR A O 1
ATOM 6161 N N . ALA A 1 800 ? 18.694 -9.639 7.820 1.00 96.81 800 ALA A N 1
ATOM 6162 C CA . ALA A 1 800 ? 18.663 -8.740 8.973 1.00 96.81 800 ALA A CA 1
ATOM 6163 C C . ALA A 1 800 ? 17.224 -8.432 9.421 1.00 96.81 800 ALA A C 1
ATOM 6165 O O . ALA A 1 800 ? 16.943 -8.432 10.616 1.00 96.81 800 ALA A O 1
ATOM 6166 N N . SER A 1 801 ? 16.300 -8.238 8.471 1.00 96.75 801 SER A N 1
ATOM 6167 C CA . SER A 1 801 ? 14.875 -8.077 8.786 1.00 96.75 801 SER A CA 1
ATOM 6168 C C . SER A 1 801 ? 14.262 -9.355 9.365 1.00 96.75 801 SER A C 1
ATOM 6170 O O . SER A 1 801 ? 13.485 -9.262 10.309 1.00 96.75 801 SER A O 1
ATOM 6172 N N . PHE A 1 802 ? 14.606 -10.526 8.822 1.00 97.81 802 PHE A N 1
ATOM 6173 C CA . PHE A 1 802 ? 14.081 -11.826 9.252 1.00 97.81 802 PHE A CA 1
ATOM 6174 C C . PHE A 1 802 ? 14.539 -12.202 10.670 1.00 97.81 802 PHE A C 1
ATOM 6176 O O . PHE A 1 802 ? 13.711 -12.531 11.514 1.00 97.81 802 PHE A O 1
ATOM 6183 N N . VAL A 1 803 ? 15.836 -12.086 10.977 1.00 97.88 803 VAL A N 1
ATOM 6184 C CA . VAL A 1 803 ? 16.362 -12.417 12.314 1.00 97.88 803 VAL A CA 1
ATOM 6185 C C . VAL A 1 803 ? 15.917 -11.411 13.388 1.00 97.88 803 VAL A C 1
ATOM 6187 O O . VAL A 1 803 ? 15.754 -11.788 14.544 1.00 97.88 803 VAL A O 1
ATOM 6190 N N . ASP A 1 804 ? 15.642 -10.152 13.022 1.00 97.56 804 ASP A N 1
ATOM 6191 C CA . ASP A 1 804 ? 14.973 -9.185 13.909 1.00 97.56 804 ASP A CA 1
ATOM 6192 C C . ASP A 1 804 ? 13.506 -9.569 14.188 1.00 97.56 804 ASP A C 1
ATOM 6194 O O . ASP A 1 804 ? 13.043 -9.367 15.305 1.00 97.56 804 ASP A O 1
ATOM 6198 N N . ASP A 1 805 ? 12.778 -10.167 13.236 1.00 97.88 805 ASP A N 1
ATOM 6199 C CA . ASP A 1 805 ? 11.431 -10.698 13.511 1.00 97.88 805 ASP A CA 1
ATOM 6200 C C . ASP A 1 805 ? 11.468 -11.929 14.431 1.00 97.88 805 ASP A C 1
ATOM 6202 O O . ASP A 1 805 ? 10.707 -11.977 15.395 1.00 97.88 805 ASP A O 1
ATOM 6206 N N . LEU A 1 806 ? 12.406 -12.866 14.238 1.00 98.44 806 LEU A N 1
ATOM 6207 C CA . LEU A 1 806 ? 12.558 -13.996 15.168 1.00 98.44 806 LEU A CA 1
ATOM 6208 C C . LEU A 1 806 ? 12.921 -13.522 16.587 1.00 98.44 806 LEU A C 1
ATOM 6210 O O . LEU A 1 806 ? 12.313 -13.972 17.554 1.00 98.44 806 LEU A O 1
ATOM 6214 N N . ARG A 1 807 ? 13.831 -12.548 16.727 1.00 98.00 807 ARG A N 1
ATOM 6215 C CA . ARG A 1 807 ? 14.169 -11.944 18.033 1.00 98.00 807 ARG A CA 1
ATOM 6216 C C . ARG A 1 807 ? 12.992 -11.216 18.680 1.00 98.00 807 ARG A C 1
ATOM 6218 O O . ARG A 1 807 ? 12.948 -11.109 19.904 1.00 98.00 807 ARG A O 1
ATOM 6225 N N . ARG A 1 808 ? 12.038 -10.708 17.892 1.00 98.06 808 ARG A N 1
ATOM 6226 C CA . ARG A 1 808 ? 10.773 -10.142 18.395 1.00 98.06 808 ARG A CA 1
ATOM 6227 C C . ARG A 1 808 ? 9.808 -11.235 18.850 1.00 98.06 808 ARG A C 1
ATOM 6229 O O . ARG A 1 808 ? 9.178 -11.047 19.884 1.00 98.06 808 ARG A O 1
ATOM 6236 N N . CYS A 1 809 ? 9.741 -12.375 18.159 1.00 98.44 809 CYS A N 1
ATOM 6237 C CA . CYS A 1 809 ? 9.009 -13.547 18.651 1.00 98.44 809 CYS A CA 1
ATOM 6238 C C . CYS A 1 809 ? 9.556 -14.018 20.008 1.00 98.44 809 CYS A C 1
ATOM 6240 O O . CYS A 1 809 ? 8.779 -14.153 20.949 1.00 98.44 809 CYS A O 1
ATOM 6242 N N . GLU A 1 810 ? 10.882 -14.158 20.145 1.00 97.56 810 GLU A N 1
ATOM 6243 C CA . GLU A 1 810 ? 11.538 -14.531 21.413 1.00 97.56 810 GLU A CA 1
ATOM 6244 C C . GLU A 1 810 ? 11.172 -13.577 22.562 1.00 97.56 810 GLU A C 1
ATOM 6246 O O . GLU A 1 810 ? 10.800 -14.027 23.643 1.00 97.56 810 GLU A O 1
ATOM 6251 N N . GLN A 1 811 ? 11.223 -12.260 22.323 1.00 97.44 811 GLN A N 1
ATOM 6252 C CA . GLN A 1 811 ? 10.844 -11.239 23.313 1.00 97.44 811 GLN A CA 1
ATOM 6253 C C . GLN A 1 811 ? 9.376 -11.330 23.748 1.00 97.44 811 GLN A C 1
ATOM 6255 O O . GLN A 1 811 ? 9.060 -10.963 24.875 1.00 97.44 811 GLN A O 1
ATOM 6260 N N . LEU A 1 812 ? 8.489 -11.789 22.865 1.00 97.81 812 LEU A N 1
ATOM 6261 C CA . LEU A 1 812 ? 7.053 -11.909 23.116 1.00 97.81 812 LEU A CA 1
ATOM 6262 C C . LEU A 1 812 ? 6.631 -13.316 23.564 1.00 97.81 812 LEU A C 1
ATOM 6264 O O . LEU A 1 812 ? 5.442 -13.543 23.737 1.00 97.81 812 LEU A O 1
ATOM 6268 N N . GLY A 1 813 ? 7.559 -14.266 23.723 1.00 97.06 813 GLY A N 1
ATOM 6269 C CA . GLY A 1 813 ? 7.233 -15.665 24.037 1.00 97.06 813 GLY A CA 1
ATOM 6270 C C . GLY A 1 813 ? 6.573 -16.444 22.889 1.00 97.06 813 GLY A C 1
ATOM 6271 O O . GLY A 1 813 ? 6.120 -17.567 23.095 1.00 97.06 813 GLY A O 1
ATOM 6272 N N . VAL A 1 814 ? 6.527 -15.879 21.679 1.00 97.88 814 VAL A N 1
ATOM 6273 C CA . VAL A 1 814 ? 5.924 -16.522 20.506 1.00 97.88 814 VAL A CA 1
ATOM 6274 C C . VAL A 1 814 ? 6.837 -17.625 19.977 1.00 97.88 814 VAL A C 1
ATOM 6276 O O . VAL A 1 814 ? 8.023 -17.394 19.729 1.00 97.88 814 VAL A O 1
ATOM 6279 N N . ARG A 1 815 ? 6.274 -18.815 19.734 1.00 97.94 815 ARG A N 1
ATOM 6280 C CA . ARG A 1 815 ? 7.024 -19.969 19.213 1.00 97.94 815 ARG A CA 1
ATOM 6281 C C . ARG A 1 815 ? 6.889 -20.174 17.703 1.00 97.94 815 ARG A C 1
ATOM 6283 O O . ARG A 1 815 ? 7.795 -20.757 17.121 1.00 97.94 815 ARG A O 1
ATOM 6290 N N . LEU A 1 816 ? 5.822 -19.704 17.055 1.00 98.69 816 LEU A N 1
ATOM 6291 C CA . LEU A 1 816 ? 5.601 -19.866 15.610 1.00 98.69 816 LEU A CA 1
ATOM 6292 C C . LEU A 1 816 ? 5.829 -18.545 14.859 1.00 98.69 816 LEU A C 1
ATOM 6294 O O . LEU A 1 816 ? 5.393 -17.490 15.305 1.00 98.69 816 LEU A O 1
ATOM 6298 N N . TYR A 1 817 ? 6.488 -18.585 13.701 1.00 98.69 817 TYR A N 1
ATOM 6299 C CA . TYR A 1 817 ? 6.649 -17.411 12.835 1.00 98.69 817 TYR A CA 1
ATOM 6300 C C . TYR A 1 817 ? 6.457 -17.792 11.366 1.00 98.69 817 TYR A C 1
ATOM 6302 O O . TYR A 1 817 ? 7.283 -18.519 10.809 1.00 98.69 817 TYR A O 1
ATOM 6310 N N . ASN A 1 818 ? 5.374 -17.308 10.753 1.00 98.81 818 ASN A N 1
ATOM 6311 C CA . ASN A 1 818 ? 5.001 -17.630 9.376 1.00 98.81 818 ASN A CA 1
ATOM 6312 C C . ASN A 1 818 ? 5.669 -16.697 8.362 1.00 98.81 818 ASN A C 1
ATOM 6314 O O . ASN A 1 818 ? 5.720 -15.482 8.563 1.00 98.81 818 ASN A O 1
ATOM 6318 N N . PHE A 1 819 ? 6.156 -17.239 7.246 1.00 98.38 819 PHE A N 1
ATOM 6319 C CA . PHE A 1 819 ? 6.692 -16.438 6.148 1.00 98.38 819 PHE A CA 1
ATOM 6320 C C . PHE A 1 819 ? 6.647 -17.172 4.800 1.00 98.38 819 PHE A C 1
ATOM 6322 O O . PHE A 1 819 ? 6.837 -18.385 4.707 1.00 98.38 819 PHE A O 1
ATOM 6329 N N . HIS A 1 820 ? 6.495 -16.399 3.724 1.00 97.69 820 HIS A N 1
ATOM 6330 C CA . HIS A 1 820 ? 6.634 -16.902 2.359 1.00 97.69 820 HIS A CA 1
ATOM 6331 C C . HIS A 1 820 ? 8.103 -17.309 2.088 1.00 97.69 820 HIS A C 1
ATOM 6333 O O . HIS A 1 820 ? 8.993 -16.473 2.288 1.00 97.69 820 HIS A O 1
ATOM 6339 N N . PRO A 1 821 ? 8.396 -18.512 1.549 1.00 95.12 821 PRO A N 1
ATOM 6340 C CA . PRO A 1 821 ? 9.766 -18.970 1.275 1.00 95.12 821 PRO A CA 1
ATOM 6341 C C . PRO A 1 821 ? 10.560 -18.015 0.368 1.00 95.12 821 PRO A C 1
ATOM 6343 O O . PRO A 1 821 ? 11.754 -17.779 0.575 1.00 95.12 821 PRO A O 1
ATOM 6346 N N . GLY A 1 822 ? 9.881 -17.422 -0.621 1.00 93.06 822 GLY A N 1
ATOM 6347 C CA . GLY A 1 822 ? 10.394 -16.321 -1.432 1.00 93.06 822 GLY A CA 1
ATOM 6348 C C . GLY A 1 822 ? 10.331 -16.579 -2.938 1.00 93.06 822 GLY A C 1
ATOM 6349 O O . GLY A 1 822 ? 9.375 -17.153 -3.464 1.00 93.06 822 GLY A O 1
ATOM 6350 N N . SER A 1 823 ? 11.341 -16.100 -3.668 1.00 95.12 823 SER A N 1
ATOM 6351 C CA . SER A 1 823 ? 11.391 -16.208 -5.129 1.00 95.12 823 SER A CA 1
ATOM 6352 C C . SER A 1 823 ? 12.812 -16.330 -5.670 1.00 95.12 823 SER A C 1
ATOM 6354 O O . SER A 1 823 ? 13.706 -15.598 -5.243 1.00 95.12 823 SER A O 1
ATOM 6356 N N . THR A 1 824 ? 12.991 -17.181 -6.687 1.00 95.56 824 THR A N 1
ATOM 6357 C CA . THR A 1 824 ? 14.264 -17.360 -7.409 1.00 95.56 824 THR A CA 1
ATOM 6358 C C . THR A 1 824 ? 14.719 -16.096 -8.142 1.00 95.56 824 THR A C 1
ATOM 6360 O O . THR A 1 824 ? 15.896 -15.960 -8.451 1.00 95.56 824 THR A O 1
ATOM 6363 N N . LEU A 1 825 ? 13.787 -15.191 -8.475 1.00 92.38 825 LEU A N 1
ATOM 6364 C CA . LEU A 1 825 ? 13.993 -14.003 -9.319 1.00 92.38 825 LEU A CA 1
ATOM 6365 C C . LEU A 1 825 ? 14.592 -14.268 -10.721 1.00 92.38 825 LEU A C 1
ATOM 6367 O O . LEU A 1 825 ? 14.851 -13.314 -11.453 1.00 92.38 825 LEU A O 1
ATOM 6371 N N . GLY A 1 826 ? 14.722 -15.533 -11.131 1.00 91.44 826 GLY A N 1
ATOM 6372 C CA . GLY A 1 826 ? 15.322 -15.967 -12.398 1.00 91.44 826 GLY A CA 1
ATOM 6373 C C . GLY A 1 826 ? 16.444 -16.998 -12.231 1.00 91.44 826 GLY A C 1
ATOM 6374 O O . GLY A 1 826 ? 16.815 -17.637 -13.211 1.00 91.44 826 GLY A O 1
ATOM 6375 N N . ASP A 1 827 ? 16.944 -17.196 -11.009 1.00 92.88 827 ASP A N 1
ATOM 6376 C CA . ASP A 1 827 ? 17.947 -18.216 -10.693 1.00 92.88 827 ASP A CA 1
ATOM 6377 C C . ASP A 1 827 ? 17.405 -19.652 -10.807 1.00 92.88 827 ASP A C 1
ATOM 6379 O O . ASP A 1 827 ? 16.198 -19.908 -10.736 1.00 92.88 827 ASP A O 1
ATOM 6383 N N . ALA A 1 828 ? 18.333 -20.612 -10.877 1.00 95.69 828 ALA A N 1
ATOM 6384 C CA . ALA A 1 828 ? 18.039 -22.031 -10.723 1.00 95.69 828 ALA A CA 1
ATOM 6385 C C . ALA A 1 828 ? 17.365 -22.323 -9.367 1.00 95.69 828 ALA A C 1
ATOM 6387 O O . ALA A 1 828 ? 17.911 -22.026 -8.301 1.00 95.69 828 ALA A O 1
ATOM 6388 N N . ARG A 1 829 ? 16.185 -22.955 -9.412 1.00 95.88 829 ARG A N 1
ATOM 6389 C CA . ARG A 1 829 ? 15.341 -23.251 -8.241 1.00 95.88 829 ARG A CA 1
ATOM 6390 C C . ARG A 1 829 ? 16.069 -24.005 -7.108 1.00 95.88 829 ARG A C 1
ATOM 6392 O O . ARG A 1 829 ? 15.954 -23.537 -5.978 1.00 95.88 829 ARG A O 1
ATOM 6399 N N . PRO A 1 830 ? 16.897 -25.045 -7.353 1.00 97.44 830 PRO A N 1
ATOM 6400 C CA . PRO A 1 830 ? 17.650 -25.708 -6.280 1.00 97.44 830 PRO A CA 1
ATOM 6401 C C . PRO A 1 830 ? 18.654 -24.789 -5.567 1.00 97.44 830 PRO A C 1
ATOM 6403 O O . PRO A 1 830 ? 18.789 -24.846 -4.349 1.00 97.44 830 PRO A O 1
ATOM 6406 N N . ALA A 1 831 ? 19.320 -23.884 -6.295 1.00 97.38 831 ALA A N 1
ATOM 6407 C CA . ALA A 1 831 ? 20.245 -22.919 -5.695 1.00 97.38 831 ALA A CA 1
ATOM 6408 C C . ALA A 1 831 ? 19.506 -21.865 -4.851 1.00 97.38 831 ALA A C 1
ATOM 6410 O O . ALA A 1 831 ? 20.004 -21.430 -3.816 1.00 97.38 831 ALA A O 1
ATOM 6411 N N . ALA A 1 832 ? 18.298 -21.480 -5.266 1.00 97.88 832 ALA A N 1
ATOM 6412 C CA . ALA A 1 832 ? 17.425 -20.598 -4.503 1.00 97.88 832 ALA A CA 1
ATOM 6413 C C . ALA A 1 832 ? 16.906 -21.265 -3.210 1.00 97.88 832 ALA A C 1
ATOM 6415 O O . ALA A 1 832 ? 16.953 -20.642 -2.150 1.00 97.88 832 ALA A O 1
ATOM 6416 N N . ILE A 1 833 ? 16.499 -22.538 -3.282 1.00 98.50 833 ILE A N 1
ATOM 6417 C CA . ILE A 1 833 ? 16.109 -23.381 -2.136 1.00 98.50 833 ILE A CA 1
ATOM 6418 C C . ILE A 1 833 ? 17.266 -23.530 -1.137 1.00 98.50 833 ILE A C 1
ATOM 6420 O O . ILE A 1 833 ? 17.095 -23.244 0.048 1.00 98.50 833 ILE A O 1
ATOM 6424 N N . ALA A 1 834 ? 18.469 -23.864 -1.615 1.00 98.31 834 ALA A N 1
ATOM 6425 C CA . ALA A 1 834 ? 19.657 -23.984 -0.769 1.00 98.31 834 ALA A CA 1
ATOM 6426 C C . ALA A 1 834 ? 20.012 -22.670 -0.046 1.00 98.31 834 ALA A C 1
ATOM 6428 O O . ALA A 1 834 ? 20.448 -22.699 1.104 1.00 98.31 834 ALA A O 1
ATOM 6429 N N . ARG A 1 835 ? 19.780 -21.505 -0.676 1.00 98.38 835 ARG A N 1
ATOM 6430 C CA . ARG A 1 835 ? 19.945 -20.197 -0.016 1.00 98.38 835 ARG A CA 1
ATOM 6431 C C . ARG A 1 835 ? 18.904 -19.951 1.076 1.00 98.38 835 ARG A C 1
ATOM 6433 O O . ARG A 1 835 ? 19.285 -19.433 2.121 1.00 98.38 835 ARG A O 1
ATOM 6440 N N . ILE A 1 836 ? 17.641 -20.350 0.884 1.00 98.56 836 ILE A N 1
ATOM 6441 C CA . ILE A 1 836 ? 16.625 -20.274 1.950 1.00 98.56 836 ILE A CA 1
ATOM 6442 C C . ILE A 1 836 ? 17.075 -21.121 3.144 1.00 98.56 836 ILE A C 1
ATOM 6444 O O . ILE A 1 836 ? 17.218 -20.583 4.239 1.00 98.56 836 ILE A O 1
ATOM 6448 N N . ALA A 1 837 ? 17.372 -22.407 2.933 1.00 98.75 837 ALA A N 1
ATOM 6449 C CA . ALA A 1 837 ? 17.773 -23.317 4.006 1.00 98.75 837 ALA A CA 1
ATOM 6450 C C . ALA A 1 837 ? 19.033 -22.836 4.751 1.00 98.75 837 ALA A C 1
ATOM 6452 O O . ALA A 1 837 ? 19.031 -22.756 5.977 1.00 98.75 837 ALA A O 1
ATOM 6453 N N . ALA A 1 838 ? 20.074 -22.392 4.036 1.00 98.56 838 ALA A N 1
ATOM 6454 C CA . ALA A 1 838 ? 21.282 -21.847 4.659 1.00 98.56 838 ALA A CA 1
ATOM 6455 C C . ALA A 1 838 ? 21.007 -20.600 5.528 1.00 98.56 838 ALA A C 1
ATOM 6457 O O . ALA A 1 838 ? 21.632 -20.425 6.578 1.00 98.56 838 ALA A O 1
ATOM 6458 N N . GLN A 1 839 ? 20.065 -19.743 5.117 1.00 98.50 839 GLN A N 1
ATOM 6459 C CA . GLN A 1 839 ? 19.643 -18.571 5.890 1.00 98.50 839 GLN A CA 1
ATOM 6460 C C . GLN A 1 839 ? 18.790 -18.971 7.104 1.00 98.50 839 GLN A C 1
ATOM 6462 O O . GLN A 1 839 ? 18.974 -18.389 8.171 1.00 98.50 839 GLN A O 1
ATOM 6467 N N . LEU A 1 840 ? 17.922 -19.984 6.990 1.00 98.62 840 LEU A N 1
ATOM 6468 C CA . LEU A 1 840 ? 17.184 -20.541 8.133 1.00 98.62 840 LEU A CA 1
ATOM 6469 C C . LEU A 1 840 ? 18.140 -21.127 9.170 1.00 98.62 840 LEU A C 1
ATOM 6471 O O . LEU A 1 840 ? 18.114 -20.697 10.316 1.00 98.62 840 LEU A O 1
ATOM 6475 N N . ASN A 1 841 ? 19.075 -21.981 8.757 1.00 98.81 841 ASN A N 1
ATOM 6476 C CA . ASN A 1 841 ? 20.053 -22.608 9.650 1.00 98.81 841 ASN A CA 1
ATOM 6477 C C . ASN A 1 841 ? 20.923 -21.573 10.375 1.00 98.81 841 ASN A C 1
ATOM 6479 O O . ASN A 1 841 ? 21.276 -21.726 11.546 1.00 98.81 841 ASN A O 1
ATOM 6483 N N . LYS A 1 842 ? 21.275 -20.483 9.683 1.00 98.56 842 LYS A N 1
ATOM 6484 C CA . LYS A 1 842 ? 21.980 -19.348 10.281 1.00 98.56 842 LYS A CA 1
ATOM 6485 C C . LYS A 1 842 ? 21.099 -18.610 11.301 1.00 98.56 842 LYS A C 1
ATOM 6487 O O . LYS A 1 842 ? 21.571 -18.330 12.399 1.00 98.56 842 LYS A O 1
ATOM 6492 N N . ALA A 1 843 ? 19.828 -18.365 10.982 1.00 98.44 843 ALA A N 1
ATOM 6493 C CA . ALA A 1 843 ? 18.877 -17.718 11.885 1.00 98.44 843 ALA A CA 1
ATOM 6494 C C . ALA A 1 843 ? 18.551 -18.584 13.116 1.00 98.44 843 ALA A C 1
ATOM 6496 O O . ALA A 1 843 ? 18.473 -18.057 14.226 1.00 98.44 843 ALA A O 1
ATOM 6497 N N . HIS A 1 844 ? 18.442 -19.907 12.950 1.00 98.56 844 HIS A N 1
ATOM 6498 C CA . HIS A 1 844 ? 18.283 -20.883 14.033 1.00 98.56 844 HIS A CA 1
ATOM 6499 C C . HIS A 1 844 ? 19.497 -20.922 14.964 1.00 98.56 844 HIS A C 1
ATOM 6501 O O . HIS A 1 844 ? 19.312 -21.102 16.157 1.00 98.56 844 HIS A O 1
ATOM 6507 N N . ARG A 1 845 ? 20.721 -20.680 14.473 1.00 98.31 845 ARG A N 1
ATOM 6508 C CA . ARG A 1 845 ? 21.913 -20.487 15.329 1.00 98.31 845 ARG A CA 1
ATOM 6509 C C . ARG A 1 845 ? 21.970 -19.120 16.022 1.00 98.31 845 ARG A C 1
ATOM 6511 O O . ARG A 1 845 ? 22.663 -18.971 17.022 1.00 98.31 845 ARG A O 1
ATOM 6518 N N . GLU A 1 846 ? 21.270 -18.120 15.493 1.00 98.06 846 GLU A N 1
ATOM 6519 C CA . GLU A 1 846 ? 21.215 -16.748 16.022 1.00 98.06 846 GLU A CA 1
ATOM 6520 C C . GLU A 1 846 ? 20.029 -16.486 16.982 1.00 98.06 846 GLU A C 1
ATOM 6522 O O . GLU A 1 846 ? 19.878 -15.350 17.449 1.00 98.06 846 GLU A O 1
ATOM 6527 N N . THR A 1 847 ? 19.204 -17.509 17.255 1.00 98.12 847 THR A N 1
ATOM 6528 C CA . THR A 1 847 ? 17.968 -17.507 18.078 1.00 98.12 847 THR A CA 1
ATOM 6529 C C . THR A 1 847 ? 17.750 -18.886 18.731 1.00 98.12 847 THR A C 1
ATOM 6531 O O . THR A 1 847 ? 18.492 -19.817 18.440 1.00 98.12 847 THR A O 1
ATOM 6534 N N . ARG A 1 848 ? 16.761 -19.066 19.615 1.00 95.62 848 ARG A N 1
ATOM 6535 C CA . ARG A 1 848 ? 16.668 -20.233 20.521 1.00 95.62 848 ARG A CA 1
ATOM 6536 C C . ARG A 1 848 ? 15.512 -21.195 20.248 1.00 95.62 848 ARG A C 1
ATOM 6538 O O . ARG A 1 848 ? 15.750 -22.382 20.068 1.00 95.62 848 ARG A O 1
ATOM 6545 N N . ASN A 1 849 ? 14.271 -20.709 20.257 1.00 94.06 849 ASN A N 1
ATOM 6546 C CA . ASN A 1 849 ? 13.068 -21.554 20.365 1.00 94.06 849 ASN A CA 1
ATOM 6547 C C . ASN A 1 849 ? 12.016 -21.335 19.263 1.00 94.06 849 ASN A C 1
ATOM 6549 O O . ASN A 1 849 ? 11.088 -22.134 19.149 1.00 94.06 849 ASN A O 1
ATOM 6553 N N . VAL A 1 850 ? 12.145 -20.277 18.456 1.00 98.38 850 VAL A N 1
ATOM 6554 C CA . VAL A 1 850 ? 11.170 -19.948 17.405 1.00 98.38 850 VAL A CA 1
ATOM 6555 C C . VAL A 1 850 ? 11.277 -20.947 16.252 1.00 98.38 850 VAL A C 1
ATOM 6557 O O . VAL A 1 850 ? 12.367 -21.153 15.707 1.00 98.38 850 VAL A O 1
ATOM 6560 N N . VAL A 1 851 ? 10.141 -21.536 15.887 1.00 98.75 851 VAL A N 1
ATOM 6561 C CA . VAL A 1 851 ? 9.919 -22.393 14.722 1.00 98.75 851 VAL A CA 1
ATOM 6562 C C . VAL A 1 851 ? 9.632 -21.501 13.516 1.00 98.75 851 VAL A C 1
ATOM 6564 O O . VAL A 1 851 ? 8.682 -20.716 13.516 1.00 98.75 851 VAL A O 1
ATOM 6567 N N . THR A 1 852 ? 10.445 -21.624 12.473 1.00 98.62 852 THR A N 1
ATOM 6568 C CA . THR A 1 852 ? 10.252 -20.907 11.208 1.00 98.62 852 THR A CA 1
ATOM 6569 C C . THR A 1 852 ? 9.272 -21.687 10.338 1.00 98.62 852 THR A C 1
ATOM 6571 O O . THR A 1 852 ? 9.602 -22.768 9.846 1.00 98.62 852 THR A O 1
ATOM 6574 N N . VAL A 1 853 ? 8.067 -21.151 10.172 1.00 98.81 853 VAL A N 1
ATOM 6575 C CA . VAL A 1 853 ? 6.949 -21.785 9.469 1.00 98.81 853 VAL A CA 1
ATOM 6576 C C . VAL A 1 853 ? 6.920 -21.280 8.023 1.00 98.81 853 VAL A C 1
ATOM 6578 O O . VAL A 1 853 ? 6.721 -20.094 7.773 1.00 98.81 853 VAL A O 1
ATOM 6581 N N . LEU A 1 854 ? 7.184 -22.181 7.079 1.00 98.75 854 LEU A N 1
ATOM 6582 C CA . LEU A 1 854 ? 7.173 -21.928 5.639 1.00 98.75 854 LEU A CA 1
ATOM 6583 C C . LEU A 1 854 ? 5.733 -21.965 5.123 1.00 98.75 854 LEU A C 1
ATOM 6585 O O . LEU A 1 854 ? 5.067 -22.987 5.250 1.00 98.75 854 LEU A O 1
ATOM 6589 N N . GLU A 1 855 ? 5.257 -20.903 4.492 1.00 98.81 855 GLU A N 1
ATOM 6590 C CA . GLU A 1 855 ? 3.946 -20.946 3.839 1.00 98.81 855 GLU A CA 1
ATOM 6591 C C . GLU A 1 855 ? 4.028 -21.563 2.434 1.00 98.81 855 GLU A C 1
ATOM 6593 O O . GLU A 1 855 ? 4.999 -21.351 1.699 1.00 98.81 855 GLU A O 1
ATOM 6598 N N . ASN A 1 856 ? 3.001 -22.308 2.026 1.00 98.50 856 ASN A N 1
ATOM 6599 C CA . ASN A 1 856 ? 2.813 -22.640 0.615 1.00 98.50 856 ASN A CA 1
ATOM 6600 C C . ASN A 1 856 ? 2.292 -21.422 -0.168 1.00 98.50 856 ASN A C 1
ATOM 6602 O O . ASN A 1 856 ? 1.590 -20.570 0.362 1.00 98.50 856 ASN A O 1
ATOM 6606 N N . MET A 1 857 ? 2.603 -21.344 -1.461 1.00 97.69 857 MET A N 1
ATOM 6607 C CA . MET A 1 857 ? 2.343 -20.154 -2.274 1.00 97.69 857 MET A CA 1
ATOM 6608 C C . MET A 1 857 ? 1.474 -20.454 -3.494 1.00 97.69 857 MET A C 1
ATOM 6610 O O . MET A 1 857 ? 1.692 -21.450 -4.176 1.00 97.69 857 MET A O 1
ATOM 6614 N N . ALA A 1 858 ? 0.612 -19.507 -3.886 1.00 93.12 858 ALA A N 1
ATOM 6615 C CA . ALA A 1 858 ? -0.182 -19.574 -5.127 1.00 93.12 858 ALA A CA 1
ATOM 6616 C C . ALA A 1 858 ? 0.636 -19.756 -6.428 1.00 93.12 858 ALA A C 1
ATOM 6618 O O . ALA A 1 858 ? 0.063 -20.023 -7.482 1.00 93.12 858 ALA A O 1
ATOM 6619 N N . GLY A 1 859 ? 1.960 -19.594 -6.377 1.00 84.50 859 GLY A N 1
ATOM 6620 C CA . GLY A 1 859 ? 2.874 -20.057 -7.417 1.00 84.50 859 GLY A CA 1
ATOM 6621 C C . GLY A 1 859 ? 3.042 -19.158 -8.641 1.00 84.50 859 GLY A C 1
ATOM 6622 O O . GLY A 1 859 ? 2.890 -17.937 -8.596 1.00 84.50 859 GLY A O 1
ATOM 6623 N N . GLY A 1 860 ? 3.449 -19.790 -9.744 1.00 77.62 860 GLY A N 1
ATOM 6624 C CA . GLY A 1 860 ? 3.762 -19.146 -11.017 1.00 77.62 860 GLY A CA 1
ATOM 6625 C C . GLY A 1 860 ? 5.242 -18.776 -11.188 1.00 77.62 860 GLY A C 1
ATOM 6626 O O . GLY A 1 860 ? 5.743 -17.805 -10.621 1.00 77.62 860 GLY A O 1
ATOM 6627 N N . GLY A 1 861 ? 5.942 -19.504 -12.063 1.00 86.25 861 GLY A N 1
ATOM 6628 C CA . GLY A 1 861 ? 7.286 -19.156 -12.542 1.00 86.25 861 GLY A CA 1
ATOM 6629 C C . GLY A 1 861 ? 8.365 -19.170 -11.452 1.00 86.25 861 GLY A C 1
ATOM 6630 O O . GLY A 1 861 ? 8.886 -20.226 -11.101 1.00 86.25 861 GLY A O 1
ATOM 6631 N N . ASN A 1 862 ? 8.720 -17.985 -10.946 1.00 93.44 862 ASN A N 1
ATOM 6632 C CA . ASN A 1 862 ? 9.846 -17.789 -10.025 1.00 93.44 862 ASN A CA 1
ATOM 6633 C C . ASN A 1 862 ? 9.461 -17.896 -8.536 1.00 93.44 862 ASN A C 1
ATOM 6635 O O . ASN A 1 862 ? 10.327 -17.696 -7.687 1.00 93.44 862 ASN A O 1
ATOM 6639 N N . VAL A 1 863 ? 8.193 -18.135 -8.189 1.00 95.38 863 VAL A N 1
ATOM 6640 C CA . VAL A 1 863 ? 7.735 -18.278 -6.790 1.00 95.38 863 VAL A CA 1
ATOM 6641 C C . VAL A 1 863 ? 8.129 -19.651 -6.232 1.00 95.38 863 VAL A C 1
ATOM 6643 O O . VAL A 1 863 ? 8.031 -20.649 -6.949 1.00 95.38 863 VAL A O 1
ATOM 6646 N N . ILE A 1 864 ? 8.589 -19.700 -4.980 1.00 97.06 864 ILE A N 1
ATOM 6647 C CA . ILE A 1 864 ? 9.007 -20.922 -4.267 1.00 97.06 864 ILE A CA 1
ATOM 6648 C C . ILE A 1 864 ? 7.980 -21.232 -3.171 1.00 97.06 864 ILE A C 1
ATOM 6650 O O . ILE A 1 864 ? 7.528 -20.311 -2.496 1.00 97.06 864 ILE A O 1
ATOM 6654 N N . GLY A 1 865 ? 7.629 -22.507 -3.007 1.00 96.62 865 GLY A N 1
ATOM 6655 C CA . GLY A 1 865 ? 6.616 -23.000 -2.067 1.00 96.62 865 GLY A CA 1
ATOM 6656 C C . GLY A 1 865 ? 5.292 -23.389 -2.732 1.00 96.62 865 GLY A C 1
ATOM 6657 O O . GLY A 1 865 ? 4.294 -23.537 -2.043 1.00 96.62 865 GLY A O 1
ATOM 6658 N N . ALA A 1 866 ? 5.242 -23.504 -4.062 1.00 95.50 866 ALA A N 1
ATOM 6659 C CA . ALA A 1 866 ? 4.000 -23.821 -4.782 1.00 95.50 866 ALA A CA 1
ATOM 6660 C C . ALA A 1 866 ? 3.806 -25.330 -4.991 1.00 95.50 866 ALA A C 1
ATOM 6662 O O . ALA A 1 866 ? 2.685 -25.834 -4.956 1.00 95.50 866 ALA A O 1
ATOM 6663 N N . ALA A 1 867 ? 4.912 -26.043 -5.196 1.00 95.62 867 ALA A N 1
ATOM 6664 C CA . ALA A 1 867 ? 4.967 -27.496 -5.151 1.00 95.62 867 ALA A CA 1
ATOM 6665 C C . ALA A 1 867 ? 5.309 -27.931 -3.716 1.00 95.62 867 ALA A C 1
ATOM 6667 O O . ALA A 1 867 ? 6.092 -27.251 -3.046 1.00 95.62 867 ALA A O 1
ATOM 6668 N N . TRP A 1 868 ? 4.771 -29.057 -3.243 1.00 98.12 868 TRP A N 1
ATOM 6669 C CA . TRP A 1 868 ? 5.104 -29.583 -1.910 1.00 98.12 868 TRP A CA 1
ATOM 6670 C C . TRP A 1 868 ? 6.598 -29.932 -1.804 1.00 98.12 868 TRP A C 1
ATOM 6672 O O . TRP A 1 868 ? 7.220 -29.771 -0.755 1.00 98.12 868 TRP A O 1
ATOM 6682 N N . GLU A 1 869 ? 7.200 -30.294 -2.933 1.00 98.12 869 GLU A N 1
ATOM 6683 C CA . GLU A 1 869 ? 8.624 -30.534 -3.130 1.00 98.12 869 GLU A CA 1
ATOM 6684 C C . GLU A 1 869 ? 9.492 -29.301 -2.846 1.00 98.12 869 GLU A C 1
ATOM 6686 O O . GLU A 1 869 ? 10.573 -29.463 -2.290 1.00 98.12 869 GLU A O 1
ATOM 6691 N N . ASP A 1 870 ? 9.027 -28.073 -3.134 1.00 98.19 870 ASP A N 1
ATOM 6692 C CA . ASP A 1 870 ? 9.766 -26.855 -2.749 1.00 98.19 870 ASP A CA 1
ATOM 6693 C C . ASP A 1 870 ? 9.943 -26.797 -1.221 1.00 98.19 870 ASP A C 1
ATOM 6695 O O . ASP A 1 870 ? 11.006 -26.422 -0.728 1.00 98.19 870 ASP A O 1
ATOM 6699 N N . LEU A 1 871 ? 8.894 -27.153 -0.471 1.00 98.62 871 LEU A N 1
ATOM 6700 C CA . LEU A 1 871 ? 8.887 -27.112 0.993 1.00 98.62 871 LEU A CA 1
ATOM 6701 C C . LEU A 1 871 ? 9.705 -28.268 1.573 1.00 98.62 871 LEU A C 1
ATOM 6703 O O . LEU A 1 871 ? 10.555 -28.038 2.435 1.00 98.62 871 LEU A O 1
ATOM 6707 N N . ARG A 1 872 ? 9.514 -29.487 1.046 1.00 98.62 872 ARG A N 1
ATOM 6708 C CA . ARG A 1 872 ? 10.330 -30.666 1.369 1.00 98.62 872 ARG A CA 1
ATOM 6709 C C . ARG A 1 872 ? 11.814 -30.382 1.176 1.00 98.62 872 ARG A C 1
ATOM 6711 O O . ARG A 1 872 ? 12.592 -30.672 2.075 1.00 98.62 872 ARG A O 1
ATOM 6718 N N . ASP A 1 873 ? 12.216 -29.813 0.043 1.00 98.75 873 ASP A N 1
ATOM 6719 C CA . ASP A 1 873 ? 13.633 -29.637 -0.294 1.00 98.75 873 ASP A CA 1
ATOM 6720 C C . ASP A 1 873 ? 14.294 -28.527 0.544 1.00 98.75 873 ASP A C 1
ATOM 6722 O O . ASP A 1 873 ? 15.476 -28.630 0.874 1.00 98.75 873 ASP A O 1
ATOM 6726 N N . ILE A 1 874 ? 13.535 -27.512 0.983 1.00 98.81 874 ILE A N 1
ATOM 6727 C CA . ILE A 1 874 ? 13.996 -26.574 2.022 1.00 98.81 874 ILE A CA 1
ATOM 6728 C C . ILE A 1 874 ? 14.163 -27.316 3.358 1.00 98.81 874 ILE A C 1
ATOM 6730 O O . ILE A 1 874 ? 15.236 -27.258 3.954 1.00 98.81 874 ILE A O 1
ATOM 6734 N N . ILE A 1 875 ? 13.139 -28.044 3.816 1.00 98.81 875 ILE A N 1
ATOM 6735 C CA . ILE A 1 875 ? 13.136 -28.778 5.097 1.00 98.81 875 ILE A CA 1
ATOM 6736 C C . ILE A 1 875 ? 14.211 -29.878 5.133 1.00 98.81 875 ILE A C 1
ATOM 6738 O O . ILE A 1 875 ? 14.799 -30.141 6.182 1.00 98.81 875 ILE A O 1
ATOM 6742 N N . ALA A 1 876 ? 14.530 -30.504 4.001 1.00 98.69 876 ALA A N 1
ATOM 6743 C CA . ALA A 1 876 ? 15.598 -31.491 3.876 1.00 98.69 876 ALA A CA 1
ATOM 6744 C C . ALA A 1 876 ? 16.971 -30.880 4.201 1.00 98.69 876 ALA A C 1
ATOM 6746 O O . ALA A 1 876 ? 17.744 -31.494 4.937 1.00 98.69 876 ALA A O 1
ATOM 6747 N N . LEU A 1 877 ? 17.223 -29.658 3.722 1.00 98.75 877 LEU A N 1
ATOM 6748 C CA . LEU A 1 877 ? 18.474 -28.909 3.886 1.00 98.75 877 LEU A CA 1
ATOM 6749 C C . LEU A 1 877 ? 18.546 -28.061 5.169 1.00 98.75 877 LEU A C 1
ATOM 6751 O O . LEU A 1 877 ? 19.587 -27.458 5.442 1.00 98.75 877 LEU A O 1
ATOM 6755 N N . VAL A 1 878 ? 17.466 -27.980 5.950 1.00 98.75 878 VAL A N 1
ATOM 6756 C CA . VAL A 1 878 ? 17.518 -27.352 7.275 1.00 98.75 878 VAL A CA 1
ATOM 6757 C C . VAL A 1 878 ? 18.345 -28.217 8.243 1.00 98.75 878 VAL A C 1
ATOM 6759 O O . VAL A 1 878 ? 18.347 -29.439 8.122 1.00 98.75 878 VAL A O 1
ATOM 6762 N N . ASP A 1 879 ? 19.055 -27.607 9.194 1.00 98.44 879 ASP A N 1
ATOM 6763 C CA . ASP A 1 879 ? 19.834 -28.341 10.206 1.00 98.44 879 ASP A CA 1
ATOM 6764 C C . ASP A 1 879 ? 18.918 -28.813 11.356 1.00 98.44 879 ASP A C 1
ATOM 6766 O O . ASP A 1 879 ? 18.865 -30.000 11.673 1.00 98.44 879 ASP A O 1
ATOM 6770 N N . ASP A 1 880 ? 18.148 -27.892 11.947 1.00 98.06 880 ASP A N 1
ATOM 6771 C CA . ASP A 1 880 ? 17.222 -28.151 13.058 1.00 98.06 880 ASP A CA 1
ATOM 6772 C C . ASP A 1 880 ? 15.803 -28.452 12.540 1.00 98.06 880 ASP A C 1
ATOM 6774 O O . ASP A 1 880 ? 15.063 -27.561 12.112 1.00 98.06 880 ASP A O 1
ATOM 6778 N N . LYS A 1 881 ? 15.418 -29.734 12.568 1.00 98.06 881 LYS A N 1
ATOM 6779 C CA . LYS A 1 881 ? 14.116 -30.201 12.058 1.00 98.06 881 LYS A CA 1
ATOM 6780 C C . LYS A 1 881 ? 12.941 -29.905 12.987 1.00 98.06 881 LYS A C 1
ATOM 6782 O O . LYS A 1 881 ? 11.810 -29.910 12.509 1.00 98.06 881 LYS A O 1
ATOM 6787 N N . ASP A 1 882 ? 13.182 -29.608 14.259 1.00 97.56 882 ASP A N 1
ATOM 6788 C CA . ASP A 1 882 ? 12.117 -29.281 15.212 1.00 97.56 882 ASP A CA 1
ATOM 6789 C C . ASP A 1 882 ? 11.783 -27.781 15.190 1.00 97.56 882 ASP A C 1
ATOM 6791 O O . ASP A 1 882 ? 10.689 -27.369 15.589 1.00 97.56 882 ASP A O 1
ATOM 6795 N N . ARG A 1 883 ? 12.692 -26.958 14.645 1.00 98.00 883 ARG A N 1
ATOM 6796 C CA . ARG A 1 883 ? 12.524 -25.511 14.434 1.00 98.00 883 ARG A CA 1
ATOM 6797 C C . ARG A 1 883 ? 12.137 -25.099 13.012 1.00 98.00 883 ARG A C 1
ATOM 6799 O O . ARG A 1 883 ? 12.158 -23.906 12.698 1.00 98.00 883 ARG A O 1
ATOM 6806 N N . VAL A 1 884 ? 11.681 -26.032 12.176 1.00 98.69 884 VAL A N 1
ATOM 6807 C CA . VAL A 1 884 ? 11.016 -25.733 10.896 1.00 98.69 884 VAL A CA 1
ATOM 6808 C C . VAL A 1 884 ? 9.616 -26.351 10.836 1.00 98.69 884 VAL A C 1
ATOM 6810 O O . VAL A 1 884 ? 9.338 -27.378 11.453 1.00 98.69 884 VAL A O 1
ATOM 6813 N N . GLY A 1 885 ? 8.709 -25.706 10.109 1.00 98.62 885 GLY A N 1
ATOM 6814 C CA . GLY A 1 885 ? 7.347 -26.186 9.892 1.00 98.62 885 GLY A CA 1
ATOM 6815 C C . GLY A 1 885 ? 6.726 -25.603 8.628 1.00 98.62 885 GLY A C 1
ATOM 6816 O O . GLY A 1 885 ? 7.396 -24.884 7.888 1.00 98.62 885 GLY A O 1
ATOM 6817 N N . VAL A 1 886 ? 5.446 -25.892 8.405 1.00 98.88 886 VAL A N 1
ATOM 6818 C CA . VAL A 1 886 ? 4.646 -25.414 7.273 1.00 98.88 886 VAL A CA 1
ATOM 6819 C C . VAL A 1 886 ? 3.306 -24.848 7.744 1.00 98.88 886 VAL A C 1
ATOM 6821 O O . VAL A 1 886 ? 2.665 -25.418 8.632 1.00 98.88 886 VAL A O 1
ATOM 6824 N N . CYS A 1 887 ? 2.889 -23.741 7.131 1.00 98.81 887 CYS A N 1
ATOM 6825 C CA . CYS A 1 887 ? 1.510 -23.263 7.142 1.00 98.81 887 CYS A CA 1
ATOM 6826 C C . CYS A 1 887 ? 0.872 -23.619 5.796 1.00 98.81 887 CYS A C 1
ATOM 6828 O O . CYS A 1 887 ? 1.494 -23.399 4.753 1.00 98.81 887 CYS A O 1
ATOM 6830 N N . ILE A 1 888 ? -0.343 -24.170 5.816 1.00 98.81 888 ILE A N 1
ATOM 6831 C CA . ILE A 1 888 ? -1.132 -24.367 4.596 1.00 98.81 888 ILE A CA 1
ATOM 6832 C C . ILE A 1 888 ? -2.138 -23.221 4.471 1.00 98.81 888 ILE A C 1
ATOM 6834 O O . ILE A 1 888 ? -3.150 -23.193 5.171 1.00 98.81 888 ILE A O 1
ATOM 6838 N N . ASP A 1 889 ? -1.885 -22.300 3.545 1.00 98.81 889 ASP A N 1
ATOM 6839 C CA . ASP A 1 889 ? -2.916 -21.431 2.994 1.00 98.81 889 ASP A CA 1
ATOM 6840 C C . ASP A 1 889 ? -3.734 -22.185 1.934 1.00 98.81 889 ASP A C 1
ATOM 6842 O O . ASP A 1 889 ? -3.213 -22.743 0.954 1.00 98.81 889 ASP A O 1
ATOM 6846 N N . THR A 1 890 ? -5.051 -22.203 2.143 1.00 98.81 890 THR A N 1
ATOM 6847 C CA . THR A 1 890 ? -6.002 -22.933 1.299 1.00 98.81 890 THR A CA 1
ATOM 6848 C C . THR A 1 890 ? -6.202 -22.287 -0.073 1.00 98.81 890 THR A C 1
ATOM 6850 O O . THR A 1 890 ? -6.339 -23.001 -1.069 1.00 98.81 890 THR A O 1
ATOM 6853 N N . CYS A 1 891 ? -6.168 -20.955 -0.172 1.00 98.69 891 CYS A N 1
ATOM 6854 C CA . CYS A 1 891 ? -6.268 -20.236 -1.443 1.00 98.69 891 CYS A CA 1
ATOM 6855 C C . CYS A 1 891 ? -4.996 -20.428 -2.283 1.00 98.69 891 CYS A C 1
ATOM 6857 O O . CYS A 1 891 ? -5.082 -20.599 -3.500 1.00 98.69 891 CYS A O 1
ATOM 6859 N N . HIS A 1 892 ? -3.823 -20.432 -1.654 1.00 98.62 892 HIS A N 1
ATOM 6860 C CA . HIS A 1 892 ? -2.530 -20.710 -2.263 1.00 98.62 892 HIS A CA 1
ATOM 6861 C C . HIS A 1 892 ? -2.447 -22.148 -2.767 1.00 98.62 892 HIS A C 1
ATOM 6863 O O . HIS A 1 892 ? -2.080 -22.345 -3.926 1.00 98.62 892 HIS A O 1
ATOM 6869 N N . ALA A 1 893 ? -2.868 -23.133 -1.965 1.00 98.50 893 ALA A N 1
ATOM 6870 C CA . ALA A 1 893 ? -2.939 -24.536 -2.378 1.00 98.50 893 ALA A CA 1
ATOM 6871 C C . ALA A 1 893 ? -3.794 -24.686 -3.651 1.00 98.50 893 ALA A C 1
ATOM 6873 O O . ALA A 1 893 ? -3.320 -25.151 -4.692 1.00 98.50 893 ALA A O 1
ATOM 6874 N N . PHE A 1 894 ? -5.013 -24.147 -3.605 1.00 98.56 894 PHE A N 1
ATOM 6875 C CA . PHE A 1 894 ? -5.973 -24.165 -4.705 1.00 98.56 894 PHE A CA 1
ATOM 6876 C C . PHE A 1 894 ? -5.500 -23.424 -5.967 1.00 98.56 894 PHE A C 1
ATOM 6878 O O . PHE A 1 894 ? -5.722 -23.872 -7.098 1.00 98.56 894 PHE A O 1
ATOM 6885 N N . ALA A 1 895 ? -4.832 -22.282 -5.797 1.00 97.44 895 ALA A N 1
ATOM 6886 C CA . ALA A 1 895 ? -4.302 -21.485 -6.899 1.00 97.44 895 ALA A CA 1
ATOM 6887 C C . ALA A 1 895 ? -3.050 -22.107 -7.541 1.00 97.44 895 ALA A C 1
ATOM 6889 O O . ALA A 1 895 ? -2.838 -21.883 -8.737 1.00 97.44 895 ALA A O 1
ATOM 6890 N N . ALA A 1 896 ? -2.265 -22.882 -6.784 1.00 97.31 896 ALA A N 1
ATOM 6891 C CA . ALA A 1 896 ? -1.100 -23.628 -7.265 1.00 97.31 896 ALA A CA 1
ATOM 6892 C C . ALA A 1 896 ? -1.473 -24.940 -7.981 1.00 97.31 896 ALA A C 1
ATOM 6894 O O . ALA A 1 896 ? -0.744 -25.361 -8.877 1.00 97.31 896 ALA A O 1
ATOM 6895 N N . GLY A 1 897 ? -2.617 -25.544 -7.639 1.00 97.25 897 GLY A N 1
ATOM 6896 C CA . GLY A 1 897 ? -3.130 -26.761 -8.283 1.00 97.25 897 GLY A CA 1
ATOM 6897 C C . GLY A 1 897 ? -3.403 -27.942 -7.348 1.00 97.25 897 GLY A C 1
ATOM 6898 O O . GLY A 1 897 ? -3.647 -29.035 -7.846 1.00 97.25 897 GLY A O 1
ATOM 6899 N N . HIS A 1 898 ? -3.402 -27.733 -6.030 1.00 97.94 898 HIS A N 1
ATOM 6900 C CA . HIS A 1 898 ? -3.791 -28.736 -5.034 1.00 97.94 898 HIS A CA 1
ATOM 6901 C C . HIS A 1 898 ? -5.266 -28.532 -4.681 1.00 97.94 898 HIS A C 1
ATOM 6903 O O . HIS A 1 898 ? -5.648 -27.448 -4.234 1.00 97.94 898 HIS A O 1
ATOM 6909 N N . ASP A 1 899 ? -6.124 -29.511 -4.965 1.00 98.31 899 ASP A N 1
ATOM 6910 C CA . ASP A 1 899 ? -7.575 -29.337 -4.850 1.00 98.31 899 ASP A CA 1
ATOM 6911 C C . ASP A 1 899 ? -8.090 -29.735 -3.461 1.00 98.31 899 ASP A C 1
ATOM 6913 O O . ASP A 1 899 ? -7.651 -30.715 -2.871 1.00 98.31 899 ASP A O 1
ATOM 6917 N N . LEU A 1 900 ? -9.032 -28.959 -2.933 1.00 98.25 900 LEU A N 1
ATOM 6918 C CA . LEU A 1 900 ? -9.614 -29.136 -1.599 1.00 98.25 900 LEU A CA 1
ATOM 6919 C C . LEU A 1 900 ? -11.155 -29.112 -1.643 1.00 98.25 900 LEU A C 1
ATOM 6921 O O . LEU A 1 900 ? -11.799 -29.143 -0.600 1.00 98.25 900 LEU A O 1
ATOM 6925 N N . ARG A 1 901 ? -11.765 -29.001 -2.835 1.00 98.06 901 ARG A N 1
ATOM 6926 C CA . ARG A 1 901 ? -13.207 -28.722 -3.010 1.00 98.06 901 ARG A CA 1
ATOM 6927 C C . ARG A 1 901 ? -14.141 -29.842 -2.559 1.00 98.06 901 ARG A C 1
ATOM 6929 O O . ARG A 1 901 ? -15.269 -29.553 -2.166 1.00 98.06 901 ARG A O 1
ATOM 6936 N N . THR A 1 902 ? -13.707 -31.095 -2.655 1.00 97.75 902 THR A N 1
ATOM 6937 C CA . THR A 1 902 ? -14.490 -32.282 -2.276 1.00 97.75 902 THR A CA 1
ATOM 6938 C C . THR A 1 902 ? -13.729 -33.091 -1.221 1.00 97.75 902 THR A C 1
ATOM 6940 O O . THR A 1 902 ? -12.515 -32.907 -1.098 1.00 97.75 902 THR A O 1
ATOM 6943 N N . PRO A 1 903 ? -14.388 -33.972 -0.443 1.00 96.50 903 PRO A N 1
ATOM 6944 C CA . PRO A 1 903 ? -13.712 -34.800 0.560 1.00 96.50 903 PRO A CA 1
ATOM 6945 C C . PRO A 1 903 ? -12.584 -35.662 -0.019 1.00 96.50 903 PRO A C 1
ATOM 6947 O O . PRO A 1 903 ? -11.547 -35.824 0.617 1.00 96.50 903 PRO A O 1
ATOM 6950 N N . GLU A 1 904 ? -12.762 -36.160 -1.242 1.00 97.69 904 GLU A N 1
ATOM 6951 C CA . GLU A 1 904 ? -11.812 -37.030 -1.941 1.00 97.69 904 GLU A CA 1
ATOM 6952 C C . GLU A 1 904 ? -10.576 -36.232 -2.366 1.00 97.69 904 GLU A C 1
ATOM 6954 O O . GLU A 1 904 ? -9.460 -36.601 -2.015 1.00 97.69 904 GLU A O 1
ATOM 6959 N N . ALA A 1 905 ? -10.779 -35.089 -3.032 1.00 98.19 905 ALA A N 1
ATOM 6960 C CA . ALA A 1 905 ? -9.705 -34.182 -3.438 1.00 98.19 905 ALA A CA 1
ATOM 6961 C C . ALA A 1 905 ? -8.935 -33.623 -2.230 1.00 98.19 905 ALA A C 1
ATOM 6963 O O . ALA A 1 905 ? -7.706 -33.567 -2.230 1.00 98.19 905 ALA A O 1
ATOM 6964 N N . PHE A 1 906 ? -9.655 -33.265 -1.162 1.00 98.44 906 PHE A N 1
ATOM 6965 C CA . PHE A 1 906 ? -9.066 -32.877 0.116 1.00 98.44 906 PHE A CA 1
ATOM 6966 C C . PHE A 1 906 ? -8.195 -34.002 0.698 1.00 98.44 906 PHE A C 1
ATOM 6968 O O . PHE A 1 906 ? -7.061 -33.742 1.097 1.00 98.44 906 PHE A O 1
ATOM 6975 N N . SER A 1 907 ? -8.686 -35.245 0.705 1.00 97.88 907 SER A N 1
ATOM 6976 C CA . SER A 1 907 ? -7.933 -36.403 1.198 1.00 97.88 907 SER A CA 1
ATOM 6977 C C . SER A 1 907 ? -6.706 -36.709 0.335 1.00 97.88 907 SER A C 1
ATOM 6979 O O . SER A 1 907 ? -5.662 -37.053 0.884 1.00 97.88 907 SER A O 1
ATOM 6981 N N . GLU A 1 908 ? -6.798 -36.555 -0.988 1.00 98.38 908 GLU A N 1
ATOM 6982 C CA . GLU A 1 908 ? -5.672 -36.692 -1.920 1.00 98.38 908 GLU A CA 1
ATOM 6983 C C . GLU A 1 908 ? -4.605 -35.619 -1.655 1.00 98.38 908 GLU A C 1
ATOM 6985 O O . GLU A 1 908 ? -3.435 -35.945 -1.463 1.00 98.38 908 GLU A O 1
ATOM 6990 N N . THR A 1 909 ? -5.003 -34.348 -1.542 1.00 98.31 909 THR A N 1
ATOM 6991 C CA . THR A 1 909 ? -4.088 -33.230 -1.260 1.00 98.31 909 THR A CA 1
ATOM 6992 C C . THR A 1 909 ? -3.416 -33.353 0.110 1.00 98.31 909 THR A C 1
ATOM 6994 O O . THR A 1 909 ? -2.212 -33.117 0.226 1.00 98.31 909 THR A O 1
ATOM 6997 N N . VAL A 1 910 ? -4.159 -33.734 1.155 1.00 98.06 910 VAL A N 1
ATOM 6998 C CA . VAL A 1 910 ? -3.604 -33.936 2.506 1.00 98.06 910 VAL A CA 1
ATOM 6999 C C . VAL A 1 910 ? -2.709 -35.178 2.552 1.00 98.06 910 VAL A C 1
ATOM 7001 O O . VAL A 1 910 ? -1.661 -35.135 3.194 1.00 98.06 910 VAL A O 1
ATOM 7004 N N . GLY A 1 911 ? -3.054 -36.247 1.826 1.00 98.12 911 GLY A N 1
ATOM 7005 C CA . GLY A 1 911 ? -2.190 -37.414 1.623 1.00 98.12 911 GLY A CA 1
ATOM 7006 C C . GLY A 1 911 ? -0.866 -37.032 0.959 1.00 98.12 911 GLY A C 1
ATOM 7007 O O . GLY A 1 911 ? 0.190 -37.207 1.557 1.00 98.12 911 GLY A O 1
ATOM 7008 N N . ALA A 1 912 ? -0.918 -36.383 -0.206 1.00 98.31 912 ALA A N 1
ATOM 7009 C CA . ALA A 1 912 ? 0.267 -35.925 -0.932 1.00 98.31 912 ALA A CA 1
ATOM 7010 C C . ALA A 1 912 ? 1.148 -34.970 -0.103 1.00 98.31 912 ALA A C 1
ATOM 7012 O O . ALA A 1 912 ? 2.375 -35.065 -0.148 1.00 98.31 912 ALA A O 1
ATOM 7013 N N . PHE A 1 913 ? 0.555 -34.080 0.700 1.00 98.62 913 PHE A N 1
ATOM 7014 C CA . PHE A 1 913 ? 1.308 -33.259 1.651 1.00 98.62 913 PHE A CA 1
ATOM 7015 C C . PHE A 1 913 ? 2.005 -34.112 2.729 1.00 98.62 913 PHE A C 1
ATOM 7017 O O . PHE A 1 913 ? 3.183 -33.897 3.032 1.00 98.62 913 PHE A O 1
ATOM 7024 N N . ASN A 1 914 ? 1.302 -35.092 3.299 1.00 98.00 914 ASN A N 1
ATOM 7025 C CA . ASN A 1 914 ? 1.850 -35.983 4.321 1.00 98.00 914 ASN A CA 1
ATOM 7026 C C . ASN A 1 914 ? 2.968 -36.886 3.778 1.00 98.00 914 ASN A C 1
ATOM 7028 O O . ASN A 1 914 ? 3.939 -37.110 4.495 1.00 98.00 914 ASN A O 1
ATOM 7032 N N . ASP A 1 915 ? 2.871 -37.337 2.529 1.00 98.44 915 ASP A N 1
ATOM 7033 C CA . ASP A 1 915 ? 3.872 -38.196 1.885 1.00 98.44 915 ASP A CA 1
ATOM 7034 C C . ASP A 1 915 ? 5.108 -37.408 1.419 1.00 98.44 915 ASP A C 1
ATOM 7036 O O . ASP A 1 915 ? 6.239 -37.881 1.545 1.00 98.44 915 ASP A O 1
ATOM 7040 N N . ILE A 1 916 ? 4.919 -36.191 0.890 1.00 98.62 916 ILE A N 1
ATOM 7041 C CA . ILE A 1 916 ? 6.011 -35.375 0.333 1.00 98.62 916 ILE A CA 1
ATOM 7042 C C . ILE A 1 916 ? 6.717 -34.550 1.415 1.00 98.62 916 ILE A C 1
ATOM 7044 O O . ILE A 1 916 ? 7.942 -34.434 1.383 1.00 98.62 916 ILE A O 1
ATOM 7048 N N . VAL A 1 917 ? 5.975 -33.954 2.354 1.00 98.56 917 VAL A N 1
ATOM 7049 C CA . VAL A 1 917 ? 6.522 -33.063 3.395 1.00 98.56 917 VAL A CA 1
ATOM 7050 C C . VAL A 1 917 ? 6.569 -33.758 4.753 1.00 98.56 917 VAL A C 1
ATOM 7052 O O . VAL A 1 917 ? 7.597 -33.704 5.428 1.00 98.56 917 VAL A O 1
ATOM 7055 N N . GLY A 1 918 ? 5.480 -34.420 5.151 1.00 97.69 918 GLY A N 1
ATOM 7056 C CA . GLY A 1 918 ? 5.335 -35.070 6.455 1.00 97.69 918 GLY A CA 1
ATOM 7057 C C . GLY A 1 918 ? 4.410 -34.308 7.403 1.00 97.69 918 GLY A C 1
ATOM 7058 O O . GLY A 1 918 ? 4.714 -33.183 7.804 1.00 97.69 918 GLY A O 1
ATOM 7059 N N . ALA A 1 919 ? 3.333 -34.968 7.849 1.00 96.25 919 ALA A N 1
ATOM 7060 C CA . ALA A 1 919 ? 2.296 -34.407 8.730 1.00 96.25 919 ALA A CA 1
ATOM 7061 C C . ALA A 1 919 ? 2.854 -33.632 9.940 1.00 96.25 919 ALA A C 1
ATOM 7063 O O . ALA A 1 919 ? 2.359 -32.563 10.287 1.00 96.25 919 ALA A O 1
ATOM 7064 N N . LYS A 1 920 ? 3.942 -34.131 10.548 1.00 97.44 920 LYS A N 1
ATOM 7065 C CA . LYS A 1 920 ? 4.599 -33.521 11.719 1.00 97.44 920 LYS A CA 1
ATOM 7066 C C . LYS A 1 920 ? 5.078 -32.077 11.509 1.00 97.44 920 LYS A C 1
ATOM 7068 O O . LYS A 1 920 ? 5.288 -31.365 12.495 1.00 97.44 920 LYS A O 1
ATOM 7073 N N . TYR A 1 921 ? 5.291 -31.645 10.264 1.00 98.62 921 TYR A N 1
ATOM 7074 C CA . TYR A 1 921 ? 5.716 -30.280 9.953 1.00 98.62 921 TYR A CA 1
ATOM 7075 C C . TYR A 1 921 ? 4.549 -29.305 9.811 1.00 98.62 921 TYR A C 1
ATOM 7077 O O . TYR A 1 921 ? 4.797 -28.108 9.891 1.00 98.62 921 TYR A O 1
ATOM 7085 N N . LEU A 1 922 ? 3.302 -29.758 9.656 1.00 98.62 922 LEU A N 1
ATOM 7086 C CA . LEU A 1 922 ? 2.139 -28.870 9.643 1.00 98.62 922 LEU A CA 1
ATOM 7087 C C . LEU A 1 922 ? 1.993 -28.189 11.014 1.00 98.62 922 LEU A C 1
ATOM 7089 O O . LEU A 1 922 ? 1.830 -28.867 12.027 1.00 98.62 922 LEU A O 1
ATOM 7093 N N . LYS A 1 923 ? 2.099 -26.854 11.055 1.00 98.50 923 LYS A N 1
ATOM 7094 C CA . LYS A 1 923 ? 2.004 -26.051 12.292 1.00 98.50 923 LYS A CA 1
ATOM 7095 C C . LYS A 1 923 ? 0.839 -25.064 12.303 1.00 98.50 923 LYS A C 1
ATOM 7097 O O . LYS A 1 923 ? 0.534 -24.548 13.371 1.00 98.50 923 LYS A O 1
ATOM 7102 N N . ALA A 1 924 ? 0.230 -24.768 11.156 1.00 98.50 924 ALA A N 1
ATOM 7103 C CA . ALA A 1 924 ? -0.818 -23.758 11.036 1.00 98.50 924 ALA A CA 1
ATOM 7104 C C . ALA A 1 924 ? -1.632 -23.906 9.741 1.00 98.50 924 ALA A C 1
ATOM 7106 O O . ALA A 1 924 ? -1.186 -24.551 8.787 1.00 98.50 924 ALA A O 1
ATOM 7107 N N . PHE A 1 925 ? -2.781 -23.231 9.697 1.00 98.75 925 PHE A N 1
ATOM 7108 C CA . PHE A 1 925 ? -3.530 -22.957 8.470 1.00 98.75 925 PHE A CA 1
ATOM 7109 C C . PHE A 1 925 ? -3.783 -21.462 8.295 1.00 98.75 925 PHE A C 1
ATOM 7111 O O . PHE A 1 925 ? -4.131 -20.775 9.259 1.00 98.75 925 PHE A O 1
ATOM 7118 N N . HIS A 1 926 ? -3.744 -20.992 7.050 1.00 98.88 926 HIS A N 1
ATOM 7119 C CA . HIS A 1 926 ? -4.471 -19.792 6.648 1.00 98.88 926 HIS A CA 1
ATOM 7120 C C . HIS A 1 926 ? -5.753 -20.222 5.915 1.00 98.88 926 HIS A C 1
ATOM 7122 O O . HIS A 1 926 ? -5.718 -20.942 4.914 1.00 98.88 926 HIS A O 1
ATOM 7128 N N . LEU A 1 927 ? -6.908 -19.825 6.448 1.00 98.81 927 LEU A N 1
ATOM 7129 C CA . LEU A 1 927 ? -8.223 -20.207 5.938 1.00 98.81 927 LEU A CA 1
ATOM 7130 C C . LEU A 1 927 ? -8.750 -19.113 5.015 1.00 98.81 927 LEU A C 1
ATOM 7132 O O . LEU A 1 927 ? -9.365 -18.140 5.445 1.00 98.81 927 LEU A O 1
ATOM 7136 N N . ASN A 1 928 ? -8.496 -19.291 3.723 1.00 98.81 928 ASN A N 1
ATOM 7137 C CA . ASN A 1 928 ? -8.848 -18.348 2.671 1.00 98.81 928 ASN A CA 1
ATOM 7138 C C . ASN A 1 928 ? -9.544 -19.077 1.517 1.00 98.81 928 ASN A C 1
ATOM 7140 O O . ASN A 1 928 ? -8.980 -19.983 0.900 1.00 98.81 928 ASN A O 1
ATOM 7144 N N . ASP A 1 929 ? -10.775 -18.679 1.185 1.00 98.75 929 ASP A N 1
ATOM 7145 C CA . ASP A 1 929 ? -11.403 -19.106 -0.071 1.00 98.75 929 ASP A CA 1
ATOM 7146 C C . ASP A 1 929 ? -10.726 -18.349 -1.238 1.00 98.75 929 ASP A C 1
ATOM 7148 O O . ASP A 1 929 ? -10.027 -17.359 -1.018 1.00 98.75 929 ASP A O 1
ATOM 7152 N N . SER A 1 930 ? -10.898 -18.766 -2.493 1.00 98.31 930 SER A N 1
ATOM 7153 C CA . SER A 1 930 ? -10.251 -18.111 -3.639 1.00 98.31 930 SER A CA 1
ATOM 7154 C C . SER A 1 930 ? -11.241 -17.370 -4.530 1.00 98.31 930 SER A C 1
ATOM 7156 O O . SER A 1 930 ? -12.195 -17.948 -5.049 1.00 98.31 930 SER A O 1
ATOM 7158 N N . LYS A 1 931 ? -10.991 -16.085 -4.815 1.00 97.50 931 LYS A N 1
ATOM 7159 C CA . LYS A 1 931 ? -11.707 -15.373 -5.891 1.00 97.50 931 LYS A CA 1
ATOM 7160 C C . LYS A 1 931 ? -11.272 -15.851 -7.276 1.00 97.50 931 LYS A C 1
ATOM 7162 O O . LYS A 1 931 ? -11.917 -15.480 -8.254 1.00 97.50 931 LYS A O 1
ATOM 7167 N N . ALA A 1 932 ? -10.170 -16.590 -7.389 1.00 95.62 932 ALA A N 1
ATOM 7168 C CA . ALA A 1 932 ? -9.637 -17.089 -8.649 1.00 95.62 932 ALA A CA 1
ATOM 7169 C C . ALA A 1 932 ? -9.950 -18.586 -8.828 1.00 95.62 932 ALA A C 1
ATOM 7171 O O . ALA A 1 932 ? -10.096 -19.297 -7.839 1.00 95.62 932 ALA A O 1
ATOM 7172 N N . PRO A 1 933 ? -10.075 -19.083 -10.071 1.00 96.75 933 PRO A N 1
ATOM 7173 C CA . PRO A 1 933 ? -10.307 -20.502 -10.311 1.00 96.75 933 PRO A CA 1
ATOM 7174 C C . PRO A 1 933 ? -9.083 -21.360 -9.953 1.00 96.75 933 PRO A C 1
ATOM 7176 O O . PRO A 1 933 ? -7.963 -20.858 -9.803 1.00 96.75 933 PRO A O 1
ATOM 7179 N N . PHE A 1 934 ? -9.316 -22.669 -9.867 1.00 97.50 934 PHE A N 1
ATOM 7180 C CA . PHE A 1 934 ? -8.307 -23.701 -9.626 1.00 97.50 934 PHE A CA 1
ATOM 7181 C C . PHE A 1 934 ? -7.100 -23.577 -10.572 1.00 97.50 934 PHE A C 1
ATOM 7183 O O . PHE A 1 934 ? -7.274 -23.275 -11.757 1.00 97.50 934 PHE A O 1
ATOM 7190 N N . ASN A 1 935 ? -5.884 -23.798 -10.055 1.00 95.56 935 ASN A N 1
ATOM 7191 C CA . ASN A 1 935 ? -4.617 -23.725 -10.806 1.00 95.56 935 ASN A CA 1
ATOM 7192 C C . ASN A 1 935 ? -4.417 -22.391 -11.578 1.00 95.56 935 ASN A C 1
ATOM 7194 O O . ASN A 1 935 ? -3.696 -22.292 -12.573 1.00 95.56 935 ASN A O 1
ATOM 7198 N N . SER A 1 936 ? -5.066 -21.304 -11.147 1.00 94.12 936 SER A N 1
ATOM 7199 C CA . SER A 1 936 ? -4.965 -20.005 -11.831 1.00 94.12 936 SER A CA 1
ATOM 7200 C C . SER A 1 936 ? -3.618 -19.303 -11.645 1.00 94.12 936 SER A C 1
ATOM 7202 O O . SER A 1 936 ? -3.336 -18.343 -12.375 1.00 94.12 936 SER A O 1
ATOM 7204 N N . ASN A 1 937 ? -2.797 -19.766 -10.695 1.00 94.88 937 ASN A N 1
ATOM 7205 C CA . ASN A 1 937 ? -1.554 -19.141 -10.250 1.00 94.88 937 ASN A CA 1
ATOM 7206 C C . ASN A 1 937 ? -1.784 -17.668 -9.836 1.00 94.88 937 ASN A C 1
ATOM 7208 O O . ASN A 1 937 ? -1.130 -16.741 -10.331 1.00 94.88 937 ASN A O 1
ATOM 7212 N N . ARG A 1 938 ? -2.813 -17.438 -9.001 1.00 92.81 938 ARG A N 1
ATOM 7213 C CA . ARG A 1 938 ? -3.237 -16.121 -8.495 1.00 92.81 938 ARG A CA 1
ATOM 7214 C C . ARG A 1 938 ? -3.695 -16.195 -7.034 1.00 92.81 938 ARG A C 1
ATOM 7216 O O . ARG A 1 938 ? -4.829 -16.581 -6.772 1.00 92.81 938 ARG A O 1
ATOM 7223 N N . ASP A 1 939 ? -2.858 -15.696 -6.131 1.00 95.38 939 ASP A N 1
ATOM 7224 C CA . ASP A 1 939 ? -3.297 -15.138 -4.845 1.00 95.38 939 ASP A CA 1
ATOM 7225 C C . ASP A 1 939 ? -4.390 -14.082 -5.116 1.00 95.38 939 ASP A C 1
ATOM 7227 O O . ASP A 1 939 ? -4.149 -13.106 -5.838 1.00 95.38 939 ASP A O 1
ATOM 7231 N N . LEU A 1 940 ? -5.604 -14.348 -4.613 1.00 96.06 940 LEU A N 1
ATOM 7232 C CA . LEU A 1 940 ? -6.758 -13.443 -4.554 1.00 96.06 940 LEU A CA 1
ATOM 7233 C C . LEU A 1 940 ? -7.791 -13.970 -3.526 1.00 96.06 940 LEU A C 1
ATOM 7235 O O . LEU A 1 940 ? -8.824 -14.515 -3.924 1.00 96.06 940 LEU A O 1
ATOM 7239 N N . HIS A 1 941 ? -7.560 -13.788 -2.224 1.00 98.12 941 HIS A N 1
ATOM 7240 C CA . HIS A 1 941 ? -8.424 -14.342 -1.159 1.00 98.12 941 HIS A CA 1
ATOM 7241 C C . HIS A 1 941 ? -9.894 -13.883 -1.256 1.00 98.12 941 HIS A C 1
ATOM 7243 O O . HIS A 1 941 ? -10.180 -12.727 -1.590 1.00 98.12 941 HIS A O 1
ATOM 7249 N N . ALA A 1 942 ? -10.838 -14.770 -0.947 1.00 98.06 942 ALA A N 1
ATOM 7250 C CA . ALA A 1 942 ? -12.287 -14.576 -0.864 1.00 98.06 942 ALA A CA 1
ATOM 7251 C C . ALA A 1 942 ? -12.806 -14.929 0.539 1.00 98.06 942 ALA A C 1
ATOM 7253 O O . ALA A 1 942 ? -12.108 -15.565 1.321 1.00 98.06 942 ALA A O 1
ATOM 7254 N N . ASN A 1 943 ? -14.037 -14.514 0.835 1.00 98.50 943 ASN A N 1
ATOM 7255 C CA . ASN A 1 943 ? -14.714 -14.858 2.082 1.00 98.50 943 ASN A CA 1
ATOM 7256 C C . ASN A 1 943 ? -15.149 -16.328 2.096 1.00 98.50 943 ASN A C 1
ATOM 7258 O O . ASN A 1 943 ? -15.437 -16.888 1.030 1.00 98.50 943 ASN A O 1
ATOM 7262 N N . ILE A 1 944 ? -15.214 -16.934 3.280 1.00 98.62 944 ILE A N 1
ATOM 7263 C CA . ILE A 1 944 ? -15.457 -18.372 3.468 1.00 98.62 944 ILE A CA 1
ATOM 7264 C C . ILE A 1 944 ? -16.737 -18.816 2.745 1.00 98.62 944 ILE A C 1
ATOM 7266 O O . ILE A 1 944 ? -17.815 -18.254 2.926 1.00 98.62 944 ILE A O 1
ATOM 7270 N N . GLY A 1 945 ? -16.608 -19.816 1.871 1.00 98.06 945 GLY A N 1
ATOM 7271 C CA . GLY A 1 945 ? -17.708 -20.369 1.079 1.00 98.06 945 GLY A CA 1
ATOM 7272 C C . GLY A 1 945 ? -18.132 -19.543 -0.144 1.00 98.06 945 GLY A C 1
ATOM 7273 O O . GLY A 1 945 ? -18.940 -20.028 -0.940 1.00 98.06 945 GLY A O 1
ATOM 7274 N N . THR A 1 946 ? -17.607 -18.327 -0.330 1.00 98.25 946 THR A N 1
ATOM 7275 C CA . THR A 1 946 ? -17.995 -17.412 -1.425 1.00 98.25 946 THR A CA 1
ATOM 7276 C C . THR A 1 946 ? -17.117 -17.530 -2.676 1.00 98.25 946 THR A C 1
ATOM 7278 O O . THR A 1 946 ? -17.489 -17.047 -3.752 1.00 98.25 946 THR A O 1
ATOM 7281 N N . GLY A 1 947 ? -15.947 -18.152 -2.571 1.00 98.00 947 GLY A N 1
ATOM 7282 C CA . GLY A 1 947 ? -14.989 -18.303 -3.662 1.00 98.00 947 GLY A CA 1
ATOM 7283 C C . GLY A 1 947 ? -15.129 -19.635 -4.406 1.00 98.00 947 GLY A C 1
ATOM 7284 O O . GLY A 1 947 ? -16.195 -20.251 -4.435 1.00 98.00 947 GLY A O 1
ATOM 7285 N N . PHE A 1 948 ? -14.079 -20.016 -5.126 1.00 98.25 948 PHE A N 1
ATOM 7286 C CA . PHE A 1 948 ? -14.029 -21.224 -5.950 1.00 98.25 948 PHE A CA 1
ATOM 7287 C C . PHE A 1 948 ? -13.680 -22.498 -5.161 1.00 98.25 948 PHE A C 1
ATOM 7289 O O . PHE A 1 948 ? -13.818 -23.580 -5.732 1.00 98.25 948 PHE A O 1
ATOM 7296 N N . LEU A 1 949 ? -13.270 -22.392 -3.889 1.00 97.56 949 LEU A N 1
ATOM 7297 C CA . LEU A 1 949 ? -13.185 -23.542 -2.980 1.00 97.56 949 LEU A CA 1
ATOM 7298 C C . LEU A 1 949 ? -14.573 -23.908 -2.448 1.00 97.56 949 LEU A C 1
ATOM 7300 O O . LEU A 1 949 ? -14.965 -25.072 -2.494 1.00 97.56 949 LEU A O 1
ATOM 7304 N N . GLY A 1 950 ? -15.343 -22.910 -2.006 1.00 97.75 950 GLY A N 1
ATOM 7305 C CA . GLY A 1 950 ? -16.676 -23.129 -1.454 1.00 97.75 950 GLY A CA 1
ATOM 7306 C C . GLY A 1 950 ? -16.659 -23.790 -0.070 1.00 97.75 950 GLY A C 1
ATOM 7307 O O . GLY A 1 950 ? -15.617 -24.130 0.486 1.00 97.75 950 GLY A O 1
ATOM 7308 N N . LEU A 1 951 ? -17.846 -23.947 0.523 1.00 98.50 951 LEU A N 1
ATOM 7309 C CA . LEU A 1 951 ? -17.980 -24.273 1.949 1.00 98.50 951 LEU A CA 1
ATOM 7310 C C . LEU A 1 951 ? -17.510 -25.698 2.310 1.00 98.50 951 LEU A C 1
ATOM 7312 O O . LEU A 1 951 ? -17.071 -25.931 3.434 1.00 98.50 951 LEU A O 1
ATOM 7316 N N . ARG A 1 952 ? -17.559 -26.646 1.360 1.00 98.19 952 ARG A N 1
ATOM 7317 C CA . ARG A 1 952 ? -17.218 -28.064 1.591 1.00 98.19 952 ARG A CA 1
ATOM 7318 C C . ARG A 1 952 ? -15.733 -28.274 1.906 1.00 98.19 952 ARG A C 1
ATOM 7320 O O . ARG A 1 952 ? -15.425 -29.103 2.754 1.00 98.19 952 ARG A O 1
ATOM 7327 N N . ALA A 1 953 ? -14.845 -27.465 1.321 1.00 98.38 953 ALA A N 1
ATOM 7328 C CA . ALA A 1 953 ? -13.418 -27.464 1.650 1.00 98.38 953 ALA A CA 1
ATOM 7329 C C . ALA A 1 953 ? -13.173 -27.138 3.133 1.00 98.38 953 ALA A C 1
ATOM 7331 O O . ALA A 1 953 ? -12.450 -27.848 3.831 1.00 98.38 953 ALA A O 1
ATOM 7332 N N . PHE A 1 954 ? -13.836 -26.093 3.636 1.00 98.69 954 PHE A N 1
ATOM 7333 C CA . PHE A 1 954 ? -13.726 -25.679 5.034 1.00 98.69 954 PHE A CA 1
ATOM 7334 C C . PHE A 1 954 ? -14.400 -26.675 5.977 1.00 98.69 954 PHE A C 1
ATOM 7336 O O . PHE A 1 954 ? -13.846 -26.963 7.030 1.00 98.69 954 PHE A O 1
ATOM 7343 N N . HIS A 1 955 ? -15.526 -27.282 5.583 1.00 98.56 955 HIS A N 1
ATOM 7344 C CA . HIS A 1 955 ? -16.142 -28.370 6.352 1.00 98.56 955 HIS A CA 1
ATOM 7345 C C . HIS A 1 955 ? -15.182 -29.548 6.551 1.00 98.56 955 HIS A C 1
ATOM 7347 O O . HIS A 1 955 ? -15.029 -30.001 7.686 1.00 98.56 955 HIS A O 1
ATOM 7353 N N . SER A 1 956 ? -14.481 -29.985 5.498 1.00 98.44 956 SER A N 1
ATOM 7354 C CA . SER A 1 956 ? -13.466 -31.042 5.604 1.00 98.44 956 SER A CA 1
ATOM 7355 C C . SER A 1 956 ? -12.325 -30.655 6.552 1.00 98.44 956 SER A C 1
ATOM 7357 O O . SER A 1 956 ? -11.988 -31.441 7.433 1.00 98.44 956 SER A O 1
ATOM 7359 N N . ILE A 1 957 ? -11.781 -29.434 6.450 1.00 98.38 957 ILE A N 1
ATOM 7360 C CA . ILE A 1 957 ? -10.714 -28.939 7.347 1.00 98.38 957 ILE A CA 1
ATOM 7361 C C . ILE A 1 957 ? -11.186 -28.908 8.807 1.00 98.38 957 ILE A C 1
ATOM 7363 O O . ILE A 1 957 ? -10.545 -29.499 9.675 1.00 98.38 957 ILE A O 1
ATOM 7367 N N . MET A 1 958 ? -12.337 -28.282 9.074 1.00 98.31 958 MET A N 1
ATOM 7368 C CA . MET A 1 958 ? -12.910 -28.138 10.420 1.00 98.31 958 MET A CA 1
ATOM 7369 C C . MET A 1 958 ? -13.321 -29.478 11.054 1.00 98.31 958 MET A C 1
ATOM 7371 O O . MET A 1 958 ? -13.541 -29.553 12.264 1.00 98.31 958 MET A O 1
ATOM 7375 N N . ASN A 1 959 ? -13.392 -30.551 10.261 1.00 97.62 959 ASN A N 1
ATOM 7376 C CA . ASN A 1 959 ? -13.686 -31.903 10.724 1.00 97.62 959 ASN A CA 1
ATOM 7377 C C . ASN A 1 959 ? -12.500 -32.877 10.663 1.00 97.62 959 ASN A C 1
ATOM 7379 O O . ASN A 1 959 ? -12.667 -34.019 11.096 1.00 97.62 959 ASN A O 1
ATOM 7383 N N . HIS A 1 960 ? -11.319 -32.469 10.203 1.00 97.12 960 HIS A N 1
ATOM 7384 C CA . HIS A 1 960 ? -10.171 -33.366 10.102 1.00 97.12 960 HIS A CA 1
ATOM 7385 C C . HIS A 1 960 ? -9.384 -33.437 11.420 1.00 97.12 960 HIS A C 1
ATOM 7387 O O . HIS A 1 960 ? -8.813 -32.454 11.892 1.00 97.12 960 HIS A O 1
ATOM 7393 N N . ASP A 1 961 ? -9.345 -34.621 12.033 1.00 95.31 961 ASP A N 1
ATOM 7394 C CA . ASP A 1 961 ? -8.903 -34.766 13.425 1.00 95.31 961 ASP A CA 1
ATOM 7395 C C . ASP A 1 961 ? -7.403 -34.539 13.655 1.00 95.31 961 ASP A C 1
ATOM 7397 O O . ASP A 1 961 ? -7.018 -34.144 14.754 1.00 95.31 961 ASP A O 1
ATOM 7401 N N . ALA A 1 962 ? -6.566 -34.681 12.623 1.00 95.62 962 ALA A N 1
ATOM 7402 C CA . ALA A 1 962 ? -5.141 -34.359 12.713 1.00 95.62 962 ALA A CA 1
ATOM 7403 C C . ALA A 1 962 ? -4.847 -32.844 12.788 1.00 95.62 962 ALA A C 1
ATOM 7405 O O . ALA A 1 962 ? -3.693 -32.464 12.963 1.00 95.62 962 ALA A O 1
ATOM 7406 N N . PHE A 1 963 ? -5.857 -31.975 12.629 1.00 96.81 963 PHE A N 1
ATOM 7407 C CA . PHE A 1 963 ? -5.688 -30.513 12.647 1.00 96.81 963 PHE A CA 1
ATOM 7408 C C . PHE A 1 963 ? -6.123 -29.855 13.970 1.00 96.81 963 PHE A C 1
ATOM 7410 O O . PHE A 1 963 ? -6.013 -28.637 14.121 1.00 96.81 963 PHE A O 1
ATOM 7417 N N . ARG A 1 964 ? -6.590 -30.650 14.943 1.00 95.69 964 ARG A N 1
ATOM 7418 C CA . ARG A 1 964 ? -6.900 -30.189 16.307 1.00 95.69 964 ARG A CA 1
ATOM 7419 C C . ARG A 1 964 ? -5.659 -29.546 16.944 1.00 95.69 964 ARG A C 1
ATOM 7421 O O . ARG A 1 964 ? -4.549 -30.041 16.776 1.00 95.69 964 ARG A O 1
ATOM 7428 N N . GLY A 1 965 ? -5.842 -28.462 17.695 1.00 95.62 965 GLY A N 1
ATOM 7429 C CA . GLY A 1 965 ? -4.748 -27.742 18.362 1.00 95.62 965 GLY A CA 1
ATOM 7430 C C . GLY A 1 965 ? -3.920 -26.806 17.472 1.00 95.62 965 GLY A C 1
ATOM 7431 O O . GLY A 1 965 ? -3.102 -26.059 18.001 1.00 95.62 965 GLY A O 1
ATOM 7432 N N . LEU A 1 966 ? -4.121 -26.802 16.149 1.00 97.88 966 LEU A N 1
ATOM 7433 C CA . LEU A 1 966 ? -3.413 -25.888 15.250 1.00 97.88 966 LEU A CA 1
ATOM 7434 C C . LEU A 1 966 ? -4.089 -24.502 15.209 1.00 97.88 966 LEU A C 1
ATOM 7436 O O . LEU A 1 966 ? -5.322 -24.438 15.162 1.00 97.88 966 LEU A O 1
ATOM 7440 N N . PRO A 1 967 ? -3.321 -23.395 15.154 1.00 98.38 967 PRO A N 1
ATOM 7441 C CA . PRO A 1 967 ? -3.856 -22.073 14.855 1.00 98.38 967 PRO A CA 1
ATOM 7442 C C . PRO A 1 967 ? -4.341 -22.001 13.400 1.00 98.38 967 PRO A C 1
ATOM 7444 O O . PRO A 1 967 ? -3.618 -22.343 12.458 1.00 98.38 967 PRO A O 1
ATOM 7447 N N . MET A 1 968 ? -5.572 -21.526 13.224 1.00 98.62 968 MET A N 1
ATOM 7448 C CA . MET A 1 968 ? -6.257 -21.385 11.940 1.00 98.62 968 MET A CA 1
ATOM 7449 C C . MET A 1 968 ? -6.659 -19.921 11.735 1.00 98.62 968 MET A C 1
ATOM 7451 O O . MET A 1 968 ? -7.464 -19.377 12.491 1.00 98.62 968 MET A O 1
ATOM 7455 N N . VAL A 1 969 ? -6.081 -19.264 10.731 1.00 98.75 969 VAL A N 1
ATOM 7456 C CA . VAL A 1 969 ? -6.101 -17.800 10.590 1.00 98.75 969 VAL A CA 1
ATOM 7457 C C . VAL A 1 969 ? -6.816 -17.373 9.308 1.00 98.75 969 VAL A C 1
ATOM 7459 O O . VAL A 1 969 ? -6.381 -17.696 8.210 1.00 98.75 969 VAL A O 1
ATOM 7462 N N . LEU A 1 970 ? -7.883 -16.589 9.429 1.00 98.81 970 LEU A N 1
ATOM 7463 C CA . LEU A 1 970 ? -8.506 -15.873 8.315 1.00 98.81 970 LEU A CA 1
ATOM 7464 C C . LEU A 1 970 ? -7.603 -14.715 7.850 1.00 98.81 970 LEU A C 1
ATOM 7466 O O . LEU A 1 970 ? -7.287 -13.815 8.634 1.00 98.81 970 LEU A O 1
ATOM 7470 N N . GLU A 1 971 ? -7.275 -14.669 6.558 1.00 98.19 971 GLU A N 1
ATOM 7471 C CA . GLU A 1 971 ? -6.772 -13.457 5.879 1.00 98.19 971 GLU A CA 1
ATOM 7472 C C . GLU A 1 971 ? -7.784 -12.949 4.835 1.00 98.19 971 GLU A C 1
ATOM 7474 O O . GLU A 1 971 ? -7.452 -12.352 3.804 1.00 98.19 971 GLU A O 1
ATOM 7479 N N . THR A 1 972 ? -9.056 -13.229 5.109 1.00 98.00 972 THR A N 1
ATOM 7480 C CA . THR A 1 972 ? -10.196 -12.941 4.248 1.00 98.00 972 THR A CA 1
ATOM 7481 C C . THR A 1 972 ? -10.465 -11.430 4.154 1.00 98.00 972 THR A C 1
ATOM 7483 O O . THR A 1 972 ? -10.129 -10.644 5.048 1.00 98.00 972 THR A O 1
ATOM 7486 N N . PRO A 1 973 ? -11.068 -10.960 3.048 1.00 96.12 973 PRO A N 1
ATOM 7487 C CA . PRO A 1 973 ? -11.233 -9.534 2.787 1.00 96.12 973 PRO A CA 1
ATOM 7488 C C . PRO A 1 973 ? -12.397 -8.915 3.582 1.00 96.12 973 PRO A C 1
ATOM 7490 O O . PRO A 1 973 ? -13.563 -9.133 3.259 1.00 96.12 973 PRO A O 1
ATOM 7493 N N . ILE A 1 974 ? -12.081 -8.030 4.531 1.00 94.00 974 ILE A N 1
ATOM 7494 C CA . ILE A 1 974 ? -13.069 -7.263 5.324 1.00 94.00 974 ILE A CA 1
ATOM 7495 C C . ILE A 1 974 ? -13.438 -5.882 4.736 1.00 94.00 974 ILE A C 1
ATOM 7497 O O . ILE A 1 974 ? -14.166 -5.109 5.350 1.00 94.00 974 ILE A O 1
ATOM 7501 N N . ASP A 1 975 ? -12.923 -5.545 3.547 1.00 87.25 975 ASP A N 1
ATOM 7502 C CA . ASP A 1 975 ? -12.969 -4.212 2.902 1.00 87.25 975 ASP A CA 1
ATOM 7503 C C . ASP A 1 975 ? -14.370 -3.893 2.294 1.00 87.25 975 ASP A C 1
ATOM 7505 O O . ASP A 1 975 ? -14.494 -3.625 1.089 1.00 87.25 975 ASP A O 1
ATOM 7509 N N . ARG A 1 976 ? -15.446 -3.958 3.106 1.00 79.88 976 ARG A N 1
ATOM 7510 C CA . ARG A 1 976 ? -16.847 -3.685 2.703 1.00 79.88 976 ARG A CA 1
ATOM 7511 C C . ARG A 1 976 ? -17.017 -2.228 2.240 1.00 79.88 976 ARG A C 1
ATOM 7513 O O . ARG A 1 976 ? -16.238 -1.339 2.577 1.00 79.88 976 ARG A O 1
ATOM 7520 N N . LYS A 1 977 ? -18.047 -1.955 1.429 1.00 73.19 977 LYS A N 1
ATOM 7521 C CA . LYS A 1 977 ? -18.369 -0.594 0.963 1.00 73.19 977 LYS A CA 1
ATOM 7522 C C . LYS A 1 977 ? -19.392 0.079 1.872 1.00 73.19 977 LYS A C 1
ATOM 7524 O O . LYS A 1 977 ? -20.526 -0.380 1.936 1.00 73.19 977 LYS A O 1
ATOM 7529 N N . GLY A 1 978 ? -19.015 1.201 2.482 1.00 70.81 978 GLY A N 1
ATOM 7530 C CA . GLY A 1 978 ? -19.951 2.049 3.221 1.00 70.81 978 GLY A CA 1
ATOM 7531 C C . GLY A 1 978 ? -20.928 2.804 2.299 1.00 70.81 978 GLY A C 1
ATOM 7532 O O . GLY A 1 978 ? -20.701 2.862 1.083 1.00 70.81 978 GLY A O 1
ATOM 7533 N N . PRO A 1 979 ? -21.981 3.440 2.853 1.00 57.81 979 PRO A N 1
ATOM 7534 C CA . PRO A 1 979 ? -22.981 4.191 2.080 1.00 57.81 979 PRO A CA 1
ATOM 7535 C C . PRO A 1 979 ? -22.405 5.320 1.207 1.00 57.81 979 PRO A C 1
ATOM 7537 O O . PRO A 1 979 ? -22.967 5.656 0.168 1.00 57.81 979 PRO A O 1
ATOM 7540 N N . ASP A 1 980 ? -21.251 5.877 1.582 1.00 67.75 980 ASP A N 1
ATOM 7541 C CA . ASP A 1 980 ? -20.538 6.913 0.823 1.00 67.75 980 ASP A CA 1
ATOM 7542 C C . ASP A 1 980 ? -19.605 6.363 -0.280 1.00 67.75 980 ASP A C 1
ATOM 7544 O O . ASP A 1 980 ? -18.870 7.110 -0.937 1.00 67.75 980 ASP A O 1
ATOM 7548 N N . GLY A 1 981 ? -19.598 5.042 -0.474 1.00 70.94 981 GLY A N 1
ATOM 7549 C CA . GLY A 1 981 ? -18.797 4.340 -1.468 1.00 70.94 981 GLY A CA 1
ATOM 7550 C C . GLY A 1 981 ? -17.300 4.240 -1.159 1.00 70.94 981 GLY A C 1
ATOM 7551 O O . GLY A 1 981 ? -16.564 3.724 -2.014 1.00 70.94 981 GLY A O 1
ATOM 7552 N N . LYS A 1 982 ? -16.825 4.699 0.011 1.00 68.56 982 LYS A N 1
ATOM 7553 C CA . LYS A 1 982 ? -15.498 4.326 0.534 1.00 68.56 982 LYS A CA 1
ATOM 7554 C C . LYS A 1 982 ? -15.499 2.839 0.896 1.00 68.56 982 LYS A C 1
ATOM 7556 O O . LYS A 1 982 ? -16.551 2.253 1.144 1.00 68.56 982 LYS A O 1
ATOM 7561 N N . SER A 1 983 ? -14.311 2.245 0.944 1.00 73.81 983 SER A N 1
ATOM 7562 C CA . SER A 1 983 ? -14.157 0.984 1.665 1.00 73.81 983 SER A CA 1
ATOM 7563 C C . SER A 1 983 ? -13.892 1.268 3.140 1.00 73.81 983 SER A C 1
ATOM 7565 O O . SER A 1 983 ? -13.166 2.214 3.459 1.00 73.81 983 SER A O 1
ATOM 7567 N N . VAL A 1 984 ? -14.519 0.471 3.995 1.00 83.31 984 VAL A N 1
ATOM 7568 C CA . VAL A 1 984 ? -14.403 0.471 5.453 1.00 83.31 984 VAL A CA 1
ATOM 7569 C C . VAL A 1 984 ? -14.037 -0.956 5.853 1.00 83.31 984 VAL A C 1
ATOM 7571 O O . VAL A 1 984 ? -14.582 -1.906 5.293 1.00 83.31 984 VAL A O 1
ATOM 7574 N N . GLU A 1 985 ? -13.100 -1.103 6.786 1.00 88.00 985 GLU A N 1
ATOM 7575 C CA . GLU A 1 985 ? -12.753 -2.398 7.372 1.00 88.00 985 GLU A CA 1
ATOM 7576 C C . GLU A 1 985 ? -13.886 -2.828 8.311 1.00 88.00 985 GLU A C 1
ATOM 7578 O O . GLU A 1 985 ? -14.023 -2.294 9.412 1.00 88.00 985 GLU A O 1
ATOM 7583 N N . ASP A 1 986 ? -14.726 -3.757 7.859 1.00 92.25 986 ASP A N 1
ATOM 7584 C CA . ASP A 1 986 ? -15.842 -4.280 8.641 1.00 92.25 986 ASP A CA 1
ATOM 7585 C C . ASP A 1 986 ? -15.432 -5.575 9.348 1.00 92.25 986 ASP A C 1
ATOM 7587 O O . ASP A 1 986 ? -15.514 -6.673 8.794 1.00 92.25 986 ASP A O 1
ATOM 7591 N N . LYS A 1 987 ? -14.980 -5.430 10.596 1.00 93.69 987 LYS A N 1
ATOM 7592 C CA . LYS A 1 987 ? -14.550 -6.544 11.451 1.00 93.69 987 LYS A CA 1
ATOM 7593 C C . LYS A 1 987 ? -15.652 -7.572 11.724 1.00 93.69 987 LYS A C 1
ATOM 7595 O O . LYS A 1 987 ? -15.312 -8.698 12.083 1.00 93.69 987 LYS A O 1
ATOM 7600 N N . GLN A 1 988 ? -16.928 -7.225 11.523 1.00 95.81 988 GLN A N 1
ATOM 7601 C CA . GLN A 1 988 ? -18.029 -8.179 11.649 1.00 95.81 988 GLN A CA 1
ATOM 7602 C C . GLN A 1 988 ? -17.839 -9.356 10.686 1.00 95.81 988 GLN A C 1
ATOM 7604 O O . GLN A 1 988 ? -18.126 -10.479 11.061 1.00 95.81 988 GLN A O 1
ATOM 7609 N N . VAL A 1 989 ? -17.238 -9.136 9.506 1.00 96.31 989 VAL A N 1
ATOM 7610 C CA . VAL A 1 989 ? -16.900 -10.205 8.547 1.00 96.31 989 VAL A CA 1
ATOM 7611 C C . VAL A 1 989 ? -16.097 -11.335 9.198 1.00 96.31 989 VAL A C 1
ATOM 7613 O O . VAL A 1 989 ? -16.427 -12.495 8.989 1.00 96.31 989 VAL A O 1
ATOM 7616 N N . TRP A 1 990 ? -15.077 -11.018 10.001 1.00 98.12 990 TRP A N 1
ATOM 7617 C CA . TRP A 1 990 ? -14.275 -12.046 10.670 1.00 98.12 990 TRP A CA 1
ATOM 7618 C C . TRP A 1 990 ? -15.009 -12.692 11.844 1.00 98.12 990 TRP A C 1
ATOM 7620 O O . TRP A 1 990 ? -14.867 -13.892 12.033 1.00 98.12 990 TRP A O 1
ATOM 7630 N N . ALA A 1 991 ? -15.822 -11.942 12.592 1.00 97.88 991 ALA A N 1
ATOM 7631 C CA . ALA A 1 991 ? -16.680 -12.520 13.628 1.00 97.88 991 ALA A CA 1
ATOM 7632 C C . ALA A 1 991 ? -17.693 -13.518 13.021 1.00 97.88 991 ALA A C 1
ATOM 7634 O O . ALA A 1 991 ? -17.802 -14.651 13.490 1.00 97.88 991 ALA A O 1
ATOM 7635 N N . ASP A 1 992 ? -18.357 -13.130 11.927 1.00 97.88 992 ASP A N 1
ATOM 7636 C CA . ASP A 1 992 ? -19.290 -13.959 11.156 1.00 97.88 992 ASP A CA 1
ATOM 7637 C C . ASP A 1 992 ? -18.591 -15.221 10.603 1.00 97.88 992 ASP A C 1
ATOM 7639 O O . ASP A 1 992 ? -19.125 -16.325 10.698 1.00 97.88 992 ASP A O 1
ATOM 7643 N N . GLU A 1 993 ? -17.383 -15.081 10.042 1.00 98.50 993 GLU A N 1
ATOM 7644 C CA . GLU A 1 993 ? -16.604 -16.195 9.479 1.00 98.50 993 GLU A CA 1
ATOM 7645 C C . GLU A 1 993 ? -16.034 -17.138 10.548 1.00 98.50 993 GLU A C 1
ATOM 7647 O O . GLU A 1 993 ? -16.009 -18.348 10.321 1.00 98.50 993 GLU A O 1
ATOM 7652 N N . ILE A 1 994 ? -15.637 -16.633 11.722 1.00 98.62 994 ILE A N 1
ATOM 7653 C CA . ILE A 1 994 ? -15.254 -17.469 12.871 1.00 98.62 994 ILE A CA 1
ATOM 7654 C C . ILE A 1 994 ? -16.457 -18.310 13.311 1.00 98.62 994 ILE A C 1
ATOM 7656 O O . ILE A 1 994 ? -16.328 -19.527 13.423 1.00 98.62 994 ILE A O 1
ATOM 7660 N N . LYS A 1 995 ? -17.648 -17.710 13.471 1.00 98.19 995 LYS A N 1
ATOM 7661 C CA . LYS A 1 995 ? -18.866 -18.459 13.837 1.00 98.19 995 LYS A CA 1
ATOM 7662 C C . LYS A 1 995 ? -19.323 -19.445 12.769 1.00 98.19 995 LYS A C 1
ATOM 7664 O O . LYS A 1 995 ? -19.779 -20.532 13.116 1.00 98.19 995 LYS A O 1
ATOM 7669 N N . LEU A 1 996 ? -19.147 -19.116 11.491 1.00 98.50 996 LEU A N 1
ATOM 7670 C CA . LEU A 1 996 ? -19.380 -20.052 10.393 1.00 98.50 996 LEU A CA 1
ATOM 7671 C C . LEU A 1 996 ? -18.422 -21.251 10.459 1.00 98.50 996 LEU A C 1
ATOM 7673 O O . LEU A 1 996 ? -18.859 -22.383 10.299 1.00 98.50 996 LEU A O 1
ATOM 7677 N N . LEU A 1 997 ? -17.129 -21.038 10.714 1.00 98.62 997 LEU A N 1
ATOM 7678 C CA . LEU A 1 997 ? -16.164 -22.136 10.846 1.00 98.62 997 LEU A CA 1
ATOM 7679 C C . LEU A 1 997 ? -16.421 -22.990 12.098 1.00 98.62 997 LEU A C 1
ATOM 7681 O O . LEU A 1 997 ? -16.308 -24.212 12.024 1.00 98.62 997 LEU A O 1
ATOM 7685 N N . GLU A 1 998 ? -16.813 -22.376 13.218 1.00 98.12 998 GLU A N 1
ATOM 7686 C CA . GLU A 1 998 ? -17.229 -23.084 14.438 1.00 98.12 998 GLU A CA 1
ATOM 7687 C C . GLU A 1 998 ? -18.478 -23.953 14.203 1.00 98.12 998 GLU A C 1
ATOM 7689 O O . GLU A 1 998 ? -18.504 -25.103 14.646 1.00 98.12 998 GLU A O 1
ATOM 7694 N N . SER A 1 999 ? -19.492 -23.462 13.473 1.00 97.31 999 SER A N 1
ATOM 7695 C CA . SER A 1 999 ? -20.732 -24.221 13.240 1.00 97.31 999 SER A CA 1
ATOM 7696 C C . SER A 1 999 ? -20.556 -25.421 12.305 1.00 97.31 999 SER A C 1
ATOM 7698 O O . SER A 1 999 ? -21.270 -26.411 12.454 1.00 97.31 999 SER A O 1
ATOM 7700 N N . LEU A 1 1000 ? -19.563 -25.407 11.405 1.00 98.06 1000 LEU A N 1
ATOM 7701 C CA . LEU A 1 1000 ? -19.237 -26.560 10.551 1.00 98.06 1000 LEU A CA 1
ATOM 7702 C C . LEU A 1 1000 ? -18.724 -27.785 11.334 1.00 98.06 1000 LEU A C 1
ATOM 7704 O O . LEU A 1 1000 ? -18.709 -28.894 10.785 1.00 98.06 1000 LEU A O 1
ATOM 7708 N N . ILE A 1 1001 ? -18.289 -27.630 12.590 1.00 97.75 1001 ILE A N 1
ATOM 7709 C CA . ILE A 1 1001 ? -17.687 -28.718 13.373 1.00 97.75 1001 ILE A CA 1
ATOM 7710 C C . ILE A 1 1001 ? -18.761 -29.751 13.759 1.00 97.75 1001 ILE A C 1
ATOM 7712 O O . ILE A 1 1001 ? -19.612 -29.545 14.630 1.00 97.75 1001 ILE A O 1
ATOM 7716 N N . GLY A 1 1002 ? -18.709 -30.917 13.115 1.00 95.69 1002 GLY A N 1
ATOM 7717 C CA . GLY A 1 1002 ? -19.704 -31.979 13.255 1.00 95.69 1002 GLY A CA 1
ATOM 7718 C C . GLY A 1 1002 ? -21.112 -31.578 12.802 1.00 95.69 1002 GLY A C 1
ATOM 7719 O O . GLY A 1 1002 ? -22.076 -32.071 13.389 1.00 95.69 1002 GLY A O 1
ATOM 7720 N N . MET A 1 1003 ? -21.227 -30.661 11.837 1.00 96.69 1003 MET A N 1
ATOM 7721 C CA . MET A 1 1003 ? -22.435 -30.440 11.031 1.00 96.69 1003 MET A CA 1
ATOM 7722 C C . MET A 1 1003 ? -22.525 -31.519 9.942 1.00 96.69 1003 MET A C 1
ATOM 7724 O O . MET A 1 1003 ? -21.491 -31.938 9.415 1.00 96.69 1003 MET A O 1
ATOM 7728 N N . ASP A 1 1004 ? -23.736 -31.951 9.587 1.00 96.81 1004 ASP A N 1
ATOM 7729 C CA . ASP A 1 1004 ? -23.963 -32.823 8.428 1.00 96.81 1004 ASP A CA 1
ATOM 7730 C C . ASP A 1 1004 ? -23.781 -32.018 7.123 1.00 96.81 1004 ASP A C 1
ATOM 7732 O O . ASP A 1 1004 ? -24.519 -31.052 6.905 1.00 96.81 1004 ASP A O 1
ATOM 7736 N N . PRO A 1 1005 ? -22.807 -32.364 6.259 1.00 94.50 1005 PRO A N 1
ATOM 7737 C CA . PRO A 1 1005 ? -22.565 -31.643 5.015 1.00 94.50 1005 PRO A CA 1
ATOM 7738 C C . PRO A 1 1005 ? -23.564 -31.955 3.893 1.00 94.50 1005 PRO A C 1
ATOM 7740 O O . PRO A 1 1005 ? -23.564 -31.242 2.894 1.00 94.50 1005 PRO A O 1
ATOM 7743 N N . GLU A 1 1006 ? -24.386 -32.997 4.017 1.00 95.69 1006 GLU A N 1
ATOM 7744 C CA . GLU A 1 1006 ? -25.428 -33.316 3.029 1.00 95.69 1006 GLU A CA 1
ATOM 7745 C C . GLU A 1 1006 ? -26.822 -32.855 3.505 1.00 95.69 1006 GLU A C 1
ATOM 7747 O O . GLU A 1 1006 ? -27.787 -32.879 2.742 1.00 95.69 1006 GLU A O 1
ATOM 7752 N N . GLY A 1 1007 ? -26.925 -32.372 4.750 1.00 96.31 1007 GLY A N 1
ATOM 7753 C CA . GLY A 1 1007 ? -28.149 -31.831 5.337 1.00 96.31 1007 GLY A CA 1
ATOM 7754 C C . GLY A 1 1007 ? -28.585 -30.473 4.766 1.00 96.31 1007 GLY A C 1
ATOM 7755 O O . GLY A 1 1007 ? -27.798 -29.715 4.182 1.00 96.31 1007 GLY A O 1
ATOM 7756 N N . ASP A 1 1008 ? -29.860 -30.134 4.979 1.00 96.31 1008 ASP A N 1
ATOM 7757 C CA . ASP A 1 1008 ? -30.492 -28.920 4.439 1.00 96.31 1008 ASP A CA 1
ATOM 7758 C C . ASP A 1 1008 ? -29.810 -27.619 4.894 1.00 96.31 1008 ASP A C 1
ATOM 7760 O O . ASP A 1 1008 ? -29.640 -26.702 4.089 1.00 96.31 1008 ASP A O 1
ATOM 7764 N N . GLU A 1 1009 ? -29.381 -27.525 6.158 1.00 95.75 1009 GLU A N 1
ATOM 7765 C CA . GLU A 1 1009 ? -28.744 -26.319 6.714 1.00 95.75 1009 GLU A CA 1
ATOM 7766 C C . GLU A 1 1009 ? -27.409 -26.005 6.020 1.00 95.75 1009 GLU A C 1
ATOM 7768 O O . GLU A 1 1009 ? -27.183 -24.874 5.564 1.00 95.75 1009 GLU A O 1
ATOM 7773 N N . PHE A 1 1010 ? -26.542 -27.015 5.880 1.00 97.81 1010 PHE A N 1
ATOM 7774 C CA . PHE A 1 1010 ? -25.280 -26.875 5.161 1.00 97.81 1010 PHE A CA 1
ATOM 7775 C C . PHE A 1 1010 ? -25.535 -26.557 3.688 1.00 97.81 1010 PHE A C 1
ATOM 7777 O O . PHE A 1 1010 ? -24.956 -25.612 3.147 1.00 97.81 1010 PHE A O 1
ATOM 7784 N N . THR A 1 1011 ? -26.445 -27.293 3.045 1.00 97.12 1011 THR A N 1
ATOM 7785 C CA . THR A 1 1011 ? -26.781 -27.123 1.625 1.00 97.12 1011 THR A CA 1
ATOM 7786 C C . THR A 1 1011 ? -27.323 -25.722 1.333 1.00 97.12 1011 THR A C 1
ATOM 7788 O O . THR A 1 1011 ? -26.885 -25.068 0.379 1.00 97.12 1011 THR A O 1
ATOM 7791 N N . ALA A 1 1012 ? -28.222 -25.203 2.173 1.00 97.31 1012 ALA A N 1
ATOM 7792 C CA . ALA A 1 1012 ? -28.744 -23.842 2.073 1.00 97.31 1012 ALA A CA 1
ATOM 7793 C C . ALA A 1 1012 ? -27.644 -22.790 2.289 1.00 97.31 1012 ALA A C 1
ATOM 7795 O O . ALA A 1 1012 ? -27.537 -21.839 1.507 1.00 97.31 1012 ALA A O 1
ATOM 7796 N N . THR A 1 1013 ? -26.786 -22.978 3.294 1.00 97.69 1013 THR A N 1
ATOM 7797 C CA . THR A 1 1013 ? -25.693 -22.050 3.628 1.00 97.69 1013 THR A CA 1
ATOM 7798 C C . THR A 1 1013 ? -24.628 -22.005 2.533 1.00 97.69 1013 THR A C 1
ATOM 7800 O O . THR A 1 1013 ? -24.259 -20.920 2.073 1.00 97.69 1013 THR A O 1
ATOM 7803 N N . ALA A 1 1014 ? -24.194 -23.163 2.031 1.00 97.69 1014 ALA A N 1
ATOM 7804 C CA . ALA A 1 1014 ? -23.262 -23.278 0.913 1.00 97.69 1014 ALA A CA 1
ATOM 7805 C C . ALA A 1 1014 ? -23.826 -22.621 -0.357 1.00 97.69 1014 ALA A C 1
ATOM 7807 O O . ALA A 1 1014 ? -23.133 -21.840 -1.013 1.00 97.69 1014 ALA A O 1
ATOM 7808 N N . LYS A 1 1015 ? -25.105 -22.867 -0.676 1.00 97.81 1015 LYS A N 1
ATOM 7809 C CA . LYS A 1 1015 ? -25.804 -22.267 -1.825 1.00 97.81 1015 LYS A CA 1
ATOM 7810 C C . LYS A 1 1015 ? -25.928 -20.745 -1.703 1.00 97.81 1015 LYS A C 1
ATOM 7812 O O . LYS A 1 1015 ? -25.716 -20.047 -2.697 1.00 97.81 1015 LYS A O 1
ATOM 7817 N N . ARG A 1 1016 ? -26.214 -20.221 -0.504 1.00 98.25 1016 ARG A N 1
ATOM 7818 C CA . ARG A 1 1016 ? -26.267 -18.777 -0.215 1.00 98.25 1016 ARG A CA 1
ATOM 7819 C C . ARG A 1 1016 ? -24.907 -18.111 -0.441 1.00 98.25 1016 ARG A C 1
ATOM 7821 O O . ARG A 1 1016 ? -24.812 -17.194 -1.256 1.00 98.25 1016 ARG A O 1
ATOM 7828 N N . LEU A 1 1017 ? -23.852 -18.606 0.207 1.00 98.00 1017 LEU A N 1
ATOM 7829 C CA . LEU A 1 1017 ? -22.494 -18.050 0.091 1.00 98.00 1017 LEU A CA 1
ATOM 7830 C C . LEU A 1 1017 ? -21.969 -18.137 -1.355 1.00 98.00 1017 LEU A C 1
ATOM 7832 O O . LEU A 1 1017 ? -21.393 -17.181 -1.885 1.00 98.00 1017 LEU A O 1
ATOM 7836 N N . GLN A 1 1018 ? -22.254 -19.243 -2.052 1.00 97.50 1018 GLN A N 1
ATOM 7837 C CA . GLN A 1 1018 ? -21.945 -19.378 -3.475 1.00 97.50 1018 GLN A CA 1
ATOM 7838 C C . GLN A 1 1018 ? -22.695 -18.366 -4.348 1.00 97.50 1018 GLN A C 1
ATOM 7840 O O . GLN A 1 1018 ? -22.101 -17.883 -5.316 1.00 97.50 1018 GLN A O 1
ATOM 7845 N N . ALA A 1 1019 ? -23.943 -18.008 -4.037 1.00 97.38 1019 ALA A N 1
ATOM 7846 C CA . ALA A 1 1019 ? -24.669 -16.963 -4.760 1.00 97.38 1019 ALA A CA 1
ATOM 7847 C C . ALA A 1 1019 ? -24.072 -15.567 -4.500 1.00 97.38 1019 ALA A C 1
ATOM 7849 O O . ALA A 1 1019 ? -23.808 -14.831 -5.452 1.00 97.38 1019 ALA A O 1
ATOM 7850 N N . GLU A 1 1020 ? -23.778 -15.233 -3.240 1.00 96.12 1020 GLU A N 1
ATOM 7851 C CA . GLU A 1 1020 ? -23.193 -13.945 -2.827 1.00 96.12 1020 GLU A CA 1
ATOM 7852 C C . GLU A 1 1020 ? -21.860 -13.656 -3.539 1.00 96.12 1020 GLU A C 1
ATOM 7854 O O . GLU A 1 1020 ? -21.661 -12.577 -4.104 1.00 96.12 1020 GLU A O 1
ATOM 7859 N N . GLY A 1 1021 ? -20.959 -14.641 -3.600 1.00 95.44 1021 GLY A N 1
ATOM 7860 C CA . GLY A 1 1021 ? -19.663 -14.482 -4.267 1.00 95.44 1021 GLY A CA 1
ATOM 7861 C C . GLY A 1 1021 ? -19.693 -14.532 -5.802 1.00 95.44 1021 GLY A C 1
ATOM 7862 O O . GLY A 1 1021 ? -18.710 -14.142 -6.446 1.00 95.44 1021 GLY A O 1
ATOM 7863 N N . ALA A 1 1022 ? -20.792 -14.985 -6.422 1.00 95.38 1022 ALA A N 1
ATOM 7864 C CA . ALA A 1 1022 ? -20.833 -15.323 -7.852 1.00 95.38 1022 ALA A CA 1
ATOM 7865 C C . ALA A 1 1022 ? -20.457 -14.143 -8.764 1.00 95.38 1022 ALA A C 1
ATOM 7867 O O . ALA A 1 1022 ? -19.754 -14.316 -9.762 1.00 95.38 1022 ALA A O 1
ATOM 7868 N N . GLY A 1 1023 ? -20.867 -12.923 -8.400 1.00 93.88 1023 GLY A N 1
ATOM 7869 C CA . GLY A 1 1023 ? -20.567 -11.709 -9.166 1.00 93.88 1023 GLY A CA 1
ATOM 7870 C C . GLY A 1 1023 ? -19.071 -11.376 -9.248 1.00 93.88 1023 GLY A C 1
ATOM 7871 O O . GLY A 1 1023 ? -18.604 -10.886 -10.279 1.00 93.88 1023 GLY A O 1
ATOM 7872 N N . GLU A 1 1024 ? -18.297 -11.670 -8.200 1.00 92.19 1024 GLU A N 1
ATOM 7873 C CA . GLU A 1 1024 ? -16.843 -11.484 -8.216 1.00 92.19 1024 GLU A CA 1
ATOM 7874 C C . GLU A 1 1024 ? -16.121 -12.707 -8.808 1.00 92.19 1024 GLU A C 1
ATOM 7876 O O . GLU A 1 1024 ? -15.214 -12.495 -9.615 1.00 92.19 1024 GLU A O 1
ATOM 7881 N N . ARG A 1 1025 ? -16.571 -13.950 -8.550 1.00 96.00 1025 ARG A N 1
ATOM 7882 C CA . ARG A 1 1025 ? -16.030 -15.165 -9.206 1.00 96.00 1025 ARG A CA 1
ATOM 7883 C C . ARG A 1 1025 ? -16.096 -15.069 -10.728 1.00 96.00 1025 ARG A C 1
ATOM 7885 O O . ARG A 1 1025 ? -15.062 -15.155 -11.393 1.00 96.00 1025 ARG A O 1
ATOM 7892 N N . ASN A 1 1026 ? -17.279 -14.768 -11.272 1.00 94.81 1026 ASN A N 1
ATOM 7893 C CA . ASN A 1 1026 ? -17.483 -14.561 -12.707 1.00 94.81 1026 ASN A CA 1
ATOM 7894 C C . ASN A 1 1026 ? -16.531 -13.482 -13.242 1.00 94.81 1026 ASN A C 1
ATOM 7896 O O . ASN A 1 1026 ? -15.834 -13.699 -14.226 1.00 94.81 1026 ASN A O 1
ATOM 7900 N N . LYS A 1 1027 ? -16.411 -12.344 -12.547 1.00 94.75 1027 LYS A N 1
ATOM 7901 C CA . LYS A 1 1027 ? -15.515 -11.234 -12.915 1.00 94.75 1027 LYS A CA 1
ATOM 7902 C C . LYS A 1 1027 ? -14.017 -11.579 -12.859 1.00 94.75 1027 LYS A C 1
ATOM 7904 O O . LYS A 1 1027 ? -13.233 -10.901 -13.534 1.00 94.75 1027 LYS A O 1
ATOM 7909 N N . ILE A 1 1028 ? -13.577 -12.558 -12.065 1.00 93.12 1028 ILE A N 1
ATOM 7910 C CA . ILE A 1 1028 ? -12.180 -13.028 -12.072 1.00 93.12 1028 ILE A CA 1
ATOM 7911 C C . ILE A 1 1028 ? -11.957 -14.096 -13.147 1.00 93.12 1028 ILE A C 1
ATOM 7913 O O . ILE A 1 1028 ? -10.958 -13.987 -13.864 1.00 93.12 1028 ILE A O 1
ATOM 7917 N N . GLN A 1 1029 ? -12.880 -15.047 -13.329 1.00 92.69 1029 GLN A N 1
ATOM 7918 C CA . GLN A 1 1029 ? -12.857 -16.012 -14.440 1.00 92.69 1029 GLN A CA 1
ATOM 7919 C C . GLN A 1 1029 ? -12.711 -15.281 -15.781 1.00 92.69 1029 GLN A C 1
ATOM 7921 O O . GLN A 1 1029 ? -11.761 -15.495 -16.531 1.00 92.69 1029 GLN A O 1
ATOM 7926 N N . ASP A 1 1030 ? -13.545 -14.261 -15.973 1.00 91.38 1030 ASP A N 1
ATOM 7927 C CA . ASP A 1 1030 ? -13.590 -13.377 -17.133 1.00 91.38 1030 ASP A CA 1
ATOM 7928 C C . ASP A 1 1030 ? -12.250 -12.639 -17.403 1.00 91.38 1030 ASP A C 1
ATOM 7930 O O . ASP A 1 1030 ? -11.996 -12.188 -18.525 1.00 91.38 1030 ASP A O 1
ATOM 7934 N N . GLN A 1 1031 ? -11.351 -12.535 -16.412 1.00 90.69 1031 GLN A N 1
ATOM 7935 C CA . GLN A 1 1031 ? -9.970 -12.046 -16.575 1.00 90.69 1031 GLN A CA 1
ATOM 7936 C C . GLN A 1 1031 ? -8.964 -13.163 -16.874 1.00 90.69 1031 GLN A C 1
ATOM 7938 O O . GLN A 1 1031 ? -8.013 -12.925 -17.623 1.00 90.69 1031 GLN A O 1
ATOM 7943 N N . VAL A 1 1032 ? -9.138 -14.345 -16.276 1.00 88.44 1032 VAL A N 1
ATOM 7944 C CA . VAL A 1 1032 ? -8.298 -15.526 -16.524 1.00 88.44 1032 VAL A CA 1
ATOM 7945 C C . VAL A 1 1032 ? -8.466 -15.971 -17.974 1.00 88.44 1032 VAL A C 1
ATOM 7947 O O . VAL A 1 1032 ? -7.472 -16.037 -18.693 1.00 88.44 1032 VAL A O 1
ATOM 7950 N N . ASP A 1 1033 ? -9.697 -16.104 -18.462 1.00 90.44 1033 ASP A N 1
ATOM 7951 C CA . ASP A 1 1033 ? -9.990 -16.497 -19.847 1.00 90.44 1033 ASP A CA 1
ATOM 7952 C C . ASP A 1 1033 ? -9.394 -15.501 -20.852 1.00 90.44 1033 ASP A C 1
ATOM 7954 O O . ASP A 1 1033 ? -8.761 -15.878 -21.841 1.00 90.44 1033 ASP A O 1
ATOM 7958 N N . LYS A 1 1034 ? -9.511 -14.196 -20.566 1.00 90.56 1034 LYS A N 1
ATOM 7959 C CA . LYS A 1 1034 ? -8.914 -13.130 -21.390 1.00 90.56 1034 LYS A CA 1
ATOM 7960 C C . LYS A 1 1034 ? -7.382 -13.114 -21.335 1.00 90.56 1034 LYS A C 1
ATOM 7962 O O . LYS A 1 1034 ? -6.765 -12.653 -22.298 1.00 90.56 1034 LYS A O 1
ATOM 7967 N N . LYS A 1 1035 ? -6.759 -13.617 -20.262 1.00 88.31 1035 LYS A N 1
ATOM 7968 C CA . LYS A 1 1035 ? -5.306 -13.848 -20.183 1.00 88.31 1035 LYS A CA 1
ATOM 7969 C C . LYS A 1 1035 ? -4.919 -15.075 -21.013 1.00 88.31 1035 LYS A C 1
ATOM 7971 O O . LYS A 1 1035 ? -4.109 -14.933 -21.923 1.00 88.31 1035 LYS A O 1
ATOM 7976 N N . VAL A 1 1036 ? -5.555 -16.227 -20.791 1.00 87.44 1036 VAL A N 1
ATOM 7977 C CA . VAL A 1 1036 ? -5.303 -17.480 -21.531 1.00 87.44 1036 VAL A CA 1
ATOM 7978 C C . VAL A 1 1036 ? -5.462 -17.268 -23.040 1.00 87.44 1036 VAL A C 1
ATOM 7980 O O . VAL A 1 1036 ? -4.548 -17.561 -23.809 1.00 87.44 1036 VAL A O 1
ATOM 7983 N N . ALA A 1 1037 ? -6.554 -16.637 -23.481 1.00 87.69 1037 ALA A N 1
ATOM 7984 C CA . ALA A 1 1037 ? -6.790 -16.328 -24.892 1.00 87.69 1037 ALA A CA 1
ATOM 7985 C C . ALA A 1 1037 ? -5.780 -15.325 -25.488 1.00 87.69 1037 ALA A C 1
ATOM 7987 O O . ALA A 1 1037 ? -5.548 -15.330 -26.700 1.00 87.69 1037 ALA A O 1
ATOM 7988 N N . LYS A 1 1038 ? -5.171 -14.455 -24.672 1.00 88.62 1038 LYS A N 1
ATOM 7989 C CA . LYS A 1 1038 ? -4.093 -13.548 -25.100 1.00 88.62 1038 LYS A CA 1
ATOM 7990 C C . LYS A 1 1038 ? -2.763 -14.289 -25.221 1.00 88.62 1038 LYS A C 1
ATOM 7992 O O . LYS A 1 1038 ? -2.058 -14.100 -26.212 1.00 88.62 1038 LYS A O 1
ATOM 7997 N N . ASP A 1 1039 ? -2.430 -15.126 -24.248 1.00 86.25 1039 ASP A N 1
ATOM 7998 C CA . ASP A 1 1039 ? -1.149 -15.827 -24.198 1.00 86.25 1039 ASP A CA 1
ATOM 7999 C C . ASP A 1 1039 ? -1.099 -16.960 -25.244 1.00 86.25 1039 ASP A C 1
ATOM 8001 O O . ASP A 1 1039 ? -0.095 -17.096 -25.945 1.00 86.25 1039 ASP A O 1
ATOM 8005 N N . ALA A 1 1040 ? -2.223 -17.638 -25.513 1.00 85.81 1040 ALA A N 1
ATOM 8006 C CA . ALA A 1 1040 ? -2.381 -18.536 -26.663 1.00 85.81 1040 ALA A CA 1
ATOM 8007 C C . ALA A 1 1040 ? -2.191 -17.810 -28.012 1.00 85.81 1040 ALA A C 1
ATOM 8009 O O . ALA A 1 1040 ? -1.466 -18.287 -28.889 1.00 85.81 1040 ALA A O 1
ATOM 8010 N N . LYS A 1 1041 ? -2.768 -16.606 -28.177 1.00 85.56 1041 LYS A N 1
ATOM 8011 C CA . LYS A 1 1041 ? -2.538 -15.762 -29.370 1.00 85.56 1041 LYS A CA 1
ATOM 8012 C C . LYS A 1 1041 ? -1.077 -15.322 -29.496 1.00 85.56 1041 LYS A C 1
ATOM 8014 O O . LYS A 1 1041 ? -0.568 -15.253 -30.614 1.00 85.56 1041 LYS A O 1
ATOM 8019 N N . LYS A 1 1042 ? -0.389 -15.058 -28.379 1.00 80.88 1042 LYS A N 1
ATOM 8020 C CA . LYS A 1 1042 ? 1.046 -14.739 -28.359 1.00 80.88 1042 LYS A CA 1
ATOM 8021 C C . LYS A 1 1042 ? 1.877 -15.935 -28.838 1.00 80.88 1042 LYS A C 1
ATOM 8023 O O . LYS A 1 1042 ? 2.680 -15.761 -29.750 1.00 80.88 1042 LYS A O 1
ATOM 8028 N N . ALA A 1 1043 ? 1.632 -17.134 -28.306 1.00 77.31 1043 ALA A N 1
ATOM 8029 C CA . ALA A 1 1043 ? 2.316 -18.363 -28.719 1.00 77.31 1043 ALA A CA 1
ATOM 8030 C C . ALA A 1 1043 ? 2.120 -18.666 -30.219 1.00 77.31 1043 ALA A C 1
ATOM 8032 O O . ALA A 1 1043 ? 3.096 -18.866 -30.946 1.00 77.31 1043 ALA A O 1
ATOM 8033 N N . ALA A 1 1044 ? 0.880 -18.593 -30.715 1.00 76.06 1044 ALA A N 1
ATOM 8034 C CA . ALA A 1 1044 ? 0.572 -18.769 -32.137 1.00 76.06 1044 ALA A CA 1
ATOM 8035 C C . ALA A 1 1044 ? 1.242 -17.702 -33.032 1.00 76.06 1044 ALA A C 1
ATOM 8037 O O . ALA A 1 1044 ? 1.691 -18.005 -34.140 1.00 76.06 1044 ALA A O 1
ATOM 8038 N N . GLY A 1 1045 ? 1.357 -16.460 -32.548 1.00 68.31 1045 GLY A N 1
ATOM 8039 C CA . GLY A 1 1045 ? 2.111 -15.394 -33.212 1.00 68.31 1045 GLY A CA 1
ATOM 8040 C C . GLY A 1 1045 ? 3.607 -15.704 -33.310 1.00 68.31 1045 GLY A C 1
ATOM 8041 O O . GLY A 1 1045 ? 4.186 -15.590 -34.390 1.00 68.31 1045 GLY A O 1
ATOM 8042 N N . THR A 1 1046 ? 4.224 -16.167 -32.219 1.00 57.75 1046 THR A N 1
ATOM 8043 C CA . THR A 1 1046 ? 5.640 -16.570 -32.193 1.00 57.75 1046 THR A CA 1
ATOM 8044 C C . THR A 1 1046 ? 5.923 -17.746 -33.133 1.00 57.75 1046 THR A C 1
ATOM 8046 O O . THR A 1 1046 ? 6.933 -17.718 -33.836 1.00 57.75 1046 THR A O 1
ATOM 8049 N N . MET A 1 1047 ? 5.019 -18.728 -33.238 1.00 53.25 1047 MET A N 1
ATOM 8050 C CA . MET A 1 1047 ? 5.155 -19.825 -34.210 1.00 53.25 1047 MET A CA 1
ATOM 8051 C C . MET A 1 1047 ? 5.105 -19.332 -35.665 1.00 53.25 1047 MET A C 1
ATOM 8053 O O . MET A 1 1047 ? 5.957 -19.716 -36.464 1.00 53.25 1047 MET A O 1
ATOM 8057 N N . ARG A 1 1048 ? 4.183 -18.421 -36.018 1.00 52.84 1048 ARG A N 1
ATOM 8058 C CA . ARG A 1 1048 ? 4.145 -17.827 -37.374 1.00 52.84 1048 ARG A CA 1
ATOM 8059 C C . ARG A 1 1048 ? 5.372 -16.956 -37.681 1.00 52.84 1048 ARG A C 1
ATOM 8061 O O . ARG A 1 1048 ? 5.719 -16.811 -38.850 1.00 52.84 1048 ARG A O 1
ATOM 8068 N N . GLY A 1 1049 ? 6.046 -16.421 -36.660 1.00 44.56 1049 GLY A N 1
ATOM 8069 C CA . GLY A 1 1049 ? 7.270 -15.625 -36.803 1.00 44.56 1049 GLY A CA 1
ATOM 8070 C C . GLY A 1 1049 ? 8.496 -16.411 -37.287 1.00 44.56 1049 GLY A C 1
ATOM 8071 O O . GLY A 1 1049 ? 9.299 -15.865 -38.038 1.00 44.56 1049 GLY A O 1
ATOM 8072 N N . LYS A 1 1050 ? 8.630 -17.699 -36.934 1.00 44.94 1050 LYS A N 1
ATOM 8073 C CA . LYS A 1 1050 ? 9.764 -18.540 -37.378 1.00 44.94 1050 LYS A CA 1
ATOM 8074 C C . LYS A 1 1050 ? 9.661 -19.027 -38.836 1.00 44.94 1050 LYS A C 1
ATOM 8076 O O . LYS A 1 1050 ? 10.621 -19.583 -39.353 1.00 44.94 1050 LYS A O 1
ATOM 8081 N N . GLY A 1 1051 ? 8.533 -18.802 -39.518 1.00 40.62 1051 GLY A N 1
ATOM 8082 C CA . GLY A 1 1051 ? 8.250 -19.351 -40.854 1.00 40.62 1051 GLY A CA 1
ATOM 8083 C C . GLY A 1 1051 ? 8.673 -18.508 -42.068 1.00 40.62 1051 GLY A C 1
ATOM 8084 O O . GLY A 1 1051 ? 8.260 -18.835 -43.177 1.00 40.62 1051 GLY A O 1
ATOM 8085 N N . LYS A 1 1052 ? 9.425 -17.406 -41.904 1.00 40.47 1052 LYS A N 1
ATOM 8086 C CA . LYS A 1 1052 ? 9.862 -16.537 -43.024 1.00 40.47 1052 LYS A CA 1
ATOM 8087 C C . LYS A 1 1052 ? 11.324 -16.076 -42.929 1.00 40.47 1052 LYS A C 1
ATOM 8089 O O . LYS A 1 1052 ? 11.621 -14.886 -42.967 1.00 40.47 1052 LYS A O 1
ATOM 8094 N N . GLY A 1 1053 ? 12.246 -17.034 -42.876 1.00 36.06 1053 GLY A N 1
ATOM 8095 C CA . GLY A 1 1053 ? 13.667 -16.802 -43.159 1.00 36.06 1053 GLY A CA 1
ATOM 8096 C C . GLY A 1 1053 ? 13.968 -16.855 -44.661 1.00 36.06 1053 GLY A C 1
ATOM 8097 O O . GLY A 1 1053 ? 14.598 -17.800 -45.120 1.00 36.06 1053 GLY A O 1
ATOM 8098 N N . THR A 1 1054 ? 13.494 -15.888 -45.455 1.00 36.53 1054 THR A N 1
ATOM 8099 C CA . THR A 1 1054 ? 13.817 -15.849 -46.896 1.00 36.53 1054 THR A CA 1
ATOM 8100 C C . THR A 1 1054 ? 15.279 -15.473 -47.121 1.00 36.53 1054 THR A C 1
ATOM 8102 O O . THR A 1 1054 ? 15.705 -14.384 -46.735 1.00 36.53 1054 THR A O 1
ATOM 8105 N N . VAL A 1 1055 ? 16.014 -16.363 -47.789 1.00 40.72 1055 VAL A N 1
ATOM 8106 C CA . VAL A 1 1055 ? 17.424 -16.209 -48.171 1.00 40.72 1055 VAL A CA 1
ATOM 8107 C C . VAL A 1 1055 ? 17.674 -14.869 -48.871 1.00 40.72 1055 VAL A C 1
ATOM 8109 O O . VAL A 1 1055 ? 17.021 -14.535 -49.858 1.00 40.72 1055 VAL A O 1
ATOM 8112 N N . LYS A 1 1056 ? 18.685 -14.129 -48.403 1.00 34.69 1056 LYS A N 1
ATOM 8113 C CA . LYS A 1 1056 ? 19.304 -13.032 -49.158 1.00 34.69 1056 LYS A CA 1
ATOM 8114 C C . LYS A 1 1056 ? 20.822 -13.097 -48.999 1.00 34.69 1056 LYS A C 1
ATOM 8116 O O . LYS A 1 1056 ? 21.410 -12.416 -48.162 1.00 34.69 1056 LYS A O 1
ATOM 8121 N N . GLY A 1 1057 ? 21.444 -13.983 -49.778 1.00 31.02 1057 GLY A N 1
ATOM 8122 C CA . GLY A 1 1057 ? 22.894 -14.168 -49.780 1.00 31.02 1057 GLY A CA 1
ATOM 8123 C C . GLY A 1 1057 ? 23.614 -12.875 -50.162 1.00 31.02 1057 GLY A C 1
ATOM 8124 O O . GLY A 1 1057 ? 23.305 -12.266 -51.186 1.00 31.02 1057 GLY A O 1
ATOM 8125 N N . LYS A 1 1058 ? 24.578 -12.447 -49.341 1.00 32.09 1058 LYS A N 1
ATOM 8126 C CA . LYS A 1 1058 ? 25.394 -11.258 -49.606 1.00 32.09 1058 LYS A CA 1
ATOM 8127 C C . LYS A 1 1058 ? 26.791 -11.697 -50.036 1.00 32.09 1058 LYS A C 1
ATOM 8129 O O . LYS A 1 1058 ? 27.687 -11.838 -49.211 1.00 32.09 1058 LYS A O 1
ATOM 8134 N N . ARG A 1 1059 ? 26.932 -11.953 -51.341 1.00 30.06 1059 ARG A N 1
ATOM 8135 C CA . ARG A 1 1059 ? 28.179 -12.358 -52.009 1.00 30.06 1059 ARG A CA 1
ATOM 8136 C C . ARG A 1 1059 ? 29.297 -11.381 -51.618 1.00 30.06 1059 ARG A C 1
ATOM 8138 O O . ARG A 1 1059 ? 29.206 -10.197 -51.934 1.00 30.06 1059 ARG A O 1
ATOM 8145 N N . LYS A 1 1060 ? 30.319 -11.861 -50.907 1.00 33.00 1060 LYS A N 1
ATOM 8146 C CA . LYS A 1 1060 ? 31.511 -11.078 -50.563 1.00 33.00 1060 LYS A CA 1
ATOM 8147 C C . LYS A 1 1060 ? 32.739 -11.897 -50.935 1.00 33.00 1060 LYS A C 1
ATOM 8149 O O . LYS A 1 1060 ? 33.059 -12.879 -50.279 1.00 33.00 1060 LYS A O 1
ATOM 8154 N N . THR A 1 1061 ? 33.371 -11.514 -52.034 1.00 30.53 1061 THR A N 1
ATOM 8155 C CA . THR A 1 1061 ? 34.598 -12.127 -52.539 1.00 30.53 1061 THR A CA 1
ATOM 8156 C C . THR A 1 1061 ? 35.759 -11.848 -51.590 1.00 30.53 1061 THR A C 1
ATOM 8158 O O . THR A 1 1061 ? 36.074 -10.685 -51.333 1.00 30.53 1061 THR A O 1
ATOM 8161 N N . LYS A 1 1062 ? 36.434 -12.902 -51.134 1.00 30.00 1062 LYS A N 1
ATOM 8162 C CA . LYS A 1 1062 ? 37.868 -12.871 -50.838 1.00 30.00 1062 LYS A CA 1
ATOM 8163 C C . LYS A 1 1062 ? 38.489 -13.999 -51.653 1.00 30.00 1062 LYS A C 1
ATOM 8165 O O . LYS A 1 1062 ? 37.961 -15.105 -51.631 1.00 30.00 1062 LYS A O 1
ATOM 8170 N N . ALA A 1 1063 ? 39.523 -13.678 -52.417 1.00 30.80 1063 ALA A N 1
ATOM 8171 C CA . ALA A 1 1063 ? 40.310 -14.665 -53.133 1.00 30.80 1063 ALA A CA 1
ATOM 8172 C C . ALA A 1 1063 ? 41.537 -15.013 -52.290 1.00 30.80 1063 ALA A C 1
ATOM 8174 O O . ALA A 1 1063 ? 42.182 -14.117 -51.753 1.00 30.80 1063 ALA A O 1
ATOM 8175 N N . GLU A 1 1064 ? 41.819 -16.301 -52.200 1.00 30.38 1064 GLU A N 1
ATOM 8176 C CA . GLU A 1 1064 ? 43.102 -16.939 -51.909 1.00 30.38 1064 GLU A CA 1
ATOM 8177 C C . GLU A 1 1064 ? 42.933 -18.376 -52.418 1.00 30.38 1064 GLU A C 1
ATOM 8179 O O . GLU A 1 1064 ? 41.821 -18.908 -52.379 1.00 30.38 1064 GLU A O 1
ATOM 8184 N N . ALA A 1 1065 ? 43.986 -18.949 -52.995 1.00 31.09 1065 ALA A N 1
ATOM 8185 C CA . ALA A 1 1065 ? 43.908 -20.188 -53.760 1.00 31.09 1065 ALA A CA 1
ATOM 8186 C C . ALA A 1 1065 ? 44.883 -21.232 -53.216 1.00 31.09 1065 ALA A C 1
ATOM 8188 O O . ALA A 1 1065 ? 46.028 -20.904 -52.905 1.00 31.09 1065 ALA A O 1
ATOM 8189 N N . SER A 1 1066 ? 44.411 -22.473 -53.161 1.00 29.03 1066 SER A N 1
ATOM 8190 C CA . SER A 1 1066 ? 45.206 -23.696 -53.090 1.00 29.03 1066 SER A CA 1
ATOM 8191 C C . SER A 1 1066 ? 44.268 -24.857 -53.416 1.00 29.03 1066 SER A C 1
ATOM 8193 O O . SER A 1 1066 ? 43.359 -25.143 -52.632 1.00 29.03 1066 SER A O 1
ATOM 8195 N N . ASP A 1 1067 ? 44.448 -25.467 -54.579 1.00 31.06 1067 ASP A N 1
ATOM 8196 C CA . ASP A 1 1067 ? 43.869 -26.770 -54.896 1.00 31.06 1067 ASP A CA 1
ATOM 8197 C C . ASP A 1 1067 ? 44.604 -27.856 -54.088 1.00 31.06 1067 ASP A C 1
ATOM 8199 O O . ASP A 1 1067 ? 45.810 -27.721 -53.890 1.00 31.06 1067 ASP A O 1
ATOM 8203 N N . ASP A 1 1068 ? 43.890 -28.881 -53.601 1.00 30.92 1068 ASP A N 1
ATOM 8204 C CA . ASP A 1 1068 ? 44.329 -30.293 -53.599 1.00 30.92 1068 ASP A CA 1
ATOM 8205 C C . ASP A 1 1068 ? 43.224 -31.239 -53.056 1.00 30.92 1068 ASP A C 1
ATOM 8207 O O . ASP A 1 1068 ? 42.136 -30.796 -52.677 1.00 30.92 1068 ASP A O 1
ATOM 8211 N N . GLU A 1 1069 ? 43.474 -32.550 -53.145 1.00 32.19 1069 GLU A N 1
ATOM 8212 C CA . GLU A 1 1069 ? 42.496 -33.655 -53.221 1.00 32.19 1069 GLU A CA 1
ATOM 8213 C C . GLU A 1 1069 ? 42.020 -34.268 -51.876 1.00 32.19 1069 GLU A C 1
ATOM 8215 O O . GLU A 1 1069 ? 42.676 -34.100 -50.853 1.00 32.19 1069 GLU A O 1
ATOM 8220 N N . SER A 1 1070 ? 40.964 -35.111 -51.944 1.00 30.81 1070 SER A N 1
ATOM 8221 C CA . SER A 1 1070 ? 40.573 -36.220 -51.014 1.00 30.81 1070 SER A CA 1
ATOM 8222 C C . SER A 1 1070 ? 40.308 -35.904 -49.519 1.00 30.81 1070 SER A C 1
ATOM 8224 O O . SER A 1 1070 ? 41.063 -35.182 -48.879 1.00 30.81 1070 SER A O 1
ATOM 8226 N N . ASP A 1 1071 ? 39.277 -36.425 -48.840 1.00 32.19 1071 ASP A N 1
ATOM 8227 C CA . ASP A 1 1071 ? 38.250 -37.459 -49.122 1.00 32.19 1071 ASP A CA 1
ATOM 8228 C C . ASP A 1 1071 ? 36.871 -37.028 -48.557 1.00 32.19 1071 ASP A C 1
ATOM 8230 O O . ASP A 1 1071 ? 36.852 -36.304 -47.530 1.00 32.19 1071 ASP A O 1
#

pLDDT: mean 70.43, std 29.45, range [21.92, 98.88]